Protein 9ZPG (pdb70)

Solvent-accessible surface area: 44253 Å² total; per-residue (Å²): 144,141,78,102,24,22,0,10,11,18,9,52,22,99,27,67,7,78,0,13,33,0,4,27,0,2,0,0,2,0,9,0,91,34,111,79,13,80,3,0,0,0,0,8,42,92,104,124,101,111,59,6,27,98,91,8,6,68,1,0,100,51,2,51,5,59,16,51,16,0,26,79,80,31,30,110,38,59,45,4,70,20,70,92,5,37,107,34,0,105,120,31,0,66,88,0,10,96,68,38,56,2,7,27,3,6,21,38,94,127,84,61,86,60,28,116,109,63,20,113,95,67,67,108,91,79,87,18,86,19,154,29,13,145,48,46,91,133,90,6,62,52,44,55,92,139,57,87,74,56,23,2,18,0,75,25,51,113,87,51,84,2,68,3,174,6,51,25,80,30,127,23,82,28,50,22,108,133,6,52,34,29,18,0,7,100,85,105,18,84,21,22,71,16,0,0,1,0,0,0,5,60,51,0,98,4,1,16,4,0,12,6,48,102,70,29,94,17,0,0,25,10,35,7,0,6,111,34,20,66,46,95,46,9,80,7,0,0,0,5,55,17,73,1,68,99,124,47,57,26,12,79,140,119,11,29,12,11,0,23,3,0,92,49,0,0,4,13,24,95,0,0,19,4,3,0,0,49,11,0,6,46,5,60,125,126,71,112,63,6,66,61,109,64,3,27,153,35,25,62,21,113,78,5,21,113,50,49,44,37,0,38,39,65,122,0,39,152,4,0,0,52,19,0,98,93,41,58,18,77,68,0,20,75,78,23,82,68,61,22,66,84,85,100,43,33,29,15,9,4,131,12,3,22,81,105,0,53,8,10,0,30,10,41,89,61,9,8,12,5,30,36,20,64,3,96,12,63,46,132,50,14,73,27,215,73,23,73,84,104,82,4,5,49,14,0,37,5,0,3,45,28,1,37,110,27,79,116,46,31,74,101,29,0,70,52,3,0,93,15,2,6,77,88,58,138,40,139,54,169,27,2,10,59,2,0,43,1,0,0,16,20,52,94,66,10,0,84,4,36,30,1,0,92,19,12,17,17,19,7,0,6,10,1,0,43,52,0,4,71,56,16,67,21,42,48,95,86,59,33,60,68,8,85,125,89,17,171,89,21,66,131,28,50,162,184,63,102,13,23,0,12,7,19,12,51,13,122,21,58,5,67,0,19,33,0,5,36,0,2,0,0,5,0,2,0,116,36,93,80,11,81,3,0,0,0,0,41,25,26,82,142,85,180,72,18,18,99,73,6,9,77,3,1,102,62,4,44,2,60,21,56,8,0,21,75,88,26,32,115,47,58,47,4,64,5,58,93,7,29,100,52,0,100,132,42,0,55,94,0,17,92,81,40,62,2,7,24,1,11,17,62,92,130,67,56,74,61,15,110,102,64,24,91,98,82,73,44,94,83,100,8,72,11,112,43,14,139,54,55,107,82,93,6,58,50,44,52,96,138,56,26,87,52,23,2,16,0,77,28,54,111,87,46,87,1,79,0,69,9,48,43,99,39,78,28,86,24,49,23,76,133,12,49,46,34,30,0,9,77,84,102,19,45,6,22,46,21,0,1,6,3,0,0,6,62,54,0,107,10,25,21,3,0,21,12,42,113,121,27,84,9,0,0,30,7,31,13,0,7,126,41,19,67,43,170,50,8,92,4,0,4,0,3,48,12,71,1,88,107,60,52,60,23,29,115,82,67,12,35,15,14,0,10,5,0,99,38,0,1,4,15,23,98,0,0,17,4,6,0,0,66,17,5,1,59,3,85,84,83,73,107,80,9,76,63,97,85,2,24,158,43,23,42,21,133,83,21,46,92,45,31,15,79,0,63,25,107,33,0,27,56,16,0,0,29,24,0,113,96,40,61,36,71,68,0,27,73,82,20,85,70,51,19,63,82,88,107,42,35,35,26,8,5,141,10,3,22,78,101,1,58,10,6,1,33,7,34,82,65,9,11,10,12,33,38,16,66,3,96,11,73,56,81,63,8,74,25,112,59,16,56,65,78,80,1,13,54,21,0,54,51,1,3,73,37,1,57,129,29,109,119,46,31,65,100,31,0,100,71,5,0,29,14,21,5,82,86,43,104,33,68,70,87,55,5,13,53,2,0,42,2,0,0,12,22,47,99,70,14,1,64,5,32,31,1,0,93,20,15,19,15,15,6,0,5,16,1,0,56,45,0,5,129,56,25,62,30,34,42,195,75,59,32,62,68,27,51,62,54,17,87,88,35,92,133,46,81

InterPro domains:
  IPR000924 Glutamyl/glutaminyl-tRNA synthetase [PR00987] (62-74)
  IPR000924 Glutamyl/glutaminyl-tRNA synthetase [PR00987] (76-87)
  IPR000924 Glutamyl/glutaminyl-tRNA synthetase [PR00987] (91-104)
  IPR000924 Glutamyl/glutaminyl-tRNA synthetase [PR00987] (248-258)
  IPR000924 Glutamyl/glutaminyl-tRNA synthetase [PR00987] (264-272)
  IPR001412 Aminoacyl-tRNA synthetase, class I, conserved site [PS00178] (65-76)
  IPR004527 Glutamate-tRNA ligase, bacterial/mitochondrial [MF_00022] (58-526)
  IPR004527 Glutamate-tRNA ligase, bacterial/mitochondrial [TIGR00464] (59-524)
  IPR008925 Aminoacyl-tRNA synthetase, class I, anticodon-binding superfamily [SSF48163] (369-526)
  IPR014729 Rossmann-like alpha/beta/alpha sandwich fold [G3DSA:3.40.50.620] (49-384)
  IPR020058 Glutamyl/glutaminyl-tRNA synthetase, class Ib, catalytic domain [PF00749] (59-375)
  IPR020751 Aminoacyl-tRNA synthetase, class I, anticodon-binding domain, subdomain 2 [G3DSA:1.10.10.350] (426-549)
  IPR033910 Glutamyl-tRNA synthetase [cd00808] (59-383)
  IPR045462 Aminoacyl-tRNA synthetase, class I, anticodon-binding [PF19269] (394-525)
  IPR049940 Glutamyl-Q tRNA(Asp) synthetase/Glutamate--tRNA ligase [PTHR43311] (52-529)

Radius of gyration: 41.6 Å; Cα contacts (8 Å, |Δi|>4): 1491; chains: 2; bounding box: 58×74×136 Å

B-factor: mean 69.69, std 21.37, range [33.95, 222.07]

Organism: Moraxella catarrhalis (NCBI:txid480)

Sequence (988 aa):
MTRPVRTRIAPSPTGFPHVGTAYIALFNLVFAKSMGGEFILRIEDTDQTKQSEQMILDALKWAGLSWAEGPDVGGPHAPYRQSERADIYKKYAEKLLDDGHAFRCFCTPEELDAMREAQMAAGLPVKYDGRYANLSREESDALVAQGKPFVIRMRVPSSGVCTIKDMLRGEVVIPWEQVDMQVLLKTDGLPTYHLANVVDDHLMQITHVLRGEEWLPSAPKHQLLYEYFGWQMPELCHMPLLRNPDKSKLSKRKNPTSITYYRDAGILPEALMNYLGRMGYSLPNEQEKFTLDEMIQSFDIQRISLGGPVFDIEKLYWLNGEYLRTLSVDDLKNKILAWASDDTKLTAIARAIQPRINLLSDAINWAGFYFQNLPAITAEDFAHKSLDNEQILEILYLATWQLENLPIWSEENIYQTLKGLAAHFDIKLKDFMQPFFVAIAGSTSSTPVMNSMYIIGADMTLARLRHACEILGGLGKKKLKKLEEKNKSLPNFLATRPVRTRIAPSPTGFPHVGTAYIALFNLVFAKSMGGEFILRIEDTDQTKQSEQMILDALKWAGLSWAEGPDVGGPHAPYRQSERADIYKKYAEKLLDDGHAFRCFCTPEELDAMREAQMAAGLPVKYDGRYANLSREESDALVAQGKPFVIRMRVPSSGVCTIKDMLRGEVVIPWEQVDMQVLLKTDGLPTYHLANVVDDHLMQITHVLRGEEWLPSAPKHQLLYEYFGWQMPELCHMPLLRNPDKSKLSKRKNPTSITYYRDAGILPEALMNYLGRMGYSLPNEQEKFTLDEMIQSFDIQRISLGGPVFDIEKLYWLNGEYLRTLSVDDLKNKILAWASDDTKLTAIARAIQPRINLLSDAINWAGFYFQNLPAITAEDFAHKSLDNEQILEILYLATWQLENLPIWSEENIYQTLKGLAAHFDIKLKDFMQPFFVAIAGSTSSTPVMNSMYIIGADMTLARLRHACEILGGLGKKKLKKLEEKNKSLPNFL

Structure (mmCIF, N/CA/C/O backbone):
data_9ZPG
#
_entry.id   9ZPG
#
_cell.length_a   103.557
_cell.length_b   53.602
_cell.length_c   127.962
_cell.angle_alpha   90.00
_cell.angle_beta   108.19
_cell.angle_gamma   90.00
#
_symmetry.space_group_name_H-M   'P 1 21 1'
#
loop_
_entity.id
_entity.type
_entity.pdbx_description
1 polymer 'Glutamate--tRNA ligase'
2 non-polymer 'SULFATE ION'
3 non-polymer 'HEXAETHYLENE GLYCOL'
4 non-polymer 'CHLORIDE ION'
#
loop_
_atom_site.group_PDB
_atom_site.id
_atom_site.type_symbol
_atom_site.label_atom_id
_atom_site.label_alt_id
_atom_site.label_comp_id
_atom_site.label_asym_id
_atom_site.label_entity_id
_atom_site.label_seq_id
_atom_site.pdbx_PDB_ins_code
_atom_site.Cartn_x
_atom_site.Cartn_y
_atom_site.Cartn_z
_atom_site.occupancy
_atom_site.B_iso_or_equiv
_atom_site.auth_seq_id
_atom_site.auth_comp_id
_atom_site.auth_asym_id
_atom_site.auth_atom_id
_atom_site.pdbx_PDB_model_num
ATOM 1 N N . MET A 1 22 ? -4.943 5.671 -60.315 1.00 133.78 1 MET A N 1
ATOM 2 C CA . MET A 1 22 ? -3.878 6.707 -60.166 1.00 132.37 1 MET A CA 1
ATOM 3 C C . MET A 1 22 ? -3.024 6.470 -58.921 1.00 130.15 1 MET A C 1
ATOM 4 O O . MET A 1 22 ? -1.980 7.106 -58.751 1.00 130.11 1 MET A O 1
ATOM 9 N N . THR A 1 23 ? -3.475 5.553 -58.059 1.00 133.46 2 THR A N 1
ATOM 10 C CA . THR A 1 23 ? -2.738 5.143 -56.865 1.00 110.98 2 THR A CA 1
ATOM 11 C C . THR A 1 23 ? -2.143 6.351 -56.145 1.00 104.95 2 THR A C 1
ATOM 12 O O . THR A 1 23 ? -1.025 6.283 -55.623 1.00 105.03 2 THR A O 1
ATOM 16 N N . ARG A 1 24 ? -2.894 7.453 -56.103 1.00 95.61 3 ARG A N 1
ATOM 17 C CA . ARG A 1 24 ? -2.425 8.689 -55.481 1.00 92.04 3 ARG A CA 1
ATOM 18 C C . ARG A 1 24 ? -2.866 8.742 -54.025 1.00 80.19 3 ARG A C 1
ATOM 19 O O . ARG A 1 24 ? -4.073 8.635 -53.750 1.00 74.32 3 ARG A O 1
ATOM 27 N N . PRO A 1 25 ? -1.947 8.914 -53.069 1.00 71.46 4 PRO A N 1
ATOM 28 C CA . PRO A 1 25 ? -2.317 8.794 -51.654 1.00 69.77 4 PRO A CA 1
ATOM 29 C C . PRO A 1 25 ? -3.499 9.657 -51.255 1.00 66.98 4 PRO A C 1
ATOM 30 O O . PRO A 1 25 ? -3.479 10.884 -51.428 1.00 66.78 4 PRO A O 1
ATOM 34 N N . VAL A 1 26 ? -4.529 9.023 -50.696 1.00 61.27 5 VAL A N 1
ATOM 35 C CA . VAL A 1 26 ? -5.705 9.761 -50.262 1.00 58.01 5 VAL A CA 1
ATOM 36 C C . VAL A 1 26 ? -5.305 10.782 -49.212 1.00 59.88 5 VAL A C 1
ATOM 37 O O . VAL A 1 26 ? -4.511 10.496 -48.304 1.00 57.25 5 VAL A O 1
ATOM 41 N N . ARG A 1 27 ? -5.855 11.990 -49.344 1.00 59.99 6 ARG A N 1
ATOM 42 C CA . ARG A 1 27 ? -5.631 13.077 -48.399 1.00 55.18 6 ARG A CA 1
ATOM 43 C C . ARG A 1 27 ? -6.891 13.923 -48.338 1.00 51.23 6 ARG A C 1
ATOM 44 O O . ARG A 1 27 ? -7.422 14.320 -49.377 1.00 53.49 6 ARG A O 1
ATOM 52 N N . THR A 1 28 ? -7.365 14.193 -47.131 1.00 50.67 7 THR A N 1
ATOM 53 C CA . THR A 1 28 ? -8.500 15.078 -46.920 1.00 54.62 7 THR A CA 1
ATOM 54 C C . THR A 1 28 ? -8.085 16.186 -45.965 1.00 49.79 7 THR A C 1
ATOM 55 O O . THR A 1 28 ? -6.978 16.183 -45.418 1.00 43.75 7 THR A O 1
ATOM 59 N N . ARG A 1 29 ? -8.989 17.141 -45.763 1.00 56.05 8 ARG A N 1
ATOM 60 C CA . ARG A 1 29 ? -8.693 18.252 -44.869 1.00 49.07 8 ARG A CA 1
ATOM 61 C C . ARG A 1 29 ? -9.979 18.861 -44.343 1.00 49.24 8 ARG A C 1
ATOM 62 O O . ARG A 1 29 ? -11.069 18.653 -44.881 1.00 50.11 8 ARG A O 1
ATOM 70 N N . ILE A 1 30 ? -9.826 19.635 -43.281 1.00 70.17 9 ILE A N 1
ATOM 71 C CA . ILE A 1 30 ? -10.843 20.576 -42.832 1.00 55.37 9 ILE A CA 1
ATOM 72 C C . ILE A 1 30 ? -10.212 21.957 -42.898 1.00 45.29 9 ILE A C 1
ATOM 73 O O . ILE A 1 30 ? -9.024 22.115 -42.611 1.00 50.13 9 ILE A O 1
ATOM 78 N N . ALA A 1 31 ? -10.990 22.944 -43.320 1.00 54.35 10 ALA A N 1
ATOM 79 C CA . ALA A 1 31 ? -10.487 24.301 -43.550 1.00 57.16 10 ALA A CA 1
ATOM 80 C C . ALA A 1 31 ? -11.353 25.298 -42.792 1.00 52.13 10 ALA A C 1
ATOM 81 O O . ALA A 1 31 ? -12.034 26.137 -43.390 1.00 54.25 10 ALA A O 1
ATOM 83 N N . PRO A 1 32 ? -11.334 25.240 -41.464 1.00 55.10 11 PRO A N 1
ATOM 84 C CA . PRO A 1 32 ? -12.211 26.110 -40.680 1.00 59.05 11 PRO A CA 1
ATOM 85 C C . PRO A 1 32 ? -11.772 27.560 -40.748 1.00 65.26 11 PRO A C 1
ATOM 86 O O . PRO A 1 32 ? -10.583 27.873 -40.823 1.00 65.01 11 PRO A O 1
ATOM 90 N N . SER A 1 33 ? -12.760 28.451 -40.703 1.00 73.71 12 SER A N 1
ATOM 91 C CA . SER A 1 33 ? -12.518 29.889 -40.658 1.00 75.22 12 SER A CA 1
ATOM 92 C C . SER A 1 33 ? -12.915 30.393 -39.280 1.00 80.06 12 SER A C 1
ATOM 93 O O . SER A 1 33 ? -14.100 30.667 -39.041 1.00 84.83 12 SER A O 1
ATOM 96 N N . PRO A 1 34 ? -11.978 30.537 -38.346 1.00 87.01 13 PRO A N 1
ATOM 97 C CA . PRO A 1 34 ? -12.368 30.890 -36.975 1.00 93.69 13 PRO A CA 1
ATOM 98 C C . PRO A 1 34 ? -13.094 32.225 -36.936 1.00 94.33 13 PRO A C 1
ATOM 99 O O . PRO A 1 34 ? -12.621 33.228 -37.472 1.00 94.47 13 PRO A O 1
ATOM 103 N N . THR A 1 35 ? -14.270 32.219 -36.312 1.00 104.75 14 THR A N 1
ATOM 104 C CA . THR A 1 35 ? -15.076 33.419 -36.126 1.00 108.58 14 THR A CA 1
ATOM 105 C C . THR A 1 35 ? -15.681 33.431 -34.728 1.00 104.30 14 THR A C 1
ATOM 106 O O . THR A 1 35 ? -16.862 33.743 -34.545 1.00 107.02 14 THR A O 1
ATOM 110 N N . GLY A 1 36 ? -14.883 33.080 -33.724 1.00 88.50 15 GLY A N 1
ATOM 111 C CA . GLY A 1 36 ? -15.368 33.049 -32.360 1.00 88.02 15 GLY A CA 1
ATOM 112 C C . GLY A 1 36 ? -15.738 31.657 -31.890 1.00 95.87 15 GLY A C 1
ATOM 113 O O . GLY A 1 36 ? -14.867 30.792 -31.738 1.00 101.49 15 GLY A O 1
ATOM 114 N N . PHE A 1 37 ? -17.024 31.426 -31.658 1.00 69.77 16 PHE A N 1
ATOM 115 C CA . PHE A 1 37 ? -17.469 30.135 -31.145 1.00 63.07 16 PHE A CA 1
ATOM 116 C C . PHE A 1 37 ? -17.225 29.040 -32.179 1.00 58.15 16 PHE A C 1
ATOM 117 O O . PHE A 1 37 ? -17.530 29.231 -33.360 1.00 58.69 16 PHE A O 1
ATOM 125 N N . PRO A 1 38 ? -16.678 27.887 -31.783 1.00 56.26 17 PRO A N 1
ATOM 126 C CA . PRO A 1 38 ? -16.488 26.778 -32.737 1.00 49.68 17 PRO A CA 1
ATOM 127 C C . PRO A 1 38 ? -17.803 26.058 -32.995 1.00 47.18 17 PRO A C 1
ATOM 128 O O . PRO A 1 38 ? -18.434 25.545 -32.069 1.00 49.44 17 PRO A O 1
ATOM 132 N N . HIS A 1 39 ? -18.208 26.008 -34.260 1.00 46.37 18 HIS A N 1
ATOM 133 C CA . HIS A 1 39 ? -19.523 25.501 -34.625 1.00 41.55 18 HIS A CA 1
ATOM 134 C C . HIS A 1 39 ? -19.514 23.982 -34.721 1.00 46.85 18 HIS A C 1
ATOM 135 O O . HIS A 1 39 ? -18.514 23.371 -35.110 1.00 39.63 18 HIS A O 1
ATOM 142 N N . VAL A 1 40 ? -20.652 23.372 -34.365 1.00 51.59 19 VAL A N 1
ATOM 143 C CA . VAL A 1 40 ? -20.764 21.918 -34.455 1.00 36.29 19 VAL A CA 1
ATOM 144 C C . VAL A 1 40 ? -20.639 21.460 -35.899 1.00 38.93 19 VAL A C 1
ATOM 145 O O . VAL A 1 40 ? -20.113 20.380 -36.167 1.00 61.01 19 VAL A O 1
ATOM 149 N N . GLY A 1 41 ? -21.128 22.258 -36.846 1.00 39.91 20 GLY A N 1
ATOM 150 C CA . GLY A 1 41 ? -20.993 21.891 -38.245 1.00 35.15 20 GLY A CA 1
ATOM 151 C C . GLY A 1 41 ? -19.545 21.732 -38.657 1.00 35.18 20 GLY A C 1
ATOM 152 O O . GLY A 1 41 ? -19.212 20.885 -39.484 1.00 42.15 20 GLY A O 1
ATOM 153 N N . THR A 1 42 ? -18.662 22.555 -38.099 1.00 51.86 21 THR A N 1
ATOM 154 C CA . THR A 1 42 ? -17.251 22.418 -38.435 1.00 50.44 21 THR A CA 1
ATOM 155 C C . THR A 1 42 ? -16.712 21.072 -37.978 1.00 39.85 21 THR A C 1
ATOM 156 O O . THR A 1 42 ? -15.898 20.458 -38.669 1.00 42.52 21 THR A O 1
ATOM 160 N N . ALA A 1 43 ? -17.132 20.618 -36.802 1.00 38.52 22 ALA A N 1
ATOM 161 C CA . ALA A 1 43 ? -16.707 19.314 -36.320 1.00 45.21 22 ALA A CA 1
ATOM 162 C C . ALA A 1 43 ? -17.371 18.198 -37.109 1.00 88.95 22 ALA A C 1
ATOM 163 O O . ALA A 1 43 ? -16.767 17.148 -37.334 1.00 33.95 22 ALA A O 1
ATOM 165 N N . TYR A 1 44 ? -18.611 18.429 -37.541 1.00 46.72 23 TYR A N 1
ATOM 166 C CA . TYR A 1 44 ? -19.363 17.441 -38.305 1.00 42.84 23 TYR A CA 1
ATOM 167 C C . TYR A 1 44 ? -18.700 17.179 -39.643 1.00 41.47 23 TYR A C 1
ATOM 168 O O . TYR A 1 44 ? -18.393 16.028 -39.978 1.00 62.86 23 TYR A O 1
ATOM 177 N N . ILE A 1 45 ? -18.401 18.241 -40.385 1.00 44.60 24 ILE A N 1
ATOM 178 C CA . ILE A 1 45 ? -17.656 18.102 -41.631 1.00 33.97 24 ILE A CA 1
ATOM 179 C C . ILE A 1 45 ? -16.276 17.517 -41.366 1.00 43.26 24 ILE A C 1
ATOM 180 O O . ILE A 1 45 ? -15.843 16.568 -42.035 1.00 59.49 24 ILE A O 1
ATOM 185 N N . ALA A 1 46 ? -15.562 18.065 -40.381 1.00 42.00 25 ALA A N 1
ATOM 186 C CA . ALA A 1 46 ? -14.238 17.542 -40.060 1.00 48.15 25 ALA A CA 1
ATOM 187 C C . ALA A 1 46 ? -14.288 16.059 -39.719 1.00 50.84 25 ALA A C 1
ATOM 188 O O . ALA A 1 46 ? -13.329 15.329 -39.985 1.00 51.18 25 ALA A O 1
ATOM 190 N N . LEU A 1 47 ? -15.393 15.600 -39.128 1.00 46.62 26 LEU A N 1
ATOM 191 C CA . LEU A 1 47 ? -15.512 14.189 -38.785 1.00 48.07 26 LEU A CA 1
ATOM 192 C C . LEU A 1 47 ? -15.445 13.311 -40.028 1.00 53.24 26 LEU A C 1
ATOM 193 O O . LEU A 1 47 ? -14.755 12.285 -40.039 1.00 42.59 26 LEU A O 1
ATOM 198 N N . PHE A 1 48 ? -16.153 13.699 -41.088 1.00 50.16 27 PHE A N 1
ATOM 199 C CA . PHE A 1 48 ? -16.280 12.837 -42.253 1.00 49.33 27 PHE A CA 1
ATOM 200 C C . PHE A 1 48 ? -15.074 12.895 -43.174 1.00 47.17 27 PHE A C 1
ATOM 201 O O . PHE A 1 48 ? -14.837 11.933 -43.915 1.00 41.62 27 PHE A O 1
ATOM 209 N N . ASN A 1 49 ? -14.309 13.986 -43.154 1.00 47.52 28 ASN A N 1
ATOM 210 C CA . ASN A 1 49 ? -13.047 13.969 -43.883 1.00 47.26 28 ASN A CA 1
ATOM 211 C C . ASN A 1 49 ? -12.032 13.101 -43.156 1.00 47.70 28 ASN A C 1
ATOM 212 O O . ASN A 1 49 ? -11.340 12.289 -43.779 1.00 49.37 28 ASN A O 1
ATOM 217 N N . LEU A 1 50 ? -11.969 13.218 -41.830 1.00 49.00 29 LEU A N 1
ATOM 218 C CA . LEU A 1 50 ? -11.108 12.336 -41.052 1.00 47.38 29 LEU A CA 1
ATOM 219 C C . LEU A 1 50 ? -11.475 10.873 -41.277 1.00 50.17 29 LEU A C 1
ATOM 220 O O . LEU A 1 50 ? -10.604 10.027 -41.506 1.00 47.37 29 LEU A O 1
ATOM 225 N N . VAL A 1 51 ? -12.770 10.555 -41.217 1.00 49.28 30 VAL A N 1
ATOM 226 C CA . VAL A 1 51 ? -13.188 9.163 -41.302 1.00 45.51 30 VAL A CA 1
ATOM 227 C C . VAL A 1 51 ? -12.858 8.586 -42.673 1.00 52.19 30 VAL A C 1
ATOM 228 O O . VAL A 1 51 ? -12.284 7.496 -42.781 1.00 54.94 30 VAL A O 1
ATOM 232 N N . PHE A 1 52 ? -13.214 9.304 -43.739 1.00 46.21 31 PHE A N 1
ATOM 233 C CA . PHE A 1 52 ? -12.990 8.775 -45.079 1.00 50.85 31 PHE A CA 1
ATOM 234 C C . PHE A 1 52 ? -11.506 8.546 -45.331 1.00 51.98 31 PHE A C 1
ATOM 235 O O . PHE A 1 52 ? -11.096 7.477 -45.799 1.00 53.29 31 PHE A O 1
ATOM 243 N N . ALA A 1 53 ? -10.681 9.542 -45.013 1.00 49.52 32 ALA A N 1
ATOM 244 C CA . ALA A 1 53 ? -9.252 9.396 -45.250 1.00 51.28 32 ALA A CA 1
ATOM 245 C C . ALA A 1 53 ? -8.702 8.194 -44.495 1.00 54.04 32 ALA A C 1
ATOM 246 O O . ALA A 1 53 ? -7.923 7.409 -45.047 1.00 54.05 32 ALA A O 1
ATOM 248 N N . LYS A 1 54 ? -9.123 8.012 -43.242 1.00 51.09 33 LYS A N 1
ATOM 249 C CA . LYS A 1 54 ? -8.588 6.910 -42.451 1.00 52.70 33 LYS A CA 1
ATOM 250 C C . LYS A 1 54 ? -9.033 5.563 -43.004 1.00 54.00 33 LYS A C 1
ATOM 251 O O . LYS A 1 54 ? -8.256 4.603 -43.002 1.00 56.66 33 LYS A O 1
ATOM 257 N N . SER A 1 55 ? -10.273 5.472 -43.494 1.00 56.03 34 SER A N 1
ATOM 258 C CA . SER A 1 55 ? -10.763 4.216 -44.050 1.00 57.08 34 SER A CA 1
ATOM 259 C C . SER A 1 55 ? -10.080 3.856 -45.360 1.00 59.39 34 SER A C 1
ATOM 260 O O . SER A 1 55 ? -10.299 2.754 -45.867 1.00 63.65 34 SER A O 1
ATOM 263 N N . MET A 1 56 ? -9.294 4.766 -45.927 1.00 57.05 35 MET A N 1
ATOM 264 C CA . MET A 1 56 ? -8.568 4.527 -47.164 1.00 59.22 35 MET A CA 1
ATOM 265 C C . MET A 1 56 ? -7.067 4.457 -46.934 1.00 60.32 35 MET A C 1
ATOM 266 O O . MET A 1 56 ? -6.301 4.412 -47.901 1.00 61.90 35 MET A O 1
ATOM 271 N N . GLY A 1 57 ? -6.632 4.432 -45.679 1.00 59.90 36 GLY A N 1
ATOM 272 C CA . GLY A 1 57 ? -5.214 4.427 -45.361 1.00 61.11 36 GLY A CA 1
ATOM 273 C C . GLY A 1 57 ? -4.523 5.734 -45.676 1.00 57.75 36 GLY A C 1
ATOM 274 O O . GLY A 1 57 ? -3.348 5.734 -46.066 1.00 59.40 36 GLY A O 1
ATOM 275 N N . GLY A 1 58 ? -5.218 6.851 -45.492 1.00 53.47 37 GLY A N 1
ATOM 276 C CA . GLY A 1 58 ? -4.687 8.140 -45.875 1.00 54.43 37 GLY A CA 1
ATOM 277 C C . GLY A 1 58 ? -4.497 9.088 -44.711 1.00 55.24 37 GLY A C 1
ATOM 278 O O . GLY A 1 58 ? -4.521 8.676 -43.549 1.00 59.50 37 GLY A O 1
ATOM 279 N N . GLU A 1 59 ? -4.308 10.364 -45.015 1.00 53.96 38 GLU A N 1
ATOM 280 C CA . GLU A 1 59 ? -3.997 11.370 -44.017 1.00 54.20 38 GLU A CA 1
ATOM 281 C C . GLU A 1 59 ? -5.096 12.423 -44.000 1.00 49.40 38 GLU A C 1
ATOM 282 O O . GLU A 1 59 ? -5.727 12.699 -45.023 1.00 48.66 38 GLU A O 1
ATOM 288 N N . PHE A 1 60 ? -5.318 12.998 -42.821 1.00 46.56 39 PHE A N 1
ATOM 289 C CA . PHE A 1 60 ? -6.282 14.067 -42.608 1.00 48.15 39 PHE A CA 1
ATOM 290 C C . PHE A 1 60 ? -5.548 15.262 -42.016 1.00 50.80 39 PHE A C 1
ATOM 291 O O . PHE A 1 60 ? -4.982 15.161 -40.923 1.00 49.13 39 PHE A O 1
ATOM 299 N N . ILE A 1 61 ? -5.575 16.392 -42.731 1.00 50.27 40 ILE A N 1
ATOM 300 C CA . ILE A 1 61 ? -4.813 17.571 -42.324 1.00 47.58 40 ILE A CA 1
ATOM 301 C C . ILE A 1 61 ? -5.761 18.704 -41.978 1.00 47.73 40 ILE A C 1
ATOM 302 O O . ILE A 1 61 ? -6.986 18.587 -42.166 1.00 51.82 40 ILE A O 1
ATOM 307 N N . LEU A 1 62 ? -5.204 19.812 -41.503 1.00 51.22 41 LEU A N 1
ATOM 308 C CA . LEU A 1 62 ? -5.954 20.975 -41.051 1.00 52.14 41 LEU A CA 1
ATOM 309 C C . LEU A 1 62 ? -5.331 22.247 -41.613 1.00 48.19 41 LEU A C 1
ATOM 310 O O . LEU A 1 62 ? -4.107 22.395 -41.639 1.00 46.88 41 LEU A O 1
ATOM 315 N N . ARG A 1 63 ? -6.184 23.162 -42.065 1.00 50.23 42 ARG A N 1
ATOM 316 C CA . ARG A 1 63 ? -5.765 24.427 -42.655 1.00 51.47 42 ARG A CA 1
ATOM 317 C C . ARG A 1 63 ? -6.624 25.533 -42.068 1.00 54.91 42 ARG A C 1
ATOM 318 O O . ARG A 1 63 ? -7.853 25.456 -42.119 1.00 54.38 42 ARG A O 1
ATOM 326 N N . ILE A 1 64 ? -5.986 26.551 -41.512 1.00 52.60 43 ILE A N 1
ATOM 327 C CA . ILE A 1 64 ? -6.699 27.678 -40.926 1.00 67.40 43 ILE A CA 1
ATOM 328 C C . ILE A 1 64 ? -6.914 28.731 -42.005 1.00 71.12 43 ILE A C 1
ATOM 329 O O . ILE A 1 64 ? -5.952 29.294 -42.536 1.00 70.01 43 ILE A O 1
ATOM 334 N N . GLU A 1 65 ? -8.176 28.989 -42.334 1.00 69.54 44 GLU A N 1
ATOM 335 C CA . GLU A 1 65 ? -8.533 30.006 -43.318 1.00 73.62 44 GLU A CA 1
ATOM 336 C C . GLU A 1 65 ? -8.961 31.298 -42.626 1.00 82.11 44 GLU A C 1
ATOM 337 O O . GLU A 1 65 ? -10.093 31.762 -42.750 1.00 86.11 44 GLU A O 1
ATOM 343 N N . ASP A 1 66 ? -8.024 31.897 -41.900 1.00 101.04 45 ASP A N 1
ATOM 344 C CA . ASP A 1 66 ? -8.309 33.124 -41.154 1.00 113.95 45 ASP A CA 1
ATOM 345 C C . ASP A 1 66 ? -8.536 34.267 -42.139 1.00 114.35 45 ASP A C 1
ATOM 346 O O . ASP A 1 66 ? -7.592 34.808 -42.722 1.00 110.39 45 ASP A O 1
ATOM 351 N N . THR A 1 67 ? -9.804 34.637 -42.326 1.00 107.90 46 THR A N 1
ATOM 352 C CA . THR A 1 67 ? -10.183 35.708 -43.238 1.00 107.12 46 THR A CA 1
ATOM 353 C C . THR A 1 67 ? -10.202 37.079 -42.571 1.00 109.38 46 THR A C 1
ATOM 354 O O . THR A 1 67 ? -10.347 38.089 -43.270 1.00 111.05 46 THR A O 1
ATOM 358 N N . ASP A 1 68 ? -10.042 37.144 -41.247 1.00 119.44 47 ASP A N 1
ATOM 359 C CA . ASP A 1 68 ? -10.019 38.413 -40.518 1.00 111.58 47 ASP A CA 1
ATOM 360 C C . ASP A 1 68 ? -11.371 39.120 -40.608 1.00 111.24 47 ASP A C 1
ATOM 361 O O . ASP A 1 68 ? -11.463 40.302 -40.953 1.00 116.34 47 ASP A O 1
ATOM 363 N N . GLN A 1 69 ? -12.431 38.382 -40.284 1.00 111.82 48 GLN A N 1
ATOM 364 C CA . GLN A 1 69 ? -13.790 38.907 -40.366 1.00 103.90 48 GLN A CA 1
ATOM 365 C C . GLN A 1 69 ? -14.150 39.675 -39.101 1.00 120.86 48 GLN A C 1
ATOM 366 O O . GLN A 1 69 ? -13.442 39.597 -38.099 1.00 103.95 48 GLN A O 1
ATOM 368 N N . THR A 1 73 ? -10.278 37.052 -33.810 1.00 107.36 52 THR A N 1
ATOM 369 C CA . THR A 1 73 ? -9.241 37.577 -32.929 1.00 111.74 52 THR A CA 1
ATOM 370 C C . THR A 1 73 ? -7.923 36.827 -33.132 1.00 140.81 52 THR A C 1
ATOM 371 O O . THR A 1 73 ? -7.873 35.837 -33.860 1.00 146.54 52 THR A O 1
ATOM 375 N N . LYS A 1 74 ? -6.852 37.311 -32.492 1.00 135.53 53 LYS A N 1
ATOM 376 C CA . LYS A 1 74 ? -5.557 36.648 -32.615 1.00 128.54 53 LYS A CA 1
ATOM 377 C C . LYS A 1 74 ? -5.597 35.238 -32.040 1.00 125.41 53 LYS A C 1
ATOM 378 O O . LYS A 1 74 ? -4.915 34.340 -32.547 1.00 118.95 53 LYS A O 1
ATOM 380 N N . GLN A 1 75 ? -6.390 35.023 -30.993 1.00 110.58 54 GLN A N 1
ATOM 381 C CA . GLN A 1 75 ? -6.500 33.723 -30.349 1.00 106.80 54 GLN A CA 1
ATOM 382 C C . GLN A 1 75 ? -7.633 32.872 -30.908 1.00 94.37 54 GLN A C 1
ATOM 383 O O . GLN A 1 75 ? -7.782 31.719 -30.493 1.00 83.81 54 GLN A O 1
ATOM 385 N N . SER A 1 76 ? -8.428 33.396 -31.840 1.00 95.30 55 SER A N 1
ATOM 386 C CA . SER A 1 76 ? -9.540 32.618 -32.373 1.00 87.88 55 SER A CA 1
ATOM 387 C C . SER A 1 76 ? -9.069 31.338 -33.046 1.00 78.45 55 SER A C 1
ATOM 388 O O . SER A 1 76 ? -9.849 30.386 -33.161 1.00 74.24 55 SER A O 1
ATOM 391 N N . GLU A 1 77 ? -7.819 31.291 -33.506 1.00 73.97 56 GLU A N 1
ATOM 392 C CA . GLU A 1 77 ? -7.283 30.032 -34.006 1.00 65.58 56 GLU A CA 1
ATOM 393 C C . GLU A 1 77 ? -7.191 29.003 -32.890 1.00 64.97 56 GLU A C 1
ATOM 394 O O . GLU A 1 77 ? -7.578 27.845 -33.064 1.00 63.91 56 GLU A O 1
ATOM 400 N N . GLN A 1 78 ? -6.688 29.410 -31.726 1.00 74.48 57 GLN A N 1
ATOM 401 C CA . GLN A 1 78 ? -6.564 28.474 -30.615 1.00 65.72 57 GLN A CA 1
ATOM 402 C C . GLN A 1 78 ? -7.932 27.974 -30.163 1.00 62.04 57 GLN A C 1
ATOM 403 O O . GLN A 1 78 ? -8.051 26.836 -29.695 1.00 53.32 57 GLN A O 1
ATOM 409 N N . MET A 1 79 ? -8.975 28.799 -30.306 1.00 61.62 58 MET A N 1
ATOM 410 C CA . MET A 1 79 ? -10.318 28.369 -29.934 1.00 59.05 58 MET A CA 1
ATOM 411 C C . MET A 1 79 ? -10.744 27.148 -30.738 1.00 58.53 58 MET A C 1
ATOM 412 O O . MET A 1 79 ? -11.199 26.147 -30.176 1.00 55.42 58 MET A O 1
ATOM 417 N N . ILE A 1 80 ? -10.613 27.221 -32.065 1.00 61.11 59 ILE A N 1
ATOM 418 C CA . ILE A 1 80 ? -11.096 26.143 -32.921 1.00 57.06 59 ILE A CA 1
ATOM 419 C C . ILE A 1 80 ? -10.199 24.915 -32.808 1.00 55.25 59 ILE A C 1
ATOM 420 O O . ILE A 1 80 ? -10.678 23.777 -32.871 1.00 52.19 59 ILE A O 1
ATOM 425 N N . LEU A 1 81 ? -8.887 25.114 -32.665 1.00 55.13 60 LEU A N 1
ATOM 426 C CA . LEU A 1 81 ? -7.992 23.967 -32.540 1.00 52.40 60 LEU A CA 1
ATOM 427 C C . LEU A 1 81 ? -8.256 23.203 -31.245 1.00 52.72 60 LEU A C 1
ATOM 428 O O . LEU A 1 81 ? -8.232 21.967 -31.227 1.00 52.46 60 LEU A O 1
ATOM 433 N N . ASP A 1 82 ? -8.512 23.918 -30.152 1.00 55.55 61 ASP A N 1
ATOM 434 C CA . ASP A 1 82 ? -8.837 23.245 -28.901 1.00 50.24 61 ASP A CA 1
ATOM 435 C C . ASP A 1 82 ? -10.185 22.544 -28.985 1.00 49.21 61 ASP A C 1
ATOM 436 O O . ASP A 1 82 ? -10.367 21.462 -28.416 1.00 50.94 61 ASP A O 1
ATOM 441 N N . ALA A 1 83 ? -11.148 23.149 -29.678 1.00 48.42 62 ALA A N 1
ATOM 442 C CA . ALA A 1 83 ? -12.476 22.556 -29.737 1.00 46.67 62 ALA A CA 1
ATOM 443 C C . ALA A 1 83 ? -12.467 21.260 -30.530 1.00 46.65 62 ALA A C 1
ATOM 444 O O . ALA A 1 83 ? -13.259 20.358 -30.247 1.00 49.84 62 ALA A O 1
ATOM 446 N N . LEU A 1 84 ? -11.598 21.149 -31.530 1.00 45.56 63 LEU A N 1
ATOM 447 C CA . LEU A 1 84 ? -11.536 19.905 -32.286 1.00 46.85 63 LEU A CA 1
ATOM 448 C C . LEU A 1 84 ? -10.740 18.840 -31.545 1.00 46.02 63 LEU A C 1
ATOM 449 O O . LEU A 1 84 ? -11.061 17.652 -31.654 1.00 43.21 63 LEU A O 1
ATOM 454 N N . LYS A 1 85 ? -9.712 19.230 -30.787 1.00 45.50 64 LYS A N 1
ATOM 455 C CA . LYS A 1 85 ? -8.981 18.237 -30.007 1.00 47.75 64 LYS A CA 1
ATOM 456 C C . LYS A 1 85 ? -9.887 17.603 -28.959 1.00 43.28 64 LYS A C 1
ATOM 457 O O . LYS A 1 85 ? -9.942 16.375 -28.827 1.00 42.70 64 LYS A O 1
ATOM 463 N N . TRP A 1 86 ? -10.636 18.427 -28.224 1.00 43.00 65 TRP A N 1
ATOM 464 C CA . TRP A 1 86 ? -11.535 17.883 -27.212 1.00 46.22 65 TRP A CA 1
ATOM 465 C C . TRP A 1 86 ? -12.571 16.969 -27.847 1.00 45.45 65 TRP A C 1
ATOM 466 O O . TRP A 1 86 ? -12.940 15.934 -27.277 1.00 38.35 65 TRP A O 1
ATOM 477 N N . ALA A 1 87 ? -13.056 17.347 -29.031 1.00 44.46 66 ALA A N 1
ATOM 478 C CA . ALA A 1 87 ? -14.051 16.564 -29.741 1.00 43.18 66 ALA A CA 1
ATOM 479 C C . ALA A 1 87 ? -13.503 15.231 -30.221 1.00 46.00 66 ALA A C 1
ATOM 480 O O . ALA A 1 87 ? -14.284 14.396 -30.692 1.00 46.86 66 ALA A O 1
ATOM 482 N N . GLY A 1 88 ? -12.191 15.022 -30.137 1.00 41.75 67 GLY A N 1
ATOM 483 C CA . GLY A 1 88 ? -11.595 13.748 -30.469 1.00 44.43 67 GLY A CA 1
ATOM 484 C C . GLY A 1 88 ? -10.958 13.661 -31.831 1.00 43.63 67 GLY A C 1
ATOM 485 O O . GLY A 1 88 ? -10.564 12.563 -32.240 1.00 48.26 67 GLY A O 1
ATOM 486 N N . LEU A 1 89 ? -10.857 14.773 -32.548 1.00 44.89 68 LEU A N 1
ATOM 487 C CA . LEU A 1 89 ? -10.200 14.819 -33.844 1.00 41.34 68 LEU A CA 1
ATOM 488 C C . LEU A 1 89 ? -8.717 15.117 -33.677 1.00 43.18 68 LEU A C 1
ATOM 489 O O . LEU A 1 89 ? -8.287 15.714 -32.686 1.00 48.10 68 LEU A O 1
ATOM 494 N N . SER A 1 90 ? -7.934 14.682 -34.661 1.00 43.26 69 SER A N 1
ATOM 495 C CA . SER A 1 90 ? -6.515 15.002 -34.733 1.00 43.35 69 SER A CA 1
ATOM 496 C C . SER A 1 90 ? -6.116 14.987 -36.200 1.00 45.74 69 SER A C 1
ATOM 497 O O . SER A 1 90 ? -6.752 14.329 -37.023 1.00 47.51 69 SER A O 1
ATOM 500 N N . TRP A 1 91 ? -5.048 15.716 -36.522 1.00 44.38 70 TRP A N 1
ATOM 501 C CA . TRP A 1 91 ? -4.649 15.933 -37.906 1.00 44.26 70 TRP A CA 1
ATOM 502 C C . TRP A 1 91 ? -3.159 15.679 -38.075 1.00 48.32 70 TRP A C 1
ATOM 503 O O . TRP A 1 91 ? -2.354 16.018 -37.202 1.00 48.69 70 TRP A O 1
ATOM 514 N N . ALA A 1 92 ? -2.801 15.064 -39.204 1.00 47.24 71 ALA A N 1
ATOM 515 C CA . ALA A 1 92 ? -1.397 14.781 -39.471 1.00 45.84 71 ALA A CA 1
ATOM 516 C C . ALA A 1 92 ? -0.597 16.066 -39.613 1.00 51.11 71 ALA A C 1
ATOM 517 O O . ALA A 1 92 ? 0.525 16.170 -39.105 1.00 54.98 71 ALA A O 1
ATOM 519 N N . GLU A 1 93 ? -1.161 17.060 -40.295 1.00 53.39 72 GLU A N 1
ATOM 520 C CA . GLU A 1 93 ? -0.475 18.309 -40.584 1.00 48.30 72 GLU A CA 1
ATOM 521 C C . GLU A 1 93 ? -1.398 19.470 -40.257 1.00 45.48 72 GLU A C 1
ATOM 522 O O . GLU A 1 93 ? -2.622 19.341 -40.311 1.00 46.86 72 GLU A O 1
ATOM 528 N N . GLY A 1 94 ? -0.800 20.606 -39.916 1.00 48.01 73 GLY A N 1
ATOM 529 C CA . GLY A 1 94 ? -1.556 21.784 -39.566 1.00 46.96 73 GLY A CA 1
ATOM 530 C C . GLY A 1 94 ? -0.680 22.892 -39.024 1.00 48.35 73 GLY A C 1
ATOM 531 O O . GLY A 1 94 ? 0.539 22.748 -38.909 1.00 52.50 73 GLY A O 1
ATOM 532 N N . PRO A 1 95 ? -1.291 24.023 -38.665 1.00 49.10 74 PRO A N 1
ATOM 533 C CA . PRO A 1 95 ? -0.494 25.168 -38.193 1.00 50.41 74 PRO A CA 1
ATOM 534 C C . PRO A 1 95 ? 0.257 24.896 -36.905 1.00 54.81 74 PRO A C 1
ATOM 535 O O . PRO A 1 95 ? 1.263 25.571 -36.635 1.00 54.58 74 PRO A O 1
ATOM 539 N N . ASP A 1 96 ? -0.197 23.937 -36.097 1.00 50.02 75 ASP A N 1
ATOM 540 C CA . ASP A 1 96 ? 0.424 23.648 -34.812 1.00 46.95 75 ASP A CA 1
ATOM 541 C C . ASP A 1 96 ? 1.384 22.467 -34.859 1.00 50.93 75 ASP A C 1
ATOM 542 O O . ASP A 1 96 ? 2.411 22.492 -34.173 1.00 50.53 75 ASP A O 1
ATOM 547 N N . VAL A 1 97 ? 1.091 21.439 -35.663 1.00 51.99 76 VAL A N 1
ATOM 548 C CA . VAL A 1 97 ? 1.957 20.264 -35.747 1.00 48.73 76 VAL A CA 1
ATOM 549 C C . VAL A 1 97 ? 2.933 20.321 -36.920 1.00 50.70 76 VAL A C 1
ATOM 550 O O . VAL A 1 97 ? 3.790 19.431 -37.037 1.00 50.60 76 VAL A O 1
ATOM 554 N N . GLY A 1 98 ? 2.837 21.327 -37.785 1.00 52.65 77 GLY A N 1
ATOM 555 C CA . GLY A 1 98 ? 3.744 21.437 -38.907 1.00 53.16 77 GLY A CA 1
ATOM 556 C C . GLY A 1 98 ? 3.356 20.516 -40.042 1.00 52.20 77 GLY A C 1
ATOM 557 O O . GLY A 1 98 ? 2.334 19.833 -40.013 1.00 52.41 77 GLY A O 1
ATOM 558 N N . GLY A 1 99 ? 4.204 20.500 -41.072 1.00 58.07 78 GLY A N 1
ATOM 559 C CA . GLY A 1 99 ? 3.954 19.690 -42.241 1.00 55.73 78 GLY A CA 1
ATOM 560 C C . GLY A 1 99 ? 4.700 20.149 -43.478 1.00 56.36 78 GLY A C 1
ATOM 561 O O . GLY A 1 99 ? 5.127 21.302 -43.594 1.00 55.84 78 GLY A O 1
ATOM 562 N N . PRO A 1 100 ? 4.869 19.236 -44.436 1.00 59.41 79 PRO A N 1
ATOM 563 C CA . PRO A 1 100 ? 5.653 19.574 -45.636 1.00 57.40 79 PRO A CA 1
ATOM 564 C C . PRO A 1 100 ? 5.050 20.690 -46.466 1.00 59.18 79 PRO A C 1
ATOM 565 O O . PRO A 1 100 ? 5.796 21.432 -47.121 1.00 61.12 79 PRO A O 1
ATOM 569 N N . HIS A 1 101 ? 3.721 20.834 -46.469 1.00 54.57 80 HIS A N 1
ATOM 570 C CA . HIS A 1 101 ? 3.046 21.832 -47.293 1.00 52.88 80 HIS A CA 1
ATOM 571 C C . HIS A 1 101 ? 2.782 23.125 -46.542 1.00 51.91 80 HIS A C 1
ATOM 572 O O . HIS A 1 101 ? 1.818 23.840 -46.850 1.00 52.46 80 HIS A O 1
ATOM 579 N N . ALA A 1 102 ? 3.625 23.446 -45.573 1.00 54.83 81 ALA A N 1
ATOM 580 C CA . ALA A 1 102 ? 3.454 24.644 -44.783 1.00 52.94 81 ALA A CA 1
ATOM 581 C C . ALA A 1 102 ? 3.637 25.876 -45.662 1.00 52.82 81 ALA A C 1
ATOM 582 O O . ALA A 1 102 ? 4.216 25.793 -46.746 1.00 57.42 81 ALA A O 1
ATOM 584 N N . PRO A 1 103 ? 3.132 27.040 -45.226 1.00 54.89 82 PRO A N 1
ATOM 585 C CA . PRO A 1 103 ? 2.331 27.293 -44.015 1.00 52.01 82 PRO A CA 1
ATOM 586 C C . PRO A 1 103 ? 0.895 26.822 -44.149 1.00 51.75 82 PRO A C 1
ATOM 587 O O . PRO A 1 103 ? 0.330 26.830 -45.236 1.00 53.63 82 PRO A O 1
ATOM 591 N N . TYR A 1 104 ? 0.280 26.401 -43.044 1.00 55.22 83 TYR A N 1
ATOM 592 C CA . TYR A 1 104 ? -1.106 25.951 -43.033 1.00 50.45 83 TYR A CA 1
ATOM 593 C C . TYR A 1 104 ? -2.052 27.035 -42.529 1.00 54.87 83 TYR A C 1
ATOM 594 O O . TYR A 1 104 ? -3.077 26.725 -41.913 1.00 55.87 83 TYR A O 1
ATOM 603 N N . ARG A 1 105 ? -1.706 28.306 -42.768 1.00 59.95 84 ARG A N 1
ATOM 604 C CA . ARG A 1 105 ? -2.553 29.456 -42.476 1.00 57.52 84 ARG A CA 1
ATOM 605 C C . ARG A 1 105 ? -2.678 30.306 -43.731 1.00 56.11 84 ARG A C 1
ATOM 606 O O . ARG A 1 105 ? -1.667 30.666 -44.344 1.00 53.50 84 ARG A O 1
ATOM 614 N N . GLN A 1 106 ? -3.913 30.653 -44.090 1.00 63.60 85 GLN A N 1
ATOM 615 C CA . GLN A 1 106 ? -4.141 31.472 -45.275 1.00 62.51 85 GLN A CA 1
ATOM 616 C C . GLN A 1 106 ? -3.514 32.855 -45.141 1.00 63.78 85 GLN A C 1
ATOM 617 O O . GLN A 1 106 ? -3.085 33.442 -46.142 1.00 57.06 85 GLN A O 1
ATOM 623 N N . SER A 1 107 ? -3.445 33.391 -43.922 1.00 66.56 86 SER A N 1
ATOM 624 C CA . SER A 1 107 ? -2.861 34.714 -43.738 1.00 67.46 86 SER A CA 1
ATOM 625 C C . SER A 1 107 ? -1.393 34.739 -44.142 1.00 63.05 86 SER A C 1
ATOM 626 O O . SER A 1 107 ? -0.897 35.771 -44.609 1.00 64.23 86 SER A O 1
ATOM 629 N N . GLU A 1 108 ? -0.692 33.616 -43.994 1.00 59.57 87 GLU A N 1
ATOM 630 C CA . GLU A 1 108 ? 0.731 33.531 -44.291 1.00 55.50 87 GLU A CA 1
ATOM 631 C C . GLU A 1 108 ? 1.011 33.031 -45.703 1.00 54.94 87 GLU A C 1
ATOM 632 O O . GLU A 1 108 ? 2.152 32.653 -45.995 1.00 50.53 87 GLU A O 1
ATOM 638 N N . ARG A 1 109 ? 0.001 33.016 -46.581 1.00 55.72 88 ARG A N 1
ATOM 639 C CA . ARG A 1 109 ? 0.147 32.512 -47.941 1.00 52.29 88 ARG A CA 1
ATOM 640 C C . ARG A 1 109 ? -0.274 33.543 -48.987 1.00 50.28 88 ARG A C 1
ATOM 641 O O . ARG A 1 109 ? -0.640 33.185 -50.104 1.00 51.95 88 ARG A O 1
ATOM 649 N N . ALA A 1 110 ? -0.213 34.832 -48.653 1.00 52.95 89 ALA A N 1
ATOM 650 C CA . ALA A 1 110 ? -0.724 35.843 -49.573 1.00 49.38 89 ALA A CA 1
ATOM 651 C C . ALA A 1 110 ? 0.042 35.835 -50.892 1.00 51.88 89 ALA A C 1
ATOM 652 O O . ALA A 1 110 ? -0.559 35.962 -51.967 1.00 50.37 89 ALA A O 1
ATOM 654 N N . ASP A 1 111 ? 1.369 35.688 -50.832 1.00 51.55 90 ASP A N 1
ATOM 655 C CA . ASP A 1 111 ? 2.167 35.679 -52.054 1.00 46.85 90 ASP A CA 1
ATOM 656 C C . ASP A 1 111 ? 1.766 34.542 -52.984 1.00 53.13 90 ASP A C 1
ATOM 657 O O . ASP A 1 111 ? 1.819 34.696 -54.210 1.00 51.51 90 ASP A O 1
ATOM 662 N N . ILE A 1 112 ? 1.381 33.390 -52.427 1.00 51.98 91 ILE A N 1
ATOM 663 C CA . ILE A 1 112 ? 0.9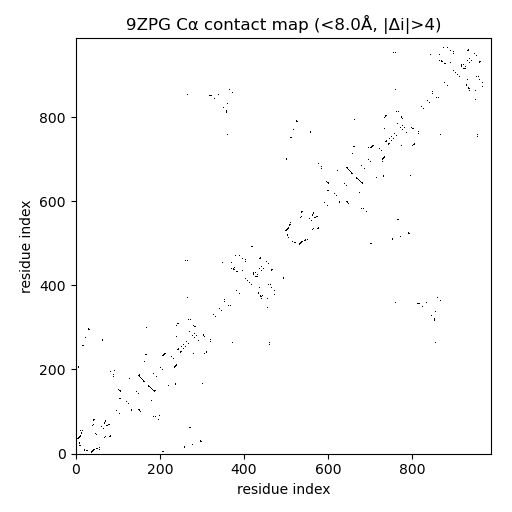95 32.253 -53.257 1.00 50.59 91 ILE A CA 1
ATOM 664 C C . ILE A 1 112 ? -0.269 32.575 -54.047 1.00 49.97 91 ILE A C 1
ATOM 665 O O . ILE A 1 112 ? -0.345 32.325 -55.255 1.00 52.47 91 ILE A O 1
ATOM 670 N N . TYR A 1 113 ? -1.281 33.129 -53.379 1.00 45.42 92 TYR A N 1
ATOM 671 C CA . TYR A 1 113 ? -2.553 33.361 -54.054 1.00 48.87 92 TYR A CA 1
ATOM 672 C C . TYR A 1 113 ? -2.410 34.424 -55.134 1.00 53.61 92 TYR A C 1
ATOM 673 O O . TYR A 1 113 ? -3.013 34.311 -56.206 1.00 54.44 92 TYR A O 1
ATOM 682 N N . LYS A 1 114 ? -1.618 35.464 -54.873 1.00 55.52 93 LYS A N 1
ATOM 683 C CA . LYS A 1 114 ? -1.384 36.478 -55.895 1.00 52.33 93 LYS A CA 1
ATOM 684 C C . LYS A 1 114 ? -0.633 35.891 -57.084 1.00 51.54 93 LYS A C 1
ATOM 685 O O . LYS A 1 114 ? -0.917 36.233 -58.237 1.00 51.75 93 LYS A O 1
ATOM 691 N N . LYS A 1 115 ? 0.330 35.005 -56.822 1.00 51.82 94 LYS A N 1
ATOM 692 C CA . LYS A 1 115 ? 1.090 34.377 -57.900 1.00 48.77 94 LYS A CA 1
ATOM 693 C C . LYS A 1 115 ? 0.170 33.659 -58.877 1.00 50.49 94 LYS A C 1
ATOM 694 O O . LYS A 1 115 ? 0.245 33.878 -60.092 1.00 51.56 94 LYS A O 1
ATOM 700 N N . TYR A 1 116 ? -0.719 32.805 -58.358 1.00 50.82 95 TYR A N 1
ATOM 701 C CA . TYR A 1 116 ? -1.588 32.009 -59.221 1.00 51.13 95 TYR A CA 1
ATOM 702 C C . TYR A 1 116 ? -2.719 32.836 -59.818 1.00 50.36 95 TYR A C 1
ATOM 703 O O . TYR A 1 116 ? -3.167 32.545 -60.933 1.00 52.26 95 TYR A O 1
ATOM 712 N N . ALA A 1 117 ? -3.194 33.864 -59.111 1.00 51.80 96 ALA A N 1
ATOM 713 C CA . ALA A 1 117 ? -4.187 34.753 -59.707 1.00 50.86 96 ALA A CA 1
ATOM 714 C C . ALA A 1 117 ? -3.634 35.413 -60.962 1.00 48.38 96 ALA A C 1
ATOM 715 O O . ALA A 1 117 ? -4.347 35.568 -61.959 1.00 47.68 96 ALA A O 1
ATOM 717 N N . GLU A 1 118 ? -2.362 35.811 -60.931 1.00 49.75 97 GLU A N 1
ATOM 718 C CA . GLU A 1 118 ? -1.735 36.374 -62.119 1.00 53.03 97 GLU A CA 1
ATOM 719 C C . GLU A 1 118 ? -1.446 35.314 -63.171 1.00 51.41 97 GLU A C 1
ATOM 720 O O . GLU A 1 118 ? -1.294 35.655 -64.347 1.00 52.70 97 GLU A O 1
ATOM 726 N N . LYS A 1 119 ? -1.362 34.040 -62.782 1.00 50.39 98 LYS A N 1
ATOM 727 C CA . LYS A 1 119 ? -1.173 32.992 -63.778 1.00 49.32 98 LYS A CA 1
ATOM 728 C C . LYS A 1 119 ? -2.441 32.786 -64.599 1.00 51.87 98 LYS A C 1
ATOM 729 O O . LYS A 1 119 ? -2.370 32.523 -65.805 1.00 53.81 98 LYS A O 1
ATOM 735 N N . LEU A 1 120 ? -3.612 32.892 -63.962 1.00 49.30 99 LEU A N 1
ATOM 736 C CA . LEU A 1 120 ? -4.862 32.870 -64.716 1.00 50.36 99 LEU A CA 1
ATOM 737 C C . LEU A 1 120 ? -4.958 34.074 -65.641 1.00 50.55 99 LEU A C 1
ATOM 738 O O . LEU A 1 120 ? -5.403 33.956 -66.790 1.00 53.83 99 LEU A O 1
ATOM 743 N N . LEU A 1 121 ? -4.549 35.245 -65.151 1.00 49.82 100 LEU A N 1
ATOM 744 C CA . LEU A 1 121 ? -4.569 36.441 -65.985 1.00 52.64 100 LEU A CA 1
ATOM 745 C C . LEU A 1 121 ? -3.679 36.261 -67.207 1.00 50.42 100 LEU A C 1
ATOM 746 O O . LEU A 1 121 ? -4.065 36.618 -68.325 1.00 47.07 100 LEU A O 1
ATOM 751 N N . ASP A 1 122 ? -2.489 35.689 -67.010 1.00 53.99 101 ASP A N 1
ATOM 752 C CA . ASP A 1 122 ? -1.581 35.467 -68.128 1.00 52.55 101 ASP A CA 1
ATOM 753 C C . ASP A 1 122 ? -2.186 34.514 -69.146 1.00 51.00 101 ASP A C 1
ATOM 754 O O . ASP A 1 122 ? -2.030 34.709 -70.358 1.00 53.90 101 ASP A O 1
ATOM 759 N N . ASP A 1 123 ? -2.876 33.477 -68.676 1.00 50.98 102 ASP A N 1
ATOM 760 C CA . ASP A 1 123 ? -3.415 32.442 -69.545 1.00 50.80 102 ASP A CA 1
ATOM 761 C C . ASP A 1 123 ? -4.780 32.796 -70.115 1.00 51.84 102 ASP A C 1
ATOM 762 O O . ASP A 1 123 ? -5.388 31.962 -70.792 1.00 53.10 102 ASP A O 1
ATOM 767 N N . GLY A 1 124 ? -5.284 33.995 -69.848 1.00 51.06 103 GLY A N 1
ATOM 768 C CA . GLY A 1 124 ? -6.540 34.417 -70.425 1.00 49.31 103 GLY A CA 1
ATOM 769 C C . GLY A 1 124 ? -7.774 33.902 -69.725 1.00 48.60 103 GLY A C 1
ATOM 770 O O . GLY A 1 124 ? -8.888 34.141 -70.211 1.00 45.42 103 GLY A O 1
ATOM 771 N N . HIS A 1 125 ? -7.623 33.204 -68.606 1.00 47.27 104 HIS A N 1
ATOM 772 C CA . HIS A 1 125 ? -8.776 32.666 -67.901 1.00 48.54 104 HIS A CA 1
ATOM 773 C C . HIS A 1 125 ? -9.335 33.623 -66.861 1.00 47.86 104 HIS A C 1
ATOM 774 O O . HIS A 1 125 ? -10.392 33.339 -66.291 1.00 46.80 104 HIS A O 1
ATOM 781 N N . ALA A 1 126 ? -8.665 34.745 -66.616 1.00 47.90 105 ALA A N 1
ATOM 782 C CA . ALA A 1 126 ? -9.156 35.767 -65.706 1.00 47.31 105 ALA A CA 1
ATOM 783 C C . ALA A 1 126 ? -8.847 37.129 -66.306 1.00 47.94 105 ALA A C 1
ATOM 784 O O . ALA A 1 126 ? -8.055 37.251 -67.245 1.00 50.88 105 ALA A O 1
ATOM 786 N N . PHE A 1 127 ? -9.482 38.159 -65.755 1.00 45.69 106 PHE A N 1
ATOM 787 C CA . PHE A 1 127 ? -9.322 39.509 -66.273 1.00 49.76 106 PHE A CA 1
ATOM 788 C C . PHE A 1 127 ? -9.405 40.490 -65.120 1.00 45.60 106 PHE A C 1
ATOM 789 O O . PHE A 1 127 ? -10.068 40.228 -64.117 1.00 56.04 106 PHE A O 1
ATOM 797 N N . ARG A 1 128 ? -8.731 41.624 -65.275 1.00 47.37 107 ARG A N 1
ATOM 798 C CA . ARG A 1 128 ? -8.818 42.697 -64.297 1.00 47.47 107 ARG A CA 1
ATOM 799 C C . ARG A 1 128 ? -10.119 43.466 -64.493 1.00 50.26 107 ARG A C 1
ATOM 800 O O . ARG A 1 128 ? -10.446 43.874 -65.614 1.00 55.02 107 ARG A O 1
ATOM 808 N N . CYS A 1 129 ? -10.860 43.656 -63.407 1.00 45.55 108 CYS A N 1
ATOM 809 C CA . CYS A 1 129 ? -12.041 44.507 -63.394 1.00 45.46 108 CYS A CA 1
ATOM 810 C C . CYS A 1 129 ? -11.722 45.782 -62.628 1.00 51.78 108 CYS A C 1
ATOM 811 O O . CYS A 1 129 ? -11.268 45.727 -61.479 1.00 52.56 108 CYS A O 1
ATOM 814 N N . PHE A 1 130 ? -11.964 46.926 -63.263 1.00 54.98 109 PHE A N 1
ATOM 815 C CA . PHE A 1 130 ? -11.641 48.222 -62.688 1.00 54.24 109 PHE A CA 1
ATOM 816 C C . PHE A 1 130 ? -12.860 48.946 -62.135 1.00 54.86 109 PHE A C 1
ATOM 817 O O . PHE A 1 130 ? -12.739 50.100 -61.710 1.00 55.72 109 PHE A O 1
ATOM 825 N N . CYS A 1 131 ? -14.020 48.290 -62.115 1.00 50.26 110 CYS A N 1
ATOM 826 C CA . CYS A 1 131 ? -15.232 48.923 -61.613 1.00 54.39 110 CYS A CA 1
ATOM 827 C C . CYS A 1 131 ? -15.028 49.417 -60.188 1.00 53.25 110 CYS A C 1
ATOM 828 O O . CYS A 1 131 ? -14.441 48.727 -59.351 1.00 54.08 110 CYS A O 1
ATOM 831 N N . THR A 1 132 ? -15.512 50.625 -59.917 1.00 53.02 111 THR A N 1
ATOM 832 C CA . THR A 1 132 ? -15.503 51.150 -58.563 1.00 59.35 111 THR A CA 1
ATOM 833 C C . THR A 1 132 ? -16.694 50.604 -57.780 1.00 62.62 111 THR A C 1
ATOM 834 O O . THR A 1 132 ? -17.650 50.083 -58.360 1.00 60.48 111 THR A O 1
ATOM 838 N N . PRO A 1 133 ? -16.656 50.695 -56.450 1.00 64.59 112 PRO A N 1
ATOM 839 C CA . PRO A 1 133 ? -17.817 50.231 -55.672 1.00 61.89 112 PRO A CA 1
ATOM 840 C C . PRO A 1 133 ? -19.106 50.949 -56.037 1.00 61.91 112 PRO A C 1
ATOM 841 O O . PRO A 1 133 ? -20.177 50.332 -56.027 1.00 58.70 112 PRO A O 1
ATOM 845 N N . GLU A 1 134 ? -19.034 52.243 -56.358 1.00 69.49 113 GLU A N 1
ATOM 846 C CA . GLU A 1 134 ? -20.233 52.964 -56.769 1.00 66.95 113 GLU A CA 1
ATOM 847 C C . GLU A 1 134 ? -20.778 52.408 -58.077 1.00 65.88 113 GLU A C 1
ATOM 848 O O . GLU A 1 134 ? -21.996 52.301 -58.258 1.00 65.71 113 GLU A O 1
ATOM 854 N N . GLU A 1 135 ? -19.887 52.066 -59.007 1.00 60.15 114 GLU A N 1
ATOM 855 C CA . GLU A 1 135 ? -20.317 51.499 -60.281 1.00 59.03 114 GLU A CA 1
ATOM 856 C C . GLU A 1 135 ? -20.970 50.132 -60.091 1.00 58.40 114 GLU A C 1
ATOM 857 O O . GLU A 1 135 ? -21.951 49.811 -60.769 1.00 56.56 114 GLU A O 1
ATOM 863 N N . LEU A 1 136 ? -20.441 49.306 -59.185 1.00 54.87 115 LEU A N 1
ATOM 864 C CA . LEU A 1 136 ? -21.061 48.005 -58.947 1.00 57.65 115 LEU A CA 1
ATOM 865 C C . LEU A 1 136 ? -22.455 48.161 -58.345 1.00 59.38 115 LEU A C 1
ATOM 866 O O . LEU A 1 136 ? -23.397 47.476 -58.760 1.00 54.88 115 LEU A O 1
ATOM 871 N N . ASP A 1 137 ? -22.608 49.061 -57.369 1.00 64.00 116 ASP A N 1
ATOM 872 C CA . ASP A 1 137 ? -23.924 49.290 -56.779 1.00 60.80 116 ASP A CA 1
ATOM 873 C C . ASP A 1 137 ? -24.920 49.732 -57.842 1.00 57.61 116 ASP A C 1
ATOM 874 O O . ASP A 1 137 ? -26.048 49.233 -57.898 1.00 55.16 116 ASP A O 1
ATOM 879 N N . ALA A 1 138 ? -24.513 50.669 -58.702 1.00 60.23 117 ALA A N 1
ATOM 880 C CA . ALA A 1 138 ? -25.385 51.105 -59.785 1.00 54.79 117 ALA A CA 1
ATOM 881 C C . ALA A 1 138 ? -25.751 49.938 -60.689 1.00 54.44 117 ALA A C 1
ATOM 882 O O . ALA A 1 138 ? -26.910 49.791 -61.089 1.00 51.88 117 ALA A O 1
ATOM 884 N N . MET A 1 139 ? -24.774 49.085 -61.005 1.00 55.21 118 MET A N 1
ATOM 885 C CA . MET A 1 139 ? -25.035 47.936 -61.866 1.00 53.57 118 MET A CA 1
ATOM 886 C C . MET A 1 139 ? -26.095 47.026 -61.259 1.00 50.66 118 MET A C 1
ATOM 887 O O . MET A 1 139 ? -26.973 46.521 -61.972 1.00 48.68 118 MET A O 1
ATOM 892 N N . ARG A 1 140 ? -26.035 46.813 -59.943 1.00 50.76 119 ARG A N 1
ATOM 893 C CA . ARG A 1 140 ? -27.003 45.939 -59.289 1.00 48.63 119 ARG A CA 1
ATOM 894 C C . ARG A 1 140 ? -28.385 46.574 -59.239 1.00 49.90 119 ARG A C 1
ATOM 895 O O . ARG A 1 140 ? -29.397 45.874 -59.351 1.00 49.27 119 ARG A O 1
ATOM 903 N N . GLU A 1 141 ? -28.457 47.893 -59.066 1.00 51.54 120 GLU A N 1
ATOM 904 C CA . GLU A 1 141 ? -29.766 48.535 -58.984 1.00 52.95 120 GLU A CA 1
ATOM 905 C C . GLU A 1 141 ? -30.425 48.620 -60.355 1.00 50.76 120 GLU A C 1
ATOM 906 O O . GLU A 1 141 ? -31.656 48.536 -60.464 1.00 50.18 120 GLU A O 1
ATOM 912 N N . ALA A 1 142 ? -29.628 48.774 -61.410 1.00 48.95 121 ALA A N 1
ATOM 913 C CA . ALA A 1 142 ? -30.186 48.753 -62.754 1.00 45.83 121 ALA A CA 1
ATOM 914 C C . ALA A 1 142 ? -30.768 47.383 -63.088 1.00 48.28 121 ALA A C 1
ATOM 915 O O . ALA A 1 142 ? -31.837 47.289 -63.708 1.00 46.53 121 ALA A O 1
ATOM 917 N N . GLN A 1 143 ? -30.084 46.308 -62.695 1.00 42.95 122 GLN A N 1
ATOM 918 C CA . GLN A 1 143 ? -30.602 44.971 -62.965 1.00 45.11 122 GLN A CA 1
ATOM 919 C C . GLN A 1 143 ? -31.911 44.728 -62.226 1.00 45.37 122 GLN A C 1
ATOM 920 O O . GLN A 1 143 ? -32.888 44.253 -62.813 1.00 45.82 122 GLN A O 1
ATOM 926 N N . MET A 1 144 ? -31.962 45.076 -60.938 1.00 41.02 123 MET A N 1
ATOM 927 C CA . MET A 1 144 ? -33.203 44.898 -60.191 1.00 43.25 123 MET A CA 1
ATOM 928 C C . MET A 1 144 ? -34.329 45.733 -60.789 1.00 43.42 123 MET A C 1
ATOM 929 O O . MET A 1 144 ? -35.480 45.285 -60.861 1.00 44.14 123 MET A O 1
ATOM 934 N N . ALA A 1 145 ? -34.023 46.952 -61.224 1.00 43.80 124 ALA A N 1
ATOM 935 C CA . ALA A 1 145 ? -35.072 47.782 -61.800 1.00 45.32 124 ALA A CA 1
ATOM 936 C C . ALA A 1 145 ? -35.581 47.194 -63.108 1.00 45.63 124 ALA A C 1
ATOM 937 O O . ALA A 1 145 ? -36.749 47.391 -63.462 1.00 48.28 124 ALA A O 1
ATOM 939 N N . ALA A 1 146 ? -34.731 46.478 -63.834 1.00 45.83 125 ALA A N 1
ATOM 940 C CA . ALA A 1 146 ? -35.137 45.826 -65.070 1.00 47.23 125 ALA A CA 1
ATOM 941 C C . ALA A 1 146 ? -35.548 44.372 -64.862 1.00 50.46 125 ALA A C 1
ATOM 942 O O . ALA A 1 146 ? -35.933 43.706 -65.832 1.00 50.11 125 ALA A O 1
ATOM 944 N N . GLY A 1 147 ? -35.481 43.865 -63.633 1.00 43.91 126 GLY A N 1
ATOM 945 C CA . GLY A 1 147 ? -35.846 42.486 -63.398 1.00 45.82 126 GLY A CA 1
ATOM 946 C C . GLY A 1 147 ? -34.847 41.487 -63.923 1.00 45.97 126 GLY A C 1
ATOM 947 O O . GLY A 1 147 ? -35.163 40.298 -63.998 1.00 46.11 126 GLY A O 1
ATOM 948 N N . LEU A 1 148 ? -33.663 41.942 -64.313 1.00 44.43 127 LEU A N 1
ATOM 949 C CA . LEU A 1 148 ? -32.623 41.069 -64.812 1.00 45.93 127 LEU A CA 1
ATOM 950 C C . LEU A 1 148 ? -31.908 40.385 -63.658 1.00 50.68 127 LEU A C 1
ATOM 951 O O . LEU A 1 148 ? -31.949 40.855 -62.517 1.00 49.57 127 LEU A O 1
ATOM 956 N N . PRO A 1 149 ? -31.236 39.270 -63.932 1.00 53.98 128 PRO A N 1
ATOM 957 C CA . PRO A 1 149 ? -30.415 38.636 -62.896 1.00 54.72 128 PRO A CA 1
ATOM 958 C C . PRO A 1 149 ? -29.348 39.599 -62.406 1.00 55.86 128 PRO A C 1
ATOM 959 O O . PRO A 1 149 ? -28.792 40.384 -63.180 1.00 55.41 128 PRO A O 1
ATOM 963 N N . VAL A 1 150 ? -29.064 39.533 -61.106 1.00 55.16 129 VAL A N 1
ATOM 964 C CA . VAL A 1 150 ? -28.086 40.416 -60.476 1.00 50.89 129 VAL A CA 1
ATOM 965 C C . VAL A 1 150 ? -26.746 39.687 -60.477 1.00 48.25 129 VAL A C 1
ATOM 966 O O . VAL A 1 150 ? -26.489 38.830 -59.633 1.00 50.96 129 VAL A O 1
ATOM 970 N N . LYS A 1 151 ? -25.885 40.034 -61.430 1.00 48.77 130 LYS A N 1
ATOM 971 C CA . LYS A 1 151 ? -24.552 39.450 -61.514 1.00 50.68 130 LYS A CA 1
ATOM 972 C C . LYS A 1 151 ? -23.656 40.413 -62.279 1.00 48.48 130 LYS A C 1
ATOM 973 O O . LYS A 1 151 ? -24.123 41.377 -62.883 1.00 51.60 130 LYS A O 1
ATOM 979 N N . TYR A 1 152 ? -22.356 40.147 -62.240 1.00 51.24 131 TYR A N 1
ATOM 980 C CA . TYR A 1 152 ? -21.416 40.990 -62.967 1.00 51.56 131 TYR A CA 1
ATOM 981 C C . TYR A 1 152 ? -21.690 40.895 -64.462 1.00 52.38 131 TYR A C 1
ATOM 982 O O . TYR A 1 152 ? -21.889 39.805 -65.005 1.00 54.33 131 TYR A O 1
ATOM 991 N N . ASP A 1 153 ? -21.691 42.050 -65.134 1.00 54.19 132 ASP A N 1
ATOM 992 C CA . ASP A 1 153 ? -22.163 42.155 -66.511 1.00 52.98 132 ASP A CA 1
ATOM 993 C C . ASP A 1 153 ? -21.033 42.160 -67.539 1.00 54.55 132 ASP A C 1
ATOM 994 O O . ASP A 1 153 ? -21.259 42.539 -68.695 1.00 55.87 132 ASP A O 1
ATOM 999 N N . GLY A 1 154 ? -19.829 41.754 -67.148 1.00 56.14 133 GLY A N 1
ATOM 1000 C CA . GLY A 1 154 ? -18.708 41.698 -68.073 1.00 55.18 133 GLY A CA 1
ATOM 1001 C C . GLY A 1 154 ? -18.219 43.041 -68.568 1.00 57.29 133 GLY A C 1
ATOM 1002 O O . GLY A 1 154 ? -17.790 43.154 -69.723 1.00 58.25 133 GLY A O 1
ATOM 1003 N N . ARG A 1 155 ? -18.240 44.060 -67.706 1.00 64.42 134 ARG A N 1
ATOM 1004 C CA . ARG A 1 155 ? -17.812 45.391 -68.121 1.00 61.57 134 ARG A CA 1
ATOM 1005 C C . ARG A 1 155 ? -16.392 45.366 -68.676 1.00 59.88 134 ARG A C 1
ATOM 1006 O O . ARG A 1 155 ? -16.113 45.988 -69.708 1.00 66.04 134 ARG A O 1
ATOM 1014 N N . TYR A 1 156 ? -15.480 44.650 -68.015 1.00 55.47 135 TYR A N 1
ATOM 1015 C CA . TYR A 1 156 ? -14.076 44.629 -68.407 1.00 57.24 135 TYR A CA 1
ATOM 1016 C C . TYR A 1 156 ? -13.620 43.253 -68.882 1.00 53.73 135 TYR A C 1
ATOM 1017 O O . TYR A 1 156 ? -12.415 42.983 -68.935 1.00 52.02 135 TYR A O 1
ATOM 1026 N N . ALA A 1 157 ? -14.563 42.385 -69.251 1.00 53.19 136 ALA A N 1
ATOM 1027 C CA . ALA A 1 157 ? -14.198 41.056 -69.728 1.00 52.42 136 ALA A CA 1
ATOM 1028 C C . ALA A 1 157 ? -13.540 41.116 -71.102 1.00 54.75 136 ALA A C 1
ATOM 1029 O O . ALA A 1 157 ? -12.584 40.379 -71.367 1.00 55.81 136 ALA A O 1
ATOM 1031 N N . ASN A 1 158 ? -14.023 41.979 -71.989 1.00 54.57 137 ASN A N 1
ATOM 1032 C CA . ASN A 1 158 ? -13.471 42.037 -73.336 1.00 60.75 137 ASN A CA 1
ATOM 1033 C C . ASN A 1 158 ? -12.244 42.931 -73.451 1.00 55.67 137 ASN A C 1
ATOM 1034 O O . ASN A 1 158 ? -11.598 42.941 -74.503 1.00 55.31 137 ASN A O 1
ATOM 1039 N N . LEU A 1 159 ? -11.895 43.665 -72.403 1.00 55.40 138 LEU A N 1
ATOM 1040 C CA . LEU A 1 159 ? -10.719 44.520 -72.463 1.00 53.44 138 LEU A CA 1
ATOM 1041 C C . LEU A 1 159 ? -9.492 43.693 -72.819 1.00 55.77 138 LEU A C 1
ATOM 1042 O O . LEU A 1 159 ? -9.241 42.643 -72.221 1.00 61.63 138 LEU A O 1
ATOM 1047 N N . SER A 1 160 ? -8.727 44.168 -73.798 1.00 59.81 139 SER A N 1
ATOM 1048 C CA . SER A 1 160 ? -7.517 43.473 -74.208 1.00 59.08 139 SER A CA 1
ATOM 1049 C C . SER A 1 160 ? -6.464 43.535 -73.107 1.00 60.26 139 SER A C 1
ATOM 1050 O O . SER A 1 160 ? -6.540 44.341 -72.175 1.00 61.89 139 SER A O 1
ATOM 1053 N N . ARG A 1 161 ? -5.469 42.657 -73.222 1.00 57.02 140 ARG A N 1
ATOM 1054 C CA . ARG A 1 161 ? -4.444 42.575 -72.186 1.00 60.64 140 ARG A CA 1
ATOM 1055 C C . ARG A 1 161 ? -3.621 43.855 -72.123 1.00 65.94 140 ARG A C 1
ATOM 1056 O O . ARG A 1 161 ? -3.285 44.333 -71.030 1.00 62.17 140 ARG A O 1
ATOM 1064 N N . GLU A 1 162 ? -3.282 44.419 -73.284 1.00 62.94 141 GLU A N 1
ATOM 1065 C CA . GLU A 1 162 ? -2.506 45.651 -73.308 1.00 62.43 141 GLU A CA 1
ATOM 1066 C C . GLU A 1 162 ? -3.297 46.806 -72.711 1.00 62.85 141 GLU A C 1
ATOM 1067 O O . GLU A 1 162 ? -2.735 47.658 -72.011 1.00 58.37 141 GLU A O 1
ATOM 1073 N N . GLU A 1 163 ? -4.601 46.858 -72.987 1.00 61.21 142 GLU A N 1
ATOM 1074 C CA . GLU A 1 163 ? -5.439 47.898 -72.401 1.00 60.23 142 GLU A CA 1
ATOM 1075 C C . GLU A 1 163 ? -5.529 47.741 -70.887 1.00 61.27 142 GLU A C 1
ATOM 1076 O O . GLU A 1 163 ? -5.521 48.737 -70.153 1.00 60.65 142 GLU A O 1
ATOM 1082 N N . SER A 1 164 ? -5.615 46.498 -70.404 1.00 60.07 143 SER A N 1
ATOM 1083 C CA . SER A 1 164 ? -5.676 46.262 -68.965 1.00 55.05 143 SER A CA 1
ATOM 1084 C C . SER A 1 164 ? -4.384 46.695 -68.281 1.00 60.75 143 SER A C 1
ATOM 1085 O O . SER A 1 164 ? -4.411 47.218 -67.159 1.00 57.47 143 SER A O 1
ATOM 1088 N N . ASP A 1 165 ? -3.242 46.463 -68.930 1.00 60.67 144 ASP A N 1
ATOM 1089 C CA . ASP A 1 165 ? -1.976 46.915 -68.368 1.00 60.31 144 ASP A CA 1
ATOM 1090 C C . ASP A 1 165 ? -1.909 48.435 -68.322 1.00 60.46 144 ASP A C 1
ATOM 1091 O O . ASP A 1 165 ? -1.347 49.010 -67.383 1.00 66.61 144 ASP A O 1
ATOM 1096 N N . ALA A 1 166 ? -2.469 49.100 -69.333 1.00 60.28 145 ALA A N 1
ATOM 1097 C CA . ALA A 1 166 ? -2.378 50.554 -69.400 1.00 67.80 145 ALA A CA 1
ATOM 1098 C C . ALA A 1 166 ? -3.106 51.207 -68.234 1.00 66.54 145 ALA A C 1
ATOM 1099 O O . ALA A 1 166 ? -2.605 52.171 -67.641 1.00 64.09 145 ALA A O 1
ATOM 1101 N N . LEU A 1 167 ? -4.293 50.699 -67.891 1.00 63.74 146 LEU A N 1
ATOM 1102 C CA . LEU A 1 167 ? -5.044 51.273 -66.780 1.00 64.60 146 LEU A CA 1
ATOM 1103 C C . LEU A 1 167 ? -4.355 51.028 -65.444 1.00 62.34 146 LEU A C 1
ATOM 1104 O O . LEU A 1 167 ? -4.474 51.849 -64.530 1.00 66.07 146 LEU A O 1
ATOM 1109 N N . VAL A 1 168 ? -3.644 49.911 -65.301 1.00 64.47 147 VAL A N 1
ATOM 1110 C CA . VAL A 1 168 ? -2.885 49.683 -64.078 1.00 63.81 147 VAL A CA 1
ATOM 1111 C C . VAL A 1 168 ? -1.774 50.714 -63.949 1.00 64.25 147 VAL A C 1
ATOM 1112 O O . VAL A 1 168 ? -1.429 51.141 -62.842 1.00 61.92 147 VAL A O 1
ATOM 1116 N N . ALA A 1 169 ? -1.183 51.113 -65.080 1.00 63.27 148 ALA A N 1
ATOM 1117 C CA . ALA A 1 169 ? -0.140 52.132 -65.062 1.00 62.82 148 ALA A CA 1
ATOM 1118 C C . ALA A 1 169 ? -0.694 53.495 -64.663 1.00 64.75 148 ALA A C 1
ATOM 1119 O O . ALA A 1 169 ? 0.026 54.301 -64.062 1.00 63.19 148 ALA A O 1
ATOM 1121 N N . GLN A 1 170 ? -1.958 53.776 -64.992 1.00 65.63 149 GLN A N 1
ATOM 1122 C CA . GLN A 1 170 ? -2.601 55.000 -64.532 1.00 64.08 149 GLN A CA 1
ATOM 1123 C C . GLN A 1 170 ? -2.929 54.958 -63.047 1.00 65.39 149 GLN A C 1
ATOM 1124 O O . GLN A 1 170 ? -3.367 55.974 -62.497 1.00 68.02 149 GLN A O 1
ATOM 1130 N N . GLY A 1 171 ? -2.742 53.812 -62.397 1.00 64.70 150 GLY A N 1
ATOM 1131 C CA . GLY A 1 171 ? -3.043 53.668 -60.993 1.00 64.65 150 GLY A CA 1
ATOM 1132 C C . GLY A 1 171 ? -4.448 53.213 -60.680 1.00 64.75 150 GLY A C 1
ATOM 1133 O O . GLY A 1 171 ? -4.851 53.270 -59.514 1.00 68.70 150 GLY A O 1
ATOM 1134 N N . LYS A 1 172 ? -5.204 52.774 -61.673 1.00 67.30 151 LYS A N 1
ATOM 1135 C CA . LYS A 1 172 ? -6.574 52.342 -61.427 1.00 65.67 151 LYS A CA 1
ATOM 1136 C C . LYS A 1 172 ? -6.560 51.089 -60.557 1.00 66.09 151 LYS A C 1
ATOM 1137 O O . LYS A 1 172 ? -5.881 50.116 -60.894 1.00 68.05 151 LYS A O 1
ATOM 1143 N N . PRO A 1 173 ? -7.262 51.082 -59.425 1.00 60.44 152 PRO A N 1
ATOM 1144 C CA . PRO A 1 173 ? -7.367 49.846 -58.640 1.00 60.40 152 PRO A CA 1
ATOM 1145 C C . PRO A 1 173 ? -8.278 48.843 -59.330 1.00 54.27 152 PRO A C 1
ATOM 1146 O O . PRO A 1 173 ? -9.164 49.200 -60.109 1.00 59.37 152 PRO A O 1
ATOM 1150 N N . PHE A 1 174 ? -8.054 47.568 -59.022 1.00 49.44 153 PHE A N 1
ATOM 1151 C CA . PHE A 1 174 ? -8.747 46.509 -59.733 1.00 49.17 153 PHE A CA 1
ATOM 1152 C C . PHE A 1 174 ? -8.813 45.246 -58.890 1.00 49.20 153 PHE A C 1
ATOM 1153 O O . PHE A 1 174 ? -8.028 45.041 -57.961 1.00 51.40 153 PHE A O 1
ATOM 1161 N N . VAL A 1 175 ? -9.762 44.395 -59.253 1.00 45.67 154 VAL A N 1
ATOM 1162 C CA . VAL A 1 175 ? -9.820 43.026 -58.786 1.00 42.63 154 VAL A CA 1
ATOM 1163 C C . VAL A 1 175 ? -9.537 42.127 -59.984 1.00 46.49 154 VAL A C 1
ATOM 1164 O O . VAL A 1 175 ? -9.506 42.572 -61.132 1.00 57.33 154 VAL A O 1
ATOM 1168 N N . ILE A 1 176 ? -9.321 40.849 -59.711 1.00 42.47 155 ILE A N 1
ATOM 1169 C CA . ILE A 1 176 ? -9.182 39.840 -60.752 1.00 45.63 155 ILE A CA 1
ATOM 1170 C C . ILE A 1 176 ? -10.408 38.947 -60.679 1.00 48.90 155 ILE A C 1
ATOM 1171 O O . ILE A 1 176 ? -10.764 38.462 -59.600 1.00 48.32 155 ILE A O 1
ATOM 1176 N N . ARG A 1 177 ? -11.073 38.769 -61.816 1.00 47.11 156 ARG A N 1
ATOM 1177 C CA . ARG A 1 177 ? -12.290 37.980 -61.920 1.00 50.00 156 ARG A CA 1
ATOM 1178 C C . ARG A 1 177 ? -12.057 36.826 -62.882 1.00 51.01 156 ARG A C 1
ATOM 1179 O O . ARG A 1 177 ? -11.381 36.988 -63.902 1.00 51.14 156 ARG A O 1
ATOM 1187 N N . MET A 1 178 ? -12.616 35.665 -62.558 1.00 51.05 157 MET A N 1
ATOM 1188 C CA . MET A 1 178 ? -12.550 34.532 -63.465 1.00 49.52 157 MET A CA 1
ATOM 1189 C C . MET A 1 178 ? -13.580 34.689 -64.573 1.00 52.09 157 MET A C 1
ATOM 1190 O O . MET A 1 178 ? -14.672 35.217 -64.360 1.00 54.08 157 MET A O 1
ATOM 1195 N N . ARG A 1 179 ? -13.210 34.221 -65.763 1.00 51.90 158 ARG A N 1
ATOM 1196 C CA . ARG A 1 179 ? -14.141 34.112 -66.871 1.00 53.89 158 ARG A CA 1
ATOM 1197 C C . ARG A 1 179 ? -15.078 32.926 -66.660 1.00 53.74 158 ARG A C 1
ATOM 1198 O O . ARG A 1 179 ? -14.765 31.974 -65.942 1.00 50.72 158 ARG A O 1
ATOM 1206 N N . VAL A 1 180 ? -16.242 32.994 -67.300 1.00 57.70 159 VAL A N 1
ATOM 1207 C CA . VAL A 1 180 ? -17.238 31.929 -67.211 1.00 58.80 159 VAL A CA 1
ATOM 1208 C C . VAL A 1 180 ? -17.788 31.649 -68.603 1.00 57.37 159 VAL A C 1
ATOM 1209 O O . VAL A 1 180 ? -18.047 32.592 -69.362 1.00 61.38 159 VAL A O 1
ATOM 1213 N N . PRO A 1 181 ? -17.991 30.386 -68.980 1.00 63.19 160 PRO A N 1
ATOM 1214 C CA . PRO A 1 181 ? -18.553 30.098 -70.303 1.00 62.81 160 PRO A CA 1
ATOM 1215 C C . PRO A 1 181 ? -19.900 30.770 -70.504 1.00 68.71 160 PRO A C 1
ATOM 1216 O O . PRO A 1 181 ? -20.677 30.954 -69.566 1.00 64.65 160 PRO A O 1
ATOM 1220 N N . SER A 1 182 ? -20.161 31.149 -71.757 1.00 79.10 161 SER A N 1
ATOM 1221 C CA . SER A 1 182 ? -21.367 31.901 -72.081 1.00 75.31 161 SER A CA 1
ATOM 1222 C C . SER A 1 182 ? -22.615 31.028 -72.109 1.00 75.74 161 SER A C 1
ATOM 1223 O O . SER A 1 182 ? -23.698 31.503 -71.753 1.00 77.73 161 SER A O 1
ATOM 1226 N N . SER A 1 183 ? -22.500 29.766 -72.518 1.00 67.79 162 SER A N 1
ATOM 1227 C CA . SER A 1 183 ? -23.667 28.914 -72.676 1.00 65.93 162 SER A CA 1
ATOM 1228 C C . SER A 1 183 ? -23.322 27.487 -72.275 1.00 62.14 162 SER A C 1
ATOM 1229 O O . SER A 1 183 ? -22.177 27.166 -71.940 1.00 57.35 162 SER A O 1
ATOM 1232 N N . GLY A 1 184 ? -24.329 26.623 -72.337 1.00 61.49 163 GLY A N 1
ATOM 1233 C CA . GLY A 1 184 ? -24.167 25.243 -71.946 1.00 53.33 163 GLY A CA 1
ATOM 1234 C C . GLY A 1 184 ? -24.412 25.032 -70.468 1.00 52.22 163 GLY A C 1
ATOM 1235 O O . GLY A 1 184 ? -24.830 25.925 -69.721 1.00 54.78 163 GLY A O 1
ATOM 1236 N N . VAL A 1 185 ? -24.131 23.804 -70.038 1.00 51.89 164 VAL A N 1
ATOM 1237 C CA . VAL A 1 185 ? -24.306 23.412 -68.651 1.00 49.99 164 VAL A CA 1
ATOM 1238 C C . VAL A 1 185 ? -23.001 22.817 -68.140 1.00 47.30 164 VAL A C 1
ATOM 1239 O O . VAL A 1 185 ? -22.160 22.342 -68.902 1.00 43.81 164 VAL A O 1
ATOM 1243 N N . CYS A 1 186 ? -22.834 22.892 -66.822 1.00 47.01 165 CYS A N 1
ATOM 1244 C CA . CYS A 1 186 ? -21.708 22.279 -66.134 1.00 49.01 165 CYS A CA 1
ATOM 1245 C C . CYS A 1 186 ? -22.108 20.890 -65.657 1.00 48.10 165 CYS A C 1
ATOM 1246 O O . CYS A 1 186 ? -23.254 20.664 -65.265 1.00 49.63 165 CYS A O 1
ATOM 1249 N N . THR A 1 187 ? -21.161 19.960 -65.698 1.00 50.53 166 THR A N 1
ATOM 1250 C CA . THR A 1 187 ? -21.380 18.587 -65.257 1.00 49.11 166 THR A CA 1
ATOM 1251 C C . THR A 1 187 ? -20.369 18.259 -64.166 1.00 51.95 166 THR A C 1
ATOM 1252 O O . THR A 1 187 ? -19.176 18.099 -64.447 1.00 54.55 166 THR A O 1
ATOM 1256 N N . ILE A 1 188 ? -20.850 18.157 -62.928 1.00 50.03 167 ILE A N 1
ATOM 1257 C CA . ILE A 1 188 ? -20.028 17.829 -61.767 1.00 52.62 167 ILE A CA 1
ATOM 1258 C C . ILE A 1 188 ? -20.310 16.387 -61.371 1.00 50.45 167 ILE A C 1
ATOM 1259 O O . ILE A 1 188 ? -21.448 15.919 -61.470 1.00 50.35 167 ILE A O 1
ATOM 1264 N N . LYS A 1 189 ? -19.275 15.684 -60.923 1.00 56.01 168 LYS A N 1
ATOM 1265 C CA . LYS A 1 189 ? -19.413 14.324 -60.419 1.00 53.35 168 LYS A CA 1
ATOM 1266 C C . LYS A 1 189 ? -19.368 14.338 -58.895 1.00 51.30 168 LYS A C 1
ATOM 1267 O O . LYS A 1 189 ? -18.356 14.728 -58.300 1.00 49.50 168 LYS A O 1
ATOM 1273 N N . ASP A 1 190 ? -20.465 13.912 -58.273 1.00 48.76 169 ASP A N 1
ATOM 1274 C CA . ASP A 1 190 ? -20.538 13.705 -56.833 1.00 51.48 169 ASP A CA 1
ATOM 1275 C C . ASP A 1 190 ? -20.445 12.213 -56.530 1.00 51.21 169 ASP A C 1
ATOM 1276 O O . ASP A 1 190 ? -21.104 11.393 -57.178 1.00 47.24 169 ASP A O 1
ATOM 1281 N N . MET A 1 191 ? -19.633 11.867 -55.532 1.00 49.54 170 MET A N 1
ATOM 1282 C CA . MET A 1 191 ? -19.392 10.459 -55.235 1.00 50.47 170 MET A CA 1
ATOM 1283 C C . MET A 1 191 ? -20.682 9.734 -54.874 1.00 54.03 170 MET A C 1
ATOM 1284 O O . MET A 1 191 ? -20.908 8.600 -55.319 1.00 58.90 170 MET A O 1
ATOM 1289 N N . LEU A 1 192 ? -21.537 10.364 -54.063 1.00 50.98 171 LEU A N 1
ATOM 1290 C CA . LEU A 1 192 ? -22.795 9.759 -53.643 1.00 51.55 171 LEU A CA 1
ATOM 1291 C C . LEU A 1 192 ? -23.917 10.001 -54.653 1.00 53.67 171 LEU A C 1
ATOM 1292 O O . LEU A 1 192 ? -24.556 9.049 -55.117 1.00 57.16 171 LEU A O 1
ATOM 1297 N N . ARG A 1 193 ? -24.165 11.266 -55.003 1.00 53.49 172 ARG A N 1
ATOM 1298 C CA . ARG A 1 193 ? -25.354 11.632 -55.764 1.00 50.27 172 ARG A CA 1
ATOM 1299 C C . ARG A 1 193 ? -25.223 11.359 -57.255 1.00 47.50 172 ARG A C 1
ATOM 1300 O O . ARG A 1 193 ? -26.243 11.284 -57.948 1.00 44.27 172 ARG A O 1
ATOM 1308 N N . GLY A 1 194 ? -24.004 11.227 -57.769 1.00 48.33 173 GLY A N 1
ATOM 1309 C CA . GLY A 1 194 ? -23.814 11.062 -59.197 1.00 48.32 173 GLY A CA 1
ATOM 1310 C C . GLY A 1 194 ? -23.653 12.365 -59.954 1.00 51.22 173 GLY A C 1
ATOM 1311 O O . GLY A 1 194 ? -22.936 13.264 -59.515 1.00 52.34 173 GLY A O 1
ATOM 1312 N N . GLU A 1 195 ? -24.325 12.483 -61.093 1.00 57.22 174 GLU A N 1
ATOM 1313 C CA . GLU A 1 195 ? -24.159 13.639 -61.963 1.00 51.71 174 GLU A CA 1
ATOM 1314 C C . GLU A 1 195 ? -24.927 14.841 -61.429 1.00 50.70 174 GLU A C 1
ATOM 1315 O O . GLU A 1 195 ? -26.084 14.730 -61.017 1.00 49.90 174 GLU A O 1
ATOM 1321 N N . VAL A 1 196 ? -24.269 15.996 -61.451 1.00 49.85 175 VAL A N 1
ATOM 1322 C CA . VAL A 1 196 ? -24.864 17.275 -61.085 1.00 48.78 175 VAL A CA 1
ATOM 1323 C C . VAL A 1 196 ? -24.789 18.186 -62.304 1.00 49.97 175 VAL A C 1
ATOM 1324 O O . VAL A 1 196 ? -23.717 18.342 -62.898 1.00 51.95 175 VAL A O 1
ATOM 1328 N N . VAL A 1 197 ? -25.919 18.777 -62.680 1.00 48.86 176 VAL A N 1
ATOM 1329 C CA . VAL A 1 197 ? -26.012 19.604 -63.880 1.00 52.48 176 VAL A CA 1
ATOM 1330 C C . VAL A 1 197 ? -26.508 20.985 -63.469 1.00 46.18 176 VAL A C 1
ATOM 1331 O O . VAL A 1 197 ? -27.651 21.140 -63.021 1.00 45.25 176 VAL A O 1
ATOM 1335 N N . ILE A 1 198 ? -25.655 21.991 -63.645 1.00 49.80 177 ILE A N 1
ATOM 1336 C CA . ILE A 1 198 ? -25.967 23.369 -63.290 1.00 51.21 177 ILE A CA 1
ATOM 1337 C C . ILE A 1 198 ? -25.720 24.219 -64.535 1.00 50.12 177 ILE A C 1
ATOM 1338 O O . ILE A 1 198 ? -24.620 24.181 -65.087 1.00 47.20 177 ILE A O 1
ATOM 1343 N N . PRO A 1 199 ? -26.697 24.983 -65.016 1.00 53.86 178 PRO A N 1
ATOM 1344 C CA . PRO A 1 199 ? -26.440 25.842 -66.182 1.00 51.46 178 PRO A CA 1
ATOM 1345 C C . PRO A 1 199 ? -25.303 26.822 -65.923 1.00 48.85 178 PRO A C 1
ATOM 1346 O O . PRO A 1 199 ? -25.168 27.366 -64.825 1.00 53.26 178 PRO A O 1
ATOM 1350 N N . TRP A 1 200 ? -24.491 27.064 -66.960 1.00 49.95 179 TRP A N 1
ATOM 1351 C CA . TRP A 1 200 ? -23.382 28.005 -66.821 1.00 49.87 179 TRP A CA 1
ATOM 1352 C C . TRP A 1 200 ? -23.859 29.440 -66.617 1.00 50.85 179 TRP A C 1
ATOM 1353 O O . TRP A 1 200 ? -23.141 30.247 -66.019 1.00 53.83 179 TRP A O 1
ATOM 1364 N N . GLU A 1 201 ? -25.046 29.788 -67.124 1.00 52.05 180 GLU A N 1
ATOM 1365 C CA . GLU A 1 201 ? -25.558 31.139 -66.921 1.00 52.19 180 GLU A CA 1
ATOM 1366 C C . GLU A 1 201 ? -25.689 31.464 -65.440 1.00 54.91 180 GLU A C 1
ATOM 1367 O O . GLU A 1 201 ? -25.468 32.610 -65.036 1.00 59.67 180 GLU A O 1
ATOM 1373 N N . GLN A 1 202 ? -26.036 30.471 -64.622 1.00 55.72 181 GLN A N 1
ATOM 1374 C CA . GLN A 1 202 ? -26.201 30.647 -63.187 1.00 56.06 181 GLN A CA 1
ATOM 1375 C C . GLN A 1 202 ? -24.879 30.732 -62.431 1.00 54.98 181 GLN A C 1
ATOM 1376 O O . GLN A 1 202 ? -24.899 30.774 -61.194 1.00 53.67 181 GLN A O 1
ATOM 1382 N N . VAL A 1 203 ? -23.741 30.744 -63.121 1.00 55.82 182 VAL A N 1
ATOM 1383 C CA . VAL A 1 203 ? -22.437 30.827 -62.474 1.00 58.26 182 VAL A CA 1
ATOM 1384 C C . VAL A 1 203 ? -21.890 32.242 -62.627 1.00 62.58 182 VAL A C 1
ATOM 1385 O O . VAL A 1 203 ? -21.773 32.762 -63.744 1.00 62.80 182 VAL A O 1
ATOM 1389 N N . ASP A 1 204 ? -21.544 32.851 -61.497 1.00 62.13 183 ASP A N 1
ATOM 1390 C CA . ASP A 1 204 ? -21.073 34.227 -61.454 1.00 59.59 183 ASP A CA 1
ATOM 1391 C C . ASP A 1 204 ? -19.640 34.336 -61.961 1.00 55.83 183 ASP A C 1
ATOM 1392 O O . ASP A 1 204 ? -18.863 33.380 -61.910 1.00 59.14 183 ASP A O 1
ATOM 1397 N N . MET A 1 205 ? -19.287 35.524 -62.447 1.00 66.93 184 MET A N 1
ATOM 1398 C CA . MET A 1 205 ? -17.895 35.840 -62.772 1.00 64.63 184 MET A CA 1
ATOM 1399 C C . MET A 1 205 ? -17.183 36.158 -61.460 1.00 64.24 184 MET A C 1
ATOM 1400 O O . MET A 1 205 ? -16.909 37.310 -61.120 1.00 67.65 184 MET A O 1
ATOM 1405 N N . GLN A 1 206 ? -16.875 35.094 -60.721 1.00 61.91 185 GLN A N 1
ATOM 1406 C CA . GLN A 1 206 ? -16.417 35.207 -59.342 1.00 57.94 185 GLN A CA 1
ATOM 1407 C C . GLN A 1 206 ? -15.145 36.037 -59.226 1.00 50.74 185 GLN A C 1
ATOM 1408 O O . GLN A 1 206 ? -14.213 35.892 -60.018 1.00 51.59 185 GLN A O 1
ATOM 1414 N N . VAL A 1 207 ? -15.106 36.892 -58.207 1.00 53.20 186 VAL A N 1
ATOM 1415 C CA . VAL A 1 207 ? -13.906 37.655 -57.879 1.00 54.77 186 VAL A CA 1
ATOM 1416 C C . VAL A 1 207 ? -12.915 36.728 -57.185 1.00 51.75 186 VAL A C 1
ATOM 1417 O O . VAL A 1 207 ? -13.183 36.230 -56.089 1.00 57.52 186 VAL A O 1
ATOM 1421 N N . LEU A 1 208 ? -11.763 36.510 -57.816 1.00 50.45 187 LEU A N 1
ATOM 1422 C CA . LEU A 1 208 ? -10.722 35.655 -57.263 1.00 54.91 187 LEU A CA 1
ATOM 1423 C C . LEU A 1 208 ? -9.761 36.424 -56.359 1.00 53.82 187 LEU A C 1
ATOM 1424 O O . LEU A 1 208 ? -9.433 35.963 -55.261 1.00 47.96 187 LEU A O 1
ATOM 1429 N N . LEU A 1 209 ? -9.286 37.581 -56.811 1.00 54.20 188 LEU A N 1
ATOM 1430 C CA . LEU A 1 209 ? -8.359 38.399 -56.043 1.00 49.53 188 LEU A CA 1
ATOM 1431 C C . LEU A 1 209 ? -8.968 39.773 -55.812 1.00 45.46 188 LEU A C 1
ATOM 1432 O O . LEU A 1 209 ? -9.371 40.445 -56.764 1.00 51.23 188 LEU A O 1
ATOM 1437 N N . LYS A 1 210 ? -9.020 40.188 -54.550 1.00 47.27 189 LYS A N 1
ATOM 1438 C CA . LYS A 1 210 ? -9.626 41.455 -54.170 1.00 47.85 189 LYS A CA 1
ATOM 1439 C C . LYS A 1 210 ? -8.669 42.615 -54.460 1.00 52.13 189 LYS A C 1
ATOM 1440 O O . LYS A 1 210 ? -7.554 42.430 -54.957 1.00 54.33 189 LYS A O 1
ATOM 1446 N N . THR A 1 211 ? -9.114 43.840 -54.162 1.00 56.87 190 THR A N 1
ATOM 1447 C CA . THR A 1 211 ? -8.284 45.012 -54.434 1.00 54.43 190 THR A CA 1
ATOM 1448 C C . THR A 1 211 ? -7.036 45.024 -53.560 1.00 51.66 190 THR A C 1
ATOM 1449 O O . THR A 1 211 ? -5.951 45.396 -54.021 1.00 55.50 190 THR A O 1
ATOM 1453 N N . ASP A 1 212 ? -7.167 44.627 -52.298 1.00 55.29 191 ASP A N 1
ATOM 1454 C CA . ASP A 1 212 ? -6.004 44.587 -51.411 1.00 58.94 191 ASP A CA 1
ATOM 1455 C C . ASP A 1 212 ? -5.031 43.467 -51.766 1.00 57.94 191 ASP A C 1
ATOM 1456 O O . ASP A 1 212 ? -4.015 43.322 -51.074 1.00 56.03 191 ASP A O 1
ATOM 1461 N N . GLY A 1 213 ? -5.295 42.694 -52.821 1.00 55.15 192 GLY A N 1
ATOM 1462 C CA . GLY A 1 213 ? -4.385 41.650 -53.239 1.00 51.88 192 GLY A CA 1
ATOM 1463 C C . GLY A 1 213 ? -4.533 40.336 -52.512 1.00 52.05 192 GLY A C 1
ATOM 1464 O O . GLY A 1 213 ? -3.660 39.472 -52.651 1.00 51.92 192 GLY A O 1
ATOM 1465 N N . LEU A 1 214 ? -5.637 40.153 -51.713 1.00 58.20 193 LEU A N 1
ATOM 1466 C CA . LEU A 1 214 ? -5.922 38.945 -50.962 1.00 55.78 193 LEU A CA 1
ATOM 1467 C C . LEU A 1 214 ? -7.029 38.142 -51.632 1.00 58.11 193 LEU A C 1
ATOM 1468 O O . LEU A 1 214 ? -7.887 38.708 -52.309 1.00 56.16 193 LEU A O 1
ATOM 1473 N N . PRO A 1 215 ? -7.055 36.827 -51.440 1.00 66.44 194 PRO A N 1
ATOM 1474 C CA . PRO A 1 215 ? -7.980 35.980 -52.197 1.00 69.10 194 PRO A CA 1
ATOM 1475 C C . PRO A 1 215 ? -9.380 35.954 -51.603 1.00 71.40 194 PRO A C 1
ATOM 1476 O O . PRO A 1 215 ? -9.636 36.418 -50.496 1.00 66.48 194 PRO A O 1
ATOM 1480 N N . THR A 1 216 ? -10.290 35.381 -52.379 1.00 135.64 195 THR A N 1
ATOM 1481 C CA . THR A 1 216 ? -11.609 34.988 -51.916 1.00 102.42 195 THR A CA 1
ATOM 1482 C C . THR A 1 216 ? -11.623 33.482 -51.676 1.00 77.53 195 THR A C 1
ATOM 1483 O O . THR A 1 216 ? -10.688 32.766 -52.034 1.00 148.01 195 THR A O 1
ATOM 1487 N N . TYR A 1 217 ? -12.715 33.003 -51.078 1.00 70.51 196 TYR A N 1
ATOM 1488 C CA . TYR A 1 217 ? -12.781 31.597 -50.686 1.00 71.78 196 TYR A CA 1
ATOM 1489 C C . TYR A 1 217 ? -12.412 30.670 -51.840 1.00 67.52 196 TYR A C 1
ATOM 1490 O O . TYR A 1 217 ? -11.696 29.682 -51.643 1.00 64.38 196 TYR A O 1
ATOM 1499 N N . HIS A 1 218 ? -12.900 30.959 -53.050 1.00 65.87 197 HIS A N 1
ATOM 1500 C CA . HIS A 1 218 ? -12.770 29.994 -54.138 1.00 60.95 197 HIS A CA 1
ATOM 1501 C C . HIS A 1 218 ? -11.339 29.916 -54.662 1.00 58.90 197 HIS A C 1
ATOM 1502 O O . HIS A 1 218 ? -10.848 28.826 -54.970 1.00 57.73 197 HIS A O 1
ATOM 1509 N N . LEU A 1 219 ? -10.653 31.052 -54.782 1.00 63.20 198 LEU A N 1
ATOM 1510 C CA . LEU A 1 219 ? -9.262 31.004 -55.220 1.00 60.46 198 LEU A CA 1
ATOM 1511 C C . LEU A 1 219 ? -8.385 30.291 -54.199 1.00 59.06 198 LEU A C 1
ATOM 1512 O O . LEU A 1 219 ? -7.517 29.494 -54.570 1.00 54.69 198 LEU A O 1
ATOM 1517 N N . ALA A 1 220 ? -8.588 30.575 -52.909 1.00 62.47 199 ALA A N 1
ATOM 1518 C CA . ALA A 1 220 ? -7.725 30.001 -51.883 1.00 58.01 199 ALA A CA 1
ATOM 1519 C C . ALA A 1 220 ? -7.983 28.509 -51.709 1.00 56.29 199 ALA A C 1
ATOM 1520 O O . ALA A 1 220 ? -7.044 27.736 -51.486 1.00 50.18 199 ALA A O 1
ATOM 1522 N N . ASN A 1 221 ? -9.244 28.082 -51.803 1.00 55.59 200 ASN A N 1
ATOM 1523 C CA . ASN A 1 221 ? -9.553 26.669 -51.610 1.00 54.66 200 ASN A CA 1
ATOM 1524 C C . ASN A 1 221 ? -8.946 25.809 -52.712 1.00 52.57 200 ASN A C 1
ATOM 1525 O O . ASN A 1 221 ? -8.400 24.733 -52.440 1.00 49.86 200 ASN A O 1
ATOM 1530 N N . VAL A 1 222 ? -9.038 26.259 -53.962 1.00 54.15 201 VAL A N 1
ATOM 1531 C CA . VAL A 1 222 ? -8.487 25.477 -55.061 1.00 49.91 201 VAL A CA 1
ATOM 1532 C C . VAL A 1 222 ? -6.969 25.430 -54.977 1.00 49.39 201 VAL A C 1
ATOM 1533 O O . VAL A 1 222 ? -6.355 24.373 -55.160 1.00 51.99 201 VAL A O 1
ATOM 1537 N N . VAL A 1 223 ? -6.340 26.570 -54.696 1.00 50.67 202 VAL A N 1
ATOM 1538 C CA . VAL A 1 223 ? -4.883 26.628 -54.665 1.00 49.76 202 VAL A CA 1
ATOM 1539 C C . VAL A 1 223 ? -4.339 25.809 -53.500 1.00 51.47 202 VAL A C 1
ATOM 1540 O O . VAL A 1 223 ? -3.391 25.030 -53.655 1.00 52.32 202 VAL A O 1
ATOM 1544 N N . ASP A 1 224 ? -4.919 25.985 -52.309 1.00 51.73 203 ASP A N 1
ATOM 1545 C CA . ASP A 1 224 ? -4.425 25.255 -51.146 1.00 47.80 203 ASP A CA 1
ATOM 1546 C C . ASP A 1 224 ? -4.691 23.764 -51.280 1.00 46.99 203 ASP A C 1
ATOM 1547 O O . ASP A 1 224 ? -3.833 22.945 -50.935 1.00 48.69 203 ASP A O 1
ATOM 1552 N N . ASP A 1 225 ? -5.870 23.389 -51.785 1.00 48.96 204 ASP A N 1
ATOM 1553 C CA . ASP A 1 225 ? -6.184 21.972 -51.932 1.00 44.44 204 ASP A CA 1
ATOM 1554 C C . ASP A 1 225 ? -5.221 21.300 -52.898 1.00 48.72 204 ASP A C 1
ATOM 1555 O O . ASP A 1 225 ? -4.797 20.162 -52.675 1.00 51.89 204 ASP A O 1
ATOM 1560 N N . HIS A 1 226 ? -4.877 21.978 -53.987 1.00 49.33 205 HIS A N 1
ATOM 1561 C CA . HIS A 1 226 ? -3.970 21.372 -54.952 1.00 48.99 205 HIS A CA 1
ATOM 1562 C C . HIS A 1 226 ? -2.550 21.283 -54.406 1.00 51.57 205 HIS A C 1
ATOM 1563 O O . HIS A 1 226 ? -1.884 20.251 -54.564 1.00 48.86 205 HIS A O 1
ATOM 1570 N N . LEU A 1 227 ? -2.064 22.364 -53.778 1.00 51.07 206 LEU A N 1
ATOM 1571 C CA . LEU A 1 227 ? -0.683 22.400 -53.304 1.00 48.34 206 LEU A CA 1
ATOM 1572 C C . LEU A 1 227 ? -0.463 21.435 -52.150 1.00 48.46 206 LEU A C 1
ATOM 1573 O O . LEU A 1 227 ? 0.641 20.897 -51.993 1.00 49.33 206 LEU A O 1
ATOM 1578 N N . MET A 1 228 ? -1.489 21.212 -51.336 1.00 45.88 207 MET A N 1
ATOM 1579 C CA . MET A 1 228 ? -1.437 20.231 -50.266 1.00 48.80 207 MET A CA 1
ATOM 1580 C C . MET A 1 228 ? -1.858 18.851 -50.744 1.00 54.20 207 MET A C 1
ATOM 1581 O O . MET A 1 228 ? -1.979 17.932 -49.926 1.00 54.34 207 MET A O 1
ATOM 1586 N N . GLN A 1 229 ? -2.092 18.695 -52.050 1.00 50.60 208 GLN A N 1
ATOM 1587 C CA . GLN A 1 229 ? -2.321 17.387 -52.653 1.00 50.61 208 GLN A CA 1
ATOM 1588 C C . GLN A 1 229 ? -3.539 16.707 -52.042 1.00 49.53 208 GLN A C 1
ATOM 1589 O O . GLN A 1 229 ? -3.551 15.499 -51.802 1.00 51.09 208 GLN A O 1
ATOM 1595 N N . ILE A 1 230 ? -4.569 17.509 -51.778 1.00 49.67 209 ILE A N 1
ATOM 1596 C CA . ILE A 1 230 ? -5.869 16.979 -51.397 1.00 49.18 209 ILE A CA 1
ATOM 1597 C C . ILE A 1 230 ? -6.454 16.216 -52.576 1.00 49.65 209 ILE A C 1
ATOM 1598 O O . ILE A 1 230 ? -6.422 16.687 -53.720 1.00 55.92 209 ILE A O 1
ATOM 1603 N N . THR A 1 231 ? -6.983 15.027 -52.303 1.00 53.01 210 THR A N 1
ATOM 1604 C CA . THR A 1 231 ? -7.603 14.195 -53.324 1.00 54.16 210 THR A CA 1
ATOM 1605 C C . THR A 1 231 ? -9.112 14.093 -53.185 1.00 49.60 210 THR A C 1
ATOM 1606 O O . THR A 1 231 ? -9.797 13.882 -54.187 1.00 52.14 210 THR A O 1
ATOM 1610 N N . HIS A 1 232 ? -9.644 14.240 -51.975 1.00 49.25 211 HIS A N 1
ATOM 1611 C CA . HIS A 1 232 ? -11.076 14.163 -51.740 1.00 50.75 211 HIS A CA 1
ATOM 1612 C C . HIS A 1 232 ? -11.505 15.268 -50.789 1.00 51.05 211 HIS A C 1
ATOM 1613 O O . HIS A 1 232 ? -10.805 15.571 -49.819 1.00 54.53 211 HIS A O 1
ATOM 1620 N N . VAL A 1 233 ? -12.668 15.849 -51.060 1.00 48.03 212 VAL A N 1
ATOM 1621 C CA . VAL A 1 233 ? -13.267 16.851 -50.192 1.00 48.29 212 VAL A CA 1
ATOM 1622 C C . VAL A 1 233 ? -14.712 16.457 -49.925 1.00 46.00 212 VAL A C 1
ATOM 1623 O O . VAL A 1 233 ? -15.465 16.165 -50.861 1.00 49.11 212 VAL A O 1
ATOM 1627 N N . LEU A 1 234 ? -15.091 16.440 -48.651 1.00 45.31 213 LEU A N 1
ATOM 1628 C CA . LEU A 1 234 ? -16.476 16.275 -48.228 1.00 44.62 213 LEU A CA 1
ATOM 1629 C C . LEU A 1 234 ? -16.921 17.582 -47.589 1.00 49.75 213 LEU A C 1
ATOM 1630 O O . LEU A 1 234 ? -16.302 18.057 -46.629 1.00 50.56 213 LEU A O 1
ATOM 1635 N N . ARG A 1 235 ? -17.982 18.170 -48.115 1.00 49.01 214 ARG A N 1
ATOM 1636 C CA . ARG A 1 235 ? -18.383 19.484 -47.656 1.00 55.23 214 ARG A CA 1
ATOM 1637 C C . ARG A 1 235 ? -19.894 19.577 -47.675 1.00 52.47 214 ARG A C 1
ATOM 1638 O O . ARG A 1 235 ? -20.577 18.766 -48.298 1.00 54.06 214 ARG A O 1
ATOM 1646 N N . GLY A 1 236 ? -20.409 20.568 -46.960 1.00 46.74 215 GLY A N 1
ATOM 1647 C CA . GLY A 1 236 ? -21.842 20.739 -46.894 1.00 51.41 215 GLY A CA 1
ATOM 1648 C C . GLY A 1 236 ? -22.449 20.935 -48.268 1.00 51.66 215 GLY A C 1
ATOM 1649 O O . GLY A 1 236 ? -21.836 21.500 -49.175 1.00 52.42 215 GLY A O 1
ATOM 1650 N N . GLU A 1 237 ? -23.679 20.452 -48.414 1.00 47.95 216 GLU A N 1
ATOM 1651 C CA . GLU A 1 237 ? -24.403 20.596 -49.665 1.00 48.47 216 GLU A CA 1
ATOM 1652 C C . GLU A 1 237 ? -24.725 22.045 -49.986 1.00 50.89 216 GLU A C 1
ATOM 1653 O O . GLU A 1 237 ? -25.124 22.333 -51.119 1.00 57.52 216 GLU A O 1
ATOM 1659 N N . GLU A 1 238 ? -24.575 22.958 -49.024 1.00 51.53 217 GLU A N 1
ATOM 1660 C CA . GLU A 1 238 ? -24.746 24.375 -49.325 1.00 51.45 217 GLU A CA 1
ATOM 1661 C C . GLU A 1 238 ? -23.749 24.864 -50.374 1.00 49.81 217 GLU A C 1
ATOM 1662 O O . GLU A 1 238 ? -24.015 25.865 -51.043 1.00 48.68 217 GLU A O 1
ATOM 1668 N N . TRP A 1 239 ? -22.613 24.179 -50.530 1.00 52.36 218 TRP A N 1
ATOM 1669 C CA . TRP A 1 239 ? -21.565 24.573 -51.459 1.00 50.65 218 TRP A CA 1
ATOM 1670 C C . TRP A 1 239 ? -21.769 24.019 -52.860 1.00 51.08 218 TRP A C 1
ATOM 1671 O O . TRP A 1 239 ? -20.919 24.242 -53.728 1.00 54.35 218 TRP A O 1
ATOM 1682 N N . LEU A 1 240 ? -22.850 23.287 -53.098 1.00 46.88 219 LEU A N 1
ATOM 1683 C CA . LEU A 1 240 ? -23.080 22.739 -54.434 1.00 49.31 219 LEU A CA 1
ATOM 1684 C C . LEU A 1 240 ? -23.131 23.816 -55.505 1.00 49.48 219 LEU A C 1
ATOM 1685 O O . LEU A 1 240 ? -22.524 23.628 -56.573 1.00 50.19 219 LEU A O 1
ATOM 1690 N N . PRO A 1 241 ? -23.835 24.935 -55.318 1.00 48.05 220 PRO A N 1
ATOM 1691 C CA . PRO A 1 241 ? -23.829 25.982 -56.354 1.00 48.98 220 PRO A CA 1
ATOM 1692 C C . PRO A 1 241 ? -22.442 26.498 -56.694 1.00 49.76 220 PRO A C 1
ATOM 1693 O O . PRO A 1 241 ? -22.232 26.975 -57.817 1.00 50.76 220 PRO A O 1
ATOM 1697 N N . SER A 1 242 ? -21.495 26.430 -55.752 1.00 49.81 221 SER A N 1
ATOM 1698 C CA . SER A 1 242 ? -20.120 26.841 -56.006 1.00 50.32 221 SER A CA 1
ATOM 1699 C C . SER A 1 242 ? -19.338 25.840 -56.852 1.00 50.62 221 SER A C 1
ATOM 1700 O O . SER A 1 242 ? -18.309 26.209 -57.428 1.00 48.71 221 SER A O 1
ATOM 1703 N N . ALA A 1 243 ? -19.792 24.589 -56.929 1.00 49.18 222 ALA A N 1
ATOM 1704 C CA . ALA A 1 243 ? -18.977 23.538 -57.532 1.00 51.98 222 ALA A CA 1
ATOM 1705 C C . ALA A 1 243 ? -18.554 23.837 -58.965 1.00 51.25 222 ALA A C 1
ATOM 1706 O O . ALA A 1 243 ? -17.409 23.508 -59.322 1.00 50.11 222 ALA A O 1
ATOM 1708 N N . PRO A 1 244 ? -19.399 24.403 -59.830 1.00 49.71 223 PRO A N 1
ATOM 1709 C CA . PRO A 1 244 ? -18.916 24.748 -61.178 1.00 50.43 223 PRO A CA 1
ATOM 1710 C C . PRO A 1 244 ? -17.710 25.674 -61.172 1.00 48.46 223 PRO A C 1
ATOM 1711 O O . PRO A 1 244 ? -16.804 25.495 -61.995 1.00 52.27 223 PRO A O 1
ATOM 1715 N N . LYS A 1 245 ? -17.664 26.655 -60.265 1.00 42.84 224 LYS A N 1
ATOM 1716 C CA . LYS A 1 245 ? -16.515 27.552 -60.217 1.00 46.20 224 LYS A CA 1
ATOM 1717 C C . LYS A 1 245 ? -15.238 26.789 -59.888 1.00 50.20 224 LYS A C 1
ATOM 1718 O O . LYS A 1 245 ? -14.174 27.075 -60.447 1.00 55.97 224 LYS A O 1
ATOM 1724 N N . HIS A 1 246 ? -15.320 25.820 -58.973 1.00 52.62 225 HIS A N 1
ATOM 1725 C CA . HIS A 1 246 ? -14.143 25.025 -58.636 1.00 51.87 225 HIS A CA 1
ATOM 1726 C C . HIS A 1 246 ? -13.665 24.219 -59.834 1.00 51.94 225 HIS A C 1
ATOM 1727 O O . HIS A 1 246 ? -12.461 24.145 -60.105 1.00 50.91 225 HIS A O 1
ATOM 1734 N N . GLN A 1 247 ? -14.595 23.611 -60.567 1.00 56.49 226 GLN A N 1
ATOM 1735 C CA . GLN A 1 247 ? -14.205 22.854 -61.749 1.00 52.08 226 GLN A CA 1
ATOM 1736 C C . GLN A 1 247 ? -13.494 23.747 -62.756 1.00 54.20 226 GLN A C 1
ATOM 1737 O O . GLN A 1 247 ? -12.466 23.358 -63.325 1.00 53.64 226 GLN A O 1
ATOM 1743 N N . LEU A 1 248 ? -14.015 24.959 -62.975 1.00 47.86 227 LEU A N 1
ATOM 1744 C CA . LEU A 1 248 ? -13.374 25.880 -63.905 1.00 49.91 227 LEU A CA 1
ATOM 1745 C C . LEU A 1 248 ? -11.961 26.232 -63.461 1.00 49.97 227 LEU A C 1
ATOM 1746 O O . LEU A 1 248 ? -11.036 26.260 -64.280 1.00 52.05 227 LEU A O 1
ATOM 1751 N N . LEU A 1 249 ? -11.772 26.525 -62.174 1.00 48.32 228 LEU A N 1
ATOM 1752 C CA . LEU A 1 249 ? -10.446 26.916 -61.712 1.00 47.80 228 LEU A CA 1
ATOM 1753 C C . LEU A 1 249 ? -9.440 25.788 -61.908 1.00 49.23 228 LEU A C 1
ATOM 1754 O O . LEU A 1 249 ? -8.306 26.027 -62.336 1.00 48.87 228 LEU A O 1
ATOM 1759 N N . TYR A 1 250 ? -9.829 24.549 -61.603 1.00 53.06 229 TYR A N 1
ATOM 1760 C CA . TYR A 1 250 ? -8.906 23.439 -61.819 1.00 49.96 229 TYR A CA 1
ATOM 1761 C C . TYR A 1 250 ? -8.579 23.278 -63.301 1.00 48.18 229 TYR A C 1
ATOM 1762 O O . TYR A 1 250 ? -7.416 23.084 -63.669 1.00 50.23 229 TYR A O 1
ATOM 1771 N N . GLU A 1 251 ? -9.580 23.389 -64.174 1.00 47.39 230 GLU A N 1
ATOM 1772 C CA . GLU A 1 251 ? -9.298 23.306 -65.603 1.00 48.96 230 GLU A CA 1
ATOM 1773 C C . GLU A 1 251 ? -8.347 24.411 -66.041 1.00 48.63 230 GLU A C 1
ATOM 1774 O O . GLU A 1 251 ? -7.415 24.168 -66.817 1.00 53.29 230 GLU A O 1
ATOM 1780 N N . TYR A 1 252 ? -8.562 25.632 -65.549 1.00 46.07 231 TYR A N 1
ATOM 1781 C CA . TYR A 1 252 ? -7.723 26.749 -65.962 1.00 48.66 231 TYR A CA 1
ATOM 1782 C C . TYR A 1 252 ? -6.267 26.512 -65.587 1.00 49.66 231 TYR A C 1
ATOM 1783 O O . TYR A 1 252 ? -5.358 26.830 -66.363 1.00 55.04 231 TYR A O 1
ATOM 1792 N N . PHE A 1 253 ? -6.026 25.972 -64.394 1.00 47.82 232 PHE A N 1
ATOM 1793 C CA . PHE A 1 253 ? -4.667 25.679 -63.967 1.00 53.93 232 PHE A CA 1
ATOM 1794 C C . PHE A 1 253 ? -4.129 24.383 -64.555 1.00 51.47 232 PHE A C 1
ATOM 1795 O O . PHE A 1 253 ? -2.914 24.161 -64.511 1.00 52.81 232 PHE A O 1
ATOM 1803 N N . GLY A 1 254 ? -4.990 23.535 -65.107 1.00 48.68 233 GLY A N 1
ATOM 1804 C CA . GLY A 1 254 ? -4.557 22.211 -65.512 1.00 51.29 233 GLY A CA 1
ATOM 1805 C C . GLY A 1 254 ? -4.208 21.330 -64.334 1.00 53.35 233 GLY A C 1
ATOM 1806 O O . GLY A 1 254 ? -3.201 20.611 -64.373 1.00 57.00 233 GLY A O 1
ATOM 1807 N N . TRP A 1 255 ? -5.015 21.381 -63.281 1.00 50.64 234 TRP A N 1
ATOM 1808 C CA . TRP A 1 255 ? -4.827 20.596 -62.076 1.00 53.40 234 TRP A CA 1
ATOM 1809 C C . TRP A 1 255 ? -5.951 19.576 -61.945 1.00 52.62 234 TRP A C 1
ATOM 1810 O O . TRP A 1 255 ? -7.056 19.774 -62.461 1.00 49.71 234 TRP A O 1
ATOM 1821 N N . GLN A 1 256 ? -5.662 18.487 -61.239 1.00 52.73 235 GLN A N 1
ATOM 1822 C CA . GLN A 1 256 ? -6.647 17.433 -61.033 1.00 60.09 235 GLN A CA 1
ATOM 1823 C C . GLN A 1 256 ? -7.584 17.849 -59.907 1.00 56.53 235 GLN A C 1
ATOM 1824 O O . GLN A 1 256 ? -7.167 17.978 -58.749 1.00 60.02 235 GLN A O 1
ATOM 1830 N N . MET A 1 257 ? -8.845 18.068 -60.246 1.00 54.15 236 MET A N 1
ATOM 1831 C CA . MET A 1 257 ? -9.825 18.465 -59.245 1.00 53.31 236 MET A CA 1
ATOM 1832 C C . MET A 1 257 ? -10.125 17.284 -58.330 1.00 50.18 236 MET A C 1
ATOM 1833 O O . MET A 1 257 ? -10.424 16.190 -58.819 1.00 55.75 236 MET A O 1
ATOM 1838 N N . PRO A 1 258 ? -10.073 17.460 -57.013 1.00 50.84 237 PRO A N 1
ATOM 1839 C CA . PRO A 1 258 ? -10.377 16.342 -56.118 1.00 50.15 237 PRO A CA 1
ATOM 1840 C C . PRO A 1 258 ? -11.817 15.890 -56.282 1.00 50.18 237 PRO A C 1
ATOM 1841 O O . PRO A 1 258 ? -12.675 16.622 -56.777 1.00 50.55 237 PRO A O 1
ATOM 1845 N N . GLU A 1 259 ? -12.073 14.651 -55.880 1.00 51.28 238 GLU A N 1
ATOM 1846 C CA . GLU A 1 259 ? -13.438 14.146 -55.862 1.00 52.92 238 GLU A CA 1
ATOM 1847 C C . GLU A 1 259 ? -14.238 14.837 -54.765 1.00 49.66 238 GLU A C 1
ATOM 1848 O O . GLU A 1 259 ? -13.699 15.234 -53.731 1.00 52.73 238 GLU A O 1
ATOM 1854 N N . LEU A 1 260 ? -15.537 14.993 -55.010 1.00 47.00 239 LEU A N 1
ATOM 1855 C CA . LEU A 1 260 ? -16.417 15.736 -54.123 1.00 45.38 239 LEU A CA 1
ATOM 1856 C C . LEU A 1 260 ? -17.566 14.861 -53.656 1.00 48.11 239 LEU A C 1
ATOM 1857 O O . LEU A 1 260 ? -18.206 14.186 -54.468 1.00 50.27 239 LEU A O 1
ATOM 1862 N N . CYS A 1 261 ? -17.846 14.901 -52.358 1.00 46.30 240 CYS A N 1
ATOM 1863 C CA . CYS A 1 261 ? -19.063 14.322 -51.812 1.00 47.09 240 CYS A CA 1
ATOM 1864 C C . CYS A 1 261 ? -19.690 15.338 -50.873 1.00 46.30 240 CYS A C 1
ATOM 1865 O O . CYS A 1 261 ? -19.012 15.882 -49.998 1.00 46.77 240 CYS A O 1
ATOM 1868 N N . HIS A 1 262 ? -20.978 15.589 -51.048 1.00 47.95 241 HIS A N 1
ATOM 1869 C CA . HIS A 1 262 ? -21.667 16.629 -50.300 1.00 47.10 241 HIS A CA 1
ATOM 1870 C C . HIS A 1 262 ? -22.489 16.009 -49.179 1.00 50.87 241 HIS A C 1
ATOM 1871 O O . HIS A 1 262 ? -23.241 15.051 -49.399 1.00 54.57 241 HIS A O 1
ATOM 1878 N N . MET A 1 263 ? -22.320 16.538 -48.000 1.00 44.69 242 MET A N 1
ATOM 1879 C CA . MET A 1 263 ? -22.975 16.090 -46.789 1.00 43.93 242 MET A CA 1
ATOM 1880 C C . MET A 1 263 ? -24.317 16.785 -46.625 1.00 46.08 242 MET A C 1
ATOM 1881 O O . MET A 1 263 ? -24.506 17.910 -47.100 1.00 48.24 242 MET A O 1
ATOM 1886 N N . PRO A 1 264 ? -25.262 16.133 -45.960 1.00 45.32 243 PRO A N 1
ATOM 1887 C CA . PRO A 1 264 ? -26.565 16.757 -45.746 1.00 47.71 243 PRO A CA 1
ATOM 1888 C C . PRO A 1 264 ? -26.483 17.890 -44.738 1.00 50.38 243 PRO A C 1
ATOM 1889 O O . PRO A 1 264 ? -25.644 17.903 -43.834 1.00 47.27 243 PRO A O 1
ATOM 1893 N N . LEU A 1 265 ? -27.386 18.846 -44.908 1.00 49.67 244 LEU A N 1
ATOM 1894 C CA . LEU A 1 265 ? -27.409 20.026 -44.059 1.00 48.78 244 LEU A CA 1
ATOM 1895 C C . LEU A 1 265 ? -27.910 19.669 -42.667 1.00 46.29 244 LEU A C 1
ATOM 1896 O O . LEU A 1 265 ? -28.893 18.942 -42.515 1.00 51.84 244 LEU A O 1
ATOM 1901 N N . LEU A 1 266 ? -27.225 20.177 -41.646 1.00 48.20 245 LEU A N 1
ATOM 1902 C CA . LEU A 1 266 ? -27.707 20.023 -40.280 1.00 50.14 245 LEU A CA 1
ATOM 1903 C C . LEU A 1 266 ? -28.981 20.833 -40.094 1.00 51.15 245 LEU A C 1
ATOM 1904 O O . LEU A 1 266 ? -29.091 21.961 -40.575 1.00 57.48 245 LEU A O 1
ATOM 1909 N N . ARG A 1 267 ? -29.945 20.257 -39.389 1.00 52.21 246 ARG A N 1
ATOM 1910 C CA . ARG A 1 267 ? -31.269 20.840 -39.289 1.00 57.68 246 ARG A CA 1
ATOM 1911 C C . ARG A 1 267 ? -31.731 20.880 -37.842 1.00 56.80 246 ARG A C 1
ATOM 1912 O O . ARG A 1 267 ? -31.326 20.062 -37.018 1.00 55.06 246 ARG A O 1
ATOM 1920 N N . ASN A 1 268 ? -32.577 21.857 -37.543 1.00 59.31 247 ASN A N 1
ATOM 1921 C CA . ASN A 1 268 ? -33.338 21.829 -36.314 1.00 62.02 247 ASN A CA 1
ATOM 1922 C C . ASN A 1 268 ? -34.397 20.737 -36.417 1.00 60.63 247 ASN A C 1
ATOM 1923 O O . ASN A 1 268 ? -34.668 20.224 -37.505 1.00 60.54 247 ASN A O 1
ATOM 1928 N N . PRO A 1 269 ? -34.991 20.344 -35.290 1.00 59.49 248 PRO A N 1
ATOM 1929 C CA . PRO A 1 269 ? -36.057 19.330 -35.350 1.00 56.70 248 PRO A CA 1
ATOM 1930 C C . PRO A 1 269 ? -37.214 19.715 -36.253 1.00 58.65 248 PRO A C 1
ATOM 1931 O O . PRO A 1 269 ? -37.836 18.828 -36.848 1.00 57.02 248 PRO A O 1
ATOM 1935 N N . ASP A 1 270 ? -37.527 21.006 -36.381 1.00 61.60 249 ASP A N 1
ATOM 1936 C CA . ASP A 1 270 ? -38.594 21.442 -37.280 1.00 58.91 249 ASP A CA 1
ATOM 1937 C C . ASP A 1 270 ? -38.175 21.409 -38.752 1.00 60.28 249 ASP A C 1
ATOM 1938 O O . ASP A 1 270 ? -38.940 21.873 -39.604 1.00 61.92 249 ASP A O 1
ATOM 1943 N N . LYS A 1 271 ? -36.987 20.875 -39.055 1.00 61.60 250 LYS A N 1
ATOM 1944 C CA . LYS A 1 271 ? -36.422 20.675 -40.396 1.00 62.20 250 LYS A CA 1
ATOM 1945 C C . LYS A 1 271 ? -35.883 21.956 -41.027 1.00 64.86 250 LYS A C 1
ATOM 1946 O O . LYS A 1 271 ? -35.480 21.924 -42.199 1.00 63.82 250 LYS A O 1
ATOM 1952 N N . SER A 1 272 ? -35.830 23.069 -40.297 1.00 66.90 251 SER A N 1
ATOM 1953 C CA . SER A 1 272 ? -35.150 24.261 -40.788 1.00 71.42 251 SER A CA 1
ATOM 1954 C C . SER A 1 272 ? -33.642 24.130 -40.578 1.00 69.55 251 SER A C 1
ATOM 1955 O O . SER A 1 272 ? -33.174 23.275 -39.832 1.00 67.83 251 SER A O 1
ATOM 1958 N N . LYS A 1 273 ? -32.879 24.987 -41.251 1.00 77.53 252 LYS A N 1
ATOM 1959 C CA . LYS A 1 273 ? -31.428 24.943 -41.096 1.00 73.79 252 LYS A CA 1
ATOM 1960 C C . LYS A 1 273 ? -31.049 25.207 -39.644 1.00 73.03 252 LYS A C 1
ATOM 1961 O O . LYS A 1 273 ? -31.643 26.056 -38.974 1.00 74.51 252 LYS A O 1
ATOM 1963 N N . LEU A 1 274 ? -30.056 24.466 -39.157 1.00 70.19 253 LEU A N 1
ATOM 1964 C CA . LEU A 1 274 ? -29.698 24.516 -37.744 1.00 69.93 253 LEU A CA 1
ATOM 1965 C C . LEU A 1 274 ? -29.348 25.939 -37.326 1.00 75.95 253 LEU A C 1
ATOM 1966 O O . LEU A 1 274 ? -28.593 26.636 -38.012 1.00 74.50 253 LEU A O 1
ATOM 1971 N N . SER A 1 275 ? -29.900 26.369 -36.190 1.00 77.58 254 SER A N 1
ATOM 1972 C CA . SER A 1 275 ? -29.725 27.735 -35.720 1.00 81.52 254 SER A CA 1
ATOM 1973 C C . SER A 1 275 ? -29.709 27.766 -34.196 1.00 79.62 254 SER A C 1
ATOM 1974 O O . SER A 1 275 ? -30.434 27.010 -33.540 1.00 75.05 254 SER A O 1
ATOM 1977 N N . LYS A 1 276 ? -28.896 28.669 -33.645 1.00 76.57 255 LYS A N 1
ATOM 1978 C CA . LYS A 1 276 ? -28.660 28.739 -32.206 1.00 72.15 255 LYS A CA 1
ATOM 1979 C C . LYS A 1 276 ? -29.868 29.234 -31.416 1.00 72.73 255 LYS A C 1
ATOM 1980 O O . LYS A 1 276 ? -29.816 29.233 -30.181 1.00 68.50 255 LYS A O 1
ATOM 1986 N N . ARG A 1 277 ? -30.951 29.634 -32.080 1.00 75.95 256 ARG A N 1
ATOM 1987 C CA . ARG A 1 277 ? -32.142 30.087 -31.364 1.00 77.09 256 ARG A CA 1
ATOM 1988 C C . ARG A 1 277 ? -32.874 28.921 -30.725 1.00 77.14 256 ARG A C 1
ATOM 1989 O O . ARG A 1 277 ? -33.344 29.018 -29.584 1.00 71.76 256 ARG A O 1
ATOM 1997 N N . LYS A 1 278 ? -32.967 27.802 -31.441 1.00 88.27 257 LYS A N 1
ATOM 1998 C CA . LYS A 1 278 ? -33.699 26.654 -30.929 1.00 91.43 257 LYS A CA 1
ATOM 1999 C C . LYS A 1 278 ? -32.841 25.835 -29.972 1.00 83.95 257 LYS A C 1
ATOM 2000 O O . LYS A 1 278 ? -33.326 25.376 -28.931 1.00 75.12 257 LYS A O 1
ATOM 2006 N N . ASN A 1 279 ? -31.564 25.658 -30.308 1.00 75.68 258 ASN A N 1
ATOM 2007 C CA . ASN A 1 279 ? -30.637 24.850 -29.527 1.00 65.00 258 ASN A CA 1
ATOM 2008 C C . ASN A 1 279 ? -29.228 25.336 -29.815 1.00 59.20 258 ASN A C 1
ATOM 2009 O O . ASN A 1 279 ? -28.962 25.825 -30.917 1.00 58.12 258 ASN A O 1
ATOM 2014 N N . PRO A 1 280 ? -28.307 25.212 -28.862 1.00 53.80 259 PRO A N 1
ATOM 2015 C CA . PRO A 1 280 ? -26.957 25.742 -29.081 1.00 50.78 259 PRO A CA 1
ATOM 2016 C C . PRO A 1 280 ? -26.249 25.025 -30.212 1.00 47.60 259 PRO A C 1
ATOM 2017 O O . PRO A 1 280 ? -26.473 23.838 -30.457 1.00 52.18 259 PRO A O 1
ATOM 2021 N N . THR A 1 281 ? -25.377 25.767 -30.901 1.00 45.06 260 THR A N 1
ATOM 2022 C CA . THR A 1 281 ? -24.564 25.225 -31.984 1.00 45.68 260 THR A CA 1
ATOM 2023 C C . THR A 1 281 ? -23.070 25.286 -31.682 1.00 46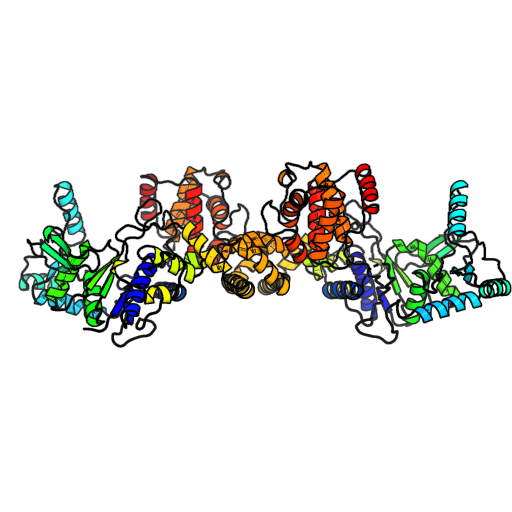.17 260 THR A C 1
ATOM 2024 O O . THR A 1 281 ? -22.254 25.054 -32.583 1.00 47.15 260 THR A O 1
ATOM 2028 N N . SER A 1 282 ? -22.687 25.611 -30.452 1.00 42.21 261 SER A N 1
ATOM 2029 C CA . SER A 1 282 ? -21.284 25.647 -30.071 1.00 43.15 261 SER A CA 1
ATOM 2030 C C . SER A 1 282 ? -20.824 24.289 -29.553 1.00 49.07 261 SER A C 1
ATOM 2031 O O . SER A 1 282 ? -21.514 23.647 -28.755 1.00 50.20 261 SER A O 1
ATOM 2034 N N . ILE A 1 283 ? -19.646 23.857 -30.013 1.00 46.06 262 ILE A N 1
ATOM 2035 C CA . ILE A 1 283 ? -19.039 22.642 -29.476 1.00 39.27 262 ILE A CA 1
ATOM 2036 C C . ILE A 1 283 ? -18.758 22.808 -27.990 1.00 47.05 262 ILE A C 1
ATOM 2037 O O . ILE A 1 283 ? -19.079 21.933 -27.171 1.00 48.26 262 ILE A O 1
ATOM 2042 N N . THR A 1 284 ? -18.158 23.942 -27.617 1.00 50.39 263 THR A N 1
ATOM 2043 C CA . THR A 1 284 ? -17.753 24.149 -26.232 1.00 44.96 263 THR A CA 1
ATOM 2044 C C . THR A 1 284 ? -18.946 24.305 -25.303 1.00 44.07 263 THR A C 1
ATOM 2045 O O . THR A 1 284 ? -18.786 24.156 -24.084 1.00 44.88 263 THR A O 1
ATOM 2049 N N . TYR A 1 285 ? -20.136 24.591 -25.838 1.00 40.91 264 TYR A N 1
ATOM 2050 C CA . TYR A 1 285 ? -21.324 24.510 -24.999 1.00 45.77 264 TYR A CA 1
ATOM 2051 C C . TYR A 1 285 ? -21.564 23.076 -24.540 1.00 47.41 264 TYR A C 1
ATOM 2052 O O . TYR A 1 285 ? -21.763 22.812 -23.349 1.00 41.54 264 TYR A O 1
ATOM 2061 N N . TYR A 1 286 ? -21.566 22.133 -25.486 1.00 42.54 265 TYR A N 1
ATOM 2062 C CA . TYR A 1 286 ? -21.871 20.757 -25.125 1.00 45.14 265 TYR A CA 1
ATOM 2063 C C . TYR A 1 286 ? -20.832 20.207 -24.165 1.00 43.76 265 TYR A C 1
ATOM 2064 O O . TYR A 1 286 ? -21.165 19.386 -23.306 1.00 39.08 265 TYR A O 1
ATOM 2073 N N . ARG A 1 287 ? -19.585 20.675 -24.259 1.00 42.33 266 ARG A N 1
ATOM 2074 C CA . ARG A 1 287 ? -18.612 20.339 -23.227 1.00 40.11 266 ARG A CA 1
ATOM 2075 C C . ARG A 1 287 ? -19.040 20.892 -21.875 1.00 41.66 266 ARG A C 1
ATOM 2076 O O . ARG A 1 287 ? -19.057 20.172 -20.873 1.00 42.40 266 ARG A O 1
ATOM 2084 N N . ASP A 1 288 ? -19.385 22.181 -21.829 1.00 49.38 267 ASP A N 1
ATOM 2085 C CA . ASP A 1 288 ? -19.725 22.802 -20.555 1.00 46.11 267 ASP A CA 1
ATOM 2086 C C . ASP A 1 288 ? -21.011 22.236 -19.965 1.00 46.64 267 ASP A C 1
ATOM 2087 O O . ASP A 1 288 ? -21.190 22.289 -18.743 1.00 49.84 267 ASP A O 1
ATOM 2092 N N . ALA A 1 289 ? -21.896 21.680 -20.791 1.00 44.42 268 ALA A N 1
ATOM 2093 C CA . ALA A 1 289 ? -23.165 21.154 -20.306 1.00 43.42 268 ALA A CA 1
ATOM 2094 C C . ALA A 1 289 ? -23.081 19.705 -19.841 1.00 45.52 268 ALA A C 1
ATOM 2095 O O . ALA A 1 289 ? -24.044 19.208 -19.241 1.00 46.43 268 ALA A O 1
ATOM 2097 N N . GLY A 1 290 ? -21.968 19.019 -20.097 1.00 43.05 269 GLY A N 1
ATOM 2098 C CA . GLY A 1 290 ? -21.761 17.673 -19.599 1.00 46.53 269 GLY A CA 1
ATOM 2099 C C . GLY A 1 290 ? -21.821 16.559 -20.626 1.00 43.79 269 GLY A C 1
ATOM 2100 O O . GLY A 1 290 ? -21.850 15.386 -20.233 1.00 41.75 269 GLY A O 1
ATOM 2101 N N . 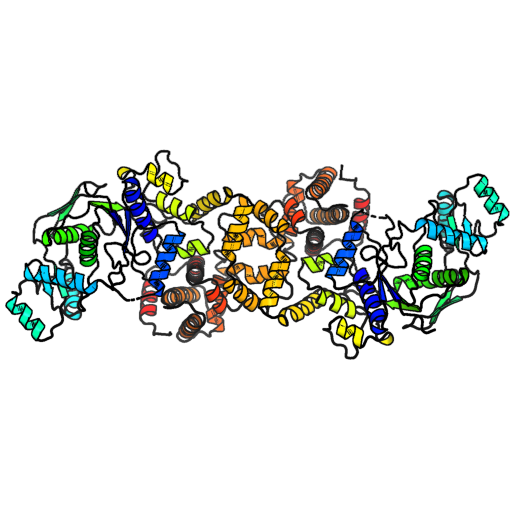ILE A 1 291 ? -21.843 16.883 -21.915 1.00 40.14 270 ILE A N 1
ATOM 2102 C CA . ILE A 1 291 ? -21.826 15.876 -22.968 1.00 39.89 270 ILE A CA 1
ATOM 2103 C C . ILE A 1 291 ? -20.390 15.413 -23.178 1.00 44.28 270 ILE A C 1
ATOM 2104 O O . ILE A 1 291 ? -19.506 16.224 -23.477 1.00 45.05 270 ILE A O 1
ATOM 2109 N N . LEU A 1 292 ? -20.163 14.106 -23.040 1.00 43.98 271 LEU A N 1
ATOM 2110 C CA . LEU A 1 292 ? -18.863 13.543 -23.369 1.00 43.15 271 LEU A CA 1
ATOM 2111 C C . LEU A 1 292 ? -18.566 13.776 -24.848 1.00 42.87 271 LEU A C 1
ATOM 2112 O O . LEU A 1 292 ? -19.468 13.664 -25.688 1.00 42.14 271 LEU A O 1
ATOM 2117 N N . PRO A 1 293 ? -17.320 14.086 -25.209 1.00 44.00 272 PRO A N 1
ATOM 2118 C CA . PRO A 1 293 ? -17.021 14.276 -26.640 1.00 42.94 272 PRO A CA 1
ATOM 2119 C C . PRO A 1 293 ? -17.372 13.068 -27.499 1.00 44.93 272 PRO A C 1
ATOM 2120 O O . PRO A 1 293 ? -17.879 13.237 -28.614 1.00 44.90 272 PRO A O 1
ATOM 2124 N N . GLU A 1 294 ? -17.143 11.847 -27.009 1.00 47.05 273 GLU A N 1
ATOM 2125 C CA . GLU A 1 294 ? -17.461 10.678 -27.824 1.00 43.94 273 GLU A CA 1
ATOM 2126 C C . GLU A 1 294 ? -18.937 10.648 -28.195 1.00 45.19 273 GLU A C 1
ATOM 2127 O O . GLU A 1 294 ? -19.294 10.195 -29.287 1.00 44.54 273 GLU A O 1
ATOM 2133 N N . ALA A 1 295 ? -19.809 11.113 -27.298 1.00 42.01 274 ALA A N 1
ATOM 2134 C CA . ALA A 1 295 ? -21.235 11.114 -27.591 1.00 40.51 274 ALA A CA 1
ATOM 2135 C C . ALA A 1 295 ? -21.574 12.151 -28.647 1.00 43.16 274 ALA A C 1
ATOM 2136 O O . ALA A 1 295 ? -22.401 11.901 -29.531 1.00 45.55 274 ALA A O 1
ATOM 2138 N N . LEU A 1 296 ? -20.955 13.329 -28.563 1.00 44.17 275 LEU A N 1
ATOM 2139 C CA . LEU A 1 296 ? -21.249 14.379 -29.531 1.00 42.26 275 LEU A CA 1
ATOM 2140 C C . LEU A 1 296 ? -20.869 13.934 -30.939 1.00 43.69 275 LEU A C 1
ATOM 2141 O O . LEU A 1 296 ? -21.638 14.133 -31.887 1.00 44.05 275 LEU A O 1
ATOM 2146 N N . MET A 1 297 ? -19.694 13.313 -31.096 1.00 43.22 276 MET A N 1
ATOM 2147 C CA . MET A 1 297 ? -19.281 12.853 -32.419 1.00 46.65 276 MET A CA 1
ATOM 2148 C C . MET A 1 297 ? -20.140 11.684 -32.877 1.00 44.23 276 MET A C 1
ATOM 2149 O O . MET A 1 297 ? -20.487 11.586 -34.058 1.00 43.87 276 MET A O 1
ATOM 2154 N N . ASN A 1 298 ? -20.484 10.787 -31.950 1.00 43.64 277 ASN A N 1
ATOM 2155 C CA . ASN A 1 298 ? -21.429 9.717 -32.249 1.00 43.00 277 ASN A CA 1
ATOM 2156 C C . ASN A 1 298 ? -22.691 10.283 -32.882 1.00 45.81 277 ASN A C 1
ATOM 2157 O O . ASN A 1 298 ? -23.190 9.751 -33.881 1.00 44.12 277 ASN A O 1
ATOM 2162 N N . TYR A 1 299 ? -23.208 11.382 -32.327 1.00 45.55 278 TYR A N 1
ATOM 2163 C CA . TYR A 1 299 ? -24.468 11.937 -32.809 1.00 42.29 278 TYR A CA 1
ATOM 2164 C C . TYR A 1 299 ? -24.294 12.689 -34.122 1.00 42.96 278 TYR A C 1
ATOM 2165 O O . TYR A 1 299 ? -25.183 12.654 -34.978 1.00 45.31 278 TYR A O 1
ATOM 2174 N N . LEU A 1 300 ? -23.168 13.387 -34.298 1.00 46.48 279 LEU A N 1
ATOM 2175 C CA . LEU A 1 300 ? -22.947 14.107 -35.550 1.00 43.97 279 LEU A CA 1
ATOM 2176 C C . LEU A 1 300 ? -22.710 13.142 -36.710 1.00 44.51 279 LEU A C 1
ATOM 2177 O O . LEU A 1 300 ? -23.060 13.447 -37.857 1.00 44.62 279 LEU A O 1
ATOM 2182 N N . GLY A 1 301 ? -22.118 11.978 -36.436 1.00 42.64 280 GLY A N 1
ATOM 2183 C CA . GLY A 1 301 ? -22.040 10.954 -37.461 1.00 43.74 280 GLY A CA 1
ATOM 2184 C C . GLY A 1 301 ? -23.414 10.527 -37.936 1.00 42.99 280 GLY A C 1
ATOM 2185 O O . GLY A 1 301 ? -23.633 10.314 -39.131 1.00 43.65 280 GLY A O 1
ATOM 2186 N N . ARG A 1 302 ? -24.361 10.409 -37.006 1.00 42.91 281 ARG A N 1
ATOM 2187 C CA . ARG A 1 302 ? -25.730 10.058 -37.354 1.00 43.64 281 ARG A CA 1
ATOM 2188 C C . ARG A 1 302 ? -26.457 11.171 -38.099 1.00 43.96 281 ARG A C 1
ATOM 2189 O O . ARG A 1 302 ? -27.527 10.914 -38.659 1.00 46.10 281 ARG A O 1
ATOM 2197 N N . MET A 1 303 ? -25.903 12.386 -38.122 1.00 42.35 282 MET A N 1
ATOM 2198 C CA . MET A 1 303 ? -26.536 13.478 -38.858 1.00 45.70 282 MET A CA 1
ATOM 2199 C C . MET A 1 303 ? -26.344 13.345 -40.363 1.00 47.11 282 MET A C 1
ATOM 2200 O O . MET A 1 303 ? -27.149 13.881 -41.132 1.00 50.49 282 MET A O 1
ATOM 2205 N N . GLY A 1 304 ? -25.290 12.660 -40.806 1.00 44.63 283 GLY A N 1
ATOM 2206 C CA . GLY A 1 304 ? -25.077 12.479 -42.225 1.00 44.77 283 GLY A CA 1
ATOM 2207 C C . GLY A 1 304 ? -24.739 11.063 -42.639 1.00 48.48 283 GLY A C 1
ATOM 2208 O O . GLY A 1 304 ? -24.182 10.862 -43.721 1.00 50.73 283 GLY A O 1
ATOM 2209 N N . TYR A 1 305 ? -25.074 10.068 -41.822 1.00 47.82 284 TYR A N 1
ATOM 2210 C CA . TYR A 1 305 ? -24.562 8.729 -42.088 1.00 50.76 284 TYR A CA 1
ATOM 2211 C C . TYR A 1 305 ? -25.317 7.709 -41.250 1.00 54.27 284 TYR A C 1
ATOM 2212 O O . TYR A 1 305 ? -25.914 8.039 -40.220 1.00 54.61 284 TYR A O 1
ATOM 2221 N N . SER A 1 306 ? -25.304 6.466 -41.733 1.00 54.27 285 SER A N 1
ATOM 2222 C CA . SER A 1 306 ? -25.794 5.309 -41.002 1.00 54.31 285 SER A CA 1
ATOM 2223 C C . SER A 1 306 ? -24.779 4.192 -41.164 1.00 57.31 285 SER A C 1
ATOM 2224 O O . SER A 1 306 ? -24.300 3.950 -42.276 1.00 57.38 285 SER A O 1
ATOM 2227 N N . LEU A 1 307 ? -24.462 3.513 -40.061 1.00 58.48 286 LEU A N 1
ATOM 2228 C CA . LEU A 1 307 ? -23.550 2.385 -40.107 1.00 57.08 286 LEU A CA 1
ATOM 2229 C C . LEU A 1 307 ? -24.226 1.190 -40.769 1.00 63.74 286 LEU A C 1
ATOM 2230 O O . LEU A 1 307 ? -25.436 1.193 -40.997 1.00 66.39 286 LEU A O 1
ATOM 2235 N N . PRO A 1 308 ? -23.463 0.140 -41.079 1.00 69.72 287 PRO A N 1
ATOM 2236 C CA . PRO A 1 308 ? -24.029 -0.957 -41.880 1.00 70.19 287 PRO A CA 1
ATOM 2237 C C . PRO A 1 308 ? -25.286 -1.582 -41.301 1.00 71.95 287 PRO A C 1
ATOM 2238 O O . PRO A 1 308 ? -26.117 -2.084 -42.072 1.00 81.08 287 PRO A O 1
ATOM 2242 N N . ASN A 1 309 ? -25.460 -1.580 -39.982 1.00 64.31 288 ASN A N 1
ATOM 2243 C CA . ASN A 1 309 ? -26.638 -2.175 -39.365 1.00 70.90 288 ASN A CA 1
ATOM 2244 C C . ASN A 1 309 ? -27.522 -1.146 -38.676 1.00 67.45 288 ASN A C 1
ATOM 2245 O O . ASN A 1 309 ? -28.437 -1.518 -37.932 1.00 63.74 288 ASN A O 1
ATOM 2250 N N . GLU A 1 310 ? -27.279 0.137 -38.912 1.00 68.01 289 GLU A N 1
ATOM 2251 C CA . GLU A 1 310 ? -28.085 1.198 -38.315 1.00 73.16 289 GLU A CA 1
ATOM 2252 C C . GLU A 1 310 ? -27.994 1.149 -36.790 1.00 64.86 289 GLU A C 1
ATOM 2253 O O . GLU A 1 310 ? -28.997 1.227 -36.079 1.00 61.73 289 GLU A O 1
ATOM 2259 N N . GLN A 1 311 ? -26.766 1.008 -36.289 1.00 60.33 290 GLN A N 1
ATOM 2260 C CA . GLN A 1 311 ? -26.511 1.052 -34.857 1.00 60.92 290 GLN A CA 1
ATOM 2261 C C . GLN A 1 311 ? -26.308 2.498 -34.432 1.00 56.23 290 GLN A C 1
ATOM 2262 O O . GLN A 1 311 ? -25.515 3.227 -35.034 1.00 57.70 290 GLN A O 1
ATOM 2268 N N . GLU A 1 312 ? -27.031 2.905 -33.397 1.00 59.44 291 GLU A N 1
ATOM 2269 C CA . GLU A 1 312 ? -27.060 4.296 -32.982 1.00 59.69 291 GLU A CA 1
ATOM 2270 C C . GLU A 1 312 ? -25.955 4.662 -32.000 1.00 59.19 291 GLU A C 1
ATOM 2271 O O . GLU A 1 312 ? -25.764 5.854 -31.732 1.00 56.40 291 GLU A O 1
ATOM 2277 N N . LYS A 1 313 ? -25.219 3.686 -31.468 1.00 58.15 292 LYS A N 1
ATOM 2278 C CA . LYS A 1 313 ? -24.064 3.948 -30.619 1.00 52.26 292 LYS A CA 1
ATOM 2279 C C . LYS A 1 313 ? -22.837 3.265 -31.210 1.00 50.21 292 LYS A C 1
ATOM 2280 O O . LYS A 1 313 ? -22.853 2.055 -31.464 1.00 52.39 292 LYS A O 1
ATOM 2286 N N . PHE A 1 314 ? -21.776 4.041 -31.412 1.00 49.99 293 PHE A N 1
ATOM 2287 C CA . PHE A 1 314 ? -20.576 3.544 -32.071 1.00 53.44 293 PHE A CA 1
ATOM 2288 C C . PHE A 1 314 ? -19.437 4.510 -31.793 1.00 54.36 293 PHE A C 1
ATOM 2289 O O . PHE A 1 314 ? -19.658 5.679 -31.459 1.00 57.61 293 PHE A O 1
ATOM 2297 N N . THR A 1 315 ? -18.216 4.013 -31.949 1.00 52.93 294 THR A N 1
ATOM 2298 C CA . THR A 1 315 ? -17.031 4.839 -31.784 1.00 52.99 294 THR A CA 1
ATOM 2299 C C . THR A 1 315 ? -16.464 5.227 -33.144 1.00 56.89 294 THR A C 1
ATOM 2300 O O . THR A 1 315 ? -16.886 4.731 -34.191 1.00 60.60 294 THR A O 1
ATOM 2304 N N . LEU A 1 316 ? -15.474 6.119 -33.111 1.00 58.94 295 LEU A N 1
ATOM 2305 C CA . LEU A 1 316 ? -14.823 6.544 -34.344 1.00 54.43 295 LEU A CA 1
ATOM 2306 C C . LEU A 1 316 ? -14.201 5.360 -35.072 1.00 60.85 295 LEU A C 1
ATOM 2307 O O . LEU A 1 316 ? -14.298 5.261 -36.300 1.00 63.50 295 LEU A O 1
ATOM 2312 N N . ASP A 1 317 ? -13.547 4.456 -34.336 1.00 62.86 296 ASP A N 1
ATOM 2313 C CA . ASP A 1 317 ? -12.931 3.298 -34.981 1.00 64.68 296 ASP A CA 1
ATOM 2314 C C . ASP A 1 317 ? -13.979 2.421 -35.657 1.00 61.06 296 ASP A C 1
ATOM 2315 O O . ASP A 1 317 ? -13.770 1.949 -36.778 1.00 62.78 296 ASP A O 1
ATOM 2320 N N . GLU A 1 318 ? -15.115 2.190 -34.993 1.00 59.00 297 GLU A N 1
ATOM 2321 C CA . GLU A 1 318 ? -16.153 1.360 -35.595 1.00 60.89 297 GLU A CA 1
ATOM 2322 C C . GLU A 1 318 ? -16.648 1.979 -36.893 1.00 63.90 297 GLU A C 1
ATOM 2323 O O . GLU A 1 318 ? -16.887 1.273 -37.880 1.00 70.20 297 GLU A O 1
ATOM 2329 N N . MET A 1 319 ? -16.815 3.303 -36.900 1.00 58.78 298 MET A N 1
ATOM 2330 C CA . MET A 1 319 ? -17.292 4.004 -38.086 1.00 62.44 298 MET A CA 1
ATOM 2331 C C . MET A 1 319 ? -16.286 3.925 -39.227 1.00 66.22 298 MET A C 1
ATOM 2332 O O . MET A 1 319 ? -16.672 3.737 -40.388 1.00 64.87 298 MET A O 1
ATOM 2337 N N . ILE A 1 320 ? -14.995 4.067 -38.914 1.00 65.98 299 ILE A N 1
ATOM 2338 C CA . ILE A 1 320 ? -13.957 3.977 -39.937 1.00 67.99 299 ILE A CA 1
ATOM 2339 C C . ILE A 1 320 ? -13.897 2.578 -40.537 1.00 76.66 299 ILE A C 1
ATOM 2340 O O . ILE A 1 320 ? -13.785 2.414 -41.758 1.00 81.30 299 ILE A O 1
ATOM 2345 N N . GLN A 1 321 ? -13.953 1.545 -39.692 1.00 79.67 300 GLN A N 1
ATOM 2346 C CA . GLN A 1 321 ? -13.680 0.197 -40.177 1.00 84.34 300 GLN A CA 1
ATOM 2347 C C . GLN A 1 321 ? -14.632 -0.185 -41.303 1.00 87.81 300 GLN A C 1
ATOM 2348 O O . GLN A 1 321 ? -14.240 -0.874 -42.251 1.00 92.12 300 GLN A O 1
ATOM 2354 N N . SER A 1 322 ? -15.886 0.265 -41.221 1.00 79.94 301 SER A N 1
ATOM 2355 C CA . SER A 1 322 ? -16.917 -0.125 -42.172 1.00 75.90 301 SER A CA 1
ATOM 2356 C C . SER A 1 322 ? -17.413 1.054 -42.993 1.00 75.04 301 SER A C 1
ATOM 2357 O O . SER A 1 322 ? -18.476 0.967 -43.616 1.00 70.08 301 SER A O 1
ATOM 2360 N N . PHE A 1 323 ? -16.676 2.159 -43.003 1.00 75.70 302 PHE A N 1
ATOM 2361 C CA . PHE A 1 323 ? -17.171 3.354 -43.664 1.00 65.82 302 PHE A CA 1
ATOM 2362 C C . PHE A 1 323 ? -17.440 3.076 -45.136 1.00 63.23 302 PHE A C 1
ATOM 2363 O O . PHE A 1 323 ? -16.645 2.429 -45.823 1.00 62.25 302 PHE A O 1
ATOM 2371 N N . ASP A 1 324 ? -18.575 3.577 -45.614 1.00 60.00 303 ASP A N 1
ATOM 2372 C CA . ASP A 1 324 ? -19.006 3.388 -46.993 1.00 57.64 303 ASP A CA 1
ATOM 2373 C C . ASP A 1 324 ? -19.627 4.691 -47.476 1.00 56.82 303 ASP A C 1
ATOM 2374 O O . ASP A 1 324 ? -20.574 5.192 -46.862 1.00 53.37 303 ASP A O 1
ATOM 2379 N N . ILE A 1 325 ? -19.098 5.234 -48.575 1.00 55.43 304 ILE A N 1
ATOM 2380 C CA . ILE A 1 325 ? -19.589 6.515 -49.076 1.00 54.78 304 ILE A CA 1
ATOM 2381 C C . ILE A 1 325 ? -21.065 6.417 -49.433 1.00 59.62 304 ILE A C 1
ATOM 2382 O O . ILE A 1 325 ? -21.831 7.370 -49.234 1.00 56.50 304 ILE A O 1
ATOM 2387 N N . GLN A 1 326 ? -21.485 5.269 -49.973 1.00 63.64 305 GLN A N 1
ATOM 2388 C CA . GLN A 1 326 ? -22.865 5.093 -50.411 1.00 61.84 305 GLN A CA 1
ATOM 2389 C C . GLN A 1 326 ? -23.843 4.990 -49.248 1.00 59.02 305 GLN A C 1
ATOM 2390 O O . GLN A 1 326 ? -25.055 4.967 -49.482 1.00 59.43 305 GLN A O 1
ATOM 2396 N N . ARG A 1 327 ? -23.358 4.917 -48.010 1.00 55.45 306 ARG A N 1
ATOM 2397 C CA . ARG A 1 327 ? -24.240 4.985 -46.855 1.00 52.55 306 ARG A CA 1
ATOM 2398 C C . ARG A 1 327 ? -24.419 6.401 -46.334 1.00 53.49 306 ARG A C 1
ATOM 2399 O O . ARG A 1 327 ? -25.247 6.613 -45.440 1.00 52.10 306 ARG A O 1
ATOM 2407 N N . ILE A 1 328 ? -23.672 7.375 -46.865 1.00 57.91 307 ILE A N 1
ATOM 2408 C CA . ILE A 1 328 ? -23.901 8.759 -46.477 1.00 50.92 307 ILE A CA 1
ATOM 2409 C C . ILE A 1 328 ? -25.329 9.130 -46.840 1.00 51.14 307 ILE A C 1
ATOM 2410 O O . ILE A 1 328 ? -25.877 8.677 -47.855 1.00 53.22 307 ILE A O 1
ATOM 2415 N N . SER A 1 329 ? -25.936 9.954 -46.005 1.00 52.85 308 SER A N 1
ATOM 2416 C CA . SER A 1 329 ? -27.323 10.337 -46.166 1.00 53.09 308 SER A CA 1
ATOM 2417 C C . SER A 1 329 ? -27.433 11.545 -47.078 1.00 53.91 308 SER A C 1
ATOM 2418 O O . SER A 1 329 ? -26.527 12.377 -47.151 1.00 60.59 308 SER A O 1
ATOM 2421 N N . LEU A 1 330 ? -28.547 11.622 -47.796 1.00 51.58 309 LEU A N 1
ATOM 2422 C CA . LEU A 1 330 ? -29.048 12.896 -48.286 1.00 66.18 309 LEU A CA 1
ATOM 2423 C C . LEU A 1 330 ? -30.388 13.236 -47.653 1.00 67.81 309 LEU A C 1
ATOM 2424 O O . LEU A 1 330 ? -30.929 14.313 -47.918 1.00 70.44 309 LEU A O 1
ATOM 2429 N N . GLY A 1 331 ? -30.916 12.362 -46.801 1.00 84.35 310 GLY A N 1
ATOM 2430 C CA . GLY A 1 331 ? -32.265 12.478 -46.296 1.00 81.98 310 GLY A CA 1
ATOM 2431 C C . GLY A 1 331 ? -32.416 13.430 -45.134 1.00 78.20 310 GLY A C 1
ATOM 2432 O O . GLY A 1 331 ? -31.767 14.480 -45.091 1.00 77.73 310 GLY A O 1
ATOM 2433 N N . GLY A 1 332 ? -33.280 13.059 -44.185 1.00 66.36 311 GLY A N 1
ATOM 2434 C CA . GLY A 1 332 ? -33.785 13.979 -43.195 1.00 64.99 311 GLY A CA 1
ATOM 2435 C C . GLY A 1 332 ? -33.488 13.660 -41.740 1.00 60.78 311 GLY A C 1
ATOM 2436 O O . GLY A 1 332 ? -34.375 13.753 -40.887 1.00 58.27 311 GLY A O 1
ATOM 2437 N N . PRO A 1 333 ? -32.254 13.270 -41.414 1.00 56.47 312 PRO A N 1
ATOM 2438 C CA . PRO A 1 333 ? -31.827 13.358 -40.012 1.00 56.85 312 PRO A CA 1
ATOM 2439 C C . PRO A 1 333 ? -31.953 14.793 -39.515 1.00 57.38 312 PRO A C 1
ATOM 2440 O O . PRO A 1 333 ? -31.806 15.753 -40.280 1.00 60.65 312 PRO A O 1
ATOM 2444 N N . VAL A 1 334 ? -32.268 14.928 -38.224 1.00 56.13 313 VAL A N 1
ATOM 2445 C CA . VAL A 1 334 ? -32.399 16.222 -37.570 1.00 53.79 313 VAL A CA 1
ATOM 2446 C C . VAL A 1 334 ? -31.609 16.203 -36.269 1.00 54.37 313 VAL A C 1
ATOM 2447 O O . VAL A 1 334 ? -31.332 15.147 -35.693 1.00 51.45 313 VAL A O 1
ATOM 2451 N N . PHE A 1 335 ? -31.264 17.403 -35.798 1.00 53.24 314 PHE A N 1
ATOM 2452 C CA . PHE A 1 335 ? -30.407 17.573 -34.628 1.00 46.56 314 PHE A CA 1
ATOM 2453 C C . PHE A 1 335 ? -31.301 17.771 -33.409 1.00 49.43 314 PHE A C 1
ATOM 2454 O O . PHE A 1 335 ? -31.605 18.889 -32.990 1.00 56.50 314 PHE A O 1
ATOM 2462 N N . ASP A 1 336 ? -31.732 16.651 -32.838 1.00 50.37 315 ASP A N 1
ATOM 2463 C CA . ASP A 1 336 ? -32.591 16.656 -31.660 1.00 50.27 315 ASP A CA 1
ATOM 2464 C C . ASP A 1 336 ? -31.715 16.599 -30.412 1.00 49.91 315 ASP A C 1
ATOM 2465 O O . ASP A 1 336 ? -31.157 15.552 -30.077 1.00 47.94 315 ASP A O 1
ATOM 2470 N N . ILE A 1 337 ? -31.622 17.725 -29.707 1.00 57.97 316 ILE A N 1
ATOM 2471 C CA . ILE A 1 337 ? -30.737 17.814 -28.552 1.00 52.73 316 ILE A CA 1
ATOM 2472 C C . ILE A 1 337 ? -31.155 16.807 -27.479 1.00 55.29 316 ILE A C 1
ATOM 2473 O O . ILE A 1 337 ? -30.309 16.225 -26.786 1.00 50.92 316 ILE A O 1
ATOM 2478 N N . GLU A 1 338 ? -32.463 16.578 -27.328 1.00 49.59 317 GLU A N 1
ATOM 2479 C CA . GLU A 1 338 ? -32.927 15.604 -26.344 1.00 48.15 317 GLU A CA 1
ATOM 2480 C C . GLU A 1 338 ? -32.401 14.206 -26.659 1.00 51.12 317 GLU A C 1
ATOM 2481 O O . GLU A 1 338 ? -32.015 13.460 -25.753 1.00 53.78 317 GLU A O 1
ATOM 2483 N N . LYS A 1 339 ? -32.390 13.824 -27.936 1.00 51.86 318 LYS A N 1
ATOM 2484 C CA . LYS A 1 339 ? -31.823 12.532 -28.303 1.00 51.63 318 LYS A CA 1
ATOM 2485 C C . LYS A 1 339 ? -30.323 12.488 -28.020 1.00 49.89 318 LYS A C 1
ATOM 2486 O O . LYS A 1 339 ? -29.801 11.459 -27.575 1.00 55.72 318 LYS A O 1
ATOM 2492 N N . LEU A 1 340 ? -29.610 13.587 -28.274 1.00 48.81 319 LEU A N 1
ATOM 2493 C CA . LEU A 1 340 ? -28.191 13.635 -27.929 1.00 50.66 319 LEU A CA 1
ATOM 2494 C C . LEU A 1 340 ? -27.982 13.359 -26.447 1.00 49.80 319 LEU A C 1
ATOM 2495 O O . LEU A 1 340 ? -27.055 12.635 -26.069 1.00 46.09 319 LEU A O 1
ATOM 2500 N N . TYR A 1 341 ? -28.828 13.940 -25.591 1.00 50.91 320 TYR A N 1
ATOM 2501 C CA . TYR A 1 341 ? -28.691 13.718 -24.156 1.00 47.69 320 TYR A CA 1
ATOM 2502 C C . TYR A 1 341 ? -28.956 12.261 -23.798 1.00 55.03 320 TYR A C 1
ATOM 2503 O O . TYR A 1 341 ? -28.231 11.674 -22.982 1.00 52.90 320 TYR A O 1
ATOM 2512 N N . TRP A 1 342 ? -29.989 11.660 -24.396 1.00 59.03 321 TRP A N 1
ATOM 2513 C CA . TRP A 1 342 ? -30.221 10.230 -24.220 1.00 58.13 321 TRP A CA 1
ATOM 2514 C C . TRP A 1 342 ? -28.951 9.446 -24.523 1.00 58.61 321 TRP A C 1
ATOM 2515 O O . TRP A 1 342 ? -28.512 8.610 -23.723 1.00 57.75 321 TRP A O 1
ATOM 2526 N N . LEU A 1 343 ? -28.339 9.716 -25.680 1.00 53.95 322 LEU A N 1
ATOM 2527 C CA . LEU A 1 343 ? -27.139 8.985 -26.073 1.00 55.05 322 LEU A CA 1
ATOM 2528 C C . LEU A 1 343 ? -26.022 9.176 -25.057 1.00 53.45 322 LEU A C 1
ATOM 2529 O O . LEU A 1 343 ? -25.333 8.214 -24.695 1.00 50.05 322 LEU A O 1
ATOM 2534 N N . ASN A 1 344 ? -25.833 10.410 -24.576 1.00 54.47 323 ASN A N 1
ATOM 2535 C CA . ASN A 1 344 ? -24.821 10.646 -23.552 1.00 51.51 323 ASN A CA 1
ATOM 2536 C C . ASN A 1 344 ? -25.095 9.801 -22.316 1.00 48.72 323 ASN A C 1
ATOM 2537 O O . ASN A 1 344 ? -24.165 9.290 -21.685 1.00 47.61 323 ASN A O 1
ATOM 2542 N N . GLY A 1 345 ? -26.367 9.648 -21.952 1.00 47.49 324 GLY A N 1
ATOM 2543 C CA . GLY A 1 345 ? -26.695 8.815 -20.808 1.00 51.33 324 GLY A CA 1
ATOM 2544 C C . GLY A 1 345 ? -26.303 7.366 -21.021 1.00 54.03 324 GLY A C 1
ATOM 2545 O O . GLY A 1 345 ? -25.897 6.675 -20.083 1.00 51.95 324 GLY A O 1
ATOM 2546 N N . GLU A 1 346 ? -26.430 6.879 -22.256 1.00 55.73 325 GLU A N 1
ATOM 2547 C CA . GLU A 1 346 ? -26.006 5.513 -22.530 1.00 55.94 325 GLU A CA 1
ATOM 2548 C C . GLU A 1 346 ? -24.496 5.378 -22.410 1.00 51.29 325 GLU A C 1
ATOM 2549 O O . GLU A 1 346 ? -23.998 4.309 -22.033 1.00 55.28 325 GLU A O 1
ATOM 2555 N N . TYR A 1 347 ? -23.756 6.441 -22.736 1.00 45.45 326 TYR A N 1
ATOM 2556 C CA . TYR A 1 347 ? -22.317 6.432 -22.507 1.00 45.24 326 TYR A CA 1
ATOM 2557 C C . TYR A 1 347 ? -22.004 6.460 -21.018 1.00 49.69 326 TYR A C 1
ATOM 2558 O O . TYR A 1 347 ? -21.104 5.752 -20.550 1.00 52.50 326 TYR A O 1
ATOM 2567 N N . LEU A 1 348 ? -22.746 7.264 -20.255 1.00 48.40 327 LEU A N 1
ATOM 2568 C CA . LEU A 1 348 ? -22.434 7.422 -18.840 1.00 52.99 327 LEU A CA 1
ATOM 2569 C C . LEU A 1 348 ? -22.644 6.119 -18.080 1.00 53.97 327 LEU A C 1
ATOM 2570 O O . LEU A 1 348 ? -21.896 5.811 -17.145 1.00 53.53 327 LEU A O 1
ATOM 2575 N N . ARG A 1 349 ? -23.659 5.345 -18.461 1.00 51.16 328 ARG A N 1
ATOM 2576 C CA . ARG A 1 349 ? -23.951 4.101 -17.762 1.00 52.09 328 ARG A CA 1
ATOM 2577 C C . ARG A 1 349 ? -22.968 2.993 -18.121 1.00 53.00 328 ARG A C 1
ATOM 2578 O O . ARG A 1 349 ? -22.738 2.090 -17.307 1.00 54.44 328 ARG A O 1
ATOM 2586 N N . THR A 1 350 ? -22.388 3.027 -19.321 1.00 55.38 329 THR A N 1
ATOM 2587 C CA . THR A 1 350 ? -21.411 2.015 -19.710 1.00 53.99 329 THR A CA 1
ATOM 2588 C C . THR A 1 350 ? -20.019 2.307 -19.169 1.00 50.62 329 THR A C 1
ATOM 2589 O O . THR A 1 350 ? -19.117 1.488 -19.360 1.00 57.18 329 THR A O 1
ATOM 2593 N N . LEU A 1 351 ? -19.821 3.450 -18.522 1.00 51.18 330 LEU A N 1
ATOM 2594 C CA . LEU A 1 351 ? -18.609 3.693 -17.758 1.00 55.49 330 LEU A CA 1
ATOM 2595 C C . LEU A 1 351 ? -18.672 2.942 -16.429 1.00 55.83 330 LEU A C 1
ATOM 2596 O O . LEU A 1 351 ? -19.747 2.623 -15.918 1.00 52.35 330 LEU A O 1
ATOM 2601 N N . SER A 1 352 ? -17.500 2.648 -15.876 1.00 62.75 331 SER A N 1
ATOM 2602 C CA . SER A 1 352 ? -17.444 2.139 -14.513 1.00 64.22 331 SER A CA 1
ATOM 2603 C C . SER A 1 352 ? -17.744 3.262 -13.527 1.00 62.72 331 SER A C 1
ATOM 2604 O O . SER A 1 352 ? -17.698 4.446 -13.861 1.00 66.30 331 SER A O 1
ATOM 2607 N N . VAL A 1 353 ? -18.056 2.881 -12.290 1.00 62.87 332 VAL A N 1
ATOM 2608 C CA . VAL A 1 353 ? -18.353 3.889 -11.279 1.00 60.00 332 VAL A CA 1
ATOM 2609 C C . VAL A 1 353 ? -17.142 4.785 -11.062 1.00 61.95 332 VAL A C 1
ATOM 2610 O O . VAL A 1 353 ? -17.271 6.006 -10.939 1.00 60.16 332 VAL A O 1
ATOM 2614 N N . ASP A 1 354 ? -15.947 4.194 -11.005 1.00 63.39 333 ASP A N 1
ATOM 2615 C CA . ASP A 1 354 ? -14.745 4.996 -10.798 1.00 62.50 333 ASP A CA 1
ATOM 2616 C C . ASP A 1 354 ? -14.514 5.953 -11.961 1.00 66.12 333 ASP A C 1
ATOM 2617 O O . ASP A 1 354 ? -14.185 7.126 -11.750 1.00 64.90 333 ASP A O 1
ATOM 2622 N N . ASP A 1 355 ? -14.690 5.474 -13.197 1.00 78.28 334 ASP A N 1
ATOM 2623 C CA . ASP A 1 355 ? -14.524 6.347 -14.356 1.00 77.14 334 ASP A CA 1
ATOM 2624 C C . ASP A 1 355 ? -15.513 7.503 -14.315 1.00 71.90 334 ASP A C 1
ATOM 2625 O O . ASP A 1 355 ? -15.156 8.644 -14.623 1.00 77.74 334 ASP A O 1
ATOM 2630 N N . LEU A 1 356 ? -16.767 7.224 -13.957 1.00 63.00 335 LEU A N 1
ATOM 2631 C CA . LEU A 1 356 ? -17.768 8.281 -13.903 1.00 59.47 335 LEU A CA 1
ATOM 2632 C C . LEU A 1 356 ? -17.385 9.334 -12.877 1.00 59.32 335 LEU A C 1
ATOM 2633 O O . LEU A 1 356 ? -17.470 10.536 -13.145 1.00 59.04 335 LEU A O 1
ATOM 2638 N N . LYS A 1 357 ? -16.957 8.895 -11.688 1.00 59.95 336 LYS A N 1
ATOM 2639 C CA . LYS A 1 357 ? -16.559 9.837 -10.647 1.00 56.64 336 LYS A CA 1
ATOM 2640 C C . LYS A 1 357 ? -15.456 10.760 -11.145 1.00 55.99 336 LYS A C 1
ATOM 2641 O O . LYS A 1 357 ? -15.568 11.987 -11.053 1.00 52.58 336 LYS A O 1
ATOM 2647 N N . ASN A 1 358 ? -14.383 10.183 -11.686 1.00 55.55 337 ASN A N 1
ATOM 2648 C CA . ASN A 1 358 ? -13.267 11.002 -12.136 1.00 56.08 337 ASN A CA 1
ATOM 2649 C C . ASN A 1 358 ? -13.671 11.922 -13.277 1.00 52.88 337 ASN A C 1
ATOM 2650 O O . ASN A 1 358 ? -13.075 12.988 -13.449 1.00 53.93 337 ASN A O 1
ATOM 2655 N N . LYS A 1 359 ? -14.679 11.538 -14.062 1.00 50.88 338 LYS A N 1
ATOM 2656 C CA . LYS A 1 359 ? -15.130 12.415 -15.136 1.00 50.78 338 LYS A CA 1
ATOM 2657 C C . LYS A 1 359 ? -15.936 13.588 -14.594 1.00 54.98 338 LYS A C 1
ATOM 2658 O O . LYS A 1 359 ? -15.788 14.720 -15.070 1.00 50.72 338 LYS A O 1
ATOM 2664 N N . ILE A 1 360 ? -16.802 13.343 -13.609 1.00 53.93 339 ILE A N 1
ATOM 2665 C CA . ILE A 1 360 ? -17.573 14.436 -13.024 1.00 49.87 339 ILE A CA 1
ATOM 2666 C C . ILE A 1 360 ? -16.637 15.445 -12.372 1.00 52.93 339 ILE A C 1
ATOM 2667 O O . ILE A 1 360 ? -16.772 16.664 -12.560 1.00 52.34 339 ILE A O 1
ATOM 2672 N N . LEU A 1 361 ? -15.667 14.949 -11.599 1.00 51.90 340 LEU A N 1
ATOM 2673 C CA . LEU A 1 361 ? -14.769 15.847 -10.879 1.00 54.80 340 LEU A CA 1
ATOM 2674 C C . LEU A 1 361 ? -13.848 16.592 -11.833 1.00 52.09 340 LEU A C 1
ATOM 2675 O O . LEU A 1 361 ? -13.666 17.804 -11.699 1.00 58.48 340 LEU A O 1
ATOM 2680 N N . ALA A 1 362 ? -13.270 15.892 -12.808 1.00 53.30 341 ALA A N 1
ATOM 2681 C CA . ALA A 1 362 ? -12.406 16.559 -13.776 1.00 53.93 341 ALA A CA 1
ATOM 2682 C C . ALA A 1 362 ? -13.174 17.612 -14.559 1.00 55.86 341 ALA A C 1
ATOM 2683 O O . ALA A 1 362 ? -12.663 18.710 -14.814 1.00 57.88 341 ALA A O 1
ATOM 2685 N N . TRP A 1 363 ? -14.405 17.290 -14.952 1.00 52.72 342 TRP A N 1
ATOM 2686 C CA . TRP A 1 363 ? -15.224 18.221 -15.715 1.00 48.52 342 TRP A CA 1
ATOM 2687 C C . TRP A 1 363 ? -15.493 19.494 -14.939 1.00 54.94 342 TRP A C 1
ATOM 2688 O O . TRP A 1 363 ? -15.823 20.522 -15.546 1.00 53.05 342 TRP A O 1
ATOM 2699 N N . ALA A 1 364 ? -15.335 19.454 -13.616 1.00 54.68 343 ALA A N 1
ATOM 2700 C CA . ALA A 1 364 ? -15.587 20.606 -12.763 1.00 53.94 343 ALA A CA 1
ATOM 2701 C C . ALA A 1 364 ? -14.377 20.983 -11.915 1.00 56.68 343 ALA A C 1
ATOM 2702 O O . ALA A 1 364 ? -14.533 21.686 -10.915 1.00 63.71 343 ALA A O 1
ATOM 2704 N N . SER A 1 365 ? -13.173 20.550 -12.293 1.00 60.94 344 SER A N 1
ATOM 2705 C CA . SER A 1 365 ? -11.990 20.741 -11.462 1.00 69.35 344 SER A CA 1
ATOM 2706 C C . SER A 1 365 ? -11.101 21.874 -11.959 1.00 75.57 344 SER A C 1
ATOM 2707 O O . SER A 1 365 ? -9.890 21.861 -11.718 1.00 84.65 344 SER A O 1
ATOM 2710 N N . ASP A 1 366 ? -11.666 22.849 -12.656 1.00 75.98 345 ASP A N 1
ATOM 2711 C CA . ASP A 1 366 ? -10.878 24.002 -13.072 1.00 84.07 345 ASP A CA 1
ATOM 2712 C C . ASP A 1 366 ? -10.546 24.837 -11.840 1.00 83.64 345 ASP A C 1
ATOM 2713 O O . ASP A 1 366 ? -11.436 25.443 -11.237 1.00 85.66 345 ASP A O 1
ATOM 2718 N N . ASP A 1 367 ? -9.263 24.872 -11.461 1.00 92.55 346 ASP A N 1
ATOM 2719 C CA . ASP A 1 367 ? -8.879 25.531 -10.215 1.00 86.22 346 ASP A CA 1
ATOM 2720 C C . ASP A 1 367 ? -9.192 27.022 -10.246 1.00 84.19 346 ASP A C 1
ATOM 2721 O O . ASP A 1 367 ? -9.643 27.587 -9.245 1.00 77.53 346 ASP A O 1
ATOM 2726 N N . THR A 1 368 ? -8.935 27.681 -11.377 1.00 87.69 347 THR A N 1
ATOM 2727 C CA . THR A 1 368 ? -9.271 29.098 -11.492 1.00 83.06 347 THR A CA 1
ATOM 2728 C C . THR A 1 368 ? -10.765 29.317 -11.274 1.00 78.43 347 THR A C 1
ATOM 2729 O O . THR A 1 368 ? -11.165 30.235 -10.549 1.00 76.42 347 THR A O 1
ATOM 2733 N N . LYS A 1 369 ? -11.602 28.471 -11.884 1.00 70.24 348 LYS A N 1
ATOM 2734 C CA . LYS A 1 369 ? -13.045 28.598 -11.709 1.00 66.26 348 LYS A CA 1
ATOM 2735 C C . LYS A 1 369 ? -13.445 28.392 -10.250 1.00 65.83 348 LYS A C 1
ATOM 2736 O O . LYS A 1 369 ? -14.291 29.123 -9.722 1.00 60.53 348 LYS A O 1
ATOM 2742 N N . LEU A 1 370 ? -12.850 27.399 -9.585 1.00 69.27 349 LEU A N 1
ATOM 2743 C CA . LEU A 1 370 ? -13.226 27.108 -8.206 1.00 67.73 349 LEU A CA 1
ATOM 2744 C C . LEU A 1 370 ? -12.839 28.246 -7.274 1.00 65.16 349 LEU A C 1
ATOM 2745 O O . LEU A 1 370 ? -13.595 28.593 -6.361 1.00 61.72 349 LEU A O 1
ATOM 2750 N N . THR A 1 371 ? -11.664 28.838 -7.488 1.00 65.63 350 THR A N 1
ATOM 2751 C CA . THR A 1 371 ? -11.239 29.956 -6.653 1.00 59.45 350 THR A CA 1
ATOM 2752 C C . THR A 1 371 ? -12.205 31.126 -6.782 1.00 60.93 350 THR A C 1
ATOM 2753 O O . THR A 1 371 ? -12.533 31.786 -5.791 1.00 63.54 350 THR A O 1
ATOM 2757 N N . ALA A 1 372 ? -12.666 31.402 -8.001 1.00 59.57 351 ALA A N 1
ATOM 2758 C CA . ALA A 1 372 ? -13.607 32.494 -8.199 1.00 53.86 351 ALA A CA 1
ATOM 2759 C C . ALA A 1 372 ? -14.932 32.208 -7.509 1.00 57.63 351 ALA A C 1
ATOM 2760 O O . ALA A 1 372 ? -15.548 33.111 -6.932 1.00 61.27 351 ALA A O 1
ATOM 2762 N N . ILE A 1 373 ? -15.389 30.958 -7.566 1.00 60.50 352 ILE A N 1
ATOM 2763 C CA . ILE A 1 373 ? -16.664 30.601 -6.955 1.00 58.13 352 ILE A CA 1
ATOM 2764 C C . ILE A 1 373 ? -16.597 30.762 -5.442 1.00 53.89 352 ILE A C 1
ATOM 2765 O O . ILE A 1 373 ? -17.555 31.223 -4.810 1.00 52.90 352 ILE A O 1
ATOM 2770 N N . ALA A 1 374 ? -15.481 30.364 -4.833 1.00 55.56 353 ALA A N 1
ATOM 2771 C CA . ALA A 1 374 ? -15.337 30.530 -3.391 1.00 53.07 353 ALA A CA 1
ATOM 2772 C C . ALA A 1 374 ? -15.319 32.002 -3.016 1.00 56.73 353 ALA A C 1
ATOM 2773 O O . ALA A 1 374 ? -15.953 32.410 -2.035 1.00 58.36 353 ALA A O 1
ATOM 2775 N N . ARG A 1 375 ? -14.592 32.814 -3.790 1.00 59.68 354 ARG A N 1
ATOM 2776 C CA . ARG A 1 375 ? -14.564 34.252 -3.549 1.00 56.38 354 ARG A CA 1
ATOM 2777 C C . ARG A 1 375 ? -15.958 34.852 -3.638 1.00 51.42 354 ARG A C 1
ATOM 2778 O O . ARG A 1 375 ? -16.278 35.791 -2.901 1.00 54.13 354 ARG A O 1
ATOM 2786 N N . ALA A 1 376 ? -16.796 34.320 -4.529 1.00 50.93 355 ALA A N 1
ATOM 2787 C CA . ALA A 1 376 ? -18.129 34.874 -4.725 1.00 53.07 355 ALA A CA 1
ATOM 2788 C C . ALA A 1 376 ? -19.069 34.509 -3.582 1.00 56.32 355 ALA A C 1
ATOM 2789 O O . ALA A 1 376 ? -19.866 35.346 -3.140 1.00 55.30 355 ALA A O 1
ATOM 2791 N N . ILE A 1 377 ? -19.000 33.264 -3.093 1.00 56.47 356 ILE A N 1
ATOM 2792 C CA . ILE A 1 377 ? -19.954 32.804 -2.090 1.00 54.47 356 ILE A CA 1
ATOM 2793 C C . ILE A 1 377 ? -19.488 33.043 -0.663 1.00 58.13 356 ILE A C 1
ATOM 2794 O O . ILE A 1 377 ? -20.286 32.871 0.272 1.00 64.01 356 ILE A O 1
ATOM 2799 N N . GLN A 1 378 ? -18.235 33.431 -0.457 1.00 57.08 357 GLN A N 1
ATOM 2800 C CA . GLN A 1 378 ? -17.754 33.659 0.902 1.00 56.99 357 GLN A CA 1
ATOM 2801 C C . GLN A 1 378 ? -18.611 34.647 1.684 1.00 58.96 357 GLN A C 1
ATOM 2802 O O . GLN A 1 378 ? -18.839 34.413 2.883 1.00 62.87 357 GLN A O 1
ATOM 2808 N N . PRO A 1 379 ? -19.088 35.753 1.108 1.00 60.59 358 PRO A N 1
ATOM 2809 C CA . PRO A 1 379 ? -19.932 36.673 1.888 1.00 62.84 358 PRO A CA 1
ATOM 2810 C C . PRO A 1 379 ? -21.276 36.095 2.304 1.00 61.24 358 PRO A C 1
ATOM 2811 O O . PRO A 1 379 ? -21.867 36.599 3.268 1.00 61.69 358 PRO A O 1
ATOM 2815 N N . ARG A 1 380 ? -21.786 35.070 1.617 1.00 60.45 359 ARG A N 1
ATOM 2816 C CA . ARG A 1 380 ? -23.171 34.656 1.786 1.00 62.55 359 ARG A CA 1
ATOM 2817 C C . ARG A 1 380 ? -23.347 33.316 2.487 1.00 69.15 359 ARG A C 1
ATOM 2818 O O . ARG A 1 380 ? -24.489 32.941 2.778 1.00 71.87 359 ARG A O 1
ATOM 2826 N N . ILE A 1 381 ? -22.265 32.583 2.764 1.00 65.05 360 ILE A N 1
ATOM 2827 C CA . ILE A 1 381 ? -22.352 31.261 3.376 1.00 59.77 360 ILE A CA 1
ATOM 2828 C C . ILE A 1 381 ? -22.058 31.373 4.865 1.00 59.38 360 ILE A C 1
ATOM 2829 O O . ILE A 1 381 ? -21.134 32.084 5.280 1.00 62.49 360 ILE A O 1
ATOM 2834 N N . ASN A 1 382 ? -22.865 30.688 5.674 1.00 58.58 361 ASN A N 1
ATOM 2835 C CA . ASN A 1 382 ? -22.589 30.535 7.095 1.00 62.27 361 ASN A CA 1
ATOM 2836 C C . ASN A 1 382 ? -22.053 29.158 7.455 1.00 60.26 361 ASN A C 1
ATOM 2837 O O . ASN A 1 382 ? -21.497 28.993 8.542 1.00 58.93 361 ASN A O 1
ATOM 2842 N N . LEU A 1 383 ? -22.210 28.172 6.580 1.00 62.17 362 LEU A N 1
ATOM 2843 C CA . LEU A 1 383 ? -21.689 26.837 6.817 1.00 57.91 362 LEU A CA 1
ATOM 2844 C C . LEU A 1 383 ? -21.076 26.310 5.530 1.00 55.04 362 LEU A C 1
ATOM 2845 O O . LEU A 1 383 ? -21.450 26.729 4.432 1.00 59.97 362 LEU A O 1
ATOM 2850 N N . LEU A 1 384 ? -20.130 25.391 5.671 1.00 54.72 363 LEU A N 1
ATOM 2851 C CA . LEU A 1 384 ? -19.612 24.725 4.487 1.00 55.99 363 LEU A CA 1
ATOM 2852 C C . LEU A 1 384 ? -20.731 24.037 3.714 1.00 59.57 363 LEU A C 1
ATOM 2853 O O . LEU A 1 384 ? -20.645 23.896 2.490 1.00 60.30 363 LEU A O 1
ATOM 2858 N N . SER A 1 385 ? -21.793 23.616 4.406 1.00 61.18 364 SER A N 1
ATOM 2859 C CA . SER A 1 385 ? -22.905 22.942 3.749 1.00 62.58 364 SER A CA 1
ATOM 2860 C C . SER A 1 385 ? -23.791 23.889 2.951 1.00 59.30 364 SER A C 1
ATOM 2861 O O . SER A 1 385 ? -24.614 23.415 2.161 1.00 60.84 364 SER A O 1
ATOM 2864 N N . ASP A 1 386 ? -23.667 25.201 3.151 1.00 66.30 365 ASP A N 1
ATOM 2865 C CA . ASP A 1 386 ? -24.407 26.161 2.343 1.00 61.50 365 ASP A CA 1
ATOM 2866 C C . ASP A 1 386 ? -23.810 26.336 0.957 1.00 60.95 365 ASP A C 1
ATOM 2867 O O . ASP A 1 386 ? -24.465 26.925 0.090 1.00 65.12 365 ASP A O 1
ATOM 2872 N N . ALA A 1 387 ? -22.591 25.841 0.730 1.00 56.72 366 ALA A N 1
ATOM 2873 C CA . ALA A 1 387 ? -21.913 26.107 -0.533 1.00 54.94 366 ALA A CA 1
ATOM 2874 C C . ALA A 1 387 ? -22.699 25.544 -1.710 1.00 58.34 366 ALA A C 1
ATOM 2875 O O . ALA A 1 387 ? -22.861 26.215 -2.735 1.00 60.15 366 ALA A O 1
ATOM 2877 N N . ILE A 1 388 ? -23.217 24.321 -1.575 1.00 58.12 367 ILE A N 1
ATOM 2878 C CA . ILE A 1 388 ? -23.889 23.670 -2.695 1.00 55.08 367 ILE A CA 1
ATOM 2879 C C . ILE A 1 388 ? -25.115 24.460 -3.129 1.00 57.25 367 ILE A C 1
ATOM 2880 O O . ILE A 1 388 ? -25.504 24.420 -4.303 1.00 58.90 367 ILE A O 1
ATOM 2885 N N . ASN A 1 389 ? -25.754 25.173 -2.200 1.00 59.32 368 ASN A N 1
ATOM 2886 C CA . ASN A 1 389 ? -26.958 25.922 -2.543 1.00 63.34 368 ASN A CA 1
ATOM 2887 C C . ASN A 1 389 ? -26.638 27.197 -3.311 1.00 59.38 368 ASN A C 1
ATOM 2888 O O . ASN A 1 389 ? -27.344 27.542 -4.264 1.00 61.02 368 ASN A O 1
ATOM 2893 N N . TRP A 1 390 ? -25.594 27.916 -2.904 1.00 57.47 369 TRP A N 1
ATOM 2894 C CA . TRP A 1 390 ? -25.246 29.161 -3.569 1.00 56.41 369 TRP A CA 1
ATOM 2895 C C . TRP A 1 390 ? -24.419 28.937 -4.824 1.00 58.41 369 TRP A C 1
ATOM 2896 O O . TRP A 1 390 ? -24.419 29.795 -5.716 1.00 56.82 369 TRP A O 1
ATOM 2907 N N . ALA A 1 391 ? -23.711 27.815 -4.908 1.00 55.92 370 ALA A N 1
ATOM 2908 C CA . ALA A 1 391 ? -22.794 27.561 -6.008 1.00 55.36 370 ALA A CA 1
ATOM 2909 C C . ALA A 1 391 ? -23.281 26.461 -6.930 1.00 49.82 370 ALA A C 1
ATOM 2910 O O . ALA A 1 391 ? -22.594 26.139 -7.905 1.00 50.08 370 ALA A O 1
ATOM 2912 N N . GLY A 1 392 ? -24.452 25.888 -6.658 1.00 51.26 371 GLY A N 1
ATOM 2913 C CA . GLY A 1 392 ? -24.938 24.799 -7.488 1.00 54.61 371 GLY A CA 1
ATOM 2914 C C . GLY A 1 392 ? -25.136 25.207 -8.934 1.00 49.06 371 GLY A C 1
ATOM 2915 O O . GLY A 1 392 ? -24.805 24.454 -9.851 1.00 47.40 371 GLY A O 1
ATOM 2916 N N . PHE A 1 393 ? -25.665 26.412 -9.159 1.00 50.97 372 PHE A N 1
ATOM 2917 C CA . PHE A 1 393 ? -25.982 26.840 -10.514 1.00 47.40 372 PHE A CA 1
ATOM 2918 C C . PHE A 1 393 ? -24.743 26.967 -11.391 1.00 45.86 372 PHE A C 1
ATOM 2919 O O . PHE A 1 393 ? -24.864 26.911 -12.615 1.00 43.94 372 PHE A O 1
ATOM 2927 N N . TYR A 1 394 ? -23.553 27.115 -10.808 1.00 47.86 373 TYR A N 1
ATOM 2928 C CA . TYR A 1 394 ? -22.344 27.162 -11.625 1.00 45.94 373 TYR A CA 1
ATOM 2929 C C . TYR A 1 394 ? -22.097 25.860 -12.382 1.00 46.31 373 TYR A C 1
ATOM 2930 O O . TYR A 1 394 ? -21.284 25.845 -13.317 1.00 44.10 373 TYR A O 1
ATOM 2939 N N . PHE A 1 395 ? -22.746 24.760 -11.978 1.00 49.15 374 PHE A N 1
ATOM 2940 C CA . PHE A 1 395 ? -22.536 23.457 -12.600 1.00 46.00 374 PHE A CA 1
ATOM 2941 C C . PHE A 1 395 ? -23.814 22.845 -13.153 1.00 45.28 374 PHE A C 1
ATOM 2942 O O . PHE A 1 395 ? -23.767 21.722 -13.662 1.00 48.12 374 PHE A O 1
ATOM 2950 N N . GLN A 1 396 ? -24.951 23.531 -13.053 1.00 46.35 375 GLN A N 1
ATOM 2951 C CA . GLN A 1 396 ? -26.151 23.090 -13.749 1.00 49.53 375 GLN A CA 1
ATOM 2952 C C . GLN A 1 396 ? -25.975 23.277 -15.257 1.00 44.73 375 GLN A C 1
ATOM 2953 O O . GLN A 1 396 ? -24.960 23.795 -15.738 1.00 43.21 375 GLN A O 1
ATOM 2959 N N . ASN A 1 397 ? -26.977 22.836 -16.023 1.00 47.23 376 ASN A N 1
ATOM 2960 C CA . ASN A 1 397 ? -27.044 23.198 -17.442 1.00 44.72 376 ASN A CA 1
ATOM 2961 C C . ASN A 1 397 ? -27.940 24.421 -17.616 1.00 43.88 376 ASN A C 1
ATOM 2962 O O . ASN A 1 397 ? -27.451 25.522 -17.867 1.00 48.39 376 ASN A O 1
ATOM 2967 N N . LEU A 1 398 ? -29.236 24.263 -17.382 1.00 46.52 377 LEU A N 1
ATOM 2968 C CA . LEU A 1 398 ? -30.193 25.360 -17.518 1.00 46.46 377 LEU A CA 1
ATOM 2969 C C . LEU A 1 398 ? -31.044 25.401 -16.258 1.00 50.22 377 LEU A C 1
ATOM 2970 O O . LEU A 1 398 ? -31.805 24.445 -16.001 1.00 54.59 377 LEU A O 1
ATOM 2975 N N . PRO A 1 399 ? -30.960 26.460 -15.458 1.00 49.25 378 PRO A N 1
ATOM 2976 C CA . PRO A 1 399 ? -31.672 26.460 -14.177 1.00 54.63 378 PRO A CA 1
ATOM 2977 C C . PRO A 1 399 ? -33.172 26.337 -14.384 1.00 60.16 378 PRO A C 1
ATOM 2978 O O . PRO A 1 399 ? -33.716 26.755 -15.407 1.00 60.19 378 PRO A O 1
ATOM 2982 N N . ALA A 1 400 ? -33.839 25.734 -13.401 1.00 66.53 379 ALA A N 1
ATOM 2983 C CA . ALA A 1 400 ? -35.289 25.582 -13.445 1.00 63.34 379 ALA A CA 1
ATOM 2984 C C . ALA A 1 400 ? -35.942 26.942 -13.235 1.00 64.37 379 ALA A C 1
ATOM 2985 O O . ALA A 1 400 ? -35.962 27.467 -12.115 1.00 64.28 379 ALA A O 1
ATOM 2987 N N . ILE A 1 401 ? -36.482 27.511 -14.311 1.00 66.97 380 ILE A N 1
ATOM 2988 C CA . ILE A 1 401 ? -37.092 28.829 -14.279 1.00 70.57 380 ILE A CA 1
ATOM 2989 C C . ILE A 1 401 ? -38.478 28.748 -14.904 1.00 74.57 380 ILE A C 1
ATOM 2990 O O . ILE A 1 401 ? -38.806 27.813 -15.637 1.00 70.15 380 ILE A O 1
ATOM 2995 N N . THR A 1 402 ? -39.296 29.750 -14.591 1.00 76.21 381 THR A N 1
ATOM 2996 C CA . THR A 1 402 ? -40.638 29.877 -15.136 1.00 75.70 381 THR A CA 1
ATOM 2997 C C . THR A 1 402 ? -40.898 31.343 -15.454 1.00 79.75 381 THR A C 1
ATOM 2998 O O . THR A 1 402 ? -40.206 32.237 -14.961 1.00 76.86 381 THR A O 1
ATOM 3002 N N . ALA A 1 403 ? -41.918 31.580 -16.279 1.00 86.35 382 ALA A N 1
ATOM 3003 C CA . ALA A 1 403 ? -42.255 32.949 -16.653 1.00 84.04 382 ALA A CA 1
ATOM 3004 C C . ALA A 1 403 ? -42.529 33.812 -15.428 1.00 88.16 382 ALA A C 1
ATOM 3005 O O . ALA A 1 403 ? -42.203 35.005 -15.424 1.00 87.02 382 ALA A O 1
ATOM 3007 N N . GLU A 1 404 ? -43.115 33.230 -14.378 1.00 91.89 383 GLU A N 1
ATOM 3008 C CA . GLU A 1 404 ? -43.438 34.011 -13.189 1.00 90.96 383 GLU A CA 1
ATOM 3009 C C . GLU A 1 404 ? -42.183 34.454 -12.447 1.00 90.75 383 GLU A C 1
ATOM 3010 O O . GLU A 1 404 ? -42.202 35.484 -11.761 1.00 88.90 383 GLU A O 1
ATOM 3016 N N . ASP A 1 405 ? -41.090 33.695 -12.563 1.00 84.27 384 ASP A N 1
ATOM 3017 C CA . ASP A 1 405 ? -39.852 34.079 -11.892 1.00 79.28 384 ASP A CA 1
ATOM 3018 C C . ASP A 1 405 ? -39.380 35.455 -12.348 1.00 75.77 384 ASP A C 1
ATOM 3019 O O . ASP A 1 405 ? -38.776 36.197 -11.565 1.00 73.28 384 ASP A O 1
ATOM 3024 N N . PHE A 1 406 ? -39.659 35.816 -13.603 1.00 79.08 385 PHE A N 1
ATOM 3025 C CA . PHE A 1 406 ? -39.223 37.072 -14.197 1.00 79.63 385 PHE A CA 1
ATOM 3026 C C . PHE A 1 406 ? -40.147 38.241 -13.867 1.00 81.77 385 PHE A C 1
ATOM 3027 O O . PHE A 1 406 ? -40.111 39.268 -14.558 1.00 74.21 385 PHE A O 1
ATOM 3035 N N . ALA A 1 407 ? -40.964 38.105 -12.827 1.00 87.54 386 ALA A N 1
ATOM 3036 C CA . ALA A 1 407 ? -41.792 39.213 -12.375 1.00 79.50 386 ALA A CA 1
ATOM 3037 C C . ALA A 1 407 ? -40.916 40.419 -12.076 1.00 77.49 386 ALA A C 1
ATOM 3038 O O . ALA A 1 407 ? -39.889 40.303 -11.399 1.00 80.89 386 ALA A O 1
ATOM 3040 N N . HIS A 1 408 ? -41.320 41.578 -12.589 1.00 82.39 387 HIS A N 1
ATOM 3041 C CA . HIS A 1 408 ? -40.554 42.805 -12.422 1.00 84.88 387 HIS A CA 1
ATOM 3042 C C . HIS A 1 408 ? -41.508 43.945 -12.108 1.00 83.40 387 HIS A C 1
ATOM 3043 O O . HIS A 1 408 ? -42.491 44.148 -12.827 1.00 85.09 387 HIS A O 1
ATOM 3050 N N . LYS A 1 409 ? -41.218 44.682 -11.032 1.00 78.14 388 LYS A N 1
ATOM 3051 C CA . LYS A 1 409 ? -42.066 45.810 -10.658 1.00 86.53 388 LYS A CA 1
ATOM 3052 C C . LYS A 1 409 ? -42.025 46.914 -11.710 1.00 87.81 388 LYS A C 1
ATOM 3053 O O . LYS A 1 409 ? -43.065 47.478 -12.071 1.00 88.25 388 LYS A O 1
ATOM 3059 N N . SER A 1 410 ? -40.833 47.229 -12.218 1.00 94.37 389 SER A N 1
ATOM 3060 C CA . SER A 1 410 ? -40.643 48.377 -13.094 1.00 87.07 389 SER A CA 1
ATOM 3061 C C . SER A 1 410 ? -40.852 48.054 -14.566 1.00 82.30 389 SER A C 1
ATOM 3062 O O . SER A 1 410 ? -41.324 48.916 -15.317 1.00 87.72 389 SER A O 1
ATOM 3065 N N . LEU A 1 411 ? -40.511 46.841 -14.997 1.00 86.49 390 LEU A N 1
ATOM 3066 C CA . LEU A 1 411 ? -40.506 46.482 -16.406 1.00 84.28 390 LEU A CA 1
ATOM 3067 C C . LEU A 1 411 ? -41.508 45.369 -16.675 1.00 85.90 390 LEU A C 1
ATOM 3068 O O . LEU A 1 411 ? -41.764 44.518 -15.818 1.00 88.15 390 LEU A O 1
ATOM 3073 N N . ASP A 1 412 ? -42.071 45.387 -17.878 1.00 86.17 391 ASP A N 1
ATOM 3074 C CA . ASP A 1 412 ? -43.097 44.442 -18.291 1.00 88.55 391 ASP A CA 1
ATOM 3075 C C . ASP A 1 412 ? -42.485 43.300 -19.091 1.00 89.18 391 ASP A C 1
ATOM 3076 O O . ASP A 1 412 ? -41.295 43.293 -19.411 1.00 90.12 391 ASP A O 1
ATOM 3081 N N . ASN A 1 413 ? -43.330 42.321 -19.420 1.00 87.57 392 ASN A N 1
ATOM 3082 C CA . ASN A 1 413 ? -42.841 41.102 -20.054 1.00 87.76 392 ASN A CA 1
ATOM 3083 C C . ASN A 1 413 ? -42.142 41.406 -21.373 1.00 83.84 392 ASN A C 1
ATOM 3084 O O . ASN A 1 413 ? -41.080 40.844 -21.667 1.00 83.69 392 ASN A O 1
ATOM 3089 N N . GLU A 1 414 ? -42.715 42.298 -22.178 1.00 84.36 393 GLU A N 1
ATOM 3090 C CA . GLU A 1 414 ? -42.118 42.626 -23.470 1.00 82.24 393 GLU A CA 1
ATOM 3091 C C . GLU A 1 414 ? -40.739 43.254 -23.299 1.00 79.26 393 GLU A C 1
ATOM 3092 O O . GLU A 1 414 ? -39.783 42.875 -23.986 1.00 75.83 393 GLU A O 1
ATOM 3098 N N . GLN A 1 415 ? -40.616 44.218 -22.383 1.00 81.87 394 GLN A N 1
ATOM 3099 C CA . GLN A 1 415 ? -39.344 44.910 -22.206 1.00 77.48 394 GLN A CA 1
ATOM 3100 C C . GLN A 1 415 ? -38.263 43.962 -21.708 1.00 77.76 394 GLN A C 1
ATOM 3101 O O . GLN A 1 415 ? -37.093 44.091 -22.084 1.00 75.66 394 GLN A O 1
ATOM 3107 N N . ILE A 1 416 ? -38.629 43.014 -20.842 1.00 77.13 395 ILE A N 1
ATOM 3108 C CA . ILE A 1 416 ? -37.653 42.045 -20.357 1.00 74.42 395 ILE A CA 1
ATOM 3109 C C . ILE A 1 416 ? -37.115 41.217 -21.515 1.00 69.91 395 ILE A C 1
ATOM 3110 O O . ILE A 1 416 ? -35.911 40.953 -21.604 1.00 63.95 395 ILE A O 1
ATOM 3115 N N . LEU A 1 417 ? -38.001 40.780 -22.412 1.00 71.95 396 LEU A N 1
ATOM 3116 C CA . LEU A 1 417 ? -37.560 40.015 -23.574 1.00 65.05 396 LEU A CA 1
ATOM 3117 C C . LEU A 1 417 ? -36.607 40.828 -24.437 1.00 62.34 396 LEU A C 1
ATOM 3118 O O . LEU A 1 417 ? -35.592 40.309 -24.910 1.00 60.87 396 LEU A O 1
ATOM 3123 N N . GLU A 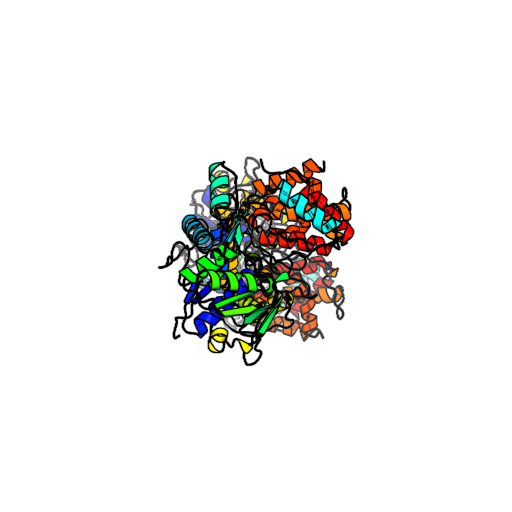1 418 ? -36.918 42.108 -24.654 1.00 64.42 397 GLU A N 1
ATOM 3124 C CA . GLU A 1 418 ? -36.024 42.965 -25.424 1.00 62.51 397 GLU A CA 1
ATOM 3125 C C . GLU A 1 418 ? -34.660 43.075 -24.760 1.00 58.23 397 GLU A C 1
ATOM 3126 O O . GLU A 1 418 ? -33.630 43.067 -25.439 1.00 59.21 397 GLU A O 1
ATOM 3132 N N . ILE A 1 419 ? -34.632 43.196 -23.432 1.00 62.05 398 ILE A N 1
ATOM 3133 C CA . ILE A 1 419 ? -33.358 43.266 -22.725 1.00 55.61 398 ILE A CA 1
ATOM 3134 C C . ILE A 1 419 ? -32.588 41.963 -22.886 1.00 52.47 398 ILE A C 1
ATOM 3135 O O . ILE A 1 419 ? -31.379 41.966 -23.136 1.00 54.69 398 ILE A O 1
ATOM 3140 N N . LEU A 1 420 ? -33.270 40.827 -22.749 1.00 55.48 399 LEU A N 1
ATOM 3141 C CA . LEU A 1 420 ? -32.577 39.550 -22.875 1.00 56.32 399 LEU A CA 1
ATOM 3142 C C . LEU A 1 420 ? -32.034 39.343 -24.286 1.00 53.97 399 LEU A C 1
ATOM 3143 O O . LEU A 1 420 ? -30.902 38.879 -24.454 1.00 54.20 399 LEU A O 1
ATOM 3148 N N . TYR A 1 421 ? -32.823 39.681 -25.314 1.00 49.41 400 TYR A N 1
ATOM 3149 C CA . TYR A 1 421 ? -32.368 39.481 -26.688 1.00 54.40 400 TYR A CA 1
ATOM 3150 C C . TYR A 1 421 ? -31.196 40.395 -27.023 1.00 55.32 400 TYR A C 1
ATOM 3151 O O . TYR A 1 421 ? -30.162 39.937 -27.523 1.00 55.55 400 TYR A O 1
ATOM 3160 N N . LEU A 1 422 ? -31.338 41.697 -26.754 1.00 55.92 401 LEU A N 1
ATOM 3161 C CA . LEU A 1 422 ? -30.279 42.636 -27.104 1.00 52.47 401 LEU A CA 1
ATOM 3162 C C . LEU A 1 422 ? -28.992 42.299 -26.367 1.00 52.24 401 LEU A C 1
ATOM 3163 O O . LEU A 1 422 ? -27.904 42.341 -26.953 1.00 49.25 401 LEU A O 1
ATOM 3168 N N . ALA A 1 423 ? -29.098 41.959 -25.080 1.00 53.30 402 ALA A N 1
ATOM 3169 C CA . ALA A 1 423 ? -27.919 41.550 -24.325 1.00 49.37 402 ALA A CA 1
ATOM 3170 C C . ALA A 1 423 ? -27.307 40.285 -24.907 1.00 49.44 402 ALA A C 1
ATOM 3171 O O . ALA A 1 423 ? -26.081 40.169 -24.997 1.00 45.25 402 ALA A O 1
ATOM 3173 N N . THR A 1 424 ? -28.142 39.321 -25.309 1.00 51.13 403 THR A N 1
ATOM 3174 C CA . THR A 1 424 ? -27.617 38.091 -25.894 1.00 47.55 403 THR A CA 1
ATOM 3175 C C . THR A 1 424 ? -26.754 38.401 -27.109 1.00 52.24 403 THR A C 1
ATOM 3176 O O . THR A 1 424 ? -25.658 37.853 -27.271 1.00 53.73 403 THR A O 1
ATOM 3180 N N . TRP A 1 425 ? -27.245 39.283 -27.982 1.00 50.54 404 TRP A N 1
ATOM 3181 C CA . TRP A 1 425 ? -26.523 39.604 -29.206 1.00 47.56 404 TRP A CA 1
ATOM 3182 C C . TRP A 1 425 ? -25.256 40.394 -28.909 1.00 45.62 404 TRP A C 1
ATOM 3183 O O . TRP A 1 425 ? -24.174 40.061 -29.403 1.00 51.80 404 TRP A O 1
ATOM 3194 N N . GLN A 1 426 ? -25.363 41.440 -28.090 1.00 48.87 405 GLN A N 1
ATOM 3195 C CA . GLN A 1 426 ? -24.184 42.235 -27.767 1.00 48.40 405 GLN A CA 1
ATOM 3196 C C . GLN A 1 426 ? -23.131 41.385 -27.068 1.00 48.36 405 GLN A C 1
ATOM 3197 O O . GLN A 1 426 ? -21.934 41.496 -27.362 1.00 48.57 405 GLN A O 1
ATOM 3203 N N . LEU A 1 427 ? -23.562 40.525 -26.141 1.00 48.06 406 LEU A N 1
ATOM 3204 C CA . LEU A 1 427 ? -22.613 39.680 -25.427 1.00 50.75 406 LEU A CA 1
ATOM 3205 C C . LEU A 1 427 ? -21.979 38.653 -26.357 1.00 49.27 406 LEU A C 1
ATOM 3206 O O . LEU A 1 427 ? -20.807 38.296 -26.186 1.00 51.09 406 LEU A O 1
ATOM 3211 N N . GLU A 1 428 ? -22.721 38.185 -27.357 1.00 46.49 407 GLU A N 1
ATOM 3212 C CA . GLU A 1 428 ? -22.164 37.212 -28.283 1.00 51.50 407 GLU A CA 1
ATOM 3213 C C . GLU A 1 428 ? -20.974 37.761 -29.059 1.00 52.85 407 GLU A C 1
ATOM 3214 O O . GLU A 1 428 ? -20.150 36.974 -29.538 1.00 55.65 407 GLU A O 1
ATOM 3220 N N . ASN A 1 429 ? -20.852 39.081 -29.182 1.00 53.63 408 ASN A N 1
ATOM 3221 C CA . ASN A 1 429 ? -19.817 39.687 -30.007 1.00 56.76 408 ASN A CA 1
ATOM 3222 C C . ASN A 1 429 ? -18.549 40.044 -29.247 1.00 50.76 408 ASN A C 1
ATOM 3223 O O . ASN A 1 429 ? -17.645 40.647 -29.838 1.00 55.21 408 ASN A O 1
ATOM 3228 N N . LEU A 1 430 ? -18.449 39.711 -27.977 1.00 50.88 409 LEU A N 1
ATOM 3229 C CA . LEU A 1 430 ? -17.299 40.173 -27.207 1.00 56.16 409 LEU A CA 1
ATOM 3230 C C . LEU A 1 430 ? -16.027 39.522 -27.744 1.00 56.26 409 LEU A C 1
ATOM 3231 O O . LEU A 1 430 ? -15.961 38.291 -27.838 1.00 58.05 409 LEU A O 1
ATOM 3236 N N . PRO A 1 431 ? -15.005 40.300 -28.116 1.00 59.98 410 PRO A N 1
ATOM 3237 C CA . PRO A 1 431 ? -13.738 39.674 -28.535 1.00 55.06 410 PRO A CA 1
ATOM 3238 C C . PRO A 1 431 ? -13.100 38.844 -27.437 1.00 60.46 410 PRO A C 1
ATOM 3239 O O . PRO A 1 431 ? -12.474 37.817 -27.728 1.00 66.93 410 PRO A O 1
ATOM 3243 N N . ILE A 1 432 ? -13.238 39.273 -26.181 1.00 65.38 411 ILE A N 1
ATOM 3244 C CA . ILE A 1 432 ? -12.769 38.545 -25.010 1.00 58.81 411 ILE A CA 1
ATOM 3245 C C . ILE A 1 432 ? -13.923 38.474 -24.021 1.00 57.95 411 ILE A C 1
ATOM 3246 O O . ILE A 1 432 ? -14.698 39.428 -23.889 1.00 59.64 411 ILE A O 1
ATOM 3251 N N . TRP A 1 433 ? -14.034 37.351 -23.318 1.00 56.02 412 TRP A N 1
ATOM 3252 C CA . TRP A 1 433 ? -15.080 37.172 -22.317 1.00 52.99 412 TRP A CA 1
ATOM 3253 C C . TRP A 1 433 ? -14.495 37.487 -20.943 1.00 56.78 412 TRP A C 1
ATOM 3254 O O . TRP A 1 433 ? -14.110 36.602 -20.176 1.00 56.83 412 TRP A O 1
ATOM 3265 N N . SER A 1 434 ? -14.439 38.782 -20.638 1.00 55.19 413 SER A N 1
ATOM 3266 C CA . SER A 1 434 ? -13.923 39.287 -19.376 1.00 53.65 413 SER A CA 1
ATOM 3267 C C . SER A 1 434 ? -15.044 39.925 -18.568 1.00 54.10 413 SER A C 1
ATOM 3268 O O . SER A 1 434 ? -16.029 40.420 -19.124 1.00 54.54 413 SER A O 1
ATOM 3271 N N . GLU A 1 435 ? -14.881 39.926 -17.244 1.00 56.90 414 GLU A N 1
ATOM 3272 C CA . GLU A 1 435 ? -15.897 40.535 -16.395 1.00 56.10 414 GLU A CA 1
ATOM 3273 C C . GLU A 1 435 ? -16.085 42.007 -16.745 1.00 58.67 414 GLU A C 1
ATOM 3274 O O . GLU A 1 435 ? -17.215 42.507 -16.763 1.00 59.65 414 GLU A O 1
ATOM 3280 N N . GLU A 1 436 ? -14.993 42.715 -17.043 1.00 55.42 415 GLU A N 1
ATOM 3281 C CA . GLU A 1 436 ? -15.107 44.137 -17.362 1.00 57.16 415 GLU A CA 1
ATOM 3282 C C . GLU A 1 436 ? -15.832 44.368 -18.685 1.00 58.64 415 GLU A C 1
ATOM 3283 O O . GLU A 1 436 ? -16.615 45.313 -18.803 1.00 58.88 415 GLU A O 1
ATOM 3289 N N . ASN A 1 437 ? -15.573 43.537 -19.701 1.00 56.78 416 ASN A N 1
ATOM 3290 C CA . ASN A 1 437 ? -16.296 43.683 -20.962 1.00 53.96 416 ASN A CA 1
ATOM 3291 C C . ASN A 1 437 ? -17.788 43.456 -20.765 1.00 53.59 416 ASN A C 1
ATOM 3292 O O . ASN A 1 437 ? -18.618 44.185 -21.323 1.00 49.72 416 ASN A O 1
ATOM 3297 N N . ILE A 1 438 ? -18.146 42.436 -19.982 1.00 52.46 417 ILE A N 1
ATOM 3298 C CA . ILE A 1 438 ? -19.549 42.172 -19.690 1.00 49.40 417 ILE A CA 1
ATOM 3299 C C . ILE A 1 438 ? -20.172 43.371 -18.986 1.00 54.25 417 ILE A C 1
ATOM 3300 O O . ILE A 1 438 ? -21.305 43.769 -19.289 1.00 53.69 417 ILE A O 1
ATOM 3305 N N . TYR A 1 439 ? -19.451 43.952 -18.021 1.00 52.22 418 TYR A N 1
ATOM 3306 C CA . TYR A 1 439 ? -19.990 45.089 -17.281 1.00 54.00 418 TYR A CA 1
ATOM 3307 C C . TYR A 1 439 ? -20.162 46.303 -18.185 1.00 52.41 418 TYR A C 1
ATOM 3308 O O . TYR A 1 439 ? -21.183 46.992 -18.118 1.00 54.61 418 TYR A O 1
ATOM 3317 N N . GLN A 1 440 ? -19.181 46.581 -19.041 1.00 51.77 419 GLN A N 1
ATOM 3318 C CA . GLN A 1 440 ? -19.309 47.719 -19.939 1.00 51.20 419 GLN A CA 1
ATOM 3319 C C . GLN A 1 440 ? -20.435 47.516 -20.942 1.00 54.86 419 GLN A C 1
ATOM 3320 O O . GLN A 1 440 ? -21.082 48.487 -21.344 1.00 56.65 419 GLN A O 1
ATOM 3326 N N . THR A 1 441 ? -20.675 46.273 -21.368 1.00 55.48 420 THR A N 1
ATOM 3327 C CA . THR A 1 441 ? -21.716 46.023 -22.360 1.00 57.08 420 THR A CA 1
ATOM 3328 C C . THR A 1 441 ? -23.105 46.226 -21.767 1.00 57.52 420 THR A C 1
ATOM 3329 O O . THR A 1 441 ? -23.955 46.897 -22.365 1.00 56.75 420 THR A O 1
ATOM 3333 N N . LEU A 1 442 ? -23.359 45.646 -20.594 1.00 56.43 421 LEU A N 1
ATOM 3334 C CA . LEU A 1 442 ? -24.674 45.777 -19.977 1.00 56.67 421 LEU A CA 1
ATOM 3335 C C . LEU A 1 442 ? -24.859 47.153 -19.358 1.00 53.49 421 LEU A C 1
ATOM 3336 O O . LEU A 1 442 ? -25.988 47.649 -19.279 1.00 57.02 421 LEU A O 1
ATOM 3341 N N . LYS A 1 443 ? -23.771 47.782 -18.916 1.00 54.99 422 LYS A N 1
ATOM 3342 C CA . LYS A 1 443 ? -23.863 49.164 -18.455 1.00 58.72 422 LYS A CA 1
ATOM 3343 C C . LYS A 1 443 ? -24.116 50.101 -19.626 1.00 57.57 422 LYS A C 1
ATOM 3344 O O . LYS A 1 443 ? -24.852 51.084 -19.498 1.00 55.27 422 LYS A O 1
ATOM 3350 N N . GLY A 1 444 ? -23.507 49.810 -20.774 1.00 57.26 423 GLY A N 1
ATOM 3351 C CA . GLY A 1 444 ? -23.762 50.610 -21.954 1.00 53.18 423 GLY A CA 1
ATOM 3352 C C . GLY A 1 444 ? -25.189 50.471 -22.438 1.00 56.56 423 GLY A C 1
ATOM 3353 O O . GLY A 1 444 ? -25.796 51.441 -22.898 1.00 69.31 423 GLY A O 1
ATOM 3354 N N . LEU A 1 445 ? -25.743 49.265 -22.353 1.00 57.75 424 LEU A N 1
ATOM 3355 C CA . LEU A 1 445 ? -27.133 49.076 -22.749 1.00 61.05 424 LEU A CA 1
ATOM 3356 C C . LEU A 1 445 ? -28.065 49.836 -21.819 1.00 58.43 424 LEU A C 1
ATOM 3357 O O . LEU A 1 445 ? -28.985 50.526 -22.268 1.00 58.50 424 LEU A O 1
ATOM 3362 N N . ALA A 1 446 ? -27.832 49.734 -20.510 1.00 59.65 425 ALA A N 1
ATOM 3363 C CA . ALA A 1 446 ? -28.695 50.432 -19.567 1.00 62.69 425 ALA A CA 1
ATOM 3364 C C . ALA A 1 446 ? -28.649 51.934 -19.806 1.00 61.28 425 ALA A C 1
ATOM 3365 O O . ALA A 1 446 ? -29.691 52.598 -19.832 1.00 60.00 425 ALA A O 1
ATOM 3367 N N . ALA A 1 447 ? -27.447 52.479 -20.015 1.00 70.00 426 ALA A N 1
ATOM 3368 C CA . ALA A 1 447 ? -27.311 53.907 -20.277 1.00 69.23 426 ALA A CA 1
ATOM 3369 C C . ALA A 1 447 ? -28.027 54.300 -21.560 1.00 63.83 426 ALA A C 1
ATOM 3370 O O . ALA A 1 447 ? -28.666 55.356 -21.623 1.00 64.46 426 ALA A O 1
ATOM 3372 N N . HIS A 1 448 ? -27.931 53.462 -22.597 1.00 57.59 427 HIS A N 1
ATOM 3373 C CA . HIS A 1 448 ? -28.570 53.787 -23.867 1.00 61.80 427 HIS A CA 1
ATOM 3374 C C . HIS A 1 448 ? -30.086 53.854 -23.737 1.00 64.12 427 HIS A C 1
ATOM 3375 O O . HIS A 1 448 ? -30.734 54.630 -24.452 1.00 68.34 427 HIS A O 1
ATOM 3382 N N . PHE A 1 449 ? -30.670 53.055 -22.841 1.00 60.87 428 PHE A N 1
ATOM 3383 C CA . PHE A 1 449 ? -32.113 53.046 -22.635 1.00 63.79 428 PHE A CA 1
ATOM 3384 C C . PHE A 1 449 ? -32.552 53.799 -21.383 1.00 66.53 428 PHE A C 1
ATOM 3385 O O . PHE A 1 449 ? -33.752 53.842 -21.092 1.00 66.72 428 PHE A O 1
ATOM 3393 N N . ASP A 1 450 ? -31.618 54.404 -20.646 1.00 74.51 429 ASP A N 1
ATOM 3394 C CA . ASP A 1 450 ? -31.946 55.200 -19.463 1.00 69.25 429 ASP A CA 1
ATOM 3395 C C . ASP A 1 450 ? -32.750 54.377 -18.458 1.00 65.84 429 ASP A C 1
ATOM 3396 O O . ASP A 1 450 ? -33.702 54.865 -17.849 1.00 67.01 429 ASP A O 1
ATOM 3401 N N . ILE A 1 451 ? -32.372 53.110 -18.300 1.00 65.38 430 ILE A N 1
ATOM 3402 C CA . ILE A 1 451 ? -32.915 52.227 -17.271 1.00 66.06 430 ILE A CA 1
ATOM 3403 C C . ILE A 1 451 ? -31.854 52.083 -16.194 1.00 60.84 430 ILE A C 1
ATOM 3404 O O . ILE A 1 451 ? -30.696 51.771 -16.501 1.00 62.19 430 ILE A O 1
ATOM 3409 N N . LYS A 1 452 ? -32.234 52.289 -14.940 1.00 63.98 431 LYS A N 1
ATOM 3410 C CA . LYS A 1 452 ? -31.258 52.120 -13.872 1.00 66.76 431 LYS A CA 1
ATOM 3411 C C . LYS A 1 452 ? -30.833 50.658 -13.799 1.00 71.73 431 LYS A C 1
ATOM 3412 O O . LYS A 1 452 ? -31.650 49.742 -13.955 1.00 69.97 431 LYS A O 1
ATOM 3418 N N . LEU A 1 453 ? -29.540 50.451 -13.543 1.00 76.11 432 LEU A N 1
ATOM 3419 C CA . LEU A 1 453 ? -28.923 49.146 -13.760 1.00 61.01 432 LEU A CA 1
ATOM 3420 C C . LEU A 1 453 ? -29.566 48.067 -12.905 1.00 62.74 432 LEU A C 1
ATOM 3421 O O . LEU A 1 453 ? -29.791 46.949 -13.378 1.00 68.02 432 LEU A O 1
ATOM 3426 N N . LYS A 1 454 ? -29.868 48.372 -11.643 1.00 69.11 433 LYS A N 1
ATOM 3427 C CA . LYS A 1 454 ? -30.392 47.338 -10.753 1.00 68.53 433 LYS A CA 1
ATOM 3428 C C . LYS A 1 454 ? -31.678 46.733 -11.308 1.00 66.79 433 LYS A C 1
ATOM 3429 O O . LYS A 1 454 ? -31.893 45.521 -11.204 1.00 69.83 433 LYS A O 1
ATOM 3435 N N . ASP A 1 455 ? -32.545 47.555 -11.904 1.00 67.60 434 ASP A N 1
ATOM 3436 C CA . ASP A 1 455 ? -33.709 47.005 -12.595 1.00 70.06 434 ASP A CA 1
ATOM 3437 C C . ASP A 1 455 ? -33.298 46.256 -13.861 1.00 65.93 434 ASP A C 1
ATOM 3438 O O . ASP A 1 455 ? -33.873 45.213 -14.192 1.00 63.28 434 ASP A O 1
ATOM 3443 N N . PHE A 1 456 ? -32.304 46.776 -14.581 1.00 65.12 435 PHE A N 1
ATOM 3444 C CA . PHE A 1 456 ? -31.866 46.155 -15.826 1.00 63.20 435 PHE A CA 1
ATOM 3445 C C . PHE A 1 456 ? -31.357 44.736 -15.604 1.00 66.25 435 PHE A C 1
ATOM 3446 O O . PHE A 1 456 ? -31.447 43.892 -16.506 1.00 60.82 435 PHE A O 1
ATOM 3454 N N . MET A 1 457 ? -30.825 44.453 -14.416 1.00 63.12 436 MET A N 1
ATOM 3455 C CA . MET A 1 457 ? -30.158 43.191 -14.137 1.00 62.18 436 MET A CA 1
ATOM 3456 C C . MET A 1 457 ? -31.049 42.171 -13.446 1.00 60.16 436 MET A C 1
ATOM 3457 O O . MET A 1 457 ? -30.672 40.996 -13.372 1.00 60.37 436 MET A O 1
ATOM 3462 N N . GLN A 1 458 ? -32.201 42.585 -12.931 1.00 61.70 437 GLN A N 1
ATOM 3463 C CA . GLN A 1 458 ? -33.098 41.641 -12.274 1.00 62.39 437 GLN A CA 1
ATOM 3464 C C . GLN A 1 458 ? -33.366 40.410 -13.129 1.00 61.02 437 GLN A C 1
ATOM 3465 O O . GLN A 1 458 ? -33.293 39.291 -12.591 1.00 59.18 437 GLN A O 1
ATOM 3471 N N . PRO A 1 459 ? -33.640 40.526 -14.432 1.00 58.74 438 PRO A N 1
ATOM 3472 C CA . PRO A 1 459 ? -33.854 39.316 -15.244 1.00 59.90 438 PRO A CA 1
ATOM 3473 C C . PRO A 1 459 ? -32.646 38.394 -15.305 1.00 57.44 438 PRO A C 1
ATOM 3474 O O . PRO A 1 459 ? -32.815 37.174 -15.419 1.00 54.92 438 PRO A O 1
ATOM 3478 N N . PHE A 1 460 ? -31.429 38.939 -15.251 1.00 54.28 439 PHE A N 1
ATOM 3479 C CA . PHE A 1 460 ? -30.242 38.107 -15.415 1.00 53.41 439 PHE A CA 1
ATOM 3480 C C . PHE A 1 460 ? -30.017 37.189 -14.220 1.00 55.70 439 PHE A C 1
ATOM 3481 O O . PHE A 1 460 ? -29.446 36.105 -14.378 1.00 55.52 439 PHE A O 1
ATOM 3489 N N . PHE A 1 461 ? -30.438 37.595 -13.021 1.00 55.85 440 PHE A N 1
ATOM 3490 C CA . PHE A 1 461 ? -30.340 36.687 -11.883 1.00 52.85 440 PHE A CA 1
ATOM 3491 C C . PHE A 1 461 ? -31.209 35.458 -12.099 1.00 53.61 440 PHE A C 1
ATOM 3492 O O . PHE A 1 461 ? -30.796 34.333 -11.793 1.00 56.23 440 PHE A O 1
ATOM 3500 N N . VAL A 1 462 ? -32.420 35.653 -12.623 1.00 52.28 441 VAL A N 1
ATOM 3501 C CA . VAL A 1 462 ? -33.298 34.520 -12.898 1.00 55.69 441 VAL A CA 1
ATOM 3502 C C . VAL A 1 462 ? -32.689 33.632 -13.972 1.00 55.95 441 VAL A C 1
ATOM 3503 O O . VAL A 1 462 ? -32.609 32.406 -13.823 1.00 56.20 441 VAL A O 1
ATOM 3507 N N . ALA A 1 463 ? -32.255 34.242 -15.074 1.00 53.30 442 ALA A N 1
ATOM 3508 C CA . ALA A 1 463 ? -31.784 33.464 -16.209 1.00 52.20 442 ALA A CA 1
ATOM 3509 C C . ALA A 1 463 ? -30.518 32.695 -15.873 1.00 52.31 442 ALA A C 1
ATOM 3510 O O . ALA A 1 463 ? -30.356 31.541 -16.288 1.00 53.13 442 ALA A O 1
ATOM 3512 N N . ILE A 1 464 ? -29.608 33.315 -15.130 1.00 48.89 443 ILE A N 1
ATOM 3513 C CA . ILE A 1 464 ? -28.289 32.731 -14.918 1.00 49.25 443 ILE A CA 1
ATOM 3514 C C . ILE A 1 464 ? -28.259 31.825 -13.692 1.00 53.66 443 ILE A C 1
ATOM 3515 O O . ILE A 1 464 ? -27.671 30.742 -13.732 1.00 52.07 443 ILE A O 1
ATOM 3520 N N . ALA A 1 465 ? -28.883 32.236 -12.589 1.00 54.26 444 ALA A N 1
ATOM 3521 C CA . ALA A 1 465 ? -28.808 31.482 -11.346 1.00 54.69 444 ALA A CA 1
ATOM 3522 C C . ALA A 1 465 ? -30.077 30.706 -11.023 1.00 58.76 444 ALA A C 1
ATOM 3523 O O . ALA A 1 465 ? -30.013 29.738 -10.255 1.00 59.82 444 ALA A O 1
ATOM 3525 N N . GLY A 1 466 ? -31.218 31.103 -11.578 1.00 59.55 445 GLY A N 1
ATOM 3526 C CA . GLY A 1 466 ? -32.473 30.447 -11.281 1.00 58.05 445 GLY A CA 1
ATOM 3527 C C . GLY A 1 466 ? -33.249 31.019 -10.117 1.00 59.32 445 GLY A C 1
ATOM 3528 O O . GLY A 1 466 ? -34.274 30.440 -9.737 1.00 63.36 445 GLY A O 1
ATOM 3529 N N . SER A 1 467 ? -32.795 32.128 -9.531 1.00 58.45 446 SER A N 1
ATOM 3530 C CA . SER A 1 467 ? -33.528 32.776 -8.454 1.00 64.89 446 SER A CA 1
ATOM 3531 C C . SER A 1 467 ? -33.159 34.254 -8.416 1.00 65.85 446 SER A C 1
ATOM 3532 O O . SER A 1 467 ? -32.173 34.690 -9.019 1.00 60.80 446 SER A O 1
ATOM 3535 N N . THR A 1 468 ? -33.968 35.026 -7.684 1.00 65.98 447 THR A N 1
ATOM 3536 C CA . THR A 1 468 ? -33.760 36.463 -7.597 1.00 59.03 447 THR A CA 1
ATOM 3537 C C . THR A 1 468 ? -32.612 36.843 -6.673 1.00 59.25 447 THR A C 1
ATOM 3538 O O . THR A 1 468 ? -32.120 37.971 -6.762 1.00 62.37 447 THR A O 1
ATOM 3542 N N . SER A 1 469 ? -32.183 35.948 -5.788 1.00 65.55 448 SER A N 1
ATOM 3543 C CA . SER A 1 469 ? -31.062 36.205 -4.892 1.00 68.71 448 SER A CA 1
ATOM 3544 C C . SER A 1 469 ? -29.924 35.258 -5.247 1.00 67.96 448 SER A C 1
ATOM 3545 O O . SER A 1 469 ? -30.113 34.036 -5.300 1.00 64.25 448 SER A O 1
ATOM 3548 N N . SER A 1 470 ? -28.751 35.824 -5.490 1.00 68.91 449 SER A N 1
ATOM 3549 C CA . SER A 1 470 ? -27.592 35.052 -5.914 1.00 63.65 449 SER A CA 1
ATOM 3550 C C . SER A 1 470 ? -26.363 35.934 -5.746 1.00 64.60 449 SER A C 1
ATOM 3551 O O . SER A 1 470 ? -26.445 37.065 -5.258 1.00 69.91 449 SER A O 1
ATOM 3554 N N . THR A 1 471 ? -25.217 35.398 -6.139 1.00 71.84 450 THR A N 1
ATOM 3555 C CA . THR A 1 471 ? -24.004 36.185 -6.208 1.00 72.14 450 THR A CA 1
ATOM 3556 C C . THR A 1 471 ? -24.102 37.195 -7.348 1.00 75.24 450 THR A C 1
ATOM 3557 O O . THR A 1 471 ? -24.940 37.056 -8.245 1.00 72.53 450 THR A O 1
ATOM 3561 N N . PRO A 1 472 ? -23.260 38.233 -7.326 1.00 68.33 451 PRO A N 1
ATOM 3562 C CA . PRO A 1 472 ? -23.275 39.223 -8.415 1.00 62.36 451 PRO A CA 1
ATOM 3563 C C . PRO A 1 472 ? -23.285 38.572 -9.789 1.00 54.97 451 PRO A C 1
ATOM 3564 O O . PRO A 1 472 ? -22.314 37.922 -10.181 1.00 54.98 451 PRO A O 1
ATOM 3568 N N . VAL A 1 473 ? -24.372 38.776 -10.537 1.00 55.83 452 VAL A N 1
ATOM 3569 C CA . VAL A 1 473 ? -24.622 37.980 -11.733 1.00 56.29 452 VAL A CA 1
ATOM 3570 C C . VAL A 1 473 ? -23.566 38.231 -12.804 1.00 51.18 452 VAL A C 1
ATOM 3571 O O . VAL A 1 473 ? -23.197 37.314 -13.541 1.00 51.97 452 VAL A O 1
ATOM 3575 N N . MET A 1 474 ? -23.056 39.456 -12.913 1.00 51.73 453 MET A N 1
ATOM 3576 C CA . MET A 1 474 ? -22.025 39.727 -13.909 1.00 49.31 453 MET A CA 1
ATOM 3577 C C . MET A 1 474 ? -20.784 38.877 -13.668 1.00 46.66 453 MET A C 1
ATOM 3578 O O . MET A 1 474 ? -20.138 38.431 -14.621 1.00 49.15 453 MET A O 1
ATOM 3583 N N . ASN A 1 475 ? -20.422 38.658 -12.403 1.00 51.02 454 ASN A N 1
ATOM 3584 C CA . ASN A 1 475 ? -19.287 37.792 -12.097 1.00 48.67 454 ASN A CA 1
ATOM 3585 C C . ASN A 1 475 ? -19.630 36.330 -12.358 1.00 51.80 454 ASN A C 1
ATOM 3586 O O . ASN A 1 475 ? -18.774 35.554 -12.804 1.00 49.66 454 ASN A O 1
ATOM 3591 N N . SER A 1 476 ? -20.878 35.936 -12.080 1.00 52.94 455 SER A N 1
ATOM 3592 C CA . SER A 1 476 ? -21.302 34.568 -12.361 1.00 48.70 455 SER A CA 1
ATOM 3593 C C . SER A 1 476 ? -21.256 34.289 -13.856 1.00 50.99 455 SER A C 1
ATOM 3594 O O . SER A 1 476 ? -20.907 33.180 -14.282 1.00 45.93 455 SER A O 1
ATOM 3597 N N . MET A 1 477 ? -21.619 35.288 -14.668 1.00 46.38 456 MET A N 1
ATOM 3598 C CA . MET A 1 477 ? -21.579 35.126 -16.117 1.00 46.03 456 MET A CA 1
ATOM 3599 C C . MET A 1 477 ? -20.150 34.933 -16.609 1.00 46.93 456 MET A C 1
ATOM 3600 O O . MET A 1 477 ? -19.893 34.118 -17.507 1.00 41.16 456 MET A O 1
ATOM 3605 N N . TYR A 1 478 ? -19.208 35.681 -16.034 1.00 46.54 457 TYR A N 1
ATOM 3606 C CA . TYR A 1 478 ? -17.808 35.506 -16.395 1.00 46.18 457 TYR A CA 1
ATOM 3607 C C . TYR A 1 478 ? -17.342 34.095 -16.078 1.00 47.34 457 TYR A C 1
ATOM 3608 O O . TYR A 1 478 ? -16.631 33.470 -16.874 1.00 46.03 457 TYR A O 1
ATOM 3617 N N . ILE A 1 479 ? -17.739 33.582 -14.912 1.00 47.49 458 ILE A N 1
ATOM 3618 C CA . ILE A 1 479 ? -17.240 32.300 -14.435 1.00 43.18 458 ILE A CA 1
ATOM 3619 C C . ILE A 1 479 ? -17.773 31.158 -15.292 1.00 43.78 458 ILE A C 1
ATOM 3620 O O . ILE A 1 479 ? -17.011 30.306 -15.761 1.00 40.98 458 ILE A O 1
ATOM 3625 N N . ILE A 1 480 ? -19.090 31.120 -15.512 1.00 42.29 459 ILE A N 1
ATOM 3626 C CA . ILE A 1 480 ? -19.661 29.996 -16.245 1.00 40.72 459 ILE A CA 1
ATOM 3627 C C . ILE A 1 480 ? -19.222 30.017 -17.702 1.00 39.93 459 ILE A C 1
ATOM 3628 O O . ILE A 1 480 ? -19.163 28.966 -18.351 1.00 47.77 459 ILE A O 1
ATOM 3633 N N . GLY A 1 481 ? -18.917 31.193 -18.242 1.00 38.61 460 GLY A N 1
ATOM 3634 C CA . GLY A 1 481 ? -18.401 31.319 -19.587 1.00 40.56 460 GLY A CA 1
ATOM 3635 C C . GLY A 1 481 ? -19.450 31.791 -20.585 1.00 38.31 460 GLY A C 1
ATOM 3636 O O . GLY A 1 481 ? -20.652 31.833 -20.317 1.00 37.04 460 GLY A O 1
ATOM 3637 N N . ALA A 1 482 ? -18.961 32.140 -21.775 1.00 39.60 461 ALA A N 1
ATOM 3638 C CA . ALA A 1 482 ? -19.850 32.665 -22.805 1.00 44.70 461 ALA A CA 1
ATOM 3639 C C . ALA A 1 482 ? -20.872 31.625 -23.250 1.00 45.76 461 ALA A C 1
ATOM 3640 O O . ALA A 1 482 ? -22.062 31.934 -23.380 1.00 47.25 461 ALA A O 1
ATOM 3642 N N . ASP A 1 483 ? -20.435 30.386 -23.486 1.00 52.23 462 ASP A N 1
ATOM 3643 C CA . ASP A 1 483 ? -21.354 29.377 -24.007 1.00 50.91 462 ASP A CA 1
ATOM 3644 C C . ASP A 1 483 ? -22.524 29.142 -23.060 1.00 47.60 462 ASP A C 1
ATOM 3645 O O . ASP A 1 483 ? -23.684 29.116 -23.486 1.00 47.23 462 ASP A O 1
ATOM 3650 N N . MET A 1 484 ? -22.242 28.966 -21.765 1.00 44.73 463 MET A N 1
ATOM 3651 C CA . MET A 1 484 ? -23.328 28.734 -20.816 1.00 44.17 463 MET A CA 1
ATOM 3652 C C . MET A 1 484 ? -24.174 29.991 -20.611 1.00 44.96 463 MET A C 1
ATOM 3653 O O . MET A 1 484 ? -25.408 29.911 -20.562 1.00 42.23 463 MET A O 1
ATOM 3658 N N . THR A 1 485 ? -23.540 31.163 -20.493 1.00 37.02 464 THR A N 1
ATOM 3659 C CA . THR A 1 485 ? -24.314 32.390 -20.304 1.00 42.29 464 THR A CA 1
ATOM 3660 C C . THR A 1 485 ? -25.310 32.590 -21.445 1.00 43.34 464 THR A C 1
ATOM 3661 O O . THR A 1 485 ? -26.484 32.909 -21.218 1.00 42.57 464 THR A O 1
ATOM 3665 N N . LEU A 1 486 ? -24.855 32.403 -22.687 1.00 42.44 465 LEU A N 1
ATOM 3666 C CA . LEU A 1 486 ? -25.731 32.612 -23.834 1.00 38.23 465 LEU A CA 1
ATOM 3667 C C . LEU A 1 486 ? -26.797 31.532 -23.930 1.00 45.36 465 LEU A C 1
ATOM 3668 O O . LEU A 1 486 ? -27.911 31.799 -24.395 1.00 44.91 465 LEU A O 1
ATOM 3673 N N . ALA A 1 487 ? -26.484 30.313 -23.488 1.00 46.69 466 ALA A N 1
ATOM 3674 C CA . ALA A 1 487 ? -27.478 29.249 -23.504 1.00 39.92 466 ALA A CA 1
ATOM 3675 C C . ALA A 1 487 ? -28.590 29.497 -22.493 1.00 42.77 466 ALA A C 1
ATOM 3676 O O . ALA A 1 487 ? -29.732 29.074 -22.716 1.00 43.41 466 ALA A O 1
ATOM 3678 N N . ARG A 1 488 ? -28.286 30.175 -21.384 1.00 47.97 467 ARG A N 1
ATOM 3679 C CA . ARG A 1 488 ? -29.300 30.457 -20.371 1.00 47.29 467 ARG A CA 1
ATOM 3680 C C . ARG A 1 488 ? -30.102 31.721 -20.662 1.00 48.80 467 ARG A C 1
ATOM 3681 O O . ARG A 1 488 ? -31.258 31.821 -20.230 1.00 50.79 467 ARG A O 1
ATOM 3689 N N . LEU A 1 489 ? -29.529 32.694 -21.376 1.00 45.34 468 LEU A N 1
ATOM 3690 C CA . LEU A 1 489 ? -30.332 33.837 -21.805 1.00 47.88 468 LEU A CA 1
ATOM 3691 C C . LEU A 1 489 ? -31.289 33.440 -22.924 1.00 48.85 468 LEU A C 1
ATOM 3692 O O . LEU A 1 489 ? -32.435 33.901 -22.961 1.00 48.47 468 LEU A O 1
ATOM 3697 N N . ARG A 1 490 ? -30.837 32.583 -23.848 1.00 49.31 469 ARG A N 1
ATOM 3698 C CA . ARG A 1 490 ? -31.725 32.122 -24.910 1.00 49.49 469 ARG A CA 1
ATOM 3699 C C . ARG A 1 490 ? -32.826 31.234 -24.353 1.00 49.33 469 ARG A C 1
ATOM 3700 O O . ARG A 1 490 ? -33.969 31.282 -24.821 1.00 50.49 469 ARG A O 1
ATOM 3708 N N . HIS A 1 491 ? -32.498 30.407 -23.361 1.00 48.02 470 HIS A N 1
ATOM 3709 C CA . HIS A 1 491 ? -33.524 29.584 -22.740 1.00 48.76 470 HIS A CA 1
ATOM 3710 C C . HIS A 1 491 ? -34.579 30.454 -22.078 1.00 49.62 470 HIS A C 1
ATOM 3711 O O . HIS A 1 491 ? -35.776 30.173 -22.174 1.00 52.65 470 HIS A O 1
ATOM 3718 N N . ALA A 1 492 ? -34.150 31.525 -21.406 1.00 53.26 471 ALA A N 1
ATOM 3719 C CA . ALA A 1 492 ? -35.099 32.414 -20.744 1.00 55.61 471 ALA A CA 1
ATOM 3720 C C . ALA A 1 492 ? -36.026 33.082 -21.753 1.00 56.76 471 ALA A C 1
ATOM 3721 O O . ALA A 1 492 ? -37.211 33.294 -21.474 1.00 59.98 471 ALA A O 1
ATOM 3723 N N . CYS A 1 493 ? -35.502 33.440 -22.926 1.00 52.95 472 CYS A N 1
ATOM 3724 C CA . CYS A 1 493 ? -36.346 34.050 -23.946 1.00 56.42 472 CYS A CA 1
ATOM 3725 C C . CYS A 1 493 ? -37.395 33.069 -24.442 1.00 59.70 472 CYS A C 1
ATOM 3726 O O . CYS A 1 493 ? -38.539 33.458 -24.697 1.00 66.17 472 CYS A O 1
ATOM 3729 N N . GLU A 1 494 ? -37.025 31.796 -24.591 1.00 59.25 473 GLU A N 1
ATOM 3730 C CA . GLU A 1 494 ? -38.023 30.775 -24.894 1.00 58.89 473 GLU A CA 1
ATOM 3731 C C . GLU A 1 494 ? -39.031 30.650 -23.758 1.00 60.68 473 GLU A C 1
ATOM 3732 O O . GLU A 1 494 ? -40.239 30.544 -23.997 1.00 62.14 473 GLU A O 1
ATOM 3734 N N . ILE A 1 495 ? -38.554 30.682 -22.511 1.00 61.82 474 ILE A N 1
ATOM 3735 C CA . ILE A 1 495 ? -39.439 30.529 -21.360 1.00 62.77 474 ILE A CA 1
ATOM 3736 C C . ILE A 1 495 ? -40.453 31.661 -21.298 1.00 67.67 474 ILE A C 1
ATOM 3737 O O . ILE A 1 495 ? -41.557 31.488 -20.766 1.00 68.99 474 ILE A O 1
ATOM 3742 N N . LEU A 1 496 ? -40.104 32.829 -21.828 1.00 74.96 475 LEU A N 1
ATOM 3743 C CA . LEU A 1 496 ? -40.978 33.994 -21.796 1.00 75.13 475 LEU A CA 1
ATOM 3744 C C . LEU A 1 496 ? -41.868 34.090 -23.031 1.00 76.10 475 LEU A C 1
ATOM 3745 O O . LEU A 1 496 ? -42.595 35.078 -23.182 1.00 79.68 475 LEU A O 1
ATOM 3750 N N . GLY A 1 497 ? -41.834 33.080 -23.907 1.00 68.34 476 GLY A N 1
ATOM 3751 C CA . GLY A 1 497 ? -42.668 33.032 -25.088 1.00 67.19 476 GLY A CA 1
ATOM 3752 C C . GLY A 1 497 ? -42.007 33.514 -26.363 1.00 68.41 476 GLY A C 1
ATOM 3753 O O . GLY A 1 497 ? -42.620 33.410 -27.434 1.00 72.28 476 GLY A O 1
ATOM 3754 N N . GLY A 1 498 ? -40.792 34.047 -26.285 1.00 71.57 477 GLY A N 1
ATOM 3755 C CA . GLY A 1 498 ? -40.131 34.551 -27.467 1.00 75.41 477 GLY A CA 1
ATOM 3756 C C . GLY A 1 498 ? -40.849 35.779 -28.004 1.00 76.78 477 GLY A C 1
ATOM 3757 O O . GLY A 1 498 ? -41.710 36.374 -27.354 1.00 73.44 477 GLY A O 1
ATOM 3758 N N . LEU A 1 499 ? -40.480 36.147 -29.229 1.00 74.46 478 LEU A N 1
ATOM 3759 C CA . LEU A 1 499 ? -41.124 37.240 -29.941 1.00 72.18 478 LEU A CA 1
ATOM 3760 C C . LEU A 1 499 ? -41.498 36.769 -31.339 1.00 72.45 478 LEU A C 1
ATOM 3761 O O . LEU A 1 499 ? -40.828 35.912 -31.921 1.00 74.73 478 LEU A O 1
ATOM 3766 N N . GLY A 1 500 ? -42.575 37.338 -31.870 1.00 79.80 479 GLY A N 1
ATOM 3767 C CA . GLY A 1 500 ? -43.028 36.983 -33.201 1.00 79.72 479 GLY A CA 1
ATOM 3768 C C . GLY A 1 500 ? -42.007 37.348 -34.262 1.00 81.03 479 GLY A C 1
ATOM 3769 O O . GLY A 1 500 ? -41.055 38.092 -34.037 1.00 81.63 479 GLY A O 1
ATOM 3770 N N . LYS A 1 501 ? -42.220 36.799 -35.459 1.00 92.65 480 LYS A N 1
ATOM 3771 C CA . LYS A 1 501 ? -41.300 37.064 -36.559 1.00 87.37 480 LYS A CA 1
ATOM 3772 C C . LYS A 1 501 ? -41.207 38.557 -36.846 1.00 86.36 480 LYS A C 1
ATOM 3773 O O . LYS A 1 501 ? -40.108 39.091 -37.035 1.00 79.40 480 LYS A O 1
ATOM 3775 N N . LYS A 1 502 ? -42.350 39.249 -36.874 1.00 84.55 481 LYS A N 1
ATOM 3776 C CA . LYS A 1 502 ? -42.349 40.674 -37.193 1.00 82.99 481 LYS A CA 1
ATOM 3777 C C . LYS A 1 502 ? -41.725 41.492 -36.068 1.00 83.19 481 LYS A C 1
ATOM 3778 O O . LYS A 1 502 ? -40.861 42.343 -36.312 1.00 79.94 481 LYS A O 1
ATOM 3780 N N . LYS A 1 503 ? -42.147 41.248 -34.823 1.00 80.11 482 LYS A N 1
ATOM 3781 C CA . LYS A 1 503 ? -41.623 42.032 -33.708 1.00 74.75 482 LYS A CA 1
ATOM 3782 C C . LYS A 1 503 ? -40.133 41.783 -33.504 1.00 74.98 482 LYS A C 1
ATOM 3783 O O . LYS A 1 503 ? -39.418 42.672 -33.026 1.00 74.56 482 LYS A O 1
ATOM 3785 N N . LEU A 1 504 ? -39.651 40.588 -33.861 1.00 76.22 483 LEU A N 1
ATOM 3786 C CA . LEU A 1 504 ? -38.238 40.264 -33.709 1.00 71.76 483 LEU A CA 1
ATOM 3787 C C . LEU A 1 504 ? -37.389 40.849 -34.829 1.00 73.32 483 LEU A C 1
ATOM 3788 O O . LEU A 1 504 ? -36.227 41.196 -34.598 1.00 71.74 483 LEU A O 1
ATOM 3793 N N . LYS A 1 505 ? -37.935 40.940 -36.046 1.00 74.80 484 LYS A N 1
ATOM 3794 C CA . LYS A 1 505 ? -37.194 41.567 -37.135 1.00 75.72 484 LYS A CA 1
ATOM 3795 C C . LYS A 1 505 ? -36.916 43.031 -36.822 1.00 77.23 484 LYS A C 1
ATOM 3796 O O . LYS A 1 505 ? -35.802 43.521 -37.039 1.00 74.94 484 LYS A O 1
ATOM 3798 N N . LYS A 1 506 ? -37.916 43.742 -36.295 1.00 76.19 485 LYS A N 1
ATOM 3799 C CA . LYS A 1 506 ? -37.702 45.128 -35.900 1.00 72.35 485 LYS A CA 1
ATOM 3800 C C . LYS A 1 506 ? -36.640 45.225 -34.813 1.00 70.25 485 LYS A C 1
ATOM 3801 O O . LYS A 1 506 ? -35.773 46.104 -34.862 1.00 68.12 485 LYS A O 1
ATOM 3803 N N . LEU A 1 507 ? -36.679 44.319 -33.833 1.00 69.23 486 LEU A N 1
ATOM 3804 C CA . LEU A 1 507 ? -35.703 44.367 -32.746 1.00 67.32 486 LEU A CA 1
ATOM 3805 C C . LEU A 1 507 ? -34.287 44.121 -33.255 1.00 64.09 486 LEU A C 1
ATOM 3806 O O . LEU A 1 507 ? -33.328 44.709 -32.746 1.00 61.48 486 LEU A O 1
ATOM 3811 N N . GLU A 1 508 ? -34.130 43.245 -34.253 1.00 67.62 487 GLU A N 1
ATOM 3812 C CA . GLU A 1 508 ? -32.807 43.020 -34.831 1.00 65.77 487 GLU A CA 1
ATOM 3813 C C . GLU A 1 508 ? -32.278 44.287 -35.496 1.00 60.89 487 GLU A C 1
ATOM 3814 O O . GLU A 1 508 ? -31.084 44.596 -35.399 1.00 57.07 487 GLU A O 1
ATOM 3820 N N . GLU A 1 509 ? -33.151 45.039 -36.171 1.00 68.84 488 GLU A N 1
ATOM 3821 C CA . GLU A 1 509 ? -32.739 46.321 -36.737 1.00 71.36 488 GLU A CA 1
ATOM 3822 C C . GLU A 1 509 ? -32.273 47.266 -35.637 1.00 64.20 488 GLU A C 1
ATOM 3823 O O . GLU A 1 509 ? -31.228 47.915 -35.752 1.00 64.46 488 GLU A O 1
ATOM 3829 N N . LYS A 1 510 ? -33.041 47.347 -34.555 1.00 60.43 489 LYS A N 1
ATOM 3830 C CA . LYS A 1 510 ? -32.644 48.172 -33.422 1.00 60.42 489 LYS A CA 1
ATOM 3831 C C . LYS A 1 510 ? -31.267 47.774 -32.905 1.00 61.15 489 LYS A C 1
ATOM 3832 O O . LYS A 1 510 ? -30.487 48.630 -32.477 1.00 64.20 489 LYS A O 1
ATOM 3838 N N . ASN A 1 511 ? -30.943 46.478 -32.943 1.00 63.09 490 ASN A N 1
ATOM 3839 C CA . ASN A 1 511 ? -29.652 46.028 -32.430 1.00 59.40 490 ASN A CA 1
ATOM 3840 C C . ASN A 1 511 ? -28.503 46.533 -33.293 1.00 57.01 490 ASN A C 1
ATOM 3841 O O . ASN A 1 511 ? -27.445 46.900 -32.770 1.00 58.93 490 ASN A O 1
ATOM 3846 N N . LYS A 1 512 ? -28.686 46.549 -34.616 1.00 58.38 491 LYS A N 1
ATOM 3847 C CA . LYS A 1 512 ? -27.628 47.043 -35.493 1.00 62.73 491 LYS A CA 1
ATOM 3848 C C . LYS A 1 512 ? -27.327 48.511 -35.228 1.00 57.12 491 LYS A C 1
ATOM 3849 O O . LYS A 1 512 ? -26.198 48.961 -35.448 1.00 59.33 491 LYS A O 1
ATOM 3855 N N . SER A 1 513 ? -28.317 49.265 -34.757 1.00 57.54 492 SER A N 1
ATOM 3856 C CA . SER A 1 513 ? -28.189 50.698 -34.541 1.00 60.49 492 SER A CA 1
ATOM 3857 C C . SER A 1 513 ? -27.618 51.052 -33.173 1.00 58.67 492 SER A C 1
ATOM 3858 O O . SER A 1 513 ? -27.414 52.236 -32.888 1.00 61.25 492 SER A O 1
ATOM 3861 N N . LEU A 1 514 ? -27.363 50.067 -32.324 1.00 59.03 493 LEU A N 1
ATOM 3862 C CA . LEU A 1 514 ? -26.809 50.348 -31.012 1.00 57.73 493 LEU A CA 1
ATOM 3863 C C . LEU A 1 514 ? -25.365 50.825 -31.138 1.00 57.44 493 LEU A C 1
ATOM 3864 O O . LEU A 1 514 ? -24.654 50.447 -32.072 1.00 53.22 493 LEU A O 1
ATOM 3869 N N . PRO A 1 515 ? -24.908 51.660 -30.212 1.00 65.63 494 PRO A N 1
ATOM 3870 C CA . PRO A 1 515 ? -23.514 52.107 -30.238 1.00 63.88 494 PRO A CA 1
ATOM 3871 C C . PRO A 1 515 ? -22.576 51.024 -29.725 1.00 65.99 494 PRO A C 1
ATOM 3872 O O . PRO A 1 515 ? -22.984 50.034 -29.114 1.00 68.15 494 PRO A O 1
ATOM 3876 N N . ASN A 1 516 ? -21.293 51.233 -29.991 1.00 58.57 495 ASN A N 1
ATOM 3877 C CA . ASN A 1 516 ? -20.257 50.369 -29.443 1.00 59.28 495 ASN A CA 1
ATOM 3878 C C . ASN A 1 516 ? -20.088 50.681 -27.961 1.00 58.05 495 ASN A C 1
ATOM 3879 O O . ASN A 1 516 ? -19.857 51.834 -27.587 1.00 61.86 495 ASN A O 1
ATOM 3884 N N . PHE A 1 517 ? -20.216 49.663 -27.115 1.00 60.93 496 PHE A N 1
ATOM 3885 C CA . PHE A 1 517 ? -20.228 49.866 -25.675 1.00 63.15 496 PHE A CA 1
ATOM 3886 C C . PHE A 1 517 ? -18.863 49.702 -25.019 1.00 68.60 496 PHE A C 1
ATOM 3887 O O . PHE A 1 517 ? -18.748 49.929 -23.810 1.00 67.78 496 PHE A O 1
ATOM 3895 N N . LEU A 1 518 ? -17.832 49.324 -25.769 1.00 70.69 497 LEU A N 1
ATOM 3896 C CA . LEU A 1 518 ? -16.514 49.069 -25.202 1.00 78.36 497 LEU A CA 1
ATOM 3897 C C . LEU A 1 518 ? -15.587 50.245 -25.475 1.00 83.11 497 LEU A C 1
ATOM 3898 O O . LEU A 1 518 ? -15.415 50.653 -26.630 1.00 86.07 497 LEU A O 1
ATOM 3903 N N . ALA A 1 519 ? -14.986 50.777 -24.413 1.00 99.31 498 ALA A N 1
ATOM 3904 C CA . ALA A 1 519 ? -14.091 51.927 -24.526 1.00 110.38 498 ALA A CA 1
ATOM 3905 C C . ALA A 1 519 ? -12.699 51.471 -24.947 1.00 106.52 498 ALA A C 1
ATOM 3906 O O . ALA A 1 519 ? -12.441 50.268 -25.033 1.00 101.87 498 ALA A O 1
ATOM 3909 N N . THR B 1 23 ? 1.046 23.800 47.594 1.00 115.63 2 THR B N 1
ATOM 3910 C CA . THR B 1 23 ? -0.130 23.557 46.762 1.00 121.65 2 THR B CA 1
ATOM 3911 C C . THR B 1 23 ? 0.132 22.433 45.762 1.00 115.91 2 THR B C 1
ATOM 3912 O O . THR B 1 23 ? 1.199 22.365 45.151 1.00 117.41 2 THR B O 1
ATOM 3916 N N . ARG B 1 24 ? -0.842 21.551 45.599 1.00 104.12 3 ARG B N 1
ATOM 3917 C CA . ARG B 1 24 ? -0.672 20.440 44.676 1.00 98.74 3 ARG B CA 1
ATOM 3918 C C . ARG B 1 24 ? -0.795 20.921 43.231 1.00 91.02 3 ARG B C 1
ATOM 3919 O O . ARG B 1 24 ? -1.499 21.897 42.951 1.00 88.27 3 ARG B O 1
ATOM 3921 N N . PRO B 1 25 ? -0.108 20.262 42.296 1.00 84.28 4 PRO B N 1
ATOM 3922 C CA . PRO B 1 25 ? -0.288 20.607 40.881 1.00 80.24 4 PRO B CA 1
ATOM 3923 C C . PRO B 1 25 ? -1.737 20.431 40.459 1.00 76.87 4 PRO B C 1
ATOM 3924 O O . PRO B 1 25 ? -2.404 19.468 40.844 1.00 80.88 4 PRO B O 1
ATOM 3928 N N . VAL B 1 26 ? -2.218 21.363 39.647 1.00 72.68 5 VAL B N 1
ATOM 3929 C CA . VAL B 1 26 ? -3.616 21.359 39.237 1.00 75.05 5 VAL B CA 1
ATOM 3930 C C . VAL B 1 26 ? -3.809 20.325 38.138 1.00 72.15 5 VAL B C 1
ATOM 3931 O O . VAL B 1 26 ? -3.068 20.304 37.149 1.00 71.47 5 VAL B O 1
ATOM 3935 N N . ARG B 1 27 ? -4.794 19.446 38.323 1.00 68.70 6 ARG B N 1
ATOM 3936 C CA . ARG B 1 27 ? -5.138 18.426 37.338 1.00 62.74 6 ARG B CA 1
ATOM 3937 C C . ARG B 1 27 ? -6.653 18.322 37.259 1.00 62.99 6 ARG B C 1
ATOM 3938 O O . ARG B 1 27 ? -7.313 18.087 38.275 1.00 61.00 6 ARG B O 1
ATOM 3946 N N . THR B 1 28 ? -7.197 18.505 36.060 1.00 63.29 7 THR B N 1
ATOM 3947 C CA . THR B 1 28 ? -8.617 18.352 35.778 1.00 63.84 7 THR B CA 1
ATOM 3948 C C . THR B 1 28 ? -8.799 17.199 34.803 1.00 57.57 7 THR B C 1
ATOM 3949 O O . THR B 1 28 ? -7.828 16.665 34.264 1.00 56.44 7 THR B O 1
ATOM 3953 N N . ARG B 1 29 ? -10.054 16.822 34.559 1.00 58.51 8 ARG B N 1
ATOM 3954 C CA . ARG B 1 29 ? -10.329 15.716 33.650 1.00 59.75 8 ARG B CA 1
ATOM 3955 C C . ARG B 1 29 ? -11.775 15.784 33.168 1.00 57.91 8 ARG B C 1
ATOM 3956 O O . ARG B 1 29 ? -12.549 16.662 33.558 1.00 56.73 8 ARG B O 1
ATOM 3964 N N . ILE B 1 30 ? -12.120 14.844 32.290 1.00 57.49 9 ILE B N 1
ATOM 3965 C CA . ILE B 1 30 ? -13.501 14.472 32.016 1.00 63.66 9 ILE B CA 1
ATOM 3966 C C . ILE B 1 30 ? -13.585 12.950 32.029 1.00 60.49 9 ILE B C 1
ATOM 3967 O O . ILE B 1 30 ? -12.608 12.252 31.734 1.00 55.70 9 ILE B O 1
ATOM 3972 N N . ALA B 1 31 ? -14.768 12.435 32.358 1.00 61.29 10 ALA B N 1
ATOM 3973 C CA . ALA B 1 31 ? -15.017 10.996 32.428 1.00 58.89 10 ALA B CA 1
ATOM 3974 C C . ALA B 1 31 ? -16.241 10.672 31.581 1.00 61.77 10 ALA B C 1
ATOM 3975 O O . ALA B 1 31 ? -17.309 10.329 32.106 1.00 62.38 10 ALA B O 1
ATOM 3977 N N . PRO B 1 32 ? -16.121 10.779 30.260 1.00 62.00 11 PRO B N 1
ATOM 3978 C CA . PRO B 1 32 ? -17.266 10.499 29.390 1.00 63.76 11 PRO B CA 1
ATOM 3979 C C . PRO B 1 32 ? -17.530 9.016 29.226 1.00 66.89 11 PRO B C 1
ATOM 3980 O O . PRO B 1 32 ? -16.622 8.186 29.288 1.00 66.36 11 PRO B O 1
ATOM 3984 N N . SER B 1 33 ? -18.806 8.698 29.001 1.00 72.22 12 SER B N 1
ATOM 3985 C CA . SER B 1 33 ? -19.240 7.348 28.650 1.00 73.67 12 SER B CA 1
ATOM 3986 C C . SER B 1 33 ? -19.338 7.215 27.135 1.00 81.75 12 SER B C 1
ATOM 3987 O O . SER B 1 33 ? -20.019 8.024 26.495 1.00 89.20 12 SER B O 1
ATOM 3990 N N . PRO B 1 34 ? -18.672 6.232 26.526 1.00 75.89 13 PRO B N 1
ATOM 3991 C CA . PRO B 1 34 ? -18.858 6.007 25.087 1.00 78.28 13 PRO B CA 1
ATOM 3992 C C . PRO B 1 34 ? -20.197 5.352 24.796 1.00 88.38 13 PRO B C 1
ATOM 3993 O O . PRO B 1 34 ? -20.262 4.150 24.518 1.00 96.36 13 PRO B O 1
ATOM 3997 N N . THR B 1 35 ? -21.272 6.134 24.870 1.00 98.49 14 THR B N 1
ATOM 3998 C CA . THR B 1 35 ? -22.627 5.625 24.728 1.00 106.84 14 THR B CA 1
ATOM 3999 C C . THR B 1 35 ? -23.193 5.850 23.331 1.00 107.21 14 THR B C 1
ATOM 4000 O O . THR B 1 35 ? -24.404 5.707 23.131 1.00 108.92 14 THR B O 1
ATOM 4004 N N . GLY B 1 36 ? -22.348 6.198 22.364 1.00 114.00 15 GLY B N 1
ATOM 4005 C CA . GLY B 1 36 ? -22.807 6.401 21.007 1.00 107.03 15 GLY B CA 1
ATOM 4006 C C . GLY B 1 36 ? -22.434 7.764 20.471 1.00 107.03 15 GLY B C 1
ATOM 4007 O O . GLY B 1 36 ? -21.250 8.064 20.285 1.00 103.79 15 GLY B O 1
ATOM 4008 N N . PHE B 1 37 ? -23.440 8.595 20.229 1.00 93.09 16 PHE B N 1
ATOM 4009 C CA . PHE B 1 37 ? -23.221 9.913 19.640 1.00 81.81 16 PHE B CA 1
ATOM 4010 C C . PHE B 1 37 ? -22.622 10.869 20.659 1.00 73.84 16 PHE B C 1
ATOM 4011 O O . PHE B 1 37 ? -23.255 11.142 21.685 1.00 72.62 16 PHE B O 1
ATOM 4019 N N . PRO B 1 38 ? -21.424 11.403 20.426 1.00 69.80 17 PRO B N 1
ATOM 4020 C CA . PRO B 1 38 ? -20.846 12.348 21.389 1.00 64.63 17 PRO B CA 1
ATOM 4021 C C . PRO B 1 38 ? -21.705 13.598 21.521 1.00 64.12 17 PRO B C 1
ATOM 4022 O O . PRO B 1 38 ? -22.274 14.094 20.546 1.00 67.28 17 PRO B O 1
ATOM 4026 N N . HIS B 1 39 ? -21.782 14.109 22.744 1.00 60.26 18 HIS B N 1
ATOM 4027 C CA . HIS B 1 39 ? -22.688 15.192 23.101 1.00 58.07 18 HIS B CA 1
ATOM 4028 C C . HIS B 1 39 ? -21.920 16.501 23.199 1.00 57.71 18 HIS B C 1
ATOM 4029 O O . HIS B 1 39 ? -20.781 16.526 23.671 1.00 55.65 18 HIS B O 1
ATOM 4036 N N . VAL B 1 40 ? -22.549 17.594 22.753 1.00 58.06 19 VAL B N 1
ATOM 4037 C CA . VAL B 1 40 ? -21.916 18.903 22.887 1.00 57.96 19 VAL B CA 1
ATOM 4038 C C . VAL B 1 40 ? -21.691 19.238 24.354 1.00 58.63 19 VAL B C 1
ATOM 4039 O O . VAL B 1 40 ? -20.759 19.973 24.696 1.00 57.51 19 VAL B O 1
ATOM 4043 N N . GLY B 1 41 ? -22.546 18.729 25.239 1.00 56.32 20 GLY B N 1
ATOM 4044 C CA . GLY B 1 41 ? -22.348 18.960 26.656 1.00 55.21 20 GLY B CA 1
ATOM 4045 C C . GLY B 1 41 ? -21.058 18.362 27.170 1.00 56.21 20 GLY B C 1
ATOM 4046 O O . GLY B 1 41 ? -20.431 18.911 28.081 1.00 59.21 20 GLY B O 1
ATOM 4047 N N . THR B 1 42 ? -20.656 17.217 26.621 1.00 58.25 21 THR B N 1
ATOM 4048 C CA . THR B 1 42 ? -19.359 16.655 26.976 1.00 55.71 21 THR B CA 1
ATOM 4049 C C . THR B 1 42 ? -18.233 17.573 26.524 1.00 59.13 21 THR B C 1
ATOM 4050 O O . THR B 1 42 ? -17.240 17.750 27.238 1.00 58.15 21 THR B O 1
ATOM 4054 N N . ALA B 1 43 ? -18.369 18.163 25.333 1.00 57.64 22 ALA B N 1
ATOM 4055 C CA . ALA B 1 43 ? -17.389 19.138 24.873 1.00 57.28 22 ALA B CA 1
ATOM 4056 C C . ALA B 1 43 ? -17.423 20.396 25.726 1.00 57.20 22 ALA B C 1
ATOM 4057 O O . ALA B 1 43 ? -16.384 21.027 25.944 1.00 57.58 22 ALA B O 1
ATOM 4059 N N . TYR B 1 44 ? -18.605 20.775 26.208 1.00 56.45 23 TYR B N 1
ATOM 4060 C CA . TYR B 1 44 ? -18.725 21.950 27.065 1.00 59.08 23 TYR B CA 1
ATOM 4061 C C . TYR B 1 44 ? -17.932 21.769 28.350 1.00 57.16 23 TYR B C 1
ATOM 4062 O O . TYR B 1 44 ? -17.075 22.593 28.688 1.00 55.38 23 TYR B O 1
ATOM 4071 N N . ILE B 1 45 ? -18.178 20.668 29.060 1.00 56.59 24 ILE B N 1
ATOM 4072 C CA . ILE B 1 45 ? -17.471 20.424 30.312 1.00 58.49 24 ILE B CA 1
ATOM 4073 C C . ILE B 1 45 ? -15.983 20.228 30.054 1.00 58.13 24 ILE B C 1
ATOM 4074 O O . ILE B 1 45 ? -15.136 20.741 30.793 1.00 62.02 24 ILE B O 1
ATOM 4079 N N . ALA B 1 46 ? -15.638 19.469 29.014 1.00 58.26 25 ALA B N 1
ATOM 4080 C CA . ALA B 1 46 ? -14.230 19.238 28.718 1.00 58.95 25 ALA B CA 1
ATOM 4081 C C . ALA B 1 46 ? -13.516 20.543 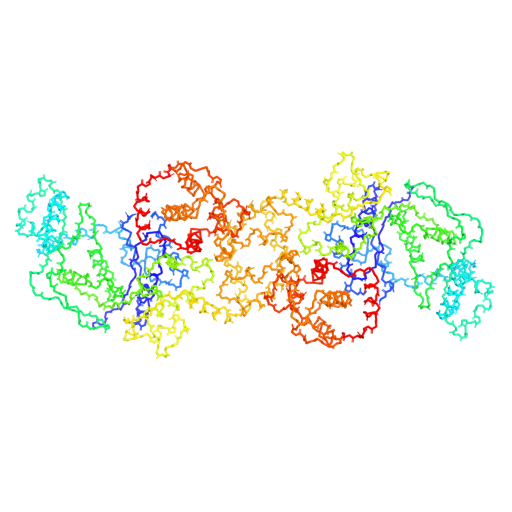28.395 1.00 61.04 25 ALA B C 1
ATOM 4082 O O . ALA B 1 46 ? -12.332 20.702 28.716 1.00 62.12 25 ALA B O 1
ATOM 4084 N N . LEU B 1 47 ? -14.221 21.490 27.774 1.00 58.99 26 LEU B N 1
ATOM 4085 C CA . LEU B 1 47 ? -13.603 22.767 27.444 1.00 64.67 26 LEU B CA 1
ATOM 4086 C C . LEU B 1 47 ? -13.184 23.517 28.700 1.00 61.31 26 LEU B C 1
ATOM 4087 O O . LEU B 1 47 ? -12.080 24.068 28.764 1.00 59.94 26 LEU B O 1
ATOM 4092 N N . PHE B 1 48 ? -14.047 23.551 29.711 1.00 59.65 27 PHE B N 1
ATOM 4093 C CA . PHE B 1 48 ? -13.742 24.353 30.887 1.00 65.49 27 PHE B CA 1
ATOM 4094 C C . PHE B 1 48 ? -12.799 23.652 31.852 1.00 68.77 27 PHE B C 1
ATOM 4095 O O . PHE B 1 48 ? -12.069 24.328 32.586 1.00 73.44 27 PHE B O 1
ATOM 4103 N N . ASN B 1 49 ? -12.793 22.319 31.883 1.00 61.88 28 ASN B N 1
ATOM 4104 C CA . ASN B 1 49 ? -11.758 21.642 32.653 1.00 61.69 28 ASN B CA 1
ATOM 4105 C C . ASN B 1 49 ? -10.394 21.838 32.005 1.00 63.00 28 ASN B C 1
ATOM 4106 O O . ASN B 1 49 ? -9.415 22.150 32.692 1.00 66.56 28 ASN B O 1
ATOM 4111 N N . LEU B 1 50 ? -10.318 21.698 30.680 1.00 61.33 29 LEU B N 1
ATOM 4112 C CA . LEU B 1 50 ? -9.055 21.942 29.992 1.00 63.51 29 LEU B CA 1
ATOM 4113 C C . LEU B 1 50 ? -8.604 23.391 30.155 1.00 64.83 29 LEU B C 1
ATOM 4114 O O . LEU B 1 50 ? -7.419 23.654 30.399 1.00 62.37 29 LEU B O 1
ATOM 4119 N N . VAL B 1 51 ? -9.533 24.345 30.022 1.00 64.22 30 VAL B N 1
ATOM 4120 C CA . VAL B 1 51 ? -9.173 25.759 30.133 1.00 69.40 30 VAL B CA 1
ATOM 4121 C C . VAL B 1 51 ? -8.662 26.066 31.533 1.00 70.68 30 VAL B C 1
ATOM 4122 O O . VAL B 1 51 ? -7.630 26.725 31.706 1.00 72.66 30 VAL B O 1
ATOM 4126 N N . PHE B 1 52 ? -9.381 25.594 32.556 1.00 67.81 31 PHE B N 1
ATOM 4127 C CA . PHE B 1 52 ? -8.989 25.892 33.929 1.00 69.37 31 PHE B CA 1
ATOM 4128 C C . PHE B 1 52 ? -7.608 25.330 34.239 1.00 70.96 31 PHE B C 1
ATOM 4129 O O . PHE B 1 52 ? -6.756 26.022 34.812 1.00 72.49 31 PHE B O 1
ATOM 4137 N N . ALA B 1 53 ? -7.360 24.076 33.855 1.00 67.15 32 ALA B N 1
ATOM 4138 C CA . ALA B 1 53 ? -6.049 23.491 34.107 1.00 70.75 32 ALA B CA 1
ATOM 4139 C C . ALA B 1 53 ? -4.954 24.297 33.423 1.00 70.53 32 ALA B C 1
ATOM 4140 O O . ALA B 1 53 ? -3.909 24.572 34.023 1.00 72.39 32 ALA B O 1
ATOM 4142 N N . LYS B 1 54 ? -5.186 24.706 32.174 1.00 69.44 33 LYS B N 1
ATOM 4143 C CA . LYS B 1 54 ? -4.153 25.430 31.436 1.00 72.05 33 LYS B CA 1
ATOM 4144 C C . LYS B 1 54 ? -3.932 26.833 31.990 1.00 72.78 33 LYS B C 1
ATOM 4145 O O . LYS B 1 54 ? -2.825 27.370 31.878 1.00 69.00 33 LYS B O 1
ATOM 4151 N N . SER B 1 55 ? -4.957 27.439 32.587 1.00 71.27 34 SER B N 1
ATOM 4152 C CA . SER B 1 55 ? -4.801 28.738 33.227 1.00 72.57 34 SER B CA 1
ATOM 4153 C C . SER B 1 55 ? -4.205 28.626 34.625 1.00 78.73 34 SER B C 1
ATOM 4154 O O . SER B 1 55 ? -4.204 29.615 35.365 1.00 83.14 34 SER B O 1
ATOM 4157 N N . MET B 1 56 ? -3.710 27.436 34.996 1.00 76.74 35 MET B N 1
ATOM 4158 C CA . MET B 1 56 ? -3.184 27.200 36.335 1.00 72.98 35 MET B CA 1
ATOM 4159 C C . MET B 1 56 ? -1.878 26.412 36.289 1.00 74.19 35 MET B C 1
ATOM 4160 O O . MET B 1 56 ? -1.455 25.868 37.319 1.00 75.20 35 MET B O 1
ATOM 4165 N N . GLY B 1 57 ? -1.220 26.349 35.138 1.00 73.48 36 GLY B N 1
ATOM 4166 C CA . GLY B 1 57 ? 0.011 25.586 35.034 1.00 74.90 36 GLY B CA 1
ATOM 4167 C C . GLY B 1 57 ? -0.183 24.114 35.317 1.00 79.78 36 GLY B C 1
ATOM 4168 O O . GLY B 1 57 ? 0.686 23.474 35.927 1.00 86.04 36 GLY B O 1
ATOM 4169 N N . GLY B 1 58 ? -1.310 23.552 34.878 1.00 76.36 37 GLY B N 1
ATOM 4170 C CA . GLY B 1 58 ? -1.642 22.176 35.159 1.00 78.99 37 GLY B CA 1
ATOM 4171 C C . GLY B 1 58 ? -2.030 21.434 33.887 1.00 73.61 37 GLY B C 1
ATOM 4172 O O . GLY B 1 58 ? -1.981 21.983 32.787 1.00 69.40 37 GLY B O 1
ATOM 4173 N N . GLU B 1 59 ? -2.437 20.190 34.083 1.00 67.53 38 GLU B N 1
ATOM 4174 C CA . GLU B 1 59 ? -2.693 19.273 32.987 1.00 62.60 38 GLU B CA 1
ATOM 4175 C C . GLU B 1 59 ? -4.165 18.890 32.962 1.00 64.04 38 GLU B C 1
ATOM 4176 O O . GLU B 1 59 ? -4.928 19.186 33.884 1.00 64.83 38 GLU B O 1
ATOM 4182 N N . PHE B 1 60 ? -4.556 18.245 31.859 1.00 64.67 39 PHE B N 1
ATOM 4183 C CA . PHE B 1 60 ? -5.923 17.815 31.595 1.00 58.77 39 PHE B CA 1
ATOM 4184 C C . PHE B 1 60 ? -5.906 16.336 31.248 1.00 58.80 39 PHE B C 1
ATOM 4185 O O . PHE B 1 60 ? -5.052 15.886 30.479 1.00 58.65 39 PHE B O 1
ATOM 4193 N N . ILE B 1 61 ? -6.862 15.588 31.798 1.00 56.17 40 ILE B N 1
ATOM 4194 C CA . ILE B 1 61 ? -6.860 14.131 31.756 1.00 50.92 40 ILE B CA 1
ATOM 4195 C C . ILE B 1 61 ? -8.142 13.641 31.105 1.00 56.29 40 ILE B C 1
ATOM 4196 O O . ILE B 1 61 ? -9.214 14.221 31.310 1.00 59.39 40 ILE B O 1
ATOM 4201 N N . LEU B 1 62 ? -8.030 12.556 30.341 1.00 56.94 41 LEU B N 1
ATOM 4202 C CA . LEU B 1 62 ? -9.167 11.892 29.716 1.00 53.41 41 LEU B CA 1
ATOM 4203 C C . LEU B 1 62 ? -9.302 10.500 30.313 1.00 50.54 41 LEU B C 1
ATOM 4204 O O . LEU B 1 62 ? -8.327 9.744 30.360 1.00 50.54 41 LEU B O 1
ATOM 4209 N N . ARG B 1 63 ? -10.508 10.166 30.756 1.00 52.12 42 ARG B N 1
ATOM 4210 C CA . ARG B 1 63 ? -10.792 8.891 31.399 1.00 49.62 42 ARG B CA 1
ATOM 4211 C C . ARG B 1 63 ? -12.082 8.351 30.810 1.00 53.69 42 ARG B C 1
ATOM 4212 O O . ARG B 1 63 ? -13.073 9.076 30.724 1.00 58.38 42 ARG B O 1
ATOM 4220 N N . ILE B 1 64 ? -12.078 7.091 30.403 1.00 60.67 43 ILE B N 1
ATOM 4221 C CA . ILE B 1 64 ? -13.222 6.494 29.724 1.00 65.15 43 ILE B CA 1
ATOM 4222 C C . ILE B 1 64 ? -14.047 5.718 30.741 1.00 61.06 43 ILE B C 1
ATOM 4223 O O . ILE B 1 64 ? -13.581 4.727 31.311 1.00 56.31 43 ILE B O 1
ATOM 4228 N N . GLU B 1 65 ? -15.280 6.166 30.957 1.00 62.45 44 GLU B N 1
ATOM 4229 C CA . GLU B 1 65 ? -16.224 5.491 31.847 1.00 63.31 44 GLU B CA 1
ATOM 4230 C C . GLU B 1 65 ? -17.002 4.491 30.993 1.00 64.02 44 GLU B C 1
ATOM 4231 O O . GLU B 1 65 ? -18.145 4.702 30.592 1.00 65.52 44 GLU B O 1
ATOM 4237 N N . ASP B 1 66 ? -16.335 3.379 30.680 1.00 70.69 45 ASP B N 1
ATOM 4238 C CA . ASP B 1 66 ? -16.923 2.301 29.892 1.00 75.32 45 ASP B CA 1
ATOM 4239 C C . ASP B 1 66 ? -17.272 1.095 30.761 1.00 83.10 45 ASP B C 1
ATOM 4240 O O . ASP B 1 66 ? -17.167 -0.052 30.321 1.00 79.42 45 ASP B O 1
ATOM 4245 N N . THR B 1 67 ? -17.682 1.344 32.003 1.00 101.61 46 THR B N 1
ATOM 4246 C CA . THR B 1 67 ? -18.083 0.250 32.881 1.00 103.36 46 THR B CA 1
ATOM 4247 C C . THR B 1 67 ? -19.331 -0.448 32.352 1.00 106.24 46 THR B C 1
ATOM 4248 O O . THR B 1 67 ? -19.428 -1.679 32.402 1.00 104.49 46 THR B O 1
ATOM 4252 N N . ASP B 1 68 ? -20.291 0.318 31.837 1.00 97.40 47 ASP B N 1
ATOM 4253 C CA . ASP B 1 68 ? -21.515 -0.240 31.274 1.00 102.30 47 ASP B CA 1
ATOM 4254 C C . ASP B 1 68 ? -21.318 -0.541 29.791 1.00 107.47 47 ASP B C 1
ATOM 4255 O O . ASP B 1 68 ? -20.888 0.328 29.023 1.00 98.58 47 ASP B O 1
ATOM 4257 N N . GLN B 1 69 ? -21.634 -1.772 29.395 1.00 109.42 48 GLN B N 1
ATOM 4258 C CA . GLN B 1 69 ? -21.488 -2.200 28.008 1.00 106.12 48 GLN B CA 1
ATOM 4259 C C . GLN B 1 69 ? -22.845 -2.247 27.310 1.00 110.21 48 GLN B C 1
ATOM 4260 O O . GLN B 1 69 ? -23.357 -3.324 26.994 1.00 102.79 48 GLN B O 1
ATOM 4262 N N . THR B 1 73 ? -18.599 0.299 24.179 1.00 88.59 52 THR B N 1
ATOM 4263 C CA . THR B 1 73 ? -17.999 -0.633 23.231 1.00 85.62 52 THR B CA 1
ATOM 4264 C C . THR B 1 73 ? -16.736 -0.023 22.615 1.00 84.53 52 THR B C 1
ATOM 4265 O O . THR B 1 73 ? -16.339 1.095 22.947 1.00 88.95 52 THR B O 1
ATOM 4269 N N . LYS B 1 74 ? -16.110 -0.786 21.715 1.00 92.23 53 LYS B N 1
ATOM 4270 C CA . LYS B 1 74 ? -14.840 -0.373 21.129 1.00 83.28 53 LYS B CA 1
ATOM 4271 C C . LYS B 1 74 ? -15.033 0.790 20.165 1.00 81.45 53 LYS B C 1
ATOM 4272 O O . LYS B 1 74 ? -14.302 1.788 20.217 1.00 69.97 53 LYS B O 1
ATOM 4278 N N . GLN B 1 75 ? -16.025 0.676 19.276 1.00 85.19 54 GLN B N 1
ATOM 4279 C CA . GLN B 1 75 ? -16.281 1.734 18.307 1.00 76.30 54 GLN B CA 1
ATOM 4280 C C . GLN B 1 75 ? -16.691 3.022 19.004 1.00 73.13 54 GLN B C 1
ATOM 4281 O O . GLN B 1 75 ? -16.208 4.105 18.658 1.00 69.67 54 GLN B O 1
ATOM 4283 N N . SER B 1 76 ? -17.570 2.918 20.003 1.00 76.29 55 SER B N 1
ATOM 4284 C CA . SER B 1 76 ? -18.082 4.112 20.664 1.00 72.07 55 SER B CA 1
ATOM 4285 C C . SER B 1 76 ? -16.962 4.901 21.324 1.00 68.49 55 SER B C 1
ATOM 4286 O O . SER B 1 76 ? -17.006 6.136 21.366 1.00 66.51 55 SER B O 1
ATOM 4289 N N . GLU B 1 77 ? -15.958 4.208 21.870 1.00 67.27 56 GLU B N 1
ATOM 4290 C CA . GLU B 1 77 ? -14.845 4.922 22.485 1.00 64.57 56 GLU B CA 1
ATOM 4291 C C . GLU B 1 77 ? -14.086 5.727 21.443 1.00 61.41 56 GLU B C 1
ATOM 4292 O O . GLU B 1 77 ? -13.730 6.887 21.677 1.00 59.70 56 GLU B O 1
ATOM 4298 N N . GLN B 1 78 ? -13.820 5.124 20.289 1.00 64.97 57 GLN B N 1
ATOM 4299 C CA . GLN B 1 78 ? -13.117 5.845 19.239 1.00 58.63 57 GLN B CA 1
ATOM 4300 C C . GLN B 1 78 ? -13.936 7.035 18.763 1.00 61.52 57 GLN B C 1
ATOM 4301 O O . GLN B 1 78 ? -13.389 8.117 18.522 1.00 61.78 57 GLN B O 1
ATOM 4307 N N . MET B 1 79 ? -15.254 6.860 18.646 1.00 61.72 58 MET B N 1
ATOM 4308 C CA . MET B 1 79 ? -16.106 7.932 18.151 1.00 60.97 58 MET B CA 1
ATOM 4309 C C . MET B 1 79 ? -15.989 9.180 19.017 1.00 63.70 58 MET B C 1
ATOM 4310 O O . MET B 1 79 ? -16.018 10.306 18.504 1.00 64.58 58 MET B O 1
ATOM 4315 N N . ILE B 1 80 ? -15.844 9.011 20.325 1.00 61.96 59 ILE B N 1
ATOM 4316 C CA . ILE B 1 80 ? -15.853 10.160 21.225 1.00 59.39 59 ILE B CA 1
ATOM 4317 C C . ILE B 1 80 ? -14.476 10.799 21.333 1.00 57.84 59 ILE B C 1
ATOM 4318 O O . ILE B 1 80 ? -14.363 12.017 21.478 1.00 60.74 59 ILE B O 1
ATOM 4323 N N . LEU B 1 81 ? -13.410 10.000 21.284 1.00 55.39 60 LEU B N 1
ATOM 4324 C CA . LEU B 1 81 ? -12.073 10.579 21.247 1.00 58.08 60 LEU B CA 1
ATOM 4325 C C . LEU B 1 81 ? -11.867 11.387 19.970 1.00 60.22 60 LEU B C 1
ATOM 4326 O O . LEU B 1 81 ? -11.281 12.475 19.996 1.00 56.44 60 LEU B O 1
ATOM 4331 N N . ASP B 1 82 ? -12.328 10.862 18.836 1.00 59.93 61 ASP B N 1
ATOM 4332 C CA . ASP B 1 82 ? -12.216 11.612 17.593 1.00 58.81 61 ASP B CA 1
ATOM 4333 C C . ASP B 1 82 ? -13.088 12.857 17.623 1.00 60.07 61 ASP B C 1
ATOM 4334 O O . ASP B 1 82 ? -12.731 13.875 17.020 1.00 64.10 61 ASP B O 1
ATOM 4339 N N . ALA B 1 83 ? -14.229 12.795 18.315 1.00 59.11 62 ALA B N 1
ATOM 4340 C CA . ALA B 1 83 ? -15.126 13.943 18.357 1.00 56.51 62 ALA B CA 1
ATOM 4341 C C . ALA B 1 83 ? -14.501 15.103 19.112 1.00 57.76 62 ALA B C 1
ATOM 4342 O O . ALA B 1 83 ? -14.629 16.261 18.700 1.00 58.52 62 ALA B O 1
ATOM 4344 N N . LEU B 1 84 ? -13.832 14.815 20.224 1.00 59.07 63 LEU B N 1
ATOM 4345 C CA . LEU B 1 84 ? -13.213 15.872 21.014 1.00 55.48 63 LEU B CA 1
ATOM 4346 C C . LEU B 1 84 ? -11.926 16.361 20.367 1.00 57.23 63 LEU B C 1
ATOM 4347 O O . LEU B 1 84 ? -11.613 17.554 20.427 1.00 57.81 63 LEU B O 1
ATOM 4352 N N . LYS B 1 85 ? -11.169 15.457 19.743 1.00 56.19 64 LYS B N 1
ATOM 4353 C CA . LYS B 1 85 ? -9.972 15.890 19.033 1.00 56.99 64 LYS B CA 1
ATOM 4354 C C . LYS B 1 85 ? -10.334 16.884 17.941 1.00 56.82 64 LYS B C 1
ATOM 4355 O O . LYS B 1 85 ? -9.684 17.925 17.799 1.00 55.39 64 LYS B O 1
ATOM 4361 N N . TRP B 1 86 ? -11.387 16.587 17.174 1.00 58.50 65 TRP B N 1
ATOM 4362 C CA . TRP B 1 86 ? -11.814 17.494 16.118 1.00 54.49 65 TRP B CA 1
ATOM 4363 C C . TRP B 1 86 ? -12.195 18.847 16.693 1.00 58.07 65 TRP B C 1
ATOM 4364 O O . TRP B 1 86 ? -11.812 19.893 16.155 1.00 63.51 65 TRP B O 1
ATOM 4375 N N . ALA B 1 87 ? -12.933 18.846 17.801 1.00 56.01 66 ALA B N 1
ATOM 4376 C CA . ALA B 1 87 ? -13.315 20.098 18.436 1.00 56.83 66 ALA B CA 1
ATOM 4377 C C . ALA B 1 87 ? -12.104 20.920 18.856 1.00 57.90 66 ALA B C 1
ATOM 4378 O O . ALA B 1 87 ? -12.232 22.132 19.047 1.00 64.15 66 ALA B O 1
ATOM 4380 N N . GLY B 1 88 ? -10.935 20.295 18.999 1.00 56.03 67 GLY B N 1
ATOM 4381 C CA . GLY B 1 88 ? -9.718 20.994 19.362 1.00 55.65 67 GLY B CA 1
ATOM 4382 C C . GLY B 1 88 ? -9.254 20.766 20.784 1.00 60.16 67 GLY B C 1
ATOM 4383 O O . GLY B 1 88 ? -8.245 21.357 21.189 1.00 62.07 67 GLY B O 1
ATOM 4384 N N . LEU B 1 89 ? -9.952 19.939 21.555 1.00 56.83 68 LEU B N 1
ATOM 4385 C CA . LEU B 1 89 ? -9.473 19.558 22.871 1.00 55.60 68 LEU B CA 1
ATOM 4386 C C . LEU B 1 89 ? -8.321 18.561 22.757 1.00 57.17 68 LEU B C 1
ATOM 4387 O O . LEU B 1 89 ? -8.141 17.882 21.743 1.00 59.65 68 LEU B O 1
ATOM 4392 N N . SER B 1 90 ? -7.523 18.496 23.820 1.00 61.24 69 SER B N 1
ATOM 4393 C CA . SER B 1 90 ? -6.419 17.552 23.909 1.00 57.94 69 SER B CA 1
ATOM 4394 C C . SER B 1 90 ? -6.090 17.342 25.380 1.00 55.37 69 SER B C 1
ATOM 4395 O O . SER B 1 90 ? -6.408 18.177 26.229 1.00 57.43 69 SER B O 1
ATOM 4398 N N . TRP B 1 91 ? -5.438 16.217 25.671 1.00 62.00 70 TRP B N 1
ATOM 4399 C CA . TRP B 1 91 ? -5.226 15.770 27.043 1.00 56.30 70 TRP B CA 1
ATOM 4400 C C . TRP B 1 91 ? -3.820 15.207 27.192 1.00 56.19 70 TRP B C 1
ATOM 4401 O O . TRP B 1 91 ? -3.270 14.610 26.266 1.00 56.03 70 TRP B O 1
ATOM 4412 N N . ALA B 1 92 ? -3.234 15.415 28.379 1.00 52.57 71 ALA B N 1
ATOM 4413 C CA . ALA B 1 92 ? -1.873 14.954 28.631 1.00 52.02 71 ALA B CA 1
ATOM 4414 C C . ALA B 1 92 ? -1.808 13.456 28.894 1.00 58.06 71 ALA B C 1
ATOM 4415 O O . ALA B 1 92 ? -0.794 12.817 28.587 1.00 58.94 71 ALA B O 1
ATOM 4417 N N . GLU B 1 93 ? -2.854 12.885 29.479 1.00 57.82 72 GLU B N 1
ATOM 4418 C CA . GLU B 1 93 ? -2.934 11.453 29.701 1.00 57.68 72 GLU B CA 1
ATOM 4419 C C . GLU B 1 93 ? -4.316 10.983 29.282 1.00 54.52 72 GLU B C 1
ATOM 4420 O O . GLU B 1 93 ? -5.294 11.733 29.359 1.00 49.11 72 GLU B O 1
ATOM 4426 N N . GLY B 1 94 ? -4.386 9.733 28.838 1.00 54.62 73 GLY B N 1
ATOM 4427 C CA . GLY B 1 94 ? -5.637 9.139 28.441 1.00 53.28 73 GLY B CA 1
ATOM 4428 C C . GLY B 1 94 ? -5.436 7.746 27.889 1.00 56.48 73 GLY B C 1
ATOM 4429 O O . GLY B 1 94 ? -4.316 7.228 27.839 1.00 55.82 73 GLY B O 1
ATOM 4430 N N . PRO B 1 95 ? -6.529 7.106 27.468 1.00 56.62 74 PRO B N 1
ATOM 4431 C CA . PRO B 1 95 ? -6.408 5.731 26.958 1.00 52.81 74 PRO B CA 1
ATOM 4432 C C . PRO B 1 95 ? -5.529 5.627 25.729 1.00 56.29 74 PRO B C 1
ATOM 4433 O O . PRO B 1 95 ? -4.825 4.624 25.549 1.00 60.70 74 PRO B O 1
ATOM 4437 N N . ASP B 1 96 ? -5.562 6.642 24.865 1.00 55.76 75 ASP B N 1
ATOM 4438 C CA . ASP B 1 96 ? -4.787 6.591 23.631 1.00 53.41 75 ASP B CA 1
ATOM 4439 C C . ASP B 1 96 ? -3.306 6.863 23.879 1.00 56.59 75 ASP B C 1
ATOM 4440 O O . ASP B 1 96 ? -2.446 6.191 23.300 1.00 59.16 75 ASP B O 1
ATOM 4445 N N . VAL B 1 97 ? -2.988 7.823 24.752 1.00 60.84 76 VAL B N 1
ATOM 4446 C CA . VAL B 1 97 ? -1.606 8.252 24.952 1.00 59.52 76 VAL B CA 1
ATOM 4447 C C . VAL B 1 97 ? -0.942 7.596 26.154 1.00 63.15 76 VAL B C 1
ATOM 4448 O O . VAL B 1 97 ? 0.273 7.773 26.349 1.00 60.33 76 VAL B O 1
ATOM 4452 N N . GLY B 1 98 ? -1.686 6.851 26.961 1.00 57.50 77 GLY B N 1
ATOM 4453 C CA . GLY B 1 98 ? -1.120 6.305 28.169 1.00 59.69 77 GLY B CA 1
ATOM 4454 C C . GLY B 1 98 ? -0.919 7.390 29.215 1.00 59.47 77 GLY B C 1
ATOM 4455 O O . GLY B 1 98 ? -1.452 8.500 29.129 1.00 57.07 77 GLY B O 1
ATOM 4456 N N . GLY B 1 99 ? -0.123 7.038 30.226 1.00 64.29 78 GLY B N 1
ATOM 4457 C CA . GLY B 1 99 ? 0.190 7.946 31.302 1.00 62.15 78 GLY B CA 1
ATOM 4458 C C . GLY B 1 99 ? 0.588 7.230 32.574 1.00 61.98 78 GLY B C 1
ATOM 4459 O O . GLY B 1 99 ? 0.364 6.026 32.743 1.00 60.01 78 GLY B O 1
ATOM 4460 N N . PRO B 1 100 ? 1.170 7.980 33.512 1.00 65.73 79 PRO B N 1
ATOM 4461 C CA . PRO B 1 100 ? 1.696 7.356 34.738 1.00 66.86 79 PRO B CA 1
ATOM 4462 C C . PRO B 1 100 ? 0.637 6.714 35.615 1.00 62.05 79 PRO B C 1
ATOM 4463 O O . PRO B 1 100 ? 0.988 5.910 36.486 1.00 63.69 79 PRO B O 1
ATOM 4467 N N . HIS B 1 101 ? -0.639 7.061 35.438 1.00 59.31 80 HIS B N 1
ATOM 4468 C CA . HIS B 1 101 ? -1.731 6.512 36.229 1.00 56.34 80 HIS B CA 1
ATOM 4469 C C . HIS B 1 101 ? -2.645 5.623 35.397 1.00 54.54 80 HIS B C 1
ATOM 4470 O O . HIS B 1 101 ? -3.849 5.552 35.650 1.00 51.67 80 HIS B O 1
ATOM 4477 N N . ALA B 1 102 ? -2.076 4.935 34.409 1.00 64.24 81 ALA B N 1
ATOM 4478 C CA . ALA B 1 102 ? -2.831 4.024 33.569 1.00 58.74 81 ALA B CA 1
ATOM 4479 C C . ALA B 1 102 ? -3.279 2.809 34.376 1.00 59.87 81 ALA B C 1
ATOM 4480 O O . ALA B 1 102 ? -2.732 2.525 35.441 1.00 60.14 81 ALA B O 1
ATOM 4482 N N . PRO B 1 103 ? -4.296 2.084 33.899 1.00 55.72 82 PRO B N 1
ATOM 4483 C CA . PRO B 1 103 ? -5.095 2.329 32.689 1.00 56.46 82 PRO B CA 1
ATOM 4484 C C . PRO B 1 103 ? -6.120 3.446 32.884 1.00 55.57 82 PRO B C 1
ATOM 4485 O O . PRO B 1 103 ? -6.544 3.735 34.003 1.00 56.04 82 PRO B O 1
ATOM 4489 N N . TYR B 1 104 ? -6.532 4.086 31.789 1.00 53.25 83 TYR B N 1
ATOM 4490 C CA . TYR B 1 104 ? -7.503 5.171 31.816 1.00 48.61 83 TYR B CA 1
ATOM 4491 C C . TYR B 1 104 ? -8.862 4.725 31.288 1.00 54.34 83 TYR B C 1
ATOM 4492 O O . TYR B 1 104 ? -9.588 5.513 30.680 1.00 55.36 83 TYR B O 1
ATOM 4501 N N . ARG B 1 105 ? -9.201 3.452 31.496 1.00 54.05 84 ARG B N 1
ATOM 4502 C CA . ARG B 1 105 ? -10.520 2.906 31.212 1.00 53.72 84 ARG B CA 1
ATOM 4503 C C . ARG B 1 105 ? -11.034 2.241 32.480 1.00 53.19 84 ARG B C 1
ATOM 4504 O O . ARG B 1 105 ? -10.328 1.424 33.078 1.00 54.10 84 ARG B O 1
ATOM 4512 N N . GLN B 1 106 ? -12.258 2.573 32.886 1.00 55.02 85 GLN B N 1
ATOM 4513 C CA . GLN B 1 106 ? -12.833 1.920 34.053 1.00 55.28 85 GLN B CA 1
ATOM 4514 C C . GLN B 1 106 ? -13.035 0.431 33.816 1.00 59.19 85 GLN B C 1
ATOM 4515 O O . GLN B 1 106 ? -13.047 -0.344 34.778 1.00 62.33 85 GLN B O 1
ATOM 4521 N N . SER B 1 107 ? -13.161 0.010 32.557 1.00 57.28 86 SER B N 1
ATOM 4522 C CA . SER B 1 107 ? -13.329 -1.403 32.255 1.00 55.98 86 SER B CA 1
ATOM 4523 C C . SER B 1 107 ? -12.080 -2.212 32.563 1.00 57.92 86 SER B C 1
ATOM 4524 O O . SER B 1 107 ? -12.173 -3.427 32.754 1.00 58.75 86 SER B O 1
ATOM 4527 N N . GLU B 1 108 ? -10.918 -1.568 32.603 1.00 56.70 87 GLU B N 1
ATOM 4528 C CA . GLU B 1 108 ? -9.659 -2.224 32.924 1.00 54.06 87 GLU B CA 1
ATOM 4529 C C . GLU B 1 108 ? -9.231 -1.976 34.367 1.00 53.53 87 GLU B C 1
ATOM 4530 O O . GLU B 1 108 ? -8.081 -2.257 34.722 1.00 43.84 87 GLU B O 1
ATOM 4536 N N . ARG B 1 109 ? -10.140 -1.454 35.205 1.00 58.50 88 ARG B N 1
ATOM 4537 C CA . ARG B 1 109 ? -9.851 -1.114 36.593 1.00 59.97 88 ARG B CA 1
ATOM 4538 C C . ARG B 1 109 ? -10.850 -1.752 37.556 1.00 60.14 88 ARG B C 1
ATOM 4539 O O . ARG B 1 109 ? -10.935 -1.336 38.716 1.00 61.95 88 ARG B O 1
ATOM 4547 N N . ALA B 1 110 ? -11.606 -2.754 37.106 1.00 57.42 89 ALA B N 1
ATOM 4548 C CA . ALA B 1 110 ? -12.719 -3.247 37.913 1.00 64.27 89 ALA B CA 1
ATOM 4549 C C . ALA B 1 110 ? -12.246 -3.762 39.267 1.00 65.67 89 ALA B C 1
ATOM 4550 O O . ALA B 1 110 ? -12.860 -3.469 40.302 1.00 61.68 89 ALA B O 1
ATOM 4552 N N . ASP B 1 111 ? -11.154 -4.529 39.282 1.00 63.53 90 ASP B N 1
ATOM 4553 C CA . ASP B 1 111 ? -10.650 -5.072 40.536 1.00 65.21 90 ASP B CA 1
ATOM 4554 C C . ASP B 1 111 ? -10.297 -3.971 41.527 1.00 69.30 90 ASP B C 1
ATOM 4555 O O . ASP B 1 111 ? -10.352 -4.193 42.743 1.00 72.51 90 ASP B O 1
ATOM 4560 N N . ILE B 1 112 ? -9.925 -2.786 41.037 1.00 63.22 91 ILE B N 1
ATOM 4561 C CA . ILE B 1 112 ? -9.608 -1.685 41.940 1.00 62.16 91 ILE B CA 1
ATOM 4562 C C . ILE B 1 112 ? -10.865 -1.194 42.652 1.00 60.19 91 ILE B C 1
ATOM 4563 O O . ILE B 1 112 ? -10.856 -0.964 43.865 1.00 64.11 91 ILE B O 1
ATOM 4568 N N . TYR B 1 113 ? -11.959 -1.010 41.912 1.00 59.79 92 TYR B N 1
ATOM 4569 C CA . TYR B 1 113 ? -13.184 -0.536 42.548 1.00 62.46 92 TYR B CA 1
ATOM 4570 C C . TYR B 1 113 ? -13.747 -1.576 43.508 1.00 63.94 92 TYR B C 1
ATOM 4571 O O . TYR B 1 113 ? -14.314 -1.220 44.547 1.00 57.90 92 TYR B O 1
ATOM 4580 N N . LYS B 1 114 ? -13.604 -2.860 43.178 1.00 65.95 93 LYS B N 1
ATOM 4581 C CA . LYS B 1 114 ? -14.115 -3.911 44.049 1.00 62.21 93 LYS B CA 1
ATOM 4582 C C . LYS B 1 114 ? -13.380 -3.924 45.385 1.00 62.56 93 LYS B C 1
ATOM 4583 O O . LYS B 1 114 ? -13.989 -4.177 46.431 1.00 61.45 93 LYS B O 1
ATOM 4589 N N . LYS B 1 115 ? -12.072 -3.660 45.378 1.00 58.93 94 LYS B N 1
ATOM 4590 C CA . LYS B 1 115 ? -11.326 -3.663 46.631 1.00 60.23 94 LYS B CA 1
ATOM 4591 C C . LYS B 1 115 ? -11.805 -2.547 47.550 1.00 62.58 94 LYS B C 1
ATOM 4592 O O . LYS B 1 115 ? -12.107 -2.782 48.724 1.00 64.10 94 LYS B O 1
ATOM 4598 N N . TYR B 1 116 ? -11.888 -1.321 47.029 1.00 64.36 95 TYR B N 1
ATOM 4599 C CA . TYR B 1 116 ? -12.278 -0.192 47.867 1.00 60.36 95 TYR B CA 1
ATOM 4600 C C . TYR B 1 116 ? -13.710 -0.334 48.369 1.00 60.71 95 TYR B C 1
ATOM 4601 O O . TYR B 1 116 ? -13.998 -0.030 49.531 1.00 63.85 95 TYR B O 1
ATOM 4610 N N . ALA B 1 117 ? -14.627 -0.788 47.509 1.00 59.59 96 ALA B N 1
ATOM 4611 C CA . ALA B 1 117 ? -16.005 -0.978 47.950 1.00 62.50 96 ALA B CA 1
ATOM 4612 C C . ALA B 1 117 ? -16.093 -2.005 49.074 1.00 66.25 96 ALA B C 1
ATOM 4613 O O . ALA B 1 117 ? -16.976 -1.912 49.935 1.00 64.75 96 ALA B O 1
ATOM 4615 N N . GLU B 1 118 ? -15.204 -2.998 49.073 1.00 64.97 97 GLU B N 1
ATOM 4616 C CA . GLU B 1 118 ? -15.147 -3.948 50.176 1.00 63.60 97 GLU B CA 1
ATOM 4617 C C . GLU B 1 118 ? -14.457 -3.355 51.397 1.00 65.76 97 GLU B C 1
ATOM 4618 O O . GLU B 1 118 ? -14.720 -3.790 52.525 1.00 65.84 97 GLU B O 1
ATOM 4624 N N . LYS B 1 119 ? -13.563 -2.384 51.190 1.00 63.71 98 LYS B N 1
ATOM 4625 C CA . LYS B 1 119 ? -12.922 -1.710 52.313 1.00 61.62 98 LYS B CA 1
ATOM 4626 C C . LYS B 1 119 ? -13.948 -0.969 53.155 1.00 64.25 98 LYS B C 1
ATOM 4627 O O . LYS B 1 119 ? -13.908 -1.027 54.389 1.00 65.10 98 LYS B O 1
ATOM 4633 N N . LEU B 1 120 ? -14.878 -0.266 52.500 1.00 65.07 99 LEU B N 1
ATOM 4634 C CA . LEU B 1 120 ? -15.939 0.419 53.231 1.00 65.38 99 LEU B CA 1
ATOM 4635 C C . LEU B 1 120 ? -16.790 -0.577 54.005 1.00 64.10 99 LEU B C 1
ATOM 4636 O O . LEU B 1 120 ? -17.253 -0.286 55.114 1.00 66.21 99 LEU B O 1
ATOM 4641 N N . LEU B 1 121 ? -17.005 -1.762 53.433 1.00 61.69 100 LEU B N 1
ATOM 4642 C CA . LEU B 1 121 ? -17.711 -2.823 54.143 1.00 65.77 100 LEU B CA 1
ATOM 4643 C C . LEU B 1 121 ? -16.959 -3.237 55.405 1.00 69.38 100 LEU B C 1
ATOM 4644 O O . LEU B 1 121 ? -17.543 -3.310 56.494 1.00 70.51 100 LEU B O 1
ATOM 4649 N N . ASP B 1 122 ? -15.653 -3.500 55.284 1.00 68.41 101 ASP B N 1
ATOM 4650 C CA . ASP B 1 122 ? -14.877 -3.909 56.451 1.00 67.82 101 ASP B CA 1
ATOM 4651 C C . ASP B 1 122 ? -14.881 -2.835 57.529 1.00 69.03 101 ASP B C 1
ATOM 4652 O O . ASP B 1 122 ? -14.850 -3.152 58.724 1.00 66.79 101 ASP B O 1
ATOM 4657 N N . ASP B 1 123 ? -14.916 -1.564 57.126 1.00 67.31 102 ASP B N 1
ATOM 4658 C CA . ASP B 1 123 ? -14.837 -0.438 58.045 1.00 65.29 102 ASP B CA 1
ATOM 4659 C C . ASP B 1 123 ? -16.201 0.037 58.528 1.00 65.12 102 ASP B C 1
ATOM 4660 O O . ASP B 1 123 ? -16.269 1.012 59.284 1.00 62.42 102 ASP B O 1
ATOM 4665 N N . GLY B 1 124 ? -17.283 -0.616 58.113 1.00 64.55 103 GLY B N 1
ATOM 4666 C CA . GLY B 1 124 ? -18.595 -0.260 58.601 1.00 62.79 103 GLY B CA 1
ATOM 4667 C C . GLY B 1 124 ? -19.230 0.943 57.945 1.00 63.01 103 GLY B C 1
ATOM 4668 O O . GLY B 1 124 ? -20.287 1.389 58.404 1.00 65.00 103 GLY B O 1
ATOM 4669 N N . HIS B 1 125 ? -18.623 1.494 56.897 1.00 61.79 104 HIS B N 1
ATOM 4670 C CA . HIS B 1 125 ? -19.207 2.625 56.191 1.00 64.97 104 HIS B CA 1
ATOM 4671 C C . HIS B 1 125 ? -20.113 2.202 55.044 1.00 62.15 104 HIS B C 1
ATOM 4672 O O . HIS B 1 125 ? -20.810 3.051 54.480 1.00 59.21 104 HIS B O 1
ATOM 4679 N N . ALA B 1 126 ? -20.128 0.917 54.700 1.00 60.92 105 ALA B N 1
ATOM 4680 C CA . ALA B 1 126 ? -21.002 0.390 53.665 1.00 63.23 105 ALA B CA 1
ATOM 4681 C C . ALA B 1 126 ? -21.549 -0.950 54.128 1.00 63.69 105 ALA B C 1
ATOM 4682 O O . ALA B 1 126 ? -20.987 -1.599 55.013 1.00 66.98 105 ALA B O 1
ATOM 4684 N N . PHE B 1 127 ? -22.657 -1.361 53.515 1.00 61.56 106 PHE B N 1
ATOM 4685 C CA . PHE B 1 127 ? -23.299 -2.624 53.852 1.00 63.76 106 PHE B CA 1
ATOM 4686 C C . PHE B 1 127 ? -23.774 -3.307 52.580 1.00 63.23 106 PHE B C 1
ATOM 4687 O O . PHE B 1 127 ? -24.007 -2.663 51.557 1.00 63.99 106 PHE B O 1
ATOM 4695 N N . ARG B 1 128 ? -23.910 -4.633 52.653 1.00 70.02 107 ARG B N 1
ATOM 4696 C CA . ARG B 1 128 ? -24.460 -5.398 51.542 1.00 69.68 107 ARG B CA 1
ATOM 4697 C C . ARG B 1 128 ? -25.982 -5.358 51.589 1.00 71.43 107 ARG B C 1
ATOM 4698 O O . ARG B 1 128 ? -26.588 -5.663 52.623 1.00 75.03 107 ARG B O 1
ATOM 4706 N N . CYS B 1 129 ? -26.598 -4.988 50.471 1.00 68.35 108 CYS B N 1
ATOM 4707 C CA . CYS B 1 129 ? -28.049 -4.994 50.329 1.00 73.76 108 CYS B CA 1
ATOM 4708 C C . CYS B 1 129 ? -28.426 -6.101 49.357 1.00 76.19 108 CYS B C 1
ATOM 4709 O O . CYS B 1 129 ? -27.993 -6.088 48.201 1.00 75.65 108 CYS B O 1
ATOM 4712 N N . PHE B 1 130 ? -29.239 -7.046 49.823 1.00 77.30 109 PHE B N 1
ATOM 4713 C CA . PHE B 1 130 ? -29.615 -8.214 49.044 1.00 74.44 109 PHE B CA 1
ATOM 4714 C C . PHE B 1 130 ? -30.974 -8.061 48.380 1.00 76.77 109 PHE B C 1
ATOM 4715 O O . PHE B 1 130 ? -31.509 -9.045 47.860 1.00 79.47 109 PHE B O 1
ATOM 4723 N N . CYS B 1 131 ? -31.540 -6.855 48.382 1.00 81.04 110 CYS B N 1
ATOM 4724 C CA . CYS B 1 131 ? -32.854 -6.636 47.790 1.00 80.57 110 CYS B CA 1
ATOM 4725 C C . CYS B 1 131 ? -32.867 -7.063 46.329 1.00 82.03 110 CYS B C 1
ATOM 4726 O O . CYS B 1 131 ? -32.093 -6.549 45.515 1.00 86.78 110 CYS B O 1
ATOM 4729 N N . THR B 1 132 ? -33.751 -8.000 45.995 1.00 89.28 111 THR B N 1
ATOM 4730 C CA . THR B 1 132 ? -33.994 -8.327 44.603 1.00 96.46 111 THR B CA 1
ATOM 4731 C C . THR B 1 132 ? -34.706 -7.158 43.928 1.00 95.95 111 THR B C 1
ATOM 4732 O O . THR B 1 132 ? -35.342 -6.341 44.598 1.00 92.84 111 THR B O 1
ATOM 4736 N N . PRO B 1 133 ? -34.609 -7.048 42.597 1.00 95.61 112 PRO B N 1
ATOM 4737 C CA . PRO B 1 133 ? -35.287 -5.928 41.918 1.00 87.38 112 PRO B CA 1
ATOM 4738 C C . PRO B 1 133 ? -36.751 -5.803 42.302 1.00 89.35 112 PRO B C 1
ATOM 4739 O O . PRO B 1 133 ? -37.212 -4.706 42.629 1.00 87.30 112 PRO B O 1
ATOM 4743 N N . GLU B 1 134 ? -37.489 -6.918 42.308 1.00 93.55 113 GLU B N 1
ATOM 4744 C CA . GLU B 1 134 ? -38.914 -6.861 42.615 1.00 89.24 113 GLU B CA 1
ATOM 4745 C C . GLU B 1 134 ? -39.170 -6.276 43.998 1.00 89.41 113 GLU B C 1
ATOM 4746 O O . GLU B 1 134 ? -40.176 -5.585 44.202 1.00 87.24 113 GLU B O 1
ATOM 4752 N N . GLU B 1 135 ? -38.287 -6.548 44.963 1.00 88.32 114 GLU B N 1
ATOM 4753 C CA . GLU B 1 135 ? -38.445 -5.955 46.287 1.00 81.86 114 GLU B CA 1
ATOM 4754 C C . GLU B 1 135 ? -38.342 -4.436 46.218 1.00 85.46 114 GLU B C 1
ATOM 4755 O O . GLU B 1 135 ? -39.138 -3.724 46.839 1.00 87.75 114 GLU B O 1
ATOM 4761 N N . LEU B 1 136 ? -37.384 -3.920 45.447 1.00 89.63 115 LEU B N 1
ATOM 4762 C CA . LEU B 1 136 ? -37.233 -2.474 45.322 1.00 93.15 115 LEU B CA 1
ATOM 4763 C C . LEU B 1 136 ? -38.449 -1.842 44.651 1.00 102.72 115 LEU B C 1
ATOM 4764 O O . LEU B 1 136 ? -38.888 -0.756 45.048 1.00 112.80 115 LEU B O 1
ATOM 4769 N N . ASP B 1 137 ? -39.007 -2.504 43.633 1.00 94.11 116 ASP B N 1
ATOM 4770 C CA . ASP B 1 137 ? -40.156 -1.945 42.925 1.00 91.23 116 ASP B CA 1
ATOM 4771 C C . ASP B 1 137 ? -41.336 -1.752 43.866 1.00 93.76 116 ASP B C 1
ATOM 4772 O O . ASP B 1 137 ? -42.007 -0.717 43.834 1.00 93.92 116 ASP B O 1
ATOM 4777 N N . ALA B 1 138 ? -41.621 -2.757 44.698 1.00 99.79 117 ALA B N 1
ATOM 4778 C CA . ALA B 1 138 ? -42.710 -2.629 45.657 1.00 95.09 117 ALA B CA 1
ATOM 4779 C C . ALA B 1 138 ? -42.345 -1.692 46.797 1.00 89.76 117 ALA B C 1
ATOM 4780 O O . ALA B 1 138 ? -43.243 -1.134 47.432 1.00 90.44 117 ALA B O 1
ATOM 4782 N N . MET B 1 139 ? -41.051 -1.503 47.065 1.00 82.22 118 MET B N 1
ATOM 4783 C CA . MET B 1 139 ? -40.637 -0.525 48.067 1.00 84.45 118 MET B CA 1
ATOM 4784 C C . MET B 1 139 ? -41.054 0.880 47.654 1.00 89.36 118 MET B C 1
ATOM 4785 O O . MET B 1 139 ? -41.688 1.604 48.427 1.00 94.45 118 MET B O 1
ATOM 4790 N N . ARG B 1 140 ? -40.698 1.285 46.431 1.00 98.10 119 ARG B N 1
ATOM 4791 C CA . ARG B 1 140 ? -41.044 2.629 45.981 1.00 96.19 119 ARG B CA 1
ATOM 4792 C C . ARG B 1 140 ? -42.546 2.773 45.782 1.00 99.46 119 ARG B C 1
ATOM 4793 O O . ARG B 1 140 ? -43.121 3.814 46.110 1.00 98.53 119 ARG B O 1
ATOM 4801 N N . GLU B 1 141 ? -43.202 1.738 45.248 1.00 101.83 120 GLU B N 1
ATOM 4802 C CA . GLU B 1 141 ? -44.645 1.810 45.040 1.00 99.57 120 GLU B CA 1
ATOM 4803 C C . GLU B 1 141 ? -45.381 1.968 46.363 1.00 105.56 120 GLU B C 1
ATOM 4804 O O . GLU B 1 141 ? -46.357 2.722 46.453 1.00 105.89 120 GLU B O 1
ATOM 4810 N N . ALA B 1 142 ? -44.934 1.257 47.401 1.00 102.78 121 ALA B N 1
ATOM 4811 C CA . ALA B 1 142 ? -45.549 1.408 48.717 1.00 104.96 121 ALA B CA 1
ATOM 4812 C C . ALA B 1 142 ? -45.279 2.792 49.296 1.00 103.80 121 ALA B C 1
ATOM 4813 O O . ALA B 1 142 ? -46.146 3.371 49.963 1.00 99.78 121 ALA B O 1
ATOM 4815 N N . GLN B 1 143 ? -44.082 3.334 49.058 1.00 97.76 122 GLN B N 1
ATOM 4816 C CA . GLN B 1 143 ? -43.764 4.676 49.535 1.00 96.10 122 GLN B CA 1
ATOM 4817 C C . GLN B 1 143 ? -44.637 5.722 48.853 1.00 100.82 122 GLN B C 1
ATOM 4818 O O . GLN B 1 143 ? -45.241 6.570 49.519 1.00 101.76 122 GLN B O 1
ATOM 4824 N N . MET B 1 144 ? -44.735 5.665 47.524 1.00 97.20 123 MET B N 1
ATOM 4825 C CA . MET B 1 144 ? -45.532 6.653 46.805 1.00 97.81 123 MET B CA 1
ATOM 4826 C C . MET B 1 144 ? -46.998 6.576 47.214 1.00 98.11 123 MET B C 1
ATOM 4827 O O . MET B 1 144 ? -47.624 7.595 47.525 1.00 103.96 123 MET B O 1
ATOM 4832 N N . ALA B 1 145 ? -47.558 5.365 47.238 1.00 100.04 124 ALA B N 1
ATOM 4833 C CA . ALA B 1 145 ? -48.972 5.218 47.559 1.00 99.82 124 ALA B CA 1
ATOM 4834 C C . ALA B 1 145 ? -49.271 5.644 48.990 1.00 101.32 124 ALA B C 1
ATOM 4835 O O . ALA B 1 145 ? -50.396 6.065 49.291 1.00 109.43 124 ALA B O 1
ATOM 4837 N N . ALA B 1 146 ? -48.289 5.546 49.883 1.00 101.35 125 ALA B N 1
ATOM 4838 C CA . ALA B 1 146 ? -48.465 5.925 51.277 1.00 105.61 125 ALA B CA 1
ATOM 4839 C C . ALA B 1 146 ? -48.110 7.381 51.546 1.00 104.42 125 ALA B C 1
ATOM 4840 O O . ALA B 1 146 ? -48.277 7.845 52.678 1.00 104.59 125 ALA B O 1
ATOM 4842 N N . GLY B 1 147 ? -47.644 8.111 50.539 1.00 105.84 126 GLY B N 1
ATOM 4843 C CA . GLY B 1 147 ? -47.241 9.492 50.741 1.00 108.54 126 GLY B CA 1
ATOM 4844 C C . GLY B 1 147 ? -45.995 9.655 51.583 1.00 105.54 126 GLY B C 1
ATOM 4845 O O . GLY B 1 147 ? -45.926 10.566 52.417 1.00 105.95 126 GLY B O 1
ATOM 4846 N N . LEU B 1 148 ? -45.004 8.791 51.381 1.00 116.55 127 LEU B N 1
ATOM 4847 C CA . LEU B 1 148 ? -43.720 8.862 52.049 1.00 110.40 127 LEU B CA 1
ATOM 4848 C C . LEU B 1 148 ? -42.622 9.132 51.021 1.00 113.82 127 LEU B C 1
ATOM 4849 O O . LEU B 1 148 ? -42.785 8.817 49.838 1.00 108.57 127 LEU B O 1
ATOM 4851 N N . PRO B 1 149 ? -41.505 9.723 51.439 1.00 99.22 128 PRO B N 1
ATOM 4852 C CA . PRO B 1 149 ? -40.426 10.000 50.482 1.00 95.09 128 PRO B CA 1
ATOM 4853 C C . PRO B 1 149 ? -39.933 8.727 49.811 1.00 108.07 128 PRO B C 1
ATOM 4854 O O . PRO B 1 149 ? -39.827 7.671 50.436 1.00 111.02 128 PRO B O 1
ATOM 4858 N N . VAL B 1 150 ? -39.622 8.838 48.524 1.00 110.67 129 VAL B N 1
ATOM 4859 C CA . VAL B 1 150 ? -39.146 7.707 47.737 1.00 113.31 129 VAL B CA 1
ATOM 4860 C C . VAL B 1 150 ? -37.629 7.663 47.873 1.00 122.41 129 VAL B C 1
ATOM 4861 O O . VAL B 1 150 ? -36.928 8.569 47.414 1.00 138.41 129 VAL B O 1
ATOM 4865 N N . LYS B 1 151 ? -37.124 6.614 48.511 1.00 94.00 130 LYS B N 1
ATOM 4866 C CA . LYS B 1 151 ? -35.689 6.411 48.699 1.00 86.85 130 LYS B CA 1
ATOM 4867 C C . LYS B 1 151 ? -35.489 4.965 49.140 1.00 84.46 130 LYS B C 1
ATOM 4868 O O . LYS B 1 151 ? -36.429 4.160 49.129 1.00 88.60 130 LYS B O 1
ATOM 4874 N N . TYR B 1 152 ? -34.262 4.627 49.525 1.00 83.62 131 TYR B N 1
ATOM 4875 C CA . TYR B 1 152 ? -33.973 3.297 50.043 1.00 81.79 131 TYR B CA 1
ATOM 4876 C C . TYR B 1 152 ? -34.321 3.255 51.526 1.00 83.14 131 TYR B C 1
ATOM 4877 O O . TYR B 1 152 ? -33.802 4.055 52.312 1.00 86.71 131 TYR B O 1
ATOM 4886 N N . ASP B 1 153 ? -35.196 2.324 51.911 1.00 83.87 132 ASP B N 1
ATOM 4887 C CA . ASP B 1 153 ? -35.697 2.270 53.280 1.00 80.57 132 ASP B CA 1
ATOM 4888 C C . ASP B 1 153 ? -34.690 1.699 54.272 1.00 76.64 132 ASP B C 1
ATOM 4889 O O . ASP B 1 153 ? -34.925 1.791 55.480 1.00 77.66 132 ASP B O 1
ATOM 4894 N N . GLY B 1 154 ? -33.586 1.123 53.807 1.00 78.94 133 GLY B N 1
ATOM 4895 C CA . GLY B 1 154 ? -32.536 0.690 54.710 1.00 77.40 133 GLY B CA 1
ATOM 4896 C C . GLY B 1 154 ? -32.761 -0.638 55.394 1.00 76.98 133 GLY B C 1
ATOM 4897 O O . GLY B 1 154 ? -32.232 -0.859 56.489 1.00 74.37 133 GLY B O 1
ATOM 4898 N N . ARG B 1 155 ? -33.515 -1.548 54.773 1.00 76.02 134 ARG B N 1
ATOM 4899 C CA . ARG B 1 155 ? -33.880 -2.775 55.470 1.00 79.42 134 ARG B CA 1
ATOM 4900 C C . ARG B 1 155 ? -32.678 -3.683 55.708 1.00 84.32 134 ARG B C 1
ATOM 4901 O O . ARG B 1 155 ? -32.692 -4.482 56.654 1.00 82.85 134 ARG B O 1
ATOM 4909 N N . TYR B 1 156 ? -31.640 -3.591 54.876 1.00 82.09 135 TYR B N 1
ATOM 4910 C CA . TYR B 1 156 ? -30.435 -4.392 55.055 1.00 87.08 135 TYR B CA 1
ATOM 4911 C C . TYR B 1 156 ? -29.306 -3.623 55.729 1.00 83.06 135 TYR B C 1
ATOM 4912 O O . TYR B 1 156 ? -28.197 -4.154 55.860 1.00 80.66 135 TYR B O 1
ATOM 4921 N N . ALA B 1 157 ? -29.565 -2.393 56.175 1.00 80.25 136 ALA B N 1
ATOM 4922 C CA . ALA B 1 157 ? -28.507 -1.579 56.762 1.00 74.55 136 ALA B CA 1
ATOM 4923 C C . ALA B 1 157 ? -28.063 -2.101 58.124 1.00 78.93 136 ALA B C 1
ATOM 4924 O O . ALA B 1 157 ? -26.891 -1.948 58.485 1.00 74.89 136 ALA B O 1
ATOM 4926 N N . ASN B 1 158 ? -28.967 -2.714 58.888 1.00 84.79 137 ASN B N 1
ATOM 4927 C CA . ASN B 1 158 ? -28.684 -3.094 60.265 1.00 84.20 137 ASN B CA 1
ATOM 4928 C C . ASN B 1 158 ? -28.115 -4.500 60.406 1.00 85.87 137 ASN B C 1
ATOM 4929 O O . ASN B 1 158 ? -27.890 -4.952 61.534 1.00 87.94 137 ASN B O 1
ATOM 4934 N N . LEU B 1 159 ? -27.876 -5.203 59.307 1.00 82.60 138 LEU B N 1
ATOM 4935 C CA . LEU B 1 159 ? -27.271 -6.524 59.392 1.00 85.02 138 LEU B CA 1
ATOM 4936 C C . LEU B 1 159 ? -25.829 -6.425 59.874 1.00 89.35 138 LEU B C 1
ATOM 4937 O O . LEU B 1 159 ? -25.055 -5.583 59.408 1.00 89.93 138 LEU B O 1
ATOM 4942 N N . SER B 1 160 ? -25.467 -7.297 60.813 1.00 97.90 139 SER B N 1
ATOM 4943 C CA . SER B 1 160 ? -24.084 -7.377 61.256 1.00 104.25 139 SER B CA 1
ATOM 4944 C C . SER B 1 160 ? -23.250 -8.065 60.182 1.00 99.11 139 SER B C 1
ATOM 4945 O O . SER B 1 160 ? -23.777 -8.696 59.264 1.00 101.35 139 SER B O 1
ATOM 4948 N N . ARG B 1 161 ? -21.931 -7.958 60.294 1.00 97.73 140 ARG B N 1
ATOM 4949 C CA . ARG B 1 161 ? -21.085 -8.615 59.304 1.00 101.45 140 ARG B CA 1
ATOM 4950 C C . ARG B 1 161 ? -21.378 -10.110 59.268 1.00 114.81 140 ARG B C 1
ATOM 4951 O O . ARG B 1 161 ? -21.693 -10.665 58.212 1.00 113.04 140 ARG B O 1
ATOM 4959 N N . GLU B 1 162 ? -21.350 -10.765 60.434 1.00 111.40 141 GLU B N 1
ATOM 4960 C CA . GLU B 1 162 ? -21.511 -12.218 60.491 1.00 111.36 141 GLU B CA 1
ATOM 4961 C C . GLU B 1 162 ? -22.817 -12.663 59.843 1.00 110.74 141 GLU B C 1
ATOM 4962 O O . GLU B 1 162 ? -22.854 -13.682 59.143 1.00 107.75 141 GLU B O 1
ATOM 4964 N N . GLU B 1 163 ? -23.902 -11.918 60.068 1.00 106.42 142 GLU B N 1
ATOM 4965 C CA . GLU B 1 163 ? -25.163 -12.222 59.396 1.00 99.56 142 GLU B CA 1
ATOM 4966 C C . GLU B 1 163 ? -25.056 -12.021 57.887 1.00 98.88 142 GLU B C 1
ATOM 4967 O O . GLU B 1 163 ? -25.615 -12.804 57.110 1.00 93.78 142 GLU B O 1
ATOM 4973 N N . SER B 1 164 ? -24.357 -10.967 57.454 1.00 104.73 143 SER B N 1
ATOM 4974 C CA . SER B 1 164 ? -24.264 -10.671 56.028 1.00 103.16 143 SER B CA 1
ATOM 4975 C C . SER B 1 164 ? -23.494 -11.758 55.284 1.00 105.65 143 SER B C 1
ATOM 4976 O O . SER B 1 164 ? -23.935 -12.226 54.228 1.00 107.18 143 SER B O 1
ATOM 4979 N N . ASP B 1 165 ? -22.352 -12.192 55.826 1.00 105.46 144 ASP B N 1
ATOM 4980 C CA . ASP B 1 165 ? -21.571 -13.223 55.145 1.00 104.41 144 ASP B CA 1
ATOM 4981 C C . ASP B 1 165 ? -22.392 -14.483 54.923 1.00 101.50 144 ASP B C 1
ATOM 4982 O O . ASP B 1 165 ? -22.177 -15.200 53.939 1.00 99.78 144 ASP B O 1
ATOM 4987 N N . ALA B 1 166 ? -23.316 -14.782 55.840 1.00 98.89 145 ALA B N 1
ATOM 4988 C CA . ALA B 1 166 ? -24.110 -15.998 55.720 1.00 99.15 145 ALA B CA 1
ATOM 4989 C C . ALA B 1 166 ? -24.915 -16.000 54.430 1.00 99.76 145 ALA B C 1
ATOM 4990 O O . ALA B 1 166 ? -24.980 -17.020 53.734 1.00 98.62 145 ALA B O 1
ATOM 4992 N N . LEU B 1 167 ? -25.537 -14.865 54.095 1.00 100.00 146 LEU B N 1
ATOM 4993 C CA . LEU B 1 167 ? -26.308 -14.776 52.859 1.00 96.50 146 LEU B CA 1
ATOM 4994 C C . LEU B 1 167 ? -25.417 -14.900 51.630 1.00 90.66 146 LEU B C 1
ATOM 4995 O O . LEU B 1 167 ? -25.845 -15.449 50.610 1.00 88.80 146 LEU B O 1
ATOM 5000 N N . VAL B 1 168 ? -24.184 -14.396 51.707 1.00 90.78 147 VAL B N 1
ATOM 5001 C CA . VAL B 1 168 ? -23.270 -14.498 50.574 1.00 92.72 147 VAL B CA 1
ATOM 5002 C C . VAL B 1 168 ? -22.938 -15.958 50.295 1.00 98.25 147 VAL B C 1
ATOM 5003 O O . VAL B 1 168 ? -22.872 -16.387 49.136 1.00 101.50 147 VAL B O 1
ATOM 5007 N N . ALA B 1 169 ? -22.703 -16.739 51.353 1.00 97.03 148 ALA B N 1
ATOM 5008 C CA . ALA B 1 169 ? -22.418 -18.159 51.186 1.00 96.51 148 ALA B CA 1
ATOM 5009 C C . ALA B 1 169 ? -23.630 -18.918 50.662 1.00 100.21 148 ALA B C 1
ATOM 5010 O O . ALA B 1 169 ? -23.474 -19.923 49.960 1.00 100.64 148 ALA B O 1
ATOM 5012 N N . GLN B 1 170 ? -24.839 -18.461 50.996 1.00 95.79 149 GLN B N 1
ATOM 5013 C CA . GLN B 1 170 ? -26.050 -19.041 50.429 1.00 96.08 149 GLN B CA 1
ATOM 5014 C C . GLN B 1 170 ? -26.184 -18.765 48.938 1.00 96.94 149 GLN B C 1
ATOM 5015 O O . GLN B 1 170 ? -27.058 -19.354 48.291 1.00 97.32 149 GLN B O 1
ATOM 5021 N N . GLY B 1 171 ? -25.356 -17.881 48.385 1.00 99.12 150 GLY B N 1
ATOM 5022 C CA . GLY B 1 171 ? -25.458 -17.500 46.996 1.00 92.26 150 GLY B CA 1
ATOM 5023 C C . GLY B 1 171 ? -26.355 -16.316 46.733 1.00 88.28 150 GLY B C 1
ATOM 5024 O O . GLY B 1 171 ? -26.591 -15.985 45.563 1.00 84.03 150 GLY B O 1
ATOM 5025 N N . LYS B 1 172 ? -26.863 -15.667 47.773 1.00 87.85 151 LYS B N 1
ATOM 5026 C CA . LYS B 1 172 ? -27.739 -14.524 47.582 1.00 85.11 151 LYS B CA 1
ATOM 5027 C C . LYS B 1 172 ? -26.952 -13.405 46.910 1.00 83.40 151 LYS B C 1
ATOM 5028 O O . LYS B 1 172 ? -25.930 -12.968 47.457 1.00 84.77 151 LYS B O 1
ATOM 5030 N N . PRO B 1 173 ? -27.365 -12.930 45.741 1.00 89.19 152 PRO B N 1
ATOM 5031 C CA . PRO B 1 173 ? -26.674 -11.788 45.139 1.00 86.17 152 PRO B CA 1
ATOM 5032 C C . PRO B 1 173 ? -26.927 -10.524 45.942 1.00 83.42 152 PRO B C 1
ATOM 5033 O O . PRO B 1 173 ? -27.919 -10.399 46.665 1.00 81.97 152 PRO B O 1
ATOM 5037 N N . PHE B 1 174 ? -26.005 -9.573 45.805 1.00 75.53 153 PHE B N 1
ATOM 5038 C CA . PHE B 1 174 ? -26.059 -8.364 46.608 1.00 74.21 153 PHE B CA 1
ATOM 5039 C C . PHE B 1 174 ? -25.400 -7.200 45.882 1.00 72.45 153 PHE B C 1
ATOM 5040 O O . PHE B 1 174 ? -24.591 -7.379 44.968 1.00 69.47 153 PHE B O 1
ATOM 5048 N N . VAL B 1 175 ? -25.767 -6.000 46.315 1.00 70.19 154 VAL B N 1
ATOM 5049 C CA . VAL B 1 175 ? -25.039 -4.785 45.997 1.00 64.62 154 VAL B CA 1
ATOM 5050 C C . VAL B 1 175 ? -24.400 -4.284 47.290 1.00 65.82 154 VAL B C 1
ATOM 5051 O O . VAL B 1 175 ? -24.629 -4.825 48.371 1.00 70.56 154 VAL B O 1
ATOM 5055 N N . ILE B 1 176 ? -23.580 -3.246 47.171 1.00 64.09 155 ILE B N 1
ATOM 5056 C CA . ILE B 1 176 ? -22.985 -2.578 48.322 1.00 66.09 155 ILE B CA 1
ATOM 5057 C C . ILE B 1 176 ? -23.463 -1.137 48.307 1.00 60.27 155 ILE B C 1
ATOM 5058 O O . ILE B 1 176 ? -23.247 -0.424 47.325 1.00 61.54 155 ILE B O 1
ATOM 5063 N N . ARG B 1 177 ? -24.108 -0.711 49.386 1.00 61.81 156 ARG B N 1
ATOM 5064 C CA . ARG B 1 177 ? -24.617 0.646 49.513 1.00 61.19 156 ARG B CA 1
ATOM 5065 C C . ARG B 1 177 ? -23.842 1.396 50.589 1.00 63.61 156 ARG B C 1
ATOM 5066 O O . ARG B 1 177 ? -23.398 0.811 51.581 1.00 67.19 156 ARG B O 1
ATOM 5074 N N . MET B 1 178 ? -23.695 2.700 50.389 1.00 57.86 157 MET B N 1
ATOM 5075 C CA . MET B 1 178 ? -23.026 3.527 51.377 1.00 62.88 157 MET B CA 1
ATOM 5076 C C . MET B 1 178 ? -23.993 3.932 52.487 1.00 66.59 157 MET B C 1
ATOM 5077 O O . MET B 1 178 ? -25.213 3.978 52.304 1.00 67.41 157 MET B O 1
ATOM 5082 N N . ARG B 1 179 ? -23.428 4.231 53.651 1.00 69.37 158 ARG B N 1
ATOM 5083 C CA . ARG B 1 179 ? -24.193 4.752 54.772 1.00 71.09 158 ARG B CA 1
ATOM 5084 C C . ARG B 1 179 ? -24.228 6.274 54.723 1.00 73.36 158 ARG B C 1
ATOM 5085 O O . ARG B 1 179 ? -23.324 6.918 54.185 1.00 72.78 158 ARG B O 1
ATOM 5093 N N . VAL B 1 180 ? -25.285 6.844 55.292 1.00 76.92 159 VAL B N 1
ATOM 5094 C CA . VAL B 1 180 ? -25.474 8.293 55.299 1.00 78.53 159 VAL B CA 1
ATOM 5095 C C . VAL B 1 180 ? -25.899 8.721 56.699 1.00 82.01 159 VAL B C 1
ATOM 5096 O O . VAL B 1 180 ? -26.698 8.024 57.339 1.00 82.23 159 VAL B O 1
ATOM 5100 N N . PRO B 1 181 ? -25.411 9.847 57.213 1.00 83.50 160 PRO B N 1
ATOM 5101 C CA . PRO B 1 181 ? -25.865 10.295 58.532 1.00 83.19 160 PRO B CA 1
ATOM 5102 C C . PRO B 1 181 ? -27.376 10.467 58.566 1.00 84.81 160 PRO B C 1
ATOM 5103 O O . PRO B 1 181 ? -27.990 10.943 57.609 1.00 82.81 160 PRO B O 1
ATOM 5107 N N . SER B 1 182 ? -27.973 10.067 59.691 1.00 84.97 161 SER B N 1
ATOM 5108 C CA . SER B 1 182 ? -29.421 10.179 59.846 1.00 86.31 161 SER B CA 1
ATOM 5109 C C . SER B 1 182 ? -29.856 11.636 59.960 1.00 86.64 161 SER B C 1
ATOM 5110 O O . SER B 1 182 ? -30.906 12.022 59.431 1.00 86.27 161 SER B O 1
ATOM 5113 N N . SER B 1 183 ? -29.069 12.456 60.651 1.00 86.63 162 SER B N 1
ATOM 5114 C CA . SER B 1 183 ? -29.376 13.861 60.875 1.00 87.26 162 SER B CA 1
ATOM 5115 C C . SER B 1 183 ? -28.164 14.706 60.498 1.00 84.12 162 SER B C 1
ATOM 5116 O O . SER B 1 183 ? -27.116 14.191 60.093 1.00 81.14 162 SER B O 1
ATOM 5119 N N . GLY B 1 184 ? -28.309 16.022 60.642 1.00 83.77 163 GLY B N 1
ATOM 5120 C CA . GLY B 1 184 ? -27.257 16.945 60.274 1.00 81.00 163 GLY B CA 1
ATOM 5121 C C . GLY B 1 184 ? -27.407 17.453 58.856 1.00 82.51 163 GLY B C 1
ATOM 5122 O O . GLY B 1 184 ? -28.344 17.121 58.123 1.00 81.35 163 GLY B O 1
ATOM 5123 N N . VAL B 1 185 ? -26.440 18.283 58.459 1.00 87.68 164 VAL B N 1
ATOM 5124 C CA . VAL B 1 185 ? -26.408 18.869 57.127 1.00 86.20 164 VAL B CA 1
ATOM 5125 C C . VAL B 1 185 ? -25.030 18.643 56.522 1.00 81.72 164 VAL B C 1
ATOM 5126 O O . VAL B 1 185 ? -24.059 18.339 57.218 1.00 80.48 164 VAL B O 1
ATOM 5130 N N . CYS B 1 186 ? -24.961 18.806 55.204 1.00 86.68 165 CYS B N 1
ATOM 5131 C CA . CYS B 1 186 ? -23.720 18.714 54.447 1.00 81.00 165 CYS B CA 1
ATOM 5132 C C . CYS B 1 186 ? -23.381 20.086 53.885 1.00 77.84 165 CYS B C 1
ATOM 5133 O O . CYS B 1 186 ? -24.219 20.717 53.234 1.00 76.70 165 CYS B O 1
ATOM 5136 N N . THR B 1 187 ? -22.163 20.544 54.145 1.00 76.37 166 THR B N 1
ATOM 5137 C CA . THR B 1 187 ? -21.658 21.804 53.618 1.00 76.95 166 THR B CA 1
ATOM 5138 C C . THR B 1 187 ? -20.795 21.506 52.401 1.00 80.35 166 THR B C 1
ATOM 5139 O O . THR B 1 187 ? -19.861 20.703 52.480 1.00 80.24 166 THR B O 1
ATOM 5143 N N . ILE B 1 188 ? -21.116 22.140 51.276 1.00 81.45 167 ILE B N 1
ATOM 5144 C CA . ILE B 1 188 ? -20.405 21.931 50.019 1.00 80.50 167 ILE B CA 1
ATOM 5145 C C . ILE B 1 188 ? -19.712 23.236 49.652 1.00 82.17 167 ILE B C 1
ATOM 5146 O O . ILE B 1 188 ? -20.372 24.260 49.430 1.00 85.39 167 ILE B O 1
ATOM 5151 N N . LYS B 1 189 ? -18.384 23.196 49.575 1.00 86.51 168 LYS B N 1
ATOM 5152 C CA . LYS B 1 189 ? -17.585 24.367 49.223 1.00 86.25 168 LYS B CA 1
ATOM 5153 C C . LYS B 1 189 ? -17.464 24.423 47.704 1.00 89.58 168 LYS B C 1
ATOM 5154 O O . LYS B 1 189 ? -16.566 23.830 47.105 1.00 90.99 168 LYS B O 1
ATOM 5156 N N . ASP B 1 190 ? -18.392 25.136 47.073 1.00 91.73 169 ASP B N 1
ATOM 5157 C CA . ASP B 1 190 ? -18.307 25.386 45.642 1.00 88.63 169 ASP B CA 1
ATOM 5158 C C . ASP B 1 190 ? -17.417 26.595 45.384 1.00 87.22 169 ASP B C 1
ATOM 5159 O O . ASP B 1 190 ? -17.347 27.522 46.194 1.00 88.12 169 ASP B O 1
ATOM 5164 N N . MET B 1 191 ? -16.725 26.574 44.246 1.00 80.90 170 MET B N 1
ATOM 5165 C CA . MET B 1 191 ? -15.790 27.646 43.932 1.00 79.47 170 MET B CA 1
ATOM 5166 C C . MET B 1 191 ? -16.485 28.915 43.455 1.00 83.19 170 MET B C 1
ATOM 5167 O O . MET B 1 191 ? -15.880 29.992 43.515 1.00 80.01 170 MET B O 1
ATOM 5172 N N . LEU B 1 192 ? -17.735 28.821 42.999 1.00 83.62 171 LEU B N 1
ATOM 5173 C CA . LEU B 1 192 ? -18.476 29.982 42.525 1.00 86.17 171 LEU B CA 1
ATOM 5174 C C . LEU B 1 192 ? -19.610 30.358 43.470 1.00 80.18 171 LEU B C 1
ATOM 5175 O O . LEU B 1 192 ? -19.672 31.498 43.935 1.00 82.57 171 LEU B O 1
ATOM 5177 N N . ARG B 1 193 ? -20.507 29.418 43.775 1.00 79.77 172 ARG B N 1
ATOM 5178 C CA . ARG B 1 193 ? -21.644 29.697 44.648 1.00 86.46 172 ARG B CA 1
ATOM 5179 C C . ARG B 1 193 ? -21.258 29.853 46.116 1.00 84.95 172 ARG B C 1
ATOM 5180 O O . ARG B 1 193 ? -22.086 30.314 46.907 1.00 84.65 172 ARG B O 1
ATOM 5188 N N . GLY B 1 194 ? -20.052 29.471 46.500 1.00 89.46 173 GLY B N 1
ATOM 5189 C CA . GLY B 1 194 ? -19.611 29.615 47.888 1.00 92.54 173 GLY B CA 1
ATOM 5190 C C . GLY B 1 194 ? -19.963 28.385 48.729 1.00 94.24 173 GLY B C 1
ATOM 5191 O O . GLY B 1 194 ? -19.323 27.349 48.604 1.00 94.02 173 GLY B O 1
ATOM 5192 N N . GLU B 1 195 ? -20.978 28.526 49.574 1.00 86.35 174 GLU B N 1
ATOM 5193 C CA . GLU B 1 195 ? -21.399 27.473 50.487 1.00 83.07 174 GLU B CA 1
ATOM 5194 C C . GLU B 1 195 ? -22.794 27.007 50.100 1.00 85.67 174 GLU B C 1
ATOM 5195 O O . GLU B 1 195 ? -23.697 27.829 49.906 1.00 88.15 174 GLU B O 1
ATOM 5197 N N . VAL B 1 196 ? -22.963 25.693 49.984 1.00 86.11 175 VAL B N 1
ATOM 5198 C CA . VAL B 1 196 ? -24.238 25.082 49.628 1.00 84.97 175 VAL B CA 1
ATOM 5199 C C . VAL B 1 196 ? -24.525 24.001 50.657 1.00 86.98 175 VAL B C 1
ATOM 5200 O O . VAL B 1 196 ? -23.811 22.992 50.718 1.00 89.72 175 VAL B O 1
ATOM 5204 N N . VAL B 1 197 ? -25.580 24.192 51.446 1.00 91.19 176 VAL B N 1
ATOM 5205 C CA . VAL B 1 197 ? -25.936 23.280 52.527 1.00 87.00 176 VAL B CA 1
ATOM 5206 C C . VAL B 1 197 ? -27.111 22.423 52.076 1.00 87.43 176 VAL B C 1
ATOM 5207 O O . VAL B 1 197 ? -28.137 22.944 51.622 1.00 90.12 176 VAL B O 1
ATOM 5211 N N . ILE B 1 198 ? -26.956 21.102 52.197 1.00 82.28 177 ILE B N 1
ATOM 5212 C CA . ILE B 1 198 ? -28.004 20.152 51.857 1.00 84.35 177 ILE B CA 1
ATOM 5213 C C . ILE B 1 198 ? -28.157 19.209 53.031 1.00 87.77 177 ILE B C 1
ATOM 5214 O O . ILE B 1 198 ? -27.211 18.530 53.427 1.00 93.22 177 ILE B O 1
ATOM 5219 N N . PRO B 1 199 ? -29.349 19.113 53.645 1.00 91.97 178 PRO B N 1
ATOM 5220 C CA . PRO B 1 199 ? -29.515 18.190 54.773 1.00 91.82 178 PRO B CA 1
ATOM 5221 C C . PRO B 1 199 ? -29.316 16.742 54.352 1.00 87.75 178 PRO B C 1
ATOM 5222 O O . PRO B 1 199 ? -29.653 16.344 53.236 1.00 85.84 178 PRO B O 1
ATOM 5226 N N . TRP B 1 200 ? -28.774 15.945 55.279 1.00 82.67 179 TRP B N 1
ATOM 5227 C CA . TRP B 1 200 ? -28.543 14.533 54.997 1.00 80.03 179 TRP B CA 1
ATOM 5228 C C . TRP B 1 200 ? -29.836 13.774 54.725 1.00 80.76 179 TRP B C 1
ATOM 5229 O O . TRP B 1 200 ? -29.789 12.678 54.159 1.00 82.50 179 TRP B O 1
ATOM 5240 N N . GLU B 1 201 ? -30.987 14.319 55.123 1.00 87.25 180 GLU B N 1
ATOM 5241 C CA . GLU B 1 201 ? -32.246 13.625 54.883 1.00 90.34 180 GLU B CA 1
ATOM 5242 C C . GLU B 1 201 ? -32.533 13.462 53.397 1.00 90.77 180 GLU B C 1
ATOM 5243 O O . GLU B 1 201 ? -33.290 12.561 53.019 1.00 92.60 180 GLU B O 1
ATOM 5245 N N . GLN B 1 202 ? -31.944 14.305 52.549 1.00 88.55 181 GLN B N 1
ATOM 5246 C CA . GLN B 1 202 ? -32.187 14.275 51.112 1.00 90.41 181 GLN B CA 1
ATOM 5247 C C . GLN B 1 202 ? -31.212 13.387 50.350 1.00 85.59 181 GLN B C 1
ATOM 5248 O O . GLN B 1 202 ? -31.346 13.255 49.128 1.00 86.49 181 GLN B O 1
ATOM 5254 N N . VAL B 1 203 ? -30.244 12.778 51.029 1.00 88.74 182 VAL B N 1
ATOM 5255 C CA . VAL B 1 203 ? -29.174 12.026 50.383 1.00 89.63 182 VAL B CA 1
ATOM 5256 C C . VAL B 1 203 ? -29.440 10.542 50.592 1.00 85.81 182 VAL B C 1
ATOM 5257 O O . VAL B 1 203 ? -29.562 10.078 51.732 1.00 87.07 182 VAL B O 1
ATOM 5261 N N . ASP B 1 204 ? -29.520 9.802 49.491 1.00 77.48 183 ASP B N 1
ATOM 5262 C CA . ASP B 1 204 ? -29.859 8.387 49.510 1.00 72.36 183 ASP B CA 1
ATOM 5263 C C . ASP B 1 204 ? -28.636 7.537 49.862 1.00 67.46 183 ASP B C 1
ATOM 5264 O O . ASP B 1 204 ? -27.490 7.982 49.782 1.00 69.20 183 ASP B O 1
ATOM 5269 N N . MET B 1 205 ? -28.899 6.293 50.265 1.00 66.68 184 MET B N 1
ATOM 5270 C CA . MET B 1 205 ? -27.844 5.306 50.505 1.00 65.83 184 MET B CA 1
ATOM 5271 C C . MET B 1 205 ? -27.410 4.754 49.149 1.00 70.45 184 MET B C 1
ATOM 5272 O O . MET B 1 205 ? -27.753 3.640 48.742 1.00 71.27 184 MET B O 1
ATOM 5277 N N . GLN B 1 206 ? -26.626 5.567 48.444 1.00 72.61 185 GLN B N 1
ATOM 5278 C CA . GLN B 1 206 ? -26.289 5.295 47.054 1.00 60.59 185 GLN B CA 1
ATOM 5279 C C . GLN B 1 206 ? -25.607 3.943 46.902 1.00 58.69 185 GLN B C 1
ATOM 5280 O O . GLN B 1 206 ? -24.735 3.574 47.691 1.00 60.59 185 GLN B O 1
ATOM 5286 N N . VAL B 1 207 ? -26.016 3.204 45.872 1.00 61.83 186 VAL B N 1
ATOM 5287 C CA . VAL B 1 207 ? -25.324 1.979 45.491 1.00 61.03 186 VAL B CA 1
ATOM 5288 C C . VAL B 1 207 ? -23.934 2.345 44.987 1.00 58.83 186 VAL B C 1
ATOM 5289 O O . VAL B 1 207 ? -23.784 3.164 44.072 1.00 62.05 186 VAL B O 1
ATOM 5293 N N . LEU B 1 208 ? -22.909 1.753 45.600 1.00 57.83 187 LEU B N 1
ATOM 5294 C CA . LEU B 1 208 ? -21.526 1.961 45.191 1.00 61.45 187 LEU B CA 1
ATOM 5295 C C . LEU B 1 208 ? -21.053 0.866 44.242 1.00 65.98 187 LEU B C 1
ATOM 5296 O O . LEU B 1 208 ? -20.463 1.156 43.197 1.00 66.77 187 LEU B O 1
ATOM 5301 N N . LEU B 1 209 ? -21.291 -0.394 44.597 1.00 61.39 188 LEU B N 1
ATOM 5302 C CA . LEU B 1 209 ? -20.930 -1.528 43.761 1.00 64.28 188 LEU B CA 1
ATOM 5303 C C . LEU B 1 209 ? -22.198 -2.244 43.316 1.00 68.70 188 LEU B C 1
ATOM 5304 O O . LEU B 1 209 ? -23.040 -2.608 44.145 1.00 63.44 188 LEU B O 1
ATOM 5309 N N . LYS B 1 210 ? -22.324 -2.448 42.010 1.00 71.46 189 LYS B N 1
ATOM 5310 C CA . LYS B 1 210 ? -23.501 -3.082 41.441 1.00 67.17 189 LYS B CA 1
ATOM 5311 C C . LYS B 1 210 ? -23.476 -4.586 41.715 1.00 73.95 189 LYS B C 1
ATOM 5312 O O . LYS B 1 210 ? -22.530 -5.133 42.291 1.00 71.87 189 LYS B O 1
ATOM 5318 N N . THR B 1 211 ? -24.546 -5.264 41.285 1.00 79.01 190 THR B N 1
ATOM 5319 C CA . THR B 1 211 ? -24.729 -6.668 41.636 1.00 81.20 190 THR B CA 1
ATOM 5320 C C . THR B 1 211 ? -23.651 -7.561 41.034 1.00 82.87 190 THR B C 1
ATOM 5321 O O . THR B 1 211 ? -23.360 -8.632 41.578 1.00 85.10 190 THR B O 1
ATOM 5325 N N . ASP B 1 212 ? -23.062 -7.162 39.909 1.00 89.27 191 ASP B N 1
ATOM 5326 C CA . ASP B 1 212 ? -22.079 -7.994 39.228 1.00 95.54 191 ASP B CA 1
ATOM 5327 C C . ASP B 1 212 ? -20.650 -7.509 39.437 1.00 91.70 191 ASP B C 1
ATOM 5328 O O . ASP B 1 212 ? -19.743 -7.970 38.737 1.00 94.82 191 ASP B O 1
ATOM 5333 N N . GLY B 1 213 ? -20.428 -6.595 40.379 1.00 85.03 192 GLY B N 1
ATOM 5334 C CA . GLY B 1 213 ? -19.092 -6.247 40.810 1.00 91.86 192 GLY B CA 1
ATOM 5335 C C . GLY B 1 213 ? -18.514 -4.982 40.221 1.00 87.48 192 GLY B C 1
ATOM 5336 O O . GLY B 1 213 ? -17.405 -4.595 40.609 1.00 85.54 192 GLY B O 1
ATOM 5337 N N . LEU B 1 214 ? -19.226 -4.314 39.283 1.00 80.61 193 LEU B N 1
ATOM 5338 C CA . LEU B 1 214 ? -18.647 -3.106 38.714 1.00 78.36 193 LEU B CA 1
ATOM 5339 C C . LEU B 1 214 ? -19.198 -1.860 39.403 1.00 74.35 193 LEU B C 1
ATOM 5340 O O . LEU B 1 214 ? -20.322 -1.868 39.912 1.00 68.73 193 LEU B O 1
ATOM 5345 N N . PRO B 1 215 ? -18.437 -0.770 39.420 1.00 72.74 194 PRO B N 1
ATOM 5346 C CA . PRO B 1 215 ? -18.834 0.399 40.207 1.00 67.90 194 PRO B CA 1
ATOM 5347 C C . PRO B 1 215 ? -19.933 1.213 39.546 1.00 64.42 194 PRO B C 1
ATOM 5348 O O . PRO B 1 215 ? -20.162 1.148 38.339 1.00 73.20 194 PRO B O 1
ATOM 5352 N N . THR B 1 216 ? -20.607 2.002 40.370 1.00 62.61 195 THR B N 1
ATOM 5353 C CA . THR B 1 216 ? -21.434 3.084 39.866 1.00 63.51 195 THR B CA 1
ATOM 5354 C C . THR B 1 216 ? -20.582 4.350 39.731 1.00 58.96 195 THR B C 1
ATOM 5355 O O . THR B 1 216 ? -19.418 4.397 40.125 1.00 58.29 195 THR B O 1
ATOM 5359 N N . TYR B 1 217 ? -21.194 5.390 39.176 1.00 59.25 196 TYR B N 1
ATOM 5360 C CA . TYR B 1 217 ? -20.467 6.628 38.912 1.00 57.61 196 TYR B CA 1
ATOM 5361 C C . TYR B 1 217 ? -19.834 7.195 40.179 1.00 59.72 196 TYR B C 1
ATOM 5362 O O . TYR B 1 217 ? -18.694 7.674 40.149 1.00 60.84 196 TYR B O 1
ATOM 5371 N N . HIS B 1 218 ? -20.548 7.140 41.305 1.00 61.15 197 HIS B N 1
ATOM 5372 C CA . HIS B 1 218 ? -20.078 7.816 42.512 1.00 60.86 197 HIS B CA 1
ATOM 5373 C C . HIS B 1 218 ? -18.844 7.141 43.098 1.00 60.05 197 HIS B C 1
ATOM 5374 O O . HIS B 1 218 ? -17.949 7.817 43.616 1.00 60.70 197 HIS B O 1
ATOM 5381 N N . LEU B 1 219 ? -18.774 5.812 43.038 1.00 61.05 198 LEU B N 1
ATOM 5382 C CA . LEU B 1 219 ? -17.576 5.132 43.523 1.00 56.75 198 LEU B CA 1
ATOM 5383 C C . LEU B 1 219 ? -16.415 5.290 42.550 1.00 56.27 198 LEU B C 1
ATOM 5384 O O . LEU B 1 219 ? -15.278 5.548 42.965 1.00 51.44 198 LEU B O 1
ATOM 5389 N N . ALA B 1 220 ? -16.680 5.141 41.249 1.00 61.16 199 ALA B N 1
ATOM 5390 C CA . ALA B 1 220 ? -15.604 5.162 40.263 1.00 57.56 199 ALA B CA 1
ATOM 5391 C C . ALA B 1 220 ? -14.908 6.517 40.212 1.00 56.98 199 ALA B C 1
ATOM 5392 O O . ALA B 1 220 ? -13.690 6.586 40.007 1.00 55.08 199 ALA B O 1
ATOM 5394 N N . ASN B 1 221 ? -15.663 7.608 40.365 1.00 54.23 200 ASN B N 1
ATOM 5395 C CA . ASN B 1 221 ? -15.070 8.931 40.198 1.00 54.30 200 ASN B CA 1
ATOM 5396 C C . ASN B 1 221 ? -14.365 9.406 41.462 1.00 55.51 200 ASN B C 1
ATOM 5397 O O . ASN B 1 221 ? -13.395 10.167 41.377 1.00 52.88 200 ASN B O 1
ATOM 5402 N N . VAL B 1 222 ? -14.830 8.983 42.637 1.00 56.92 201 VAL B N 1
ATOM 5403 C CA . VAL B 1 222 ? -14.071 9.247 43.854 1.00 53.66 201 VAL B CA 1
ATOM 5404 C C . VAL B 1 222 ? -12.745 8.496 43.818 1.00 55.22 201 VAL B C 1
ATOM 5405 O O . VAL B 1 222 ? -11.699 9.030 44.203 1.00 57.36 201 VAL B O 1
ATOM 5409 N N . VAL B 1 223 ? -12.770 7.244 43.360 1.00 56.87 202 VAL B N 1
ATOM 5410 C CA . VAL B 1 223 ? -11.560 6.433 43.334 1.00 52.71 202 VAL B CA 1
ATOM 5411 C C . VAL B 1 223 ? -10.598 6.936 42.267 1.00 54.35 202 VAL B C 1
ATOM 5412 O O . VAL B 1 223 ? -9.390 7.054 42.503 1.00 53.56 202 VAL B O 1
ATOM 5416 N N . ASP B 1 224 ? -11.113 7.220 41.068 1.00 54.81 203 ASP B N 1
ATOM 5417 C CA . ASP B 1 224 ? -10.232 7.625 39.978 1.00 53.97 203 ASP B CA 1
ATOM 5418 C C . ASP B 1 224 ? -9.712 9.044 40.182 1.00 53.66 203 ASP B C 1
ATOM 5419 O O . ASP B 1 224 ? -8.551 9.332 39.877 1.00 55.45 203 ASP B O 1
ATOM 5424 N N . ASP B 1 225 ? -10.549 9.948 40.697 1.00 52.28 204 ASP B N 1
ATOM 5425 C CA . ASP B 1 225 ? -10.066 11.295 40.975 1.00 53.36 204 ASP B CA 1
ATOM 5426 C C . ASP B 1 225 ? -9.037 11.303 42.098 1.00 55.16 204 ASP B C 1
ATOM 5427 O O . ASP B 1 225 ? -8.219 12.224 42.167 1.00 57.37 204 ASP B O 1
ATOM 5432 N N . HIS B 1 226 ? -9.060 10.305 42.982 1.00 54.85 205 HIS B N 1
ATOM 5433 C CA . HIS B 1 226 ? -8.031 10.205 44.010 1.00 55.15 205 HIS B CA 1
ATOM 5434 C C . HIS B 1 226 ? -6.732 9.656 43.431 1.00 58.48 205 HIS B C 1
ATOM 5435 O O . HIS B 1 226 ? -5.673 10.280 43.560 1.00 61.38 205 HIS B O 1
ATOM 5442 N N . LEU B 1 227 ? -6.803 8.494 42.776 1.00 58.78 206 LEU B N 1
ATOM 5443 C CA . LEU B 1 227 ? -5.599 7.856 42.253 1.00 57.18 206 LEU B CA 1
ATOM 5444 C C . LEU B 1 227 ? -4.944 8.698 41.167 1.00 54.62 206 LEU B C 1
ATOM 5445 O O . LEU B 1 227 ? -3.716 8.841 41.137 1.00 61.61 206 LEU B O 1
ATOM 5450 N N . MET B 1 228 ? -5.738 9.264 40.268 1.00 55.42 207 MET B N 1
ATOM 5451 C CA . MET B 1 228 ? -5.192 10.107 39.212 1.00 59.07 207 MET B CA 1
ATOM 5452 C C . MET B 1 228 ? -4.952 11.535 39.678 1.00 60.78 207 MET B C 1
ATOM 5453 O O . MET B 1 228 ? -4.745 12.421 38.843 1.00 56.74 207 MET B O 1
ATOM 5458 N N . GLN B 1 229 ? -4.994 11.764 40.993 1.00 60.75 208 GLN B N 1
ATOM 5459 C CA . GLN B 1 229 ? -4.522 13.008 41.600 1.00 57.66 208 GLN B CA 1
ATOM 5460 C C . GLN B 1 229 ? -5.228 14.235 41.026 1.00 53.27 208 GLN B C 1
ATOM 5461 O O . GLN B 1 229 ? -4.622 15.286 40.819 1.00 54.21 208 GLN B O 1
ATOM 5467 N N . ILE B 1 230 ? -6.534 14.105 40.795 1.00 54.68 209 ILE B N 1
ATOM 5468 C CA . ILE B 1 230 ? -7.355 15.247 40.420 1.00 54.41 209 ILE B CA 1
ATOM 5469 C C . ILE B 1 230 ? -7.501 16.186 41.612 1.00 59.34 209 ILE B C 1
ATOM 5470 O O . ILE B 1 230 ? -7.700 15.747 42.755 1.00 58.37 209 ILE B O 1
ATOM 5475 N N . THR B 1 231 ? -7.401 17.493 41.348 1.00 60.57 210 THR B N 1
ATOM 5476 C CA . THR B 1 231 ? -7.504 18.519 42.378 1.00 57.25 210 THR B CA 1
ATOM 5477 C C . THR B 1 231 ? -8.695 19.452 42.207 1.00 56.59 210 THR B C 1
ATOM 5478 O O . THR B 1 231 ? -9.149 20.027 43.196 1.00 61.97 210 THR B O 1
ATOM 5482 N N . HIS B 1 232 ? -9.198 19.637 40.989 1.00 59.32 211 HIS B N 1
ATOM 5483 C CA . HIS B 1 232 ? -10.410 20.411 40.758 1.00 61.34 211 HIS B CA 1
ATOM 5484 C C . HIS B 1 232 ? -11.264 19.699 39.715 1.00 62.61 211 HIS B C 1
ATOM 5485 O O . HIS B 1 232 ? -10.741 19.091 38.775 1.00 61.35 211 HIS B O 1
ATOM 5492 N N . VAL B 1 233 ? -12.580 19.788 39.880 1.00 61.71 212 VAL B N 1
ATOM 5493 C CA . VAL B 1 233 ? -13.527 19.171 38.960 1.00 73.02 212 VAL B CA 1
ATOM 5494 C C . VAL B 1 233 ? -14.618 20.184 38.650 1.00 74.17 212 VAL B C 1
ATOM 5495 O O . VAL B 1 233 ? -15.282 20.687 39.563 1.00 70.14 212 VAL B O 1
ATOM 5499 N N . LEU B 1 234 ? -14.805 20.480 37.368 1.00 67.98 213 LEU B N 1
ATOM 5500 C CA . LEU B 1 234 ? -15.908 21.314 36.908 1.00 65.96 213 LEU B CA 1
ATOM 5501 C C . LEU B 1 234 ? -16.961 20.400 36.288 1.00 65.39 213 LEU B C 1
ATOM 5502 O O . LEU B 1 234 ? -16.670 19.663 35.340 1.00 63.00 213 LEU B O 1
ATOM 5507 N N . ARG B 1 235 ? -18.172 20.438 36.834 1.00 64.11 214 ARG B N 1
ATOM 5508 C CA . ARG B 1 235 ? -19.227 19.527 36.424 1.00 64.65 214 ARG B CA 1
ATOM 5509 C C . ARG B 1 235 ? -20.544 20.281 36.366 1.00 68.10 214 ARG B C 1
ATOM 5510 O O . ARG B 1 235 ? -20.708 21.329 36.987 1.00 72.43 214 ARG B O 1
ATOM 5518 N N . GLY B 1 236 ? -21.490 19.721 35.619 1.00 70.97 215 GLY B N 1
ATOM 5519 C CA . GLY B 1 236 ? -22.773 20.383 35.455 1.00 77.19 215 GLY B CA 1
ATOM 5520 C C . GLY B 1 236 ? -23.501 20.546 36.780 1.00 78.84 215 GLY B C 1
ATOM 5521 O O . GLY B 1 236 ? -23.432 19.684 37.661 1.00 80.49 215 GLY B O 1
ATOM 5522 N N . GLU B 1 237 ? -24.219 21.660 36.905 1.00 80.44 216 GLU B N 1
ATOM 5523 C CA . GLU B 1 237 ? -24.956 21.934 38.130 1.00 79.57 216 GLU B CA 1
ATOM 5524 C C . GLU B 1 237 ? -26.006 20.872 38.411 1.00 79.50 216 GLU B C 1
ATOM 5525 O O . GLU B 1 237 ? -26.425 20.720 39.562 1.00 84.07 216 GLU B O 1
ATOM 5531 N N . GLU B 1 238 ? -26.440 20.139 37.386 1.00 78.68 217 GLU B N 1
ATOM 5532 C CA . GLU B 1 238 ? -27.438 19.090 37.565 1.00 79.42 217 GLU B CA 1
ATOM 5533 C C . GLU B 1 238 ? -26.974 18.006 38.532 1.00 83.34 217 GLU B C 1
ATOM 5534 O O . GLU B 1 238 ? -27.812 17.304 39.110 1.00 80.37 217 GLU B O 1
ATOM 5540 N N . TRP B 1 239 ? -25.667 17.861 38.729 1.00 82.40 218 TRP B N 1
ATOM 5541 C CA . TRP B 1 239 ? -25.098 16.820 39.571 1.00 80.43 218 TRP B CA 1
ATOM 5542 C C . TRP B 1 239 ? -24.793 17.319 40.981 1.00 76.14 218 TRP B C 1
ATOM 5543 O O . TRP B 1 239 ? -24.147 16.606 41.758 1.00 75.11 218 TRP B O 1
ATOM 5554 N N . LEU B 1 240 ? -25.242 18.529 41.319 1.00 79.07 219 LEU B N 1
ATOM 5555 C CA . LEU B 1 240 ? -25.012 19.074 42.654 1.00 78.27 219 LEU B CA 1
ATOM 5556 C C . LEU B 1 240 ? -25.628 18.236 43.767 1.00 76.69 219 LEU B C 1
ATOM 5557 O O . LEU B 1 240 ? -24.994 18.112 44.830 1.00 77.41 219 LEU B O 1
ATOM 5562 N N . PRO B 1 241 ? -26.835 17.682 43.628 1.00 83.96 220 PRO B N 1
ATOM 5563 C CA . PRO B 1 241 ? -27.382 16.847 44.711 1.00 83.16 220 PRO B CA 1
ATOM 5564 C C . PRO B 1 241 ? -26.512 15.655 45.052 1.00 84.54 220 PRO B C 1
ATOM 5565 O O . PRO B 1 241 ? -26.612 15.133 46.168 1.00 86.46 220 PRO B O 1
ATOM 5569 N N . SER B 1 242 ? -25.683 15.191 44.119 1.00 83.84 221 SER B N 1
ATOM 5570 C CA . SER B 1 242 ? -24.805 14.056 44.370 1.00 79.84 221 SER B CA 1
ATOM 5571 C C . SER B 1 242 ? -23.555 14.436 45.153 1.00 81.10 221 SER B C 1
ATOM 5572 O O . SER B 1 242 ? -22.912 13.554 45.732 1.00 80.41 221 SER B O 1
ATOM 5575 N N . ALA B 1 243 ? -23.210 15.723 45.203 1.00 79.96 222 ALA B N 1
ATOM 5576 C CA . ALA B 1 243 ? -21.974 16.152 45.852 1.00 77.65 222 ALA B CA 1
ATOM 5577 C C . ALA B 1 243 ? -21.849 15.668 47.289 1.00 74.44 222 ALA B C 1
ATOM 5578 O O . ALA B 1 243 ? -20.763 15.199 47.662 1.00 73.59 222 ALA B O 1
ATOM 5580 N N . PRO B 1 244 ? -22.879 15.749 48.135 1.00 74.78 223 PRO B N 1
ATOM 5581 C CA . PRO B 1 244 ? -22.731 15.220 49.500 1.00 74.91 223 PRO B CA 1
ATOM 5582 C C . PRO B 1 244 ? -22.285 13.769 49.536 1.00 71.15 223 PRO B C 1
ATOM 5583 O O . PRO B 1 244 ? -21.488 13.396 50.404 1.00 67.26 223 PRO B O 1
ATOM 5587 N N . LYS B 1 245 ? -22.774 12.938 48.611 1.00 71.75 224 LYS B N 1
ATOM 5588 C CA . LYS B 1 245 ? -22.372 11.536 48.594 1.00 67.73 224 LYS B CA 1
ATOM 5589 C C . LYS B 1 245 ? -20.875 11.399 48.342 1.00 68.39 224 LYS B C 1
ATOM 5590 O O . LYS B 1 245 ? -20.204 10.581 48.980 1.00 69.29 224 LYS B O 1
ATOM 5596 N N . HIS B 1 246 ? -20.334 12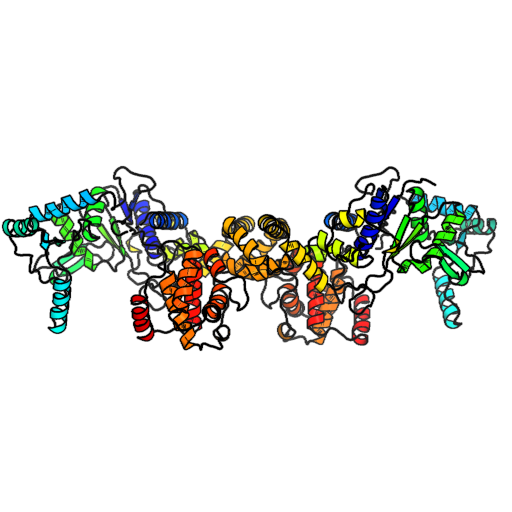.187 47.410 1.00 72.54 225 HIS B N 1
ATOM 5597 C CA . HIS B 1 246 ? -18.904 12.117 47.133 1.00 72.72 225 HIS B CA 1
ATOM 5598 C C . HIS B 1 246 ? -18.094 12.564 48.339 1.00 65.11 225 HIS B C 1
ATOM 5599 O O . HIS B 1 246 ? -17.061 11.970 48.659 1.00 59.68 225 HIS B O 1
ATOM 5606 N N . GLN B 1 247 ? -18.547 13.613 49.020 1.00 68.34 226 GLN B N 1
ATOM 5607 C CA . GLN B 1 247 ? -17.833 14.082 50.201 1.00 64.39 226 GLN B CA 1
ATOM 5608 C C . GLN B 1 247 ? -17.789 13.003 51.272 1.00 67.25 226 GLN B C 1
ATOM 5609 O O . GLN B 1 247 ? -16.759 12.809 51.928 1.00 67.95 226 GLN B O 1
ATOM 5615 N N . LEU B 1 248 ? -18.900 12.288 51.464 1.00 65.54 227 LEU B N 1
ATOM 5616 C CA . LEU B 1 248 ? -18.902 11.175 52.404 1.00 66.74 227 LEU B CA 1
ATOM 5617 C C . LEU B 1 248 ? -17.882 10.116 52.002 1.00 64.81 227 LEU B C 1
ATOM 5618 O O . LEU B 1 248 ? -17.159 9.589 52.853 1.00 65.37 227 LEU B O 1
ATOM 5623 N N . LEU B 1 249 ? -17.816 9.784 50.712 1.00 59.73 228 LEU B N 1
ATOM 5624 C CA . LEU B 1 249 ? -16.877 8.759 50.273 1.00 63.30 228 LEU B CA 1
ATOM 5625 C C . LEU B 1 249 ? -15.436 9.188 50.528 1.00 64.07 228 LEU B C 1
ATOM 5626 O O . LEU B 1 249 ? -14.604 8.373 50.943 1.00 63.74 228 LEU B O 1
ATOM 5631 N N . TYR B 1 250 ? -15.118 10.464 50.288 1.00 63.89 229 TYR B N 1
ATOM 5632 C CA . TYR B 1 250 ? -13.771 10.943 50.585 1.00 62.89 229 TYR B CA 1
ATOM 5633 C C . TYR B 1 250 ? -13.483 10.881 52.080 1.00 65.96 229 TYR B C 1
ATOM 5634 O O . TYR B 1 250 ? -12.381 10.497 52.488 1.00 66.86 229 TYR B O 1
ATOM 5643 N N . GLU B 1 251 ? -14.459 11.247 52.915 1.00 70.58 230 GLU B N 1
ATOM 5644 C CA . GLU B 1 251 ? -14.244 11.157 54.358 1.00 75.41 230 GLU B CA 1
ATOM 5645 C C . GLU B 1 251 ? -14.025 9.711 54.789 1.00 68.96 230 GLU B C 1
ATOM 5646 O O . GLU B 1 251 ? -13.157 9.428 55.624 1.00 72.88 230 GLU B O 1
ATOM 5652 N N . TYR B 1 252 ? -14.797 8.781 54.222 1.00 64.95 231 TYR B N 1
ATOM 5653 C CA . TYR B 1 252 ? -14.644 7.374 54.575 1.00 65.31 231 TYR B CA 1
ATOM 5654 C C . TYR B 1 252 ? -13.259 6.860 54.203 1.00 61.89 231 TYR B C 1
ATOM 5655 O O . TYR B 1 252 ? -12.638 6.109 54.964 1.00 57.29 231 TYR B O 1
ATOM 5664 N N . PHE B 1 253 ? -12.765 7.238 53.028 1.00 59.20 232 PHE B N 1
ATOM 5665 C CA . PHE B 1 253 ? -11.462 6.766 52.585 1.00 65.11 232 PHE B CA 1
ATOM 5666 C C . PHE B 1 253 ? -10.306 7.573 53.168 1.00 63.80 232 PHE B C 1
ATOM 5667 O O . PHE B 1 253 ? -9.155 7.134 53.073 1.00 65.49 232 PHE B O 1
ATOM 5675 N N . GLY B 1 254 ? -10.575 8.725 53.774 1.00 62.67 233 GLY B N 1
ATOM 5676 C CA . GLY B 1 254 ? -9.502 9.577 54.244 1.00 64.24 233 GLY B CA 1
ATOM 5677 C C . GLY B 1 254 ? -8.794 10.360 53.162 1.00 63.55 233 GLY B C 1
ATOM 5678 O O . GLY B 1 254 ? -7.655 10.793 53.366 1.00 63.49 233 GLY B O 1
ATOM 5679 N N . TRP B 1 255 ? -9.432 10.562 52.017 1.00 64.34 234 TRP B N 1
ATOM 5680 C CA . TRP B 1 255 ? -8.817 11.221 50.878 1.00 64.81 234 TRP B CA 1
ATOM 5681 C C . TRP B 1 255 ? -9.267 12.674 50.796 1.00 68.01 234 TRP B C 1
ATOM 5682 O O . TRP B 1 255 ? -10.330 13.052 51.295 1.00 67.94 234 TRP B O 1
ATOM 5693 N N . GLN B 1 256 ? -8.433 13.489 50.156 1.00 66.52 235 GLN B N 1
ATOM 5694 C CA . GLN B 1 256 ? -8.705 14.915 50.019 1.00 67.35 235 GLN B CA 1
ATOM 5695 C C . GLN B 1 256 ? -9.628 15.122 48.826 1.00 63.10 235 GLN B C 1
ATOM 5696 O O . GLN B 1 256 ? -9.228 14.912 47.674 1.00 63.52 235 GLN B O 1
ATOM 5702 N N . MET B 1 257 ? -10.864 15.525 49.100 1.00 62.56 236 MET B N 1
ATOM 5703 C CA . MET B 1 257 ? -11.812 15.767 48.026 1.00 63.19 236 MET B CA 1
ATOM 5704 C C . MET B 1 257 ? -11.323 16.930 47.167 1.00 60.58 236 MET B C 1
ATOM 5705 O O . MET B 1 257 ? -10.843 17.936 47.700 1.00 60.37 236 MET B O 1
ATOM 5710 N N . PRO B 1 258 ? -11.405 16.822 45.845 1.00 63.13 237 PRO B N 1
ATOM 5711 C CA . PRO B 1 258 ? -11.053 17.961 44.994 1.00 63.68 237 PRO B CA 1
ATOM 5712 C C . PRO B 1 258 ? -12.076 19.076 45.129 1.00 61.48 237 PRO B C 1
ATOM 5713 O O . PRO B 1 258 ? -13.197 18.875 45.596 1.00 62.49 237 PRO B O 1
ATOM 5717 N N . GLU B 1 259 ? -11.662 20.275 44.734 1.00 59.70 238 GLU B N 1
ATOM 5718 C CA . GLU B 1 259 ? -12.543 21.432 44.797 1.00 65.83 238 GLU B CA 1
ATOM 5719 C C . GLU B 1 259 ? -13.538 21.385 43.646 1.00 66.40 238 GLU B C 1
ATOM 5720 O O . GLU B 1 259 ? -13.155 21.172 42.493 1.00 67.10 238 GLU B O 1
ATOM 5726 N N . LEU B 1 260 ? -14.809 21.604 43.956 1.00 73.35 239 LEU B N 1
ATOM 5727 C CA . LEU B 1 260 ? -15.876 21.518 42.974 1.00 72.68 239 LEU B CA 1
ATOM 5728 C C . LEU B 1 260 ? -16.255 22.907 42.481 1.00 79.28 239 LEU B C 1
ATOM 5729 O O . LEU B 1 260 ? -16.236 23.879 43.242 1.00 78.95 239 LEU B O 1
ATOM 5734 N N . CYS B 1 261 ? -16.582 22.991 41.195 1.00 74.51 240 CYS B N 1
ATOM 5735 C CA . CYS B 1 261 ? -17.248 24.153 40.625 1.00 72.56 240 CYS B CA 1
ATOM 5736 C C . CYS B 1 261 ? -18.329 23.637 39.692 1.00 73.42 240 CYS B C 1
ATOM 5737 O O . CYS B 1 261 ? -18.042 22.831 38.803 1.00 77.22 240 CYS B O 1
ATOM 5740 N N . HIS B 1 262 ? -19.562 24.087 39.892 1.00 77.03 241 HIS B N 1
ATOM 5741 C CA . HIS B 1 262 ? -20.698 23.607 39.114 1.00 77.90 241 HIS B CA 1
ATOM 5742 C C . HIS B 1 262 ? -21.024 24.614 38.017 1.00 80.91 241 HIS B C 1
ATOM 5743 O O . HIS B 1 262 ? -21.270 25.791 38.298 1.00 82.73 241 HIS B O 1
ATOM 5750 N N . MET B 1 263 ? -21.010 24.143 36.761 1.00 80.69 242 MET B N 1
ATOM 5751 C CA . MET B 1 263 ? -21.268 24.976 35.595 1.00 84.42 242 MET B CA 1
ATOM 5752 C C . MET B 1 263 ? -22.771 25.120 35.358 1.00 77.30 242 MET B C 1
ATOM 5753 O O . MET B 1 263 ? -23.552 24.251 35.748 1.00 76.45 242 MET B O 1
ATOM 5758 N N . PRO B 1 264 ? -23.203 26.208 34.726 1.00 95.97 243 PRO B N 1
ATOM 5759 C CA . PRO B 1 264 ? -24.621 26.329 34.373 1.00 101.28 243 PRO B CA 1
ATOM 5760 C C . PRO B 1 264 ? -25.022 25.297 33.330 1.00 94.79 243 PRO B C 1
ATOM 5761 O O . PRO B 1 264 ? -24.228 24.908 32.471 1.00 93.45 243 PRO B O 1
ATOM 5765 N N . LEU B 1 265 ? -26.275 24.858 33.413 1.00 87.90 244 LEU B N 1
ATOM 5766 C CA . LEU B 1 265 ? -26.790 23.836 32.510 1.00 87.48 244 LEU B CA 1
ATOM 5767 C C . LEU B 1 265 ? -27.154 24.434 31.156 1.00 89.60 244 LEU B C 1
ATOM 5768 O O . LEU B 1 265 ? -27.703 25.536 31.075 1.00 92.32 244 LEU B O 1
ATOM 5773 N N . LEU B 1 266 ? -26.846 23.693 30.087 1.00 90.17 245 LEU B N 1
ATOM 5774 C CA . LEU B 1 266 ? -27.178 24.118 28.731 1.00 89.66 245 LEU B CA 1
ATOM 5775 C C . LEU B 1 266 ? -28.665 23.924 28.462 1.00 86.56 245 LEU B C 1
ATOM 5776 O O . LEU B 1 266 ? -29.245 22.890 28.805 1.00 89.06 245 LEU B O 1
ATOM 5781 N N . ARG B 1 267 ? -29.277 24.917 27.824 1.00 96.13 246 ARG B N 1
ATOM 5782 C CA . ARG B 1 267 ? -30.721 24.961 27.675 1.00 93.70 246 ARG B CA 1
ATOM 5783 C C . ARG B 1 267 ? -31.106 25.130 26.213 1.00 96.95 246 ARG B C 1
ATOM 5784 O O . ARG B 1 267 ? -30.349 25.674 25.409 1.00 96.86 246 ARG B O 1
ATOM 5792 N N . ASN B 1 268 ? -32.293 24.632 25.885 1.00 96.50 247 ASN B N 1
ATOM 5793 C CA . ASN B 1 268 ? -32.926 24.894 24.613 1.00 98.41 247 ASN B CA 1
ATOM 5794 C C . ASN B 1 268 ? -33.334 26.362 24.549 1.00 100.03 247 ASN B C 1
ATOM 5795 O O . ASN B 1 268 ? -33.202 27.096 25.529 1.00 103.19 247 ASN B O 1
ATOM 5800 N N . PRO B 1 269 ? -33.831 26.827 23.401 1.00 95.77 248 PRO B N 1
ATOM 5801 C CA . PRO B 1 269 ? -34.342 28.207 23.340 1.00 94.56 248 PRO B CA 1
ATOM 5802 C C . PRO B 1 269 ? -35.513 28.481 24.277 1.00 97.61 248 PRO B C 1
ATOM 5803 O O . PRO B 1 269 ? -35.784 29.654 24.568 1.00 93.45 248 PRO B O 1
ATOM 5807 N N . ASP B 1 270 ? -36.217 27.452 24.752 1.00 93.91 249 ASP B N 1
ATOM 5808 C CA . ASP B 1 270 ? -37.368 27.628 25.631 1.00 98.22 249 ASP B CA 1
ATOM 5809 C C . ASP B 1 270 ? -37.009 27.555 27.114 1.00 101.82 249 ASP B C 1
ATOM 5810 O O . ASP B 1 270 ? -37.910 27.592 27.959 1.00 102.60 249 ASP B O 1
ATOM 5815 N N . LYS B 1 271 ? -35.724 27.462 27.448 1.00 103.12 250 LYS B N 1
ATOM 5816 C CA . LYS B 1 271 ? -35.191 27.397 28.809 1.00 106.56 250 LYS B CA 1
ATOM 5817 C C . LYS B 1 271 ? -35.278 25.991 29.404 1.00 100.77 250 LYS B C 1
ATOM 5818 O O . LYS B 1 271 ? -34.913 25.807 30.575 1.00 93.87 250 LYS B O 1
ATOM 5820 N N . SER B 1 272 ? -35.733 24.995 28.651 1.00 99.27 251 SER B N 1
ATOM 5821 C CA . SER B 1 272 ? -35.729 23.626 29.144 1.00 95.87 251 SER B CA 1
ATOM 5822 C C . SER B 1 272 ? -34.337 23.014 28.986 1.00 99.61 251 SER B C 1
ATOM 5823 O O . SER B 1 272 ? -33.440 23.590 28.366 1.00 103.76 251 SER B O 1
ATOM 5826 N N . LYS B 1 273 ? -34.152 21.833 29.569 1.00 100.00 252 LYS B N 1
ATOM 5827 C CA . LYS B 1 273 ? -32.875 21.147 29.434 1.00 95.97 252 LYS B CA 1
ATOM 5828 C C . LYS B 1 273 ? -32.577 20.910 27.961 1.00 95.88 252 LYS B C 1
ATOM 5829 O O . LYS B 1 273 ? -33.464 20.548 27.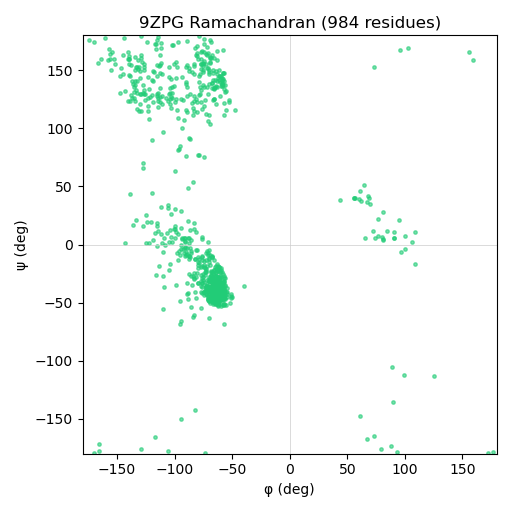183 1.00 96.35 252 LYS B O 1
ATOM 5831 N N . LEU B 1 274 ? -31.324 21.133 27.576 1.00 99.65 253 LEU B N 1
ATOM 5832 C CA . LEU B 1 274 ? -30.928 20.947 26.187 1.00 99.74 253 LEU B CA 1
ATOM 5833 C C . LEU B 1 274 ? -31.288 19.541 25.736 1.00 98.45 253 LEU B C 1
ATOM 5834 O O . LEU B 1 274 ? -30.752 18.557 26.256 1.00 90.38 253 LEU B O 1
ATOM 5839 N N . SER B 1 275 ? -32.201 19.447 24.773 1.00 97.39 254 SER B N 1
ATOM 5840 C CA . SER B 1 275 ? -32.724 18.165 24.330 1.00 99.85 254 SER B CA 1
ATOM 5841 C C . SER B 1 275 ? -32.584 18.031 22.823 1.00 95.24 254 SER B C 1
ATOM 5842 O O . SER B 1 275 ? -32.986 18.922 22.069 1.00 95.64 254 SER B O 1
ATOM 5845 N N . LYS B 1 276 ? -32.018 16.902 22.402 1.00 89.63 255 LYS B N 1
ATOM 5846 C CA . LYS B 1 276 ? -32.031 16.431 21.026 1.00 87.59 255 LYS B CA 1
ATOM 5847 C C . LYS B 1 276 ? -33.372 16.676 20.346 1.00 95.93 255 LYS B C 1
ATOM 5848 O O . LYS B 1 276 ? -33.416 16.974 19.147 1.00 92.54 255 LYS B O 1
ATOM 5854 N N . ARG B 1 277 ? -34.471 16.563 21.096 1.00 98.71 256 ARG B N 1
ATOM 5855 C CA . ARG B 1 277 ? -35.793 16.714 20.495 1.00 93.62 256 ARG B CA 1
ATOM 5856 C C . ARG B 1 277 ? -35.926 18.058 19.786 1.00 89.71 256 ARG B C 1
ATOM 5857 O O . ARG B 1 277 ? -36.408 18.129 18.651 1.00 93.31 256 ARG B O 1
ATOM 5859 N N . LYS B 1 278 ? -35.493 19.139 20.438 1.00 97.65 257 LYS B N 1
ATOM 5860 C CA . LYS B 1 278 ? -35.589 20.467 19.840 1.00 100.38 257 LYS B CA 1
ATOM 5861 C C . LYS B 1 278 ? -34.412 20.751 18.907 1.00 101.30 257 LYS B C 1
ATOM 5862 O O . LYS B 1 278 ? -34.599 20.955 17.700 1.00 89.51 257 LYS B O 1
ATOM 5864 N N . ASN B 1 279 ? -33.195 20.767 19.448 1.00 104.14 258 ASN B N 1
ATOM 5865 C CA . ASN B 1 279 ? -31.979 21.067 18.701 1.00 98.16 258 ASN B CA 1
ATOM 5866 C C . ASN B 1 279 ? -31.114 19.823 18.588 1.00 96.02 258 ASN B C 1
ATOM 5867 O O . ASN B 1 279 ? -31.216 18.907 19.409 1.00 98.92 258 ASN B O 1
ATOM 5872 N N . PRO B 1 280 ? -30.240 19.750 17.582 1.00 97.23 259 PRO B N 1
ATOM 5873 C CA . PRO B 1 280 ? -29.308 18.617 17.502 1.00 91.95 259 PRO B CA 1
ATOM 5874 C C . PRO B 1 280 ? -28.188 18.741 18.524 1.00 85.91 259 PRO B C 1
ATOM 5875 O O . PRO B 1 280 ? -27.611 19.813 18.706 1.00 81.84 259 PRO B O 1
ATOM 5879 N N . THR B 1 281 ? -27.881 17.627 19.193 1.00 82.54 260 THR B N 1
ATOM 5880 C CA . THR B 1 281 ? -26.880 17.606 20.252 1.00 73.78 260 THR B CA 1
ATOM 5881 C C . THR B 1 281 ? -25.598 16.888 19.858 1.00 66.36 260 THR B C 1
ATOM 5882 O O . THR B 1 281 ? -24.673 16.811 20.672 1.00 62.87 260 THR B O 1
ATOM 5886 N N . SER B 1 282 ? -25.516 16.363 18.642 1.00 66.99 261 SER B N 1
ATOM 5887 C CA . SER B 1 282 ? -24.360 15.581 18.227 1.00 62.24 261 SER B CA 1
ATOM 5888 C C . SER B 1 282 ? -23.224 16.503 17.809 1.00 62.02 261 SER B C 1
ATOM 5889 O O . SER B 1 282 ? -23.397 17.353 16.930 1.00 58.54 261 SER B O 1
ATOM 5892 N N . ILE B 1 283 ? -22.058 16.326 18.426 1.00 65.67 262 ILE B N 1
ATOM 5893 C CA . ILE B 1 283 ? -20.873 17.054 17.988 1.00 58.61 262 ILE B CA 1
ATOM 5894 C C . ILE B 1 283 ? -20.595 16.758 16.521 1.00 58.37 262 ILE B C 1
ATOM 5895 O O . ILE B 1 283 ? -20.376 17.669 15.716 1.00 61.56 262 ILE B O 1
ATOM 5900 N N . THR B 1 284 ? -20.619 15.476 16.148 1.00 60.83 263 THR B N 1
ATOM 5901 C CA . THR B 1 284 ? -20.289 15.096 14.781 1.00 58.71 263 THR B CA 1
ATOM 5902 C C . THR B 1 284 ? -21.341 15.560 13.780 1.00 62.09 263 THR B C 1
ATOM 5903 O O . THR B 1 284 ? -21.019 15.724 12.594 1.00 57.23 263 THR B O 1
ATOM 5907 N N . TYR B 1 285 ? -22.582 15.788 14.220 1.00 62.01 264 TYR B N 1
ATOM 5908 C CA . TYR B 1 285 ? -23.559 16.396 13.324 1.00 59.54 264 TYR B CA 1
ATOM 5909 C C . TYR B 1 285 ? -23.073 17.759 12.843 1.00 59.35 264 TYR B C 1
ATOM 5910 O O . TYR B 1 285 ? -23.134 18.069 11.648 1.00 60.39 264 TYR B O 1
ATOM 5919 N N . TYR B 1 286 ? -22.589 18.590 13.770 1.00 55.91 265 TYR B N 1
ATOM 5920 C CA . TYR B 1 286 ? -22.132 19.921 13.393 1.00 57.29 265 TYR B CA 1
ATOM 5921 C C . TYR B 1 286 ? -20.924 19.861 12.475 1.00 56.70 265 TYR B C 1
ATOM 5922 O O . TYR B 1 286 ? -20.777 20.719 11.598 1.00 57.57 265 TYR B O 1
ATOM 5931 N N . ARG B 1 287 ? -20.056 18.860 12.638 1.00 54.04 266 ARG B N 1
ATOM 5932 C CA . ARG B 1 287 ? -18.993 18.674 11.655 1.00 55.80 266 ARG B CA 1
ATOM 5933 C C . ARG B 1 287 ? -19.583 18.399 10.277 1.00 51.62 266 ARG B C 1
ATOM 5934 O O . ARG B 1 287 ? -19.163 18.992 9.278 1.00 53.33 266 ARG B O 1
ATOM 5942 N N . ASP B 1 288 ? -20.581 17.516 10.209 1.00 53.88 267 ASP B N 1
ATOM 5943 C CA . ASP B 1 288 ? -21.175 17.160 8.926 1.00 56.42 267 ASP B CA 1
ATOM 5944 C C . ASP B 1 288 ? -21.938 18.314 8.290 1.00 54.51 267 ASP B C 1
ATOM 5945 O O . ASP B 1 288 ? -22.116 18.319 7.067 1.00 57.21 267 ASP B O 1
ATOM 5950 N N . ALA B 1 289 ? -22.389 19.282 9.083 1.00 59.00 268 ALA B N 1
ATOM 5951 C CA . ALA B 1 289 ? -23.172 20.405 8.579 1.00 54.35 268 ALA B CA 1
ATOM 5952 C C . ALA B 1 289 ? -22.311 21.578 8.134 1.00 53.94 268 ALA B C 1
ATOM 5953 O O . ALA B 1 289 ? -22.852 22.568 7.637 1.00 55.97 268 ALA B O 1
ATOM 5955 N N . GLY B 1 290 ? -20.998 21.496 8.297 1.00 53.35 269 GLY B N 1
ATOM 5956 C CA . GLY B 1 290 ? -20.120 22.568 7.897 1.00 56.61 269 GLY B CA 1
ATOM 5957 C C . GLY B 1 290 ? -19.744 23.549 8.983 1.00 59.26 269 GLY B C 1
ATOM 5958 O O . GLY B 1 290 ? -19.335 24.671 8.658 1.00 57.49 269 GLY B O 1
ATOM 5959 N N . ILE B 1 291 ? -19.867 23.167 10.253 1.00 59.99 270 ILE B N 1
ATOM 5960 C CA . ILE B 1 291 ? -19.450 24.019 11.363 1.00 59.66 270 ILE B CA 1
ATOM 5961 C C . ILE B 1 291 ? -17.956 23.818 11.603 1.00 59.48 270 ILE B C 1
ATOM 5962 O O . ILE B 1 291 ? -17.499 22.698 11.856 1.00 58.68 270 ILE B O 1
ATOM 5967 N N . LEU B 1 292 ? -17.194 24.899 11.511 1.00 61.56 271 LEU B N 1
ATOM 5968 C CA . LEU B 1 292 ? -15.786 24.842 11.872 1.00 64.87 271 LEU B CA 1
ATOM 5969 C C . LEU B 1 292 ? -15.650 24.514 13.357 1.00 61.04 271 LEU B C 1
ATOM 5970 O O . LEU B 1 292 ? -16.423 25.024 14.177 1.00 63.01 271 LEU B O 1
ATOM 5975 N N . PRO B 1 293 ? -14.682 23.678 13.745 1.00 59.98 272 PRO B N 1
ATOM 5976 C CA . PRO B 1 293 ? -14.516 23.390 15.182 1.00 62.44 272 PRO B CA 1
ATOM 5977 C C . PRO B 1 293 ? -14.202 24.625 16.006 1.00 64.40 272 PRO B C 1
ATOM 5978 O O . PRO B 1 293 ? -14.628 24.711 17.162 1.00 62.44 272 PRO B O 1
ATOM 5982 N N . GLU B 1 294 ? -13.471 25.591 15.447 1.00 63.46 273 GLU B N 1
ATOM 5983 C CA . GLU B 1 294 ? -13.188 26.810 16.195 1.00 61.95 273 GLU B CA 1
ATOM 5984 C C . GLU B 1 294 ? -14.472 27.569 16.502 1.00 65.12 273 GLU B C 1
ATOM 5985 O O . GLU B 1 294 ? -14.612 28.155 17.581 1.00 65.64 273 GLU B O 1
ATOM 5991 N N . ALA B 1 295 ? -15.417 27.575 15.562 1.00 65.44 274 ALA B N 1
ATOM 5992 C CA . ALA B 1 295 ? -16.695 28.227 15.816 1.00 68.41 274 ALA B CA 1
ATOM 5993 C C . ALA B 1 295 ? -17.463 27.521 16.923 1.00 66.13 274 ALA B C 1
ATOM 5994 O O . ALA B 1 295 ? -18.058 28.173 17.788 1.00 69.39 274 ALA B O 1
ATOM 5996 N N . LEU B 1 296 ? -17.472 26.189 16.907 1.00 68.60 275 LEU B N 1
ATOM 5997 C CA . LEU B 1 296 ? -18.239 25.447 17.902 1.00 70.88 275 LEU B CA 1
ATOM 5998 C C . LEU B 1 296 ? -17.669 25.649 19.301 1.00 68.49 275 LEU B C 1
ATOM 5999 O O . LEU B 1 296 ? -18.424 25.756 20.271 1.00 69.09 275 LEU B O 1
ATOM 6004 N N . MET B 1 297 ? -16.341 25.696 19.424 1.00 70.03 276 MET B N 1
ATOM 6005 C CA . MET B 1 297 ? -15.731 25.887 20.735 1.00 73.48 276 MET B CA 1
ATOM 6006 C C . MET B 1 297 ? -15.908 27.318 21.214 1.00 76.65 276 MET B C 1
ATOM 6007 O O . MET B 1 297 ? -16.076 27.565 22.413 1.00 79.47 276 MET B O 1
ATOM 6012 N N . ASN B 1 298 ? -15.864 28.274 20.293 1.00 78.65 277 ASN B N 1
ATOM 6013 C CA . ASN B 1 298 ? -16.142 29.652 20.667 1.00 81.48 277 ASN B CA 1
ATOM 6014 C C . ASN B 1 298 ? -17.553 29.782 21.225 1.00 82.99 277 ASN B C 1
ATOM 6015 O O . ASN B 1 298 ? -17.778 30.498 22.207 1.00 86.21 277 ASN B O 1
ATOM 6020 N N . TYR B 1 299 ? -18.516 29.086 20.614 1.00 79.59 278 TYR B N 1
ATOM 6021 C CA . TYR B 1 299 ? -19.906 29.213 21.031 1.00 79.89 278 TYR B CA 1
ATOM 6022 C C . TYR B 1 299 ? -20.162 28.498 22.353 1.00 86.10 278 TYR B C 1
ATOM 6023 O O . TYR B 1 299 ? -20.891 29.012 23.208 1.00 92.83 278 TYR B O 1
ATOM 6032 N N . LEU B 1 300 ? -19.582 27.308 22.537 1.00 81.08 279 LEU B N 1
ATOM 6033 C CA . LEU B 1 300 ? -19.731 26.607 23.809 1.00 82.40 279 LEU B CA 1
ATOM 6034 C C . LEU B 1 300 ? -19.052 27.365 24.941 1.00 85.90 279 LEU B C 1
ATOM 6035 O O . LEU B 1 300 ? -19.532 27.340 26.079 1.00 84.89 279 LEU B O 1
ATOM 6040 N N . GLY B 1 301 ? -17.932 28.031 24.649 1.00 83.90 280 GLY B N 1
ATOM 6041 C CA . GLY B 1 301 ? -17.269 28.844 25.646 1.00 85.88 280 GLY B CA 1
ATOM 6042 C C . GLY B 1 301 ? -18.013 30.114 25.987 1.00 87.55 280 GLY B C 1
ATOM 6043 O O . GLY B 1 301 ? -17.748 30.713 27.032 1.00 91.69 280 GLY B O 1
ATOM 6044 N N . ARG B 1 302 ? -18.933 30.541 25.125 1.00 88.83 281 ARG B N 1
ATOM 6045 C CA . ARG B 1 302 ? -19.751 31.718 25.379 1.00 87.33 281 ARG B CA 1
ATOM 6046 C C . ARG B 1 302 ? -20.992 31.411 26.200 1.00 90.88 281 ARG B C 1
ATOM 6047 O O . ARG B 1 302 ? -21.718 32.342 26.567 1.00 92.24 281 ARG B O 1
ATOM 6055 N N . MET B 1 303 ? -21.258 30.139 26.490 1.00 90.78 282 MET B N 1
ATOM 6056 C CA . MET B 1 303 ? -22.468 29.789 27.222 1.00 99.18 282 MET B CA 1
ATOM 6057 C C . MET B 1 303 ? -22.378 30.251 28.671 1.00 109.30 282 MET B C 1
ATOM 6058 O O . MET B 1 303 ? -23.147 31.112 29.112 1.00 123.08 282 MET B O 1
ATOM 6063 N N . GLY B 1 304 ? -21.425 29.713 29.421 1.00 95.09 283 GLY B N 1
ATOM 6064 C CA . GLY B 1 304 ? -21.302 30.088 30.814 1.00 99.30 283 GLY B CA 1
ATOM 6065 C C . GLY B 1 304 ? -20.425 31.302 31.031 1.00 99.29 283 GLY B C 1
ATOM 6066 O O . GLY B 1 304 ? -20.760 32.189 31.819 1.00 101.56 283 GLY B O 1
ATOM 6067 N N . TYR B 1 305 ? -19.312 31.364 30.310 1.00 92.18 284 TYR B N 1
ATOM 6068 C CA . TYR B 1 305 ? -18.212 32.272 30.605 1.00 93.92 284 TYR B CA 1
ATOM 6069 C C . TYR B 1 305 ? -18.085 33.315 29.507 1.00 96.06 284 TYR B C 1
ATOM 6070 O O . TYR B 1 305 ? -18.159 32.987 28.320 1.00 101.79 284 TYR B O 1
ATOM 6079 N N . SER B 1 306 ? -17.912 34.568 29.906 1.00 110.32 285 SER B N 1
ATOM 6080 C CA . SER B 1 306 ? -17.685 35.671 28.988 1.00 125.07 285 SER B CA 1
ATOM 6081 C C . SER B 1 306 ? -16.268 36.199 29.163 1.00 125.42 285 SER B C 1
ATOM 6082 O O . SER B 1 306 ? -15.605 35.942 30.169 1.00 116.75 285 SER B O 1
ATOM 6085 N N . LEU B 1 307 ? -15.814 36.941 28.183 1.00 107.00 286 LEU B N 1
ATOM 6086 C CA . LEU B 1 307 ? -14.468 37.490 28.200 1.00 111.18 286 LEU B CA 1
ATOM 6087 C C . LEU B 1 307 ? -14.471 38.936 28.672 1.00 121.41 286 LEU B C 1
ATOM 6088 O O . LEU B 1 307 ? -15.485 39.635 28.580 1.00 119.51 286 LEU B O 1
ATOM 6093 N N . PRO B 1 308 ? -13.333 39.421 29.178 1.00 111.09 287 PRO B N 1
ATOM 6094 C CA . PRO B 1 308 ? -13.335 40.738 29.843 1.00 113.80 287 PRO B CA 1
ATOM 6095 C C . PRO B 1 308 ? -13.874 41.880 28.993 1.00 113.98 287 PRO B C 1
ATOM 6096 O O . PRO B 1 308 ? -14.618 42.724 29.509 1.00 123.24 287 PRO B O 1
ATOM 6100 N N . ASN B 1 309 ? -13.535 41.934 27.706 1.00 115.47 288 ASN B N 1
ATOM 6101 C CA . ASN B 1 309 ? -13.921 43.050 26.854 1.00 109.89 288 ASN B CA 1
ATOM 6102 C C . ASN B 1 309 ? -15.285 42.851 26.200 1.00 148.64 288 ASN B C 1
ATOM 6103 O O . ASN B 1 309 ? -15.582 43.505 25.191 1.00 146.71 288 ASN B O 1
ATOM 6105 N N . GLU B 1 310 ? -16.125 41.972 26.748 1.00 124.70 289 GLU B N 1
ATOM 6106 C CA . GLU B 1 310 ? -17.435 41.612 26.213 1.00 120.68 289 GLU B CA 1
ATOM 6107 C C . GLU B 1 310 ? -17.329 40.900 24.868 1.00 114.60 289 GLU B C 1
ATOM 6108 O O . GLU B 1 310 ? -18.366 40.593 24.254 1.00 114.61 289 GLU B O 1
ATOM 6110 N N . GLN B 1 311 ? -16.125 40.598 24.400 1.00 140.34 290 GLN B N 1
ATOM 6111 C CA . GLN B 1 311 ? -15.951 40.080 23.053 1.00 123.36 290 GLN B CA 1
ATOM 6112 C C . GLN B 1 311 ? -16.552 38.689 22.930 1.00 109.58 290 GLN B C 1
ATOM 6113 O O . GLN B 1 311 ? -16.425 37.853 23.829 1.00 111.28 290 GLN B O 1
ATOM 6119 N N . GLU B 1 312 ? -17.213 38.446 21.798 1.00 97.18 291 GLU B N 1
ATOM 6120 C CA . GLU B 1 312 ? -17.917 37.197 21.550 1.00 98.54 291 GLU B CA 1
ATOM 6121 C C . GLU B 1 312 ? -17.237 36.328 20.499 1.00 91.86 291 GLU B C 1
ATOM 6122 O O . GLU B 1 312 ? -17.798 35.301 20.107 1.00 85.36 291 GLU B O 1
ATOM 6128 N N . LYS B 1 313 ? -16.059 36.719 20.018 1.00 92.07 292 LYS B N 1
ATOM 6129 C CA . LYS B 1 313 ? -15.277 35.905 19.097 1.00 86.15 292 LYS B CA 1
ATOM 6130 C C . LYS B 1 313 ? -13.839 35.880 19.589 1.00 85.13 292 LYS B C 1
ATOM 6131 O O . LYS B 1 313 ? -13.275 36.927 19.917 1.00 89.59 292 LYS B O 1
ATOM 6137 N N . PHE B 1 314 ? -13.252 34.692 19.625 1.00 85.55 293 PHE B N 1
ATOM 6138 C CA . PHE B 1 314 ? -11.996 34.468 20.328 1.00 86.52 293 PHE B CA 1
ATOM 6139 C C . PHE B 1 314 ? -11.538 33.040 20.056 1.00 83.86 293 PHE B C 1
ATOM 6140 O O . PHE B 1 314 ? -12.238 32.250 19.416 1.00 80.66 293 PHE B O 1
ATOM 6148 N N . THR B 1 315 ? -10.355 32.718 20.564 1.00 83.71 294 THR B N 1
ATOM 6149 C CA . THR B 1 315 ? -9.707 31.432 20.377 1.00 83.39 294 THR B CA 1
ATOM 6150 C C . THR B 1 315 ? -9.603 30.705 21.718 1.00 87.97 294 THR B C 1
ATOM 6151 O O . THR B 1 315 ? -10.011 31.215 22.765 1.00 87.54 294 THR B O 1
ATOM 6155 N N . LEU B 1 316 ? -9.043 29.494 21.676 1.00 87.02 295 LEU B N 1
ATOM 6156 C CA . LEU B 1 316 ? -8.827 28.738 22.906 1.00 85.72 295 LEU B CA 1
ATOM 6157 C C . LEU B 1 316 ? -7.843 29.457 23.819 1.00 87.86 295 LEU B C 1
ATOM 6158 O O . LEU B 1 316 ? -8.111 29.652 25.009 1.00 88.44 295 LEU B O 1
ATOM 6163 N N . ASP B 1 317 ? -6.699 29.876 23.270 1.00 88.07 296 ASP B N 1
ATOM 6164 C CA . ASP B 1 317 ? -5.665 30.500 24.090 1.00 86.17 296 ASP B CA 1
ATOM 6165 C C . ASP B 1 317 ? -6.146 31.816 24.687 1.00 90.44 296 ASP B C 1
ATOM 6166 O O . ASP B 1 317 ? -5.814 32.146 25.832 1.00 92.29 296 ASP B O 1
ATOM 6171 N N . GLU B 1 318 ? -6.912 32.594 23.921 1.00 87.28 297 GLU B N 1
ATOM 6172 C CA . GLU B 1 318 ? -7.426 33.856 24.446 1.00 87.87 297 GLU B CA 1
ATOM 6173 C C . GLU B 1 318 ? -8.356 33.621 25.632 1.00 87.00 297 GLU B C 1
ATOM 6174 O O . GLU B 1 318 ? -8.325 34.370 26.614 1.00 86.15 297 GLU B O 1
ATOM 6180 N N . MET B 1 319 ? -9.189 32.582 25.557 1.00 85.72 298 MET B N 1
ATOM 6181 C CA . MET B 1 319 ? -10.019 32.211 26.698 1.00 84.88 298 MET B CA 1
ATOM 6182 C C . MET B 1 319 ? -9.160 31.804 27.889 1.00 89.17 298 MET B C 1
ATOM 6183 O O . MET B 1 319 ? -9.481 32.128 29.039 1.00 90.26 298 MET B O 1
ATOM 6188 N N . ILE B 1 320 ? -8.062 31.093 27.631 1.00 92.66 299 ILE B N 1
ATOM 6189 C CA . ILE B 1 320 ? -7.217 30.597 28.711 1.00 93.97 299 ILE B CA 1
ATOM 6190 C C . ILE B 1 320 ? -6.552 31.750 29.453 1.00 97.51 299 ILE B C 1
ATOM 6191 O O . ILE B 1 320 ? -6.565 31.804 30.689 1.00 95.13 299 ILE B O 1
ATOM 6196 N N . GLN B 1 321 ? -5.957 32.686 28.714 1.00 95.62 300 GLN B N 1
ATOM 6197 C CA . GLN B 1 321 ? -5.136 33.714 29.347 1.00 98.74 300 GLN B CA 1
ATOM 6198 C C . GLN B 1 321 ? -5.943 34.530 30.351 1.00 100.17 300 GLN B C 1
ATOM 6199 O O . GLN B 1 321 ? -5.552 34.661 31.516 1.00 104.49 300 GLN B O 1
ATOM 6205 N N . SER B 1 322 ? -7.082 35.069 29.924 1.00 96.86 301 SER B N 1
ATOM 6206 C CA . SER B 1 322 ? -7.895 35.929 30.771 1.00 89.45 301 SER B CA 1
ATOM 6207 C C . SER B 1 322 ? -8.879 35.150 31.635 1.00 93.08 301 SER B C 1
ATOM 6208 O O . SER B 1 322 ? -9.770 35.760 32.238 1.00 89.42 301 SER B O 1
ATOM 6211 N N . PHE B 1 323 ? -8.728 33.828 31.725 1.00 95.43 302 PHE B N 1
ATOM 6212 C CA . PHE B 1 323 ? -9.716 33.009 32.416 1.00 90.21 302 PHE B CA 1
ATOM 6213 C C . PHE B 1 323 ? -9.775 33.339 33.903 1.00 87.50 302 PHE B C 1
ATOM 6214 O O . PHE B 1 323 ? -8.742 33.478 34.568 1.00 89.12 302 PHE B O 1
ATOM 6222 N N . ASP B 1 324 ? -10.996 33.461 34.418 1.00 90.93 303 ASP B N 1
ATOM 6223 C CA . ASP B 1 324 ? -11.249 33.640 35.842 1.00 94.32 303 ASP B CA 1
ATOM 6224 C C . ASP B 1 324 ? -12.508 32.865 36.199 1.00 89.69 303 ASP B C 1
ATOM 6225 O O . ASP B 1 324 ? -13.525 32.978 35.508 1.00 86.93 303 ASP B O 1
ATOM 6227 N N . ILE B 1 325 ? -12.440 32.086 37.279 1.00 88.15 304 ILE B N 1
ATOM 6228 C CA . ILE B 1 325 ? -13.586 31.276 37.680 1.00 91.17 304 ILE B CA 1
ATOM 6229 C C . ILE B 1 325 ? -14.809 32.155 37.892 1.00 91.34 304 ILE B C 1
ATOM 6230 O O . ILE B 1 325 ? -15.924 31.803 37.491 1.00 89.58 304 ILE B O 1
ATOM 6235 N N . GLN B 1 326 ? -14.620 33.310 38.529 1.00 94.82 305 GLN B N 1
ATOM 6236 C CA . GLN B 1 326 ? -15.744 34.140 38.940 1.00 91.48 305 GLN B CA 1
ATOM 6237 C C . GLN B 1 326 ? -16.491 34.745 37.762 1.00 89.99 305 GLN B C 1
ATOM 6238 O O . GLN B 1 326 ? -17.576 35.299 37.963 1.00 92.19 305 GLN B O 1
ATOM 6244 N N . ARG B 1 327 ? -15.953 34.650 36.551 1.00 89.27 306 ARG B N 1
ATOM 6245 C CA . ARG B 1 327 ? -16.629 35.151 35.364 1.00 89.01 306 ARG B CA 1
ATOM 6246 C C . ARG B 1 327 ? -17.560 34.116 34.745 1.00 93.99 306 ARG B C 1
ATOM 6247 O O . ARG B 1 327 ? -18.116 34.363 33.668 1.00 95.88 306 ARG B O 1
ATOM 6255 N N . ILE B 1 328 ? -17.729 32.962 35.397 1.00 101.31 307 ILE B N 1
ATOM 6256 C CA . ILE B 1 328 ? -18.696 31.961 34.965 1.00 96.40 307 ILE B CA 1
ATOM 6257 C C . ILE B 1 328 ? -20.090 32.392 35.404 1.00 98.84 307 ILE B C 1
ATOM 6258 O O . ILE B 1 328 ? -20.274 33.016 36.456 1.00 95.28 307 ILE B O 1
ATOM 6263 N N . SER B 1 329 ? -21.085 32.051 34.590 1.00 95.23 308 SER B N 1
ATOM 6264 C CA . SER B 1 329 ? -22.448 32.532 34.775 1.00 98.97 308 SER B CA 1
ATOM 6265 C C . SER B 1 329 ? -23.247 31.581 35.654 1.00 91.64 308 SER B C 1
ATOM 6266 O O . SER B 1 329 ? -23.125 30.360 35.540 1.00 93.44 308 SER B O 1
ATOM 6269 N N . LEU B 1 330 ? -24.063 32.153 36.542 1.00 97.95 309 LEU B N 1
ATOM 6270 C CA . LEU B 1 330 ? -24.971 31.340 37.344 1.00 114.18 309 LEU B CA 1
ATOM 6271 C C . LEU B 1 330 ? -26.248 31.011 36.581 1.00 100.89 309 LEU B C 1
ATOM 6272 O O . LEU B 1 330 ? -26.854 29.960 36.818 1.00 98.88 309 LEU B O 1
ATOM 6274 N N . GLY B 1 331 ? -26.666 31.886 35.663 1.00 96.29 310 GLY B N 1
ATOM 6275 C CA . GLY B 1 331 ? -27.867 31.648 34.894 1.00 118.75 310 GLY B CA 1
ATOM 6276 C C . GLY B 1 331 ? -27.661 30.616 33.807 1.00 104.51 310 GLY B C 1
ATOM 6277 O O . GLY B 1 331 ? -26.539 30.251 33.458 1.00 109.54 310 GLY B O 1
ATOM 6278 N N . GLY B 1 332 ? -28.778 30.145 33.260 1.00 110.72 311 GLY B N 1
ATOM 6279 C CA . GLY B 1 332 ? -28.751 29.152 32.210 1.00 108.39 311 GLY B CA 1
ATOM 6280 C C . GLY B 1 332 ? -28.563 29.761 30.833 1.00 111.45 311 GLY B C 1
ATOM 6281 O O . GLY B 1 332 ? -29.387 30.552 30.366 1.00 109.67 311 GLY B O 1
ATOM 6282 N N . PRO B 1 333 ? -27.464 29.417 30.159 1.00 122.50 312 PRO B N 1
ATOM 6283 C CA . PRO B 1 333 ? -27.278 29.894 28.784 1.00 119.30 312 PRO B CA 1
ATOM 6284 C C . PRO B 1 333 ? -28.230 29.209 27.818 1.00 120.60 312 PRO B C 1
ATOM 6285 O O . PRO B 1 333 ? -28.644 28.064 28.017 1.00 119.49 312 PRO B O 1
ATOM 6289 N N . VAL B 1 334 ? -28.560 29.923 26.746 1.00 148.03 313 VAL B N 1
ATOM 6290 C CA . VAL B 1 334 ? -29.504 29.451 25.741 1.00 129.84 313 VAL B CA 1
ATOM 6291 C C . VAL B 1 334 ? -28.724 29.003 24.514 1.00 120.14 313 VAL B C 1
ATOM 6292 O O . VAL B 1 334 ? -27.862 29.739 24.018 1.00 113.86 313 VAL B O 1
ATOM 6296 N N . PHE B 1 335 ? -29.024 27.791 24.027 1.00 107.34 314 PHE B N 1
ATOM 6297 C CA . PHE B 1 335 ? -28.319 27.195 22.889 1.00 90.26 314 PHE B CA 1
ATOM 6298 C C . PHE B 1 335 ? -29.127 27.461 21.620 1.00 88.22 314 PHE B C 1
ATOM 6299 O O . PHE B 1 335 ? -29.887 26.623 21.132 1.00 91.22 314 PHE B O 1
ATOM 6307 N N . ASP B 1 336 ? -28.945 28.662 21.081 1.00 84.75 315 ASP B N 1
ATOM 6308 C CA . ASP B 1 336 ? -29.586 29.063 19.836 1.00 87.67 315 ASP B CA 1
ATOM 6309 C C . ASP B 1 336 ? -28.749 28.540 18.674 1.00 86.77 315 ASP B C 1
ATOM 6310 O O . ASP B 1 336 ? -27.603 28.960 18.483 1.00 81.48 315 ASP B O 1
ATOM 6315 N N . ILE B 1 337 ? -29.323 27.620 17.899 1.00 85.49 316 ILE B N 1
ATOM 6316 C CA . ILE B 1 337 ? -28.596 27.024 16.784 1.00 85.96 316 ILE B CA 1
ATOM 6317 C C . ILE B 1 337 ? -28.236 28.087 15.753 1.00 86.45 316 ILE B C 1
ATOM 6318 O O . ILE B 1 337 ? -27.176 28.027 15.119 1.00 77.87 316 ILE B O 1
ATOM 6323 N N . GLU B 1 338 ? -29.117 29.073 15.563 1.00 92.76 317 GLU B N 1
ATOM 6324 C CA . GLU B 1 338 ? -28.852 30.121 14.582 1.00 94.27 317 GLU B CA 1
ATOM 6325 C C . GLU B 1 338 ? -27.692 31.010 15.012 1.00 91.58 317 GLU B C 1
ATOM 6326 O O . GLU B 1 338 ? -26.916 31.471 14.170 1.00 86.85 317 GLU B O 1
ATOM 6332 N N . LYS B 1 339 ? -27.559 31.277 16.316 1.00 86.82 318 LYS B N 1
ATOM 6333 C CA . LYS B 1 339 ? -26.424 32.067 16.783 1.00 83.16 318 LYS B CA 1
ATOM 6334 C C . LYS B 1 339 ? -25.111 31.343 16.510 1.00 78.15 318 LYS B C 1
ATOM 6335 O O . LYS B 1 339 ? -24.095 31.976 16.200 1.00 77.04 318 LYS B O 1
ATOM 6337 N N . LEU B 1 340 ? -25.111 30.012 16.626 1.00 77.23 319 LEU B N 1
ATOM 6338 C CA . LEU B 1 340 ? -23.922 29.245 16.272 1.00 74.82 319 LEU B CA 1
ATOM 6339 C C . LEU B 1 340 ? -23.621 29.345 14.782 1.00 72.58 319 LEU B C 1
ATOM 6340 O O . LEU B 1 340 ? -22.453 29.429 14.385 1.00 70.84 319 LEU B O 1
ATOM 6345 N N . TYR B 1 341 ? -24.659 29.314 13.941 1.00 73.41 320 TYR B N 1
ATOM 6346 C CA . TYR B 1 341 ? -24.446 29.397 12.499 1.00 73.04 320 TYR B CA 1
ATOM 6347 C C . TYR B 1 341 ? -23.891 30.760 12.091 1.00 69.18 320 TYR B C 1
ATOM 6348 O O . TYR B 1 341 ? -22.986 30.841 11.254 1.00 65.83 320 TYR B O 1
ATOM 6357 N N . TRP B 1 342 ? -24.424 31.843 12.660 1.00 69.68 321 TRP B N 1
ATOM 6358 C CA . TRP B 1 342 ? -23.897 33.168 12.342 1.00 71.42 321 TRP B CA 1
ATOM 6359 C C . TRP B 1 342 ? -22.435 33.284 12.755 1.00 69.53 321 TRP B C 1
ATOM 6360 O O . TRP B 1 342 ? -21.610 33.824 12.009 1.00 70.06 321 TRP B O 1
ATOM 6362 N N . LEU B 1 343 ? -22.091 32.766 13.935 1.00 69.84 322 LEU B N 1
ATOM 6363 C CA . LEU B 1 343 ? -20.704 32.822 14.384 1.00 72.50 322 LEU B CA 1
ATOM 6364 C C . LEU B 1 343 ? -19.790 32.081 13.419 1.00 70.44 322 LEU B C 1
ATOM 6365 O O . LEU B 1 343 ? -18.700 32.562 13.091 1.00 67.39 322 LEU B O 1
ATOM 6370 N N . ASN B 1 344 ? -20.219 30.908 12.945 1.00 72.67 323 ASN B N 1
ATOM 6371 C CA . ASN B 1 344 ? -19.431 30.198 11.946 1.00 62.78 323 ASN B CA 1
ATOM 6372 C C . ASN B 1 344 ? -19.315 31.006 10.664 1.00 64.15 323 ASN B C 1
ATOM 6373 O O . ASN B 1 344 ? -18.287 30.948 9.987 1.00 65.05 323 ASN B O 1
ATOM 6378 N N . GLY B 1 345 ? -20.356 31.763 10.314 1.00 66.74 324 GLY B N 1
ATOM 6379 C CA . GLY B 1 345 ? -20.252 32.649 9.168 1.00 66.90 324 GLY B CA 1
ATOM 6380 C C . GLY B 1 345 ? -19.166 33.691 9.349 1.00 67.92 324 GLY B C 1
ATOM 6381 O O . GLY B 1 345 ? -18.458 34.040 8.400 1.00 65.40 324 GLY B O 1
ATOM 6382 N N . GLU B 1 346 ? -19.025 34.211 10.570 1.00 72.93 325 GLU B N 1
ATOM 6383 C CA . GLU B 1 346 ? -17.939 35.144 10.850 1.00 71.43 325 GLU B CA 1
ATOM 6384 C C . GLU B 1 346 ? -16.586 34.454 10.720 1.00 72.99 325 GLU B C 1
ATOM 6385 O O . GLU B 1 346 ? -15.630 35.042 10.201 1.00 72.58 325 GLU B O 1
ATOM 6387 N N . TYR B 1 347 ? -16.486 33.206 11.188 1.00 69.40 326 TYR B N 1
ATOM 6388 C CA . TYR B 1 347 ? -15.222 32.482 11.084 1.00 70.06 326 TYR B CA 1
ATOM 6389 C C . TYR B 1 347 ? -14.861 32.210 9.629 1.00 66.95 326 TYR B C 1
ATOM 6390 O O . TYR B 1 347 ? -13.698 32.361 9.234 1.00 64.70 326 TYR B O 1
ATOM 6399 N N . LEU B 1 348 ? -15.847 31.827 8.813 1.00 63.50 327 LEU B N 1
ATOM 6400 C CA . LEU B 1 348 ? -15.566 31.524 7.415 1.00 63.72 327 LEU B CA 1
ATOM 6401 C C . LEU B 1 348 ? -15.025 32.747 6.685 1.00 65.57 327 LEU B C 1
ATOM 6402 O O . LEU B 1 348 ? -14.084 32.636 5.890 1.00 65.17 327 LEU B O 1
ATOM 6407 N N . ARG B 1 349 ? -15.599 33.926 6.952 1.00 64.21 328 ARG B N 1
ATOM 6408 C CA . ARG B 1 349 ? -15.216 35.132 6.226 1.00 62.95 328 ARG B CA 1
ATOM 6409 C C . ARG B 1 349 ? -13.817 35.621 6.584 1.00 65.13 328 ARG B C 1
ATOM 6410 O O . ARG B 1 349 ? -13.260 36.447 5.851 1.00 64.20 328 ARG B O 1
ATOM 6418 N N . THR B 1 350 ? -13.234 35.140 7.686 1.00 63.58 329 THR B N 1
ATOM 6419 C CA . THR B 1 350 ? -11.863 35.511 8.019 1.00 66.34 329 THR B CA 1
ATOM 6420 C C . THR B 1 350 ? -10.833 34.727 7.214 1.00 65.66 329 THR B C 1
ATOM 6421 O O . THR B 1 350 ? -9.662 35.119 7.177 1.00 66.15 329 THR B O 1
ATOM 6425 N N . LEU B 1 351 ? -11.235 33.628 6.587 1.00 69.44 330 LEU B N 1
ATOM 6426 C CA . LEU B 1 351 ? -10.324 32.838 5.779 1.00 67.78 330 LEU B CA 1
ATOM 6427 C C . LEU B 1 351 ? -10.055 33.527 4.452 1.00 64.59 330 LEU B C 1
ATOM 6428 O O . LEU B 1 351 ? -10.881 34.288 3.950 1.00 64.73 330 LEU B O 1
ATOM 6433 N N . SER B 1 352 ? -8.890 33.249 3.878 1.00 66.92 331 SER B N 1
ATOM 6434 C CA . SER B 1 352 ? -8.638 33.652 2.503 1.00 70.24 331 SER B CA 1
ATOM 6435 C C . SER B 1 352 ? -9.467 32.790 1.550 1.00 73.34 331 SER B C 1
ATOM 6436 O O . SER B 1 352 ? -9.966 31.724 1.916 1.00 69.36 331 SER B O 1
ATOM 6439 N N . VAL B 1 353 ? -9.619 33.262 0.310 1.00 72.90 332 VAL B N 1
ATOM 6440 C CA . VAL B 1 353 ? -10.391 32.489 -0.660 1.00 73.62 332 VAL B CA 1
ATOM 6441 C C . VAL B 1 353 ? -9.794 31.097 -0.811 1.00 66.88 332 VAL B C 1
ATOM 6442 O O . VAL B 1 353 ? -10.518 30.103 -0.915 1.00 63.66 332 VAL B O 1
ATOM 6446 N N . ASP B 1 354 ? -8.463 31.003 -0.831 1.00 70.56 333 ASP B N 1
ATOM 6447 C CA . ASP B 1 354 ? -7.816 29.705 -0.985 1.00 68.78 333 ASP B CA 1
ATOM 6448 C C . ASP B 1 354 ? -8.142 28.786 0.189 1.00 72.74 333 ASP B C 1
ATOM 6449 O O . ASP B 1 354 ? -8.549 27.634 -0.004 1.00 70.72 333 ASP B O 1
ATOM 6454 N N . ASP B 1 355 ? -7.967 29.279 1.420 1.00 76.12 334 ASP B N 1
ATOM 6455 C CA . ASP B 1 355 ? -8.240 28.446 2.587 1.00 70.07 334 ASP B CA 1
ATOM 6456 C C . ASP B 1 355 ? -9.707 28.039 2.635 1.00 62.28 334 ASP B C 1
ATOM 6457 O O . ASP B 1 355 ? -10.029 26.892 2.959 1.00 64.96 334 ASP B O 1
ATOM 6462 N N . LEU B 1 356 ? -10.614 28.965 2.322 1.00 63.09 335 LEU B N 1
ATOM 6463 C CA . LEU B 1 356 ? -12.034 28.630 2.329 1.00 64.72 335 LEU B CA 1
ATOM 6464 C C . LEU B 1 356 ? -12.343 27.553 1.300 1.00 63.32 335 LEU B C 1
ATOM 6465 O O . LEU B 1 356 ? -13.053 26.584 1.589 1.00 61.21 335 LEU B O 1
ATOM 6470 N N . LYS B 1 357 ? -11.807 27.710 0.086 1.00 62.88 336 LYS B N 1
ATOM 6471 C CA . LYS B 1 357 ? -12.020 26.714 -0.959 1.00 60.56 336 LYS B CA 1
ATOM 6472 C C . LYS B 1 357 ? -11.580 25.335 -0.490 1.00 57.25 336 LYS B C 1
ATOM 6473 O O . LYS B 1 357 ? -12.346 24.369 -0.558 1.00 55.62 336 LYS B O 1
ATOM 6479 N N . ASN B 1 358 ? -10.350 25.235 0.013 1.00 59.32 337 ASN B N 1
ATOM 6480 C CA . ASN B 1 358 ? -9.827 23.944 0.443 1.00 61.03 337 ASN B CA 1
ATOM 6481 C C . ASN B 1 358 ? -10.648 23.364 1.585 1.00 58.60 337 ASN B C 1
ATOM 6482 O O . ASN B 1 358 ? -10.902 22.157 1.624 1.00 55.84 337 ASN B O 1
ATOM 6487 N N . LYS B 1 359 ? -11.072 24.204 2.526 1.00 58.23 338 LYS B N 1
ATOM 6488 C CA . LYS B 1 359 ? -11.873 23.697 3.634 1.00 57.23 338 LYS B CA 1
ATOM 6489 C C . LYS B 1 359 ? -13.207 23.137 3.158 1.00 56.98 338 LYS B C 1
ATOM 6490 O O . LYS B 1 359 ? -13.715 22.178 3.747 1.00 55.51 338 LYS B O 1
ATOM 6496 N N . ILE B 1 360 ? -13.803 23.727 2.119 1.00 57.27 339 ILE B N 1
ATOM 6497 C CA . ILE B 1 360 ? -15.047 23.183 1.584 1.00 55.35 339 ILE B CA 1
ATOM 6498 C C . ILE B 1 360 ? -14.793 21.834 0.923 1.00 52.26 339 ILE B C 1
ATOM 6499 O O . ILE B 1 360 ? -15.514 20.860 1.162 1.00 53.15 339 ILE B O 1
ATOM 6504 N N . LEU B 1 361 ? -13.767 21.763 0.071 1.00 54.31 340 LEU B N 1
ATOM 6505 C CA . LEU B 1 361 ? -13.511 20.543 -0.686 1.00 56.58 340 LEU B CA 1
ATOM 6506 C C . LEU B 1 361 ? -13.123 19.390 0.229 1.00 59.74 340 LEU B C 1
ATOM 6507 O O . LEU B 1 361 ? -13.621 18.271 0.067 1.00 63.76 340 LEU B O 1
ATOM 6512 N N . ALA B 1 362 ? -12.235 19.647 1.195 1.00 62.79 341 ALA B N 1
ATOM 6513 C CA . ALA B 1 362 ? -11.847 18.615 2.152 1.00 57.73 341 ALA B CA 1
ATOM 6514 C C . ALA B 1 362 ? -13.038 18.161 2.984 1.00 56.49 341 ALA B C 1
ATOM 6515 O O . ALA B 1 362 ? -13.173 16.973 3.295 1.00 60.64 341 ALA B O 1
ATOM 6517 N N . TRP B 1 363 ? -13.907 19.097 3.359 1.00 53.22 342 TRP B N 1
ATOM 6518 C CA . TRP B 1 363 ? -15.114 18.744 4.094 1.00 51.38 342 TRP B CA 1
ATOM 6519 C C . TRP B 1 363 ? -15.971 17.757 3.319 1.00 59.45 342 TRP B C 1
ATOM 6520 O O . TRP B 1 363 ? -16.727 16.990 3.925 1.00 65.56 342 TRP B O 1
ATOM 6531 N N . ALA B 1 364 ? -15.856 17.746 1.987 1.00 66.09 343 ALA B N 1
ATOM 6532 C CA . ALA B 1 364 ? -16.633 16.846 1.141 1.00 66.77 343 ALA B CA 1
ATOM 6533 C C . ALA B 1 364 ? -15.758 15.919 0.299 1.00 67.21 343 ALA B C 1
ATOM 6534 O O . ALA B 1 364 ? -16.237 15.357 -0.691 1.00 70.18 343 ALA B O 1
ATOM 6536 N N . SER B 1 365 ? -14.494 15.731 0.672 1.00 57.63 344 SER B N 1
ATOM 6537 C CA . SER B 1 365 ? -13.555 14.992 -0.159 1.00 59.35 344 SER B CA 1
ATOM 6538 C C . SER B 1 365 ? -13.518 13.503 0.157 1.00 69.07 344 SER B C 1
ATOM 6539 O O . SER B 1 365 ? -12.676 12.789 -0.398 1.00 74.13 344 SER B O 1
ATOM 6542 N N . ASP B 1 366 ? -14.397 13.017 1.033 1.00 69.76 345 ASP B N 1
ATOM 6543 C CA . ASP B 1 366 ? -14.371 11.608 1.406 1.00 74.23 345 ASP B CA 1
ATOM 6544 C C . ASP B 1 366 ? -14.518 10.737 0.165 1.00 71.27 345 ASP B C 1
ATOM 6545 O O . ASP B 1 366 ? -15.584 10.709 -0.455 1.00 69.15 345 ASP B O 1
ATOM 6550 N N . ASP B 1 367 ? -13.452 10.018 -0.196 1.00 86.92 346 ASP B N 1
ATOM 6551 C CA . ASP B 1 367 ? -13.448 9.267 -1.448 1.00 88.06 346 ASP B CA 1
ATOM 6552 C C . ASP B 1 367 ? -14.467 8.135 -1.431 1.00 83.77 346 ASP B C 1
ATOM 6553 O O . ASP B 1 367 ? -15.045 7.808 -2.474 1.00 80.14 346 ASP B O 1
ATOM 6558 N N . THR B 1 368 ? -14.690 7.517 -0.271 1.00 75.39 347 THR B N 1
ATOM 6559 C CA . THR B 1 368 ? -15.709 6.479 -0.179 1.00 70.15 347 THR B CA 1
ATOM 6560 C C . THR B 1 368 ? -17.100 7.061 -0.391 1.00 68.75 347 THR B C 1
ATOM 6561 O O . THR B 1 368 ? -17.948 6.439 -1.042 1.00 63.16 347 THR B O 1
ATOM 6565 N N . LYS B 1 369 ? -17.352 8.245 0.170 1.00 69.44 348 LYS B N 1
ATOM 6566 C CA . LYS B 1 369 ? -18.641 8.902 -0.010 1.00 61.66 348 LYS B CA 1
ATOM 6567 C C . LYS B 1 369 ? -18.863 9.265 -1.473 1.00 61.90 348 LYS B C 1
ATOM 6568 O O . LYS B 1 369 ? -19.969 9.101 -2.004 1.00 55.43 348 LYS B O 1
ATOM 6574 N N . LEU B 1 370 ? -17.815 9.747 -2.144 1.00 61.64 349 LEU B N 1
ATOM 6575 C CA . LEU B 1 370 ? -17.953 10.167 -3.533 1.00 60.16 349 LEU B CA 1
ATOM 6576 C C . LEU B 1 370 ? -18.208 8.978 -4.451 1.00 59.36 349 LEU B C 1
ATOM 6577 O O . LEU B 1 370 ? -19.052 9.053 -5.349 1.00 56.45 349 LEU B O 1
ATOM 6582 N N . THR B 1 371 ? -17.486 7.873 -4.250 1.00 61.49 350 THR B N 1
ATOM 6583 C CA . THR B 1 371 ? -17.715 6.692 -5.077 1.00 58.09 350 THR B CA 1
ATOM 6584 C C . THR B 1 371 ? -19.128 6.158 -4.880 1.00 54.25 350 THR B C 1
ATOM 6585 O O . THR B 1 371 ? -19.772 5.709 -5.836 1.00 51.86 350 THR B O 1
ATOM 6589 N N . ALA B 1 372 ? -19.626 6.199 -3.643 1.00 55.02 351 ALA B N 1
ATOM 6590 C CA . ALA B 1 372 ? -21.001 5.792 -3.387 1.00 51.46 351 ALA B CA 1
ATOM 6591 C C . ALA B 1 372 ? -21.986 6.693 -4.117 1.00 52.61 351 ALA B C 1
ATOM 6592 O O . ALA B 1 372 ? -22.969 6.215 -4.695 1.00 52.27 351 ALA B O 1
ATOM 6594 N N . ILE B 1 373 ? -21.741 8.004 -4.093 1.00 56.33 352 ILE B N 1
ATOM 6595 C CA . ILE B 1 373 ? -22.669 8.947 -4.710 1.00 57.72 352 ILE B CA 1
ATOM 6596 C C . ILE B 1 373 ? -22.679 8.786 -6.223 1.00 50.48 352 ILE B C 1
ATOM 6597 O O . ILE B 1 373 ? -23.741 8.820 -6.856 1.00 47.53 352 ILE B O 1
ATOM 6602 N N . ALA B 1 374 ? -21.502 8.623 -6.829 1.00 48.06 353 ALA B N 1
ATOM 6603 C CA . ALA B 1 374 ? -21.446 8.429 -8.273 1.00 50.49 353 ALA B CA 1
ATOM 6604 C C . ALA B 1 374 ? -22.192 7.165 -8.676 1.00 50.78 353 ALA B C 1
ATOM 6605 O O . ALA B 1 374 ? -22.977 7.173 -9.629 1.00 51.48 353 ALA B O 1
ATOM 6607 N N . ARG B 1 375 ? -21.980 6.074 -7.943 1.00 55.91 354 ARG B N 1
ATOM 6608 C CA . ARG B 1 375 ? -22.692 4.841 -8.247 1.00 55.34 354 ARG B CA 1
ATOM 6609 C C . ARG B 1 375 ? -24.201 5.044 -8.163 1.00 52.75 354 ARG B C 1
ATOM 6610 O O . ARG B 1 375 ? -24.953 4.518 -8.992 1.00 53.18 354 ARG B O 1
ATOM 6618 N N . ALA B 1 376 ? -24.660 5.816 -7.176 1.00 48.82 355 ALA B N 1
ATOM 6619 C CA . ALA B 1 376 ? -26.093 5.918 -6.931 1.00 48.78 355 ALA B CA 1
ATOM 6620 C C . ALA B 1 376 ? -26.788 6.734 -8.011 1.00 53.95 355 ALA B C 1
ATOM 6621 O O . ALA B 1 376 ? -27.920 6.420 -8.395 1.00 59.06 355 ALA B O 1
ATOM 6623 N N . ILE B 1 377 ? -26.129 7.790 -8.514 1.00 53.59 356 ILE B N 1
ATOM 6624 C CA . ILE B 1 377 ? -26.745 8.666 -9.507 1.00 52.38 356 ILE B CA 1
ATOM 6625 C C . ILE B 1 377 ? -26.536 8.195 -10.942 1.00 51.73 356 ILE B C 1
ATOM 6626 O O . ILE B 1 377 ? -27.205 8.705 -11.855 1.00 50.91 356 ILE B O 1
ATOM 6631 N N . GLN B 1 378 ? -25.637 7.241 -11.169 1.00 54.85 357 GLN B N 1
ATOM 6632 C CA . GLN B 1 378 ? -25.349 6.779 -12.523 1.00 53.05 357 GLN B CA 1
ATOM 6633 C C . GLN B 1 378 ? -26.581 6.324 -13.296 1.00 51.73 357 GLN B C 1
ATOM 6634 O O . GLN B 1 378 ? -26.684 6.662 -14.487 1.00 57.00 357 GLN B O 1
ATOM 6640 N N . PRO B 1 379 ? -27.529 5.581 -12.719 1.00 52.01 358 PRO B N 1
ATOM 6641 C CA . PRO B 1 379 ? -28.695 5.145 -13.501 1.00 54.54 358 PRO B CA 1
ATOM 6642 C C . PRO B 1 379 ? -29.671 6.257 -13.831 1.00 55.95 358 PRO B C 1
ATOM 6643 O O . PRO B 1 379 ? -30.635 6.001 -14.565 1.00 64.32 358 PRO B O 1
ATOM 6647 N N . ARG B 1 380 ? -29.471 7.468 -13.314 1.00 54.21 359 ARG B N 1
ATOM 6648 C CA . ARG B 1 380 ? -30.480 8.511 -13.412 1.00 57.16 359 ARG B CA 1
ATOM 6649 C C . ARG B 1 380 ? -29.988 9.804 -14.051 1.00 58.71 359 ARG B C 1
ATOM 6650 O O . ARG B 1 380 ? -30.782 10.743 -14.178 1.00 62.41 359 ARG B O 1
ATOM 6658 N N . ILE B 1 381 ? -28.727 9.880 -14.486 1.00 51.78 360 ILE B N 1
ATOM 6659 C CA . ILE B 1 381 ? -28.200 11.081 -15.119 1.00 52.62 360 ILE B CA 1
ATOM 6660 C C . ILE B 1 381 ? -27.938 10.825 -16.599 1.00 52.17 360 ILE B C 1
ATOM 6661 O O . ILE B 1 381 ? -27.549 9.726 -17.011 1.00 55.5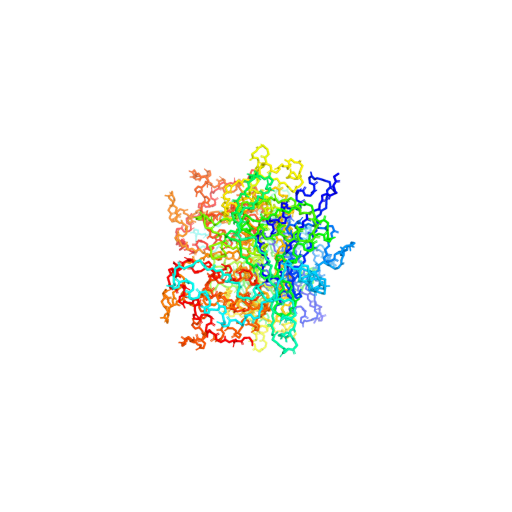9 360 ILE B O 1
ATOM 6666 N N . ASN B 1 382 ? -28.137 11.869 -17.401 1.00 49.45 361 ASN B N 1
ATOM 6667 C CA . ASN B 1 382 ? -27.771 11.852 -18.805 1.00 50.68 361 ASN B CA 1
ATOM 6668 C C . ASN B 1 382 ? -26.648 12.816 -19.146 1.00 46.51 361 ASN B C 1
ATOM 6669 O O . ASN B 1 382 ? -26.034 12.667 -20.203 1.00 44.71 361 ASN B O 1
ATOM 6674 N N . LEU B 1 383 ? -26.385 13.805 -18.297 1.00 49.30 362 LEU B N 1
ATOM 6675 C CA . LEU B 1 383 ? -25.298 14.748 -18.495 1.00 46.42 362 LEU B CA 1
ATOM 6676 C C . LEU B 1 383 ? -24.499 14.864 -17.206 1.00 44.18 362 LEU B C 1
ATOM 6677 O O . LEU B 1 383 ? -25.026 14.654 -16.112 1.00 48.45 362 LEU B O 1
ATOM 6682 N N . LEU B 1 384 ? -23.221 15.208 -17.338 1.00 41.85 363 LEU B N 1
ATOM 6683 C CA . LEU B 1 384 ? -22.436 15.505 -16.146 1.00 45.22 363 LEU B CA 1
ATOM 6684 C C . LEU B 1 384 ? -23.014 16.691 -15.374 1.00 49.66 363 LEU B C 1
ATOM 6685 O O . LEU B 1 384 ? -22.853 16.771 -14.151 1.00 50.81 363 LEU B O 1
ATOM 6690 N N . SER B 1 385 ? -23.691 17.615 -16.062 1.00 49.17 364 SER B N 1
ATOM 6691 C CA . SER B 1 385 ? -24.333 18.733 -15.383 1.00 46.27 364 SER B CA 1
ATOM 6692 C C . SER B 1 385 ? -25.545 18.310 -14.564 1.00 46.19 364 SER B C 1
ATOM 6693 O O . SER B 1 385 ? -26.066 19.130 -13.803 1.00 48.50 364 SER B O 1
ATOM 6696 N N . ASP B 1 386 ? -26.024 17.074 -14.729 1.00 44.45 365 ASP B N 1
ATOM 6697 C CA . ASP B 1 386 ? -27.092 16.544 -13.893 1.00 45.84 365 ASP B CA 1
ATOM 6698 C C . ASP B 1 386 ? -26.592 16.074 -12.533 1.00 47.14 365 ASP B C 1
ATOM 6699 O O . ASP B 1 386 ? -27.410 15.765 -11.661 1.00 46.30 365 ASP B O 1
ATOM 6704 N N . ALA B 1 387 ? -25.277 15.994 -12.339 1.00 45.61 366 ALA B N 1
ATOM 6705 C CA . ALA B 1 387 ? -24.750 15.432 -11.103 1.00 44.61 366 ALA B CA 1
ATOM 6706 C C . ALA B 1 387 ? -25.178 16.259 -9.898 1.00 51.22 366 ALA B C 1
ATOM 6707 O O . ALA B 1 387 ? -25.630 15.709 -8.890 1.00 53.29 366 ALA B O 1
ATOM 6709 N N . ILE B 1 388 ? -25.056 17.588 -9.984 1.00 51.89 367 ILE B N 1
ATOM 6710 C CA . ILE B 1 388 ? -25.372 18.423 -8.829 1.00 59.06 367 ILE B CA 1
ATOM 6711 C C . ILE B 1 388 ? -26.868 18.388 -8.514 1.00 59.36 367 ILE B C 1
ATOM 6712 O O . ILE B 1 388 ? -27.263 18.491 -7.346 1.00 63.83 367 ILE B O 1
ATOM 6717 N N . ASN B 1 389 ? -27.724 18.258 -9.531 1.00 55.78 368 ASN B N 1
ATOM 6718 C CA . ASN B 1 389 ? -29.164 18.210 -9.279 1.00 51.45 368 ASN B CA 1
ATOM 6719 C C . ASN B 1 389 ? -29.561 16.950 -8.510 1.00 51.78 368 ASN B C 1
ATOM 6720 O O . ASN B 1 389 ? -30.415 17.007 -7.619 1.00 49.63 368 ASN B O 1
ATOM 6725 N N . TRP B 1 390 ? -28.971 15.804 -8.844 1.00 53.58 369 TRP B N 1
ATOM 6726 C CA . TRP B 1 390 ? -29.317 14.563 -8.160 1.00 53.71 369 TRP B CA 1
ATOM 6727 C C . TRP B 1 390 ? -28.500 14.325 -6.898 1.00 54.19 369 TRP B C 1
ATOM 6728 O O . TRP B 1 390 ? -28.971 13.625 -5.994 1.00 51.88 369 TRP B O 1
ATOM 6739 N N . ALA B 1 391 ? -27.296 14.890 -6.811 1.00 54.17 370 ALA B N 1
ATOM 6740 C CA . ALA B 1 391 ? -26.394 14.664 -5.690 1.00 52.65 370 ALA B CA 1
ATOM 6741 C C . ALA B 1 391 ? -26.326 15.839 -4.724 1.00 57.24 370 ALA B C 1
ATOM 6742 O O . ALA B 1 391 ? -25.565 15.775 -3.752 1.00 55.95 370 ALA B O 1
ATOM 6744 N N . GLY B 1 392 ? -27.097 16.902 -4.961 1.00 53.07 371 GLY B N 1
ATOM 6745 C CA . GLY B 1 392 ? -26.973 18.087 -4.132 1.00 53.52 371 GLY B CA 1
ATOM 6746 C C . GLY B 1 392 ? -27.299 17.845 -2.671 1.00 57.77 371 GLY B C 1
ATOM 6747 O O . GLY B 1 392 ? -26.727 18.491 -1.789 1.00 54.67 371 GLY B O 1
ATOM 6748 N N . PHE B 1 393 ? -28.231 16.932 -2.388 1.00 55.90 372 PHE B N 1
ATOM 6749 C CA . PHE B 1 393 ? -28.676 16.754 -1.012 1.00 56.43 372 PHE B CA 1
ATOM 6750 C C . PHE B 1 393 ? -27.642 16.039 -0.150 1.00 57.65 372 PHE B C 1
ATOM 6751 O O . PHE B 1 393 ? -27.694 16.157 1.078 1.00 60.41 372 PHE B O 1
ATOM 6759 N N . TYR B 1 394 ? -26.701 15.311 -0.755 1.00 57.15 373 TYR B N 1
ATOM 6760 C CA . TYR B 1 394 ? -25.679 14.641 0.037 1.00 53.94 373 TYR B CA 1
ATOM 6761 C C . TYR B 1 394 ? -24.776 15.631 0.758 1.00 54.71 373 TYR B C 1
ATOM 6762 O O . TYR B 1 394 ? -24.107 15.252 1.729 1.00 55.17 373 TYR B O 1
ATOM 6771 N N . PHE B 1 395 ? -24.737 16.883 0.302 1.00 53.70 374 PHE B N 1
ATOM 6772 C CA . PHE B 1 395 ? -23.885 17.904 0.894 1.00 52.79 374 PHE B CA 1
ATOM 6773 C C . PHE B 1 395 ? -24.669 19.076 1.463 1.00 50.89 374 PHE B C 1
ATOM 6774 O O . PHE B 1 395 ? -24.057 20.043 1.925 1.00 54.14 374 PHE B O 1
ATOM 6782 N N . GLN B 1 396 ? -25.996 19.026 1.435 1.00 52.06 375 GLN B N 1
ATOM 6783 C CA . GLN B 1 396 ? -26.793 20.048 2.087 1.00 51.11 375 GLN B CA 1
ATOM 6784 C C . GLN B 1 396 ? -26.757 19.846 3.601 1.00 59.45 375 GLN B C 1
ATOM 6785 O O . GLN B 1 396 ? -26.223 18.856 4.114 1.00 53.60 375 GLN B O 1
ATOM 6791 N N . ASN B 1 397 ? -27.330 20.804 4.326 1.00 61.53 376 ASN B N 1
ATOM 6792 C CA . ASN B 1 397 ? -27.531 20.629 5.768 1.00 54.87 376 ASN B CA 1
ATOM 6793 C C . ASN B 1 397 ? -28.939 20.098 6.027 1.00 60.34 376 ASN B C 1
ATOM 6794 O O . ASN B 1 397 ? -29.105 18.938 6.418 1.00 69.84 376 ASN B O 1
ATOM 6799 N N . LEU B 1 398 ? -29.959 20.901 5.730 1.00 59.69 377 LEU B N 1
ATOM 6800 C CA . LEU B 1 398 ? -31.352 20.505 5.930 1.00 63.86 377 LEU B CA 1
ATOM 6801 C C . LEU B 1 398 ? -32.122 20.839 4.661 1.00 69.58 377 LEU B C 1
ATOM 6802 O O . LEU B 1 398 ? -32.226 22.031 4.300 1.00 76.99 377 LEU B O 1
ATOM 6807 N N . PRO B 1 399 ? -32.674 19.856 3.953 1.00 64.68 378 PRO B N 1
ATOM 6808 C CA . PRO B 1 399 ? -33.398 20.172 2.716 1.00 66.88 378 PRO B CA 1
ATOM 6809 C C . PRO B 1 399 ? -34.573 21.095 2.991 1.00 68.34 378 PRO B C 1
ATOM 6810 O O . PRO B 1 399 ? -35.215 21.025 4.038 1.00 73.65 378 PRO B O 1
ATOM 6814 N N . ALA B 1 400 ? -34.838 21.984 2.039 1.00 78.47 379 ALA B N 1
ATOM 6815 C CA . ALA B 1 400 ? -36.002 22.859 2.130 1.00 78.73 379 ALA B CA 1
ATOM 6816 C C . ALA B 1 400 ? -37.250 22.026 1.873 1.00 83.03 379 ALA B C 1
ATOM 6817 O O . ALA B 1 400 ? -37.455 21.529 0.761 1.00 82.09 379 ALA B O 1
ATOM 6819 N N . ILE B 1 401 ? -38.076 21.857 2.901 1.00 88.45 380 ILE B N 1
ATOM 6820 C CA . ILE B 1 401 ? -39.275 21.041 2.805 1.00 99.00 380 ILE B CA 1
ATOM 6821 C C . ILE B 1 401 ? -40.435 21.797 3.434 1.00 112.89 380 ILE B C 1
ATOM 6822 O O . ILE B 1 401 ? -40.255 22.747 4.200 1.00 116.63 380 ILE B O 1
ATOM 6827 N N . THR B 1 402 ? -41.642 21.363 3.082 1.00 101.04 381 THR B N 1
ATOM 6828 C CA . THR B 1 402 ? -42.871 21.955 3.582 1.00 98.95 381 THR B CA 1
ATOM 6829 C C . THR B 1 402 ? -43.864 20.835 3.859 1.00 98.25 381 THR B C 1
ATOM 6830 O O . THR B 1 402 ? -43.740 19.725 3.336 1.00 99.03 381 THR B O 1
ATOM 6834 N N . ALA B 1 403 ? -44.856 21.135 4.700 1.00 97.25 382 ALA B N 1
ATOM 6835 C CA . ALA B 1 403 ? -45.866 20.131 5.016 1.00 95.68 382 ALA B CA 1
ATOM 6836 C C . ALA B 1 403 ? -46.621 19.687 3.770 1.00 99.60 382 ALA B C 1
ATOM 6837 O O . ALA B 1 403 ? -47.120 18.557 3.716 1.00 99.34 382 ALA B O 1
ATOM 6839 N N . GLU B 1 404 ? -46.720 20.559 2.761 1.00 101.27 383 GLU B N 1
ATOM 6840 C CA . GLU B 1 404 ? -47.359 20.169 1.509 1.00 99.49 383 GLU B CA 1
ATOM 6841 C C . GLU B 1 404 ? -46.565 19.088 0.785 1.00 99.34 383 GLU B C 1
ATOM 6842 O O . GLU B 1 404 ? -47.152 18.256 0.084 1.00 101.46 383 GLU B O 1
ATOM 6844 N N . ASP B 1 405 ? -45.238 19.083 0.938 1.00 98.65 384 ASP B N 1
ATOM 6845 C CA . ASP B 1 405 ? -44.419 18.080 0.265 1.00 100.40 384 ASP B CA 1
ATOM 6846 C C . ASP B 1 405 ? -44.706 16.679 0.787 1.00 102.47 384 ASP B C 1
ATOM 6847 O O . ASP B 1 405 ? -44.584 15.701 0.036 1.00 101.14 384 ASP B O 1
ATOM 6852 N N . PHE B 1 406 ? -45.068 16.558 2.060 1.00 99.62 385 PHE B N 1
ATOM 6853 C CA . PHE B 1 406 ? -45.408 15.259 2.646 1.00 99.23 385 PHE B CA 1
ATOM 6854 C C . PHE B 1 406 ? -46.858 14.903 2.369 1.00 106.93 385 PHE B C 1
ATOM 6855 O O . PHE B 1 406 ? -47.621 14.617 3.287 1.00 108.76 385 PHE B O 1
ATOM 6863 N N . ALA B 1 407 ? -47.253 14.937 1.096 1.00 109.65 386 ALA B N 1
ATOM 6864 C CA . ALA B 1 407 ? -48.623 14.644 0.691 1.00 124.83 386 ALA B CA 1
ATOM 6865 C C . ALA B 1 407 ? -48.691 13.187 0.254 1.00 126.24 386 ALA B C 1
ATOM 6866 O O . ALA B 1 407 ? -48.171 12.826 -0.806 1.00 113.38 386 ALA B O 1
ATOM 6868 N N . HIS B 1 408 ? -49.333 12.354 1.066 1.00 122.82 387 HIS B N 1
ATOM 6869 C CA . HIS B 1 408 ? -49.443 10.930 0.795 1.00 128.32 387 HIS B CA 1
ATOM 6870 C C . HIS B 1 408 ? -50.898 10.550 0.551 1.00 134.43 387 HIS B C 1
ATOM 6871 O O . HIS B 1 408 ? -51.808 11.111 1.168 1.00 138.23 387 HIS B O 1
ATOM 6878 N N . LYS B 1 409 ? -51.113 9.596 -0.357 1.00 144.09 388 LYS B N 1
ATOM 6879 C CA . LYS B 1 409 ? -52.469 9.149 -0.654 1.00 157.62 388 LYS B CA 1
ATOM 6880 C C . LYS B 1 409 ? -52.957 8.145 0.384 1.00 182.92 388 LYS B C 1
ATOM 6881 O O . LYS B 1 409 ? -54.084 8.249 0.880 1.00 130.18 388 LYS B O 1
ATOM 6883 N N . SER B 1 410 ? -52.120 7.163 0.720 1.00 129.01 389 SER B N 1
ATOM 6884 C CA . SER B 1 410 ? -52.486 6.185 1.737 1.00 132.78 389 SER B CA 1
ATOM 6885 C C . SER B 1 410 ? -52.448 6.763 3.147 1.00 132.46 389 SER B C 1
ATOM 6886 O O . SER B 1 410 ? -53.136 6.244 4.033 1.00 131.39 389 SER B O 1
ATOM 6889 N N . LEU B 1 411 ? -51.679 7.826 3.373 1.00 130.22 390 LEU B N 1
ATOM 6890 C CA . LEU B 1 411 ? -51.472 8.368 4.706 1.00 136.71 390 LEU B CA 1
ATOM 6891 C C . LEU B 1 411 ? -51.796 9.855 4.719 1.00 137.07 390 LEU B C 1
ATOM 6892 O O . LEU B 1 411 ? -51.648 10.550 3.710 1.00 124.09 390 LEU B O 1
ATOM 6897 N N . ASP B 1 412 ? -52.242 10.335 5.877 1.00 125.08 391 ASP B N 1
ATOM 6898 C CA . ASP B 1 412 ? -52.515 11.745 6.115 1.00 121.65 391 ASP B CA 1
ATOM 6899 C C . ASP B 1 412 ? -51.411 12.331 6.993 1.00 124.35 391 ASP B C 1
ATOM 6900 O O . ASP B 1 412 ? -50.451 11.651 7.363 1.00 121.18 391 ASP B O 1
ATOM 6902 N N . ASN B 1 413 ? -51.558 13.614 7.333 1.00 133.75 392 ASN B N 1
ATOM 6903 C CA . ASN B 1 413 ? -50.526 14.282 8.117 1.00 141.33 392 ASN B CA 1
ATOM 6904 C C . ASN B 1 413 ? -50.313 13.599 9.462 1.00 121.09 392 ASN B C 1
ATOM 6905 O O . ASN B 1 413 ? -49.189 13.581 9.977 1.00 125.77 392 ASN B O 1
ATOM 6907 N N . GLU B 1 414 ? -51.372 13.031 10.045 1.00 129.49 393 GLU B N 1
ATOM 6908 C CA . GLU B 1 414 ? -51.248 12.386 11.348 1.00 131.91 393 GLU B CA 1
ATOM 6909 C C . GLU B 1 414 ? -50.463 11.081 11.253 1.00 171.05 393 GLU B C 1
ATOM 6910 O O . GLU B 1 414 ? -49.562 10.827 12.061 1.00 164.86 393 GLU B O 1
ATOM 6912 N N . GLN B 1 415 ? -50.794 10.236 10.272 1.00 124.25 394 GLN B N 1
ATOM 6913 C CA . GLN B 1 415 ? -50.152 8.927 10.178 1.00 120.92 394 GLN B CA 1
ATOM 6914 C C . GLN B 1 415 ? -48.665 9.056 9.865 1.00 117.77 394 GLN B C 1
ATOM 6915 O O . GLN B 1 415 ? -47.844 8.299 10.398 1.00 114.59 394 GLN B O 1
ATOM 6921 N N . ILE B 1 416 ? -48.302 10.004 8.999 1.00 115.39 395 ILE B N 1
ATOM 6922 C CA . ILE B 1 416 ? -46.907 10.146 8.592 1.00 109.96 395 ILE B CA 1
ATOM 6923 C C . ILE B 1 416 ? -46.032 10.500 9.789 1.00 107.40 395 ILE B C 1
ATOM 6924 O O . ILE B 1 416 ? -44.880 10.062 9.882 1.00 104.23 395 ILE B O 1
ATOM 6929 N N . LEU B 1 417 ? -46.553 11.306 10.718 1.00 106.69 396 LEU B N 1
ATOM 6930 C CA . LEU B 1 417 ? -45.762 11.665 11.892 1.00 102.38 396 LEU B CA 1
ATOM 6931 C C . LEU B 1 417 ? -45.428 10.434 12.731 1.00 101.39 396 LEU B C 1
ATOM 6932 O O . LEU B 1 417 ? -44.302 10.297 13.221 1.00 97.17 396 LEU B O 1
ATOM 6937 N N . GLU B 1 418 ? -46.395 9.530 12.915 1.00 101.73 397 GLU B N 1
ATOM 6938 C CA . GLU B 1 418 ? -46.116 8.300 13.649 1.00 99.54 397 GLU B CA 1
ATOM 6939 C C . GLU B 1 418 ? -44.999 7.510 12.985 1.00 105.01 397 GLU B C 1
ATOM 6940 O O . GLU B 1 418 ? -44.209 6.849 13.667 1.00 111.68 397 GLU B O 1
ATOM 6942 N N . ILE B 1 419 ? -44.919 7.576 11.657 1.00 102.98 398 ILE B N 1
ATOM 6943 C CA . ILE B 1 419 ? -43.879 6.861 10.925 1.00 99.03 398 ILE B CA 1
ATOM 6944 C C . ILE B 1 419 ? -42.509 7.469 11.206 1.00 93.28 398 ILE B C 1
ATOM 6945 O O . ILE B 1 419 ? -41.540 6.754 11.483 1.00 92.80 398 ILE B O 1
ATOM 6950 N N . LEU B 1 420 ? -42.406 8.799 11.138 1.00 94.43 399 LEU B N 1
ATOM 6951 C CA . LEU B 1 420 ? -41.097 9.441 11.215 1.00 92.70 399 LEU B CA 1
ATOM 6952 C C . LEU B 1 420 ? -40.523 9.382 12.626 1.00 91.27 399 LEU B C 1
ATOM 6953 O O . LEU B 1 420 ? -39.306 9.248 12.799 1.00 84.89 399 LEU B O 1
ATOM 6958 N N . TYR B 1 421 ? -41.374 9.497 13.649 1.00 93.29 400 TYR B N 1
ATOM 6959 C CA . TYR B 1 421 ? -40.880 9.409 15.020 1.00 90.30 400 TYR B CA 1
ATOM 6960 C C . TYR B 1 421 ? -40.362 8.009 15.325 1.00 89.93 400 TYR B C 1
ATOM 6961 O O . TYR B 1 421 ? -39.241 7.845 15.821 1.00 87.15 400 TYR B O 1
ATOM 6970 N N . LEU B 1 422 ? -41.157 6.981 15.020 1.00 90.84 401 LEU B N 1
ATOM 6971 C CA . LEU B 1 422 ? -40.733 5.617 15.315 1.00 94.78 401 LEU B CA 1
ATOM 6972 C C . LEU B 1 422 ? -39.453 5.274 14.567 1.00 86.69 401 LEU B C 1
ATOM 6973 O O . LEU B 1 422 ? -38.556 4.625 15.115 1.00 85.77 401 LEU B O 1
ATOM 6978 N N . ALA B 1 423 ? -39.350 5.699 13.311 1.00 85.45 402 ALA B N 1
ATOM 6979 C CA . ALA B 1 423 ? -38.127 5.450 12.562 1.00 83.89 402 ALA B CA 1
ATOM 6980 C C . ALA B 1 423 ? -36.941 6.140 13.220 1.00 82.20 402 ALA B C 1
ATOM 6981 O O . ALA B 1 423 ? -35.855 5.562 13.317 1.00 79.57 402 ALA B O 1
ATOM 6983 N N . THR B 1 424 ? -37.133 7.374 13.690 1.00 83.07 403 THR B N 1
ATOM 6984 C CA . THR B 1 424 ? -36.034 8.101 14.317 1.00 82.29 403 THR B CA 1
ATOM 6985 C C . THR B 1 424 ? -35.532 7.378 15.562 1.00 80.29 403 THR B C 1
ATOM 6986 O O . THR B 1 424 ? -34.320 7.254 15.772 1.00 80.01 403 THR B O 1
ATOM 6990 N N . TRP B 1 425 ? -36.449 6.888 16.399 1.00 81.37 404 TRP B N 1
ATOM 6991 C CA . TRP B 1 425 ? -36.034 6.195 17.615 1.00 81.10 404 TRP B CA 1
ATOM 6992 C C . TRP B 1 425 ? -35.334 4.881 17.287 1.00 78.79 404 TRP B C 1
ATOM 6993 O O . TRP B 1 425 ? -34.238 4.608 17.792 1.00 78.54 404 TRP B O 1
ATOM 7004 N N . GLN B 1 426 ? -35.942 4.061 16.426 1.00 79.58 405 GLN B N 1
ATOM 7005 C CA . GLN B 1 426 ? -35.331 2.785 16.069 1.00 81.32 405 GLN B CA 1
ATOM 7006 C C . GLN B 1 426 ? -33.990 2.986 15.380 1.00 80.60 405 GLN B C 1
ATOM 7007 O O . GLN B 1 426 ? -33.065 2.189 15.576 1.00 80.07 405 GLN B O 1
ATOM 7013 N N . LEU B 1 427 ? -33.859 4.046 14.582 1.00 83.04 406 LEU B N 1
ATOM 7014 C CA . LEU B 1 427 ? -32.622 4.289 13.850 1.00 81.64 406 LEU B CA 1
ATOM 7015 C C . LEU B 1 427 ? -31.528 4.896 14.719 1.00 81.72 406 LEU B C 1
ATOM 7016 O O . LEU B 1 427 ? -30.370 4.932 14.292 1.00 83.57 406 LEU B O 1
ATOM 7021 N N . GLU B 1 428 ? -31.853 5.366 15.917 1.00 81.93 407 GLU B N 1
ATOM 7022 C CA . GLU B 1 428 ? -30.838 5.886 16.820 1.00 84.95 407 GLU B CA 1
ATOM 7023 C C . GLU B 1 428 ? -30.130 4.792 17.605 1.00 83.04 407 GLU B C 1
ATOM 7024 O O . GLU B 1 428 ? -29.088 5.065 18.210 1.00 77.49 407 GLU B O 1
ATOM 7030 N N . ASN B 1 429 ? -30.655 3.567 17.594 1.00 91.08 408 ASN B N 1
ATOM 7031 C CA . ASN B 1 429 ? -30.143 2.482 18.419 1.00 92.70 408 ASN B CA 1
ATOM 7032 C C . ASN B 1 429 ? -29.373 1.431 17.630 1.00 95.65 408 ASN B C 1
ATOM 7033 O O . ASN B 1 429 ? -29.044 0.377 18.186 1.00 101.34 408 ASN B O 1
ATOM 7038 N N . LEU B 1 430 ? -29.073 1.679 16.361 1.00 95.84 409 LEU B N 1
ATOM 7039 C CA . LEU B 1 430 ? -28.308 0.701 15.598 1.00 97.52 409 LEU B CA 1
ATOM 7040 C C . LEU B 1 430 ? -26.908 0.586 16.191 1.00 97.05 409 LEU B C 1
ATOM 7041 O O . LEU B 1 430 ? -26.277 1.610 16.479 1.00 98.30 409 LEU B O 1
ATOM 7046 N N . PRO B 1 431 ? -26.387 -0.624 16.388 1.00 107.85 410 PRO B N 1
ATOM 7047 C CA . PRO B 1 431 ? -24.980 -0.728 16.809 1.00 113.45 410 PRO B CA 1
ATOM 7048 C C . PRO B 1 431 ? -24.029 -0.191 15.755 1.00 108.02 410 PRO B C 1
ATOM 7049 O O . PRO B 1 431 ? -23.108 0.576 16.071 1.00 107.86 410 PRO B O 1
ATOM 7053 N N . ILE B 1 432 ? -24.244 -0.562 14.498 1.00 117.04 411 ILE B N 1
ATOM 7054 C CA . ILE B 1 432 ? -23.405 -0.140 13.387 1.00 108.71 411 ILE B CA 1
ATOM 7055 C C . ILE B 1 432 ? -24.303 0.464 12.320 1.00 93.32 411 ILE B C 1
ATOM 7056 O O . ILE B 1 432 ? -25.344 -0.108 11.981 1.00 95.43 411 ILE B O 1
ATOM 7061 N N . TRP B 1 433 ? -23.908 1.625 11.802 1.00 77.64 412 TRP B N 1
ATOM 7062 C CA . TRP B 1 433 ? -24.697 2.340 10.801 1.00 75.39 412 TRP B CA 1
ATOM 7063 C C . TRP B 1 433 ? -24.310 1.805 9.431 1.00 72.11 412 TRP B C 1
ATOM 7064 O O . TRP B 1 433 ? -23.383 2.291 8.783 1.00 68.24 412 TRP B O 1
ATOM 7075 N N . SER B 1 434 ? -25.037 0.787 8.989 1.00 75.99 413 SER B N 1
ATOM 7076 C CA . SER B 1 434 ? -24.806 0.152 7.705 1.00 79.34 413 SER B CA 1
ATOM 7077 C C . SER B 1 434 ? -26.118 0.103 6.939 1.00 76.72 413 SER B C 1
ATOM 7078 O O . SER B 1 434 ? -27.206 0.140 7.520 1.00 78.18 413 SER B O 1
ATOM 7081 N N . GLU B 1 435 ? -26.001 0.011 5.618 1.00 72.77 414 GLU B N 1
ATOM 7082 C CA . GLU B 1 435 ? -27.196 -0.069 4.789 1.00 75.09 414 GLU B CA 1
ATOM 7083 C C . GLU B 1 435 ? -28.006 -1.310 5.133 1.00 77.99 414 GLU B C 1
ATOM 7084 O O . GLU B 1 435 ? -29.237 -1.252 5.226 1.00 75.81 414 GLU B O 1
ATOM 7090 N N . GLU B 1 436 ? -27.329 -2.439 5.353 1.00 76.01 415 GLU B N 1
ATOM 7091 C CA . GLU B 1 436 ? -28.042 -3.674 5.658 1.00 85.87 415 GLU B CA 1
ATOM 7092 C C . GLU B 1 436 ? -28.900 -3.514 6.909 1.00 88.50 415 GLU B C 1
ATOM 7093 O O . GLU B 1 436 ? -30.068 -3.919 6.930 1.00 90.30 415 GLU B O 1
ATOM 7099 N N . ASN B 1 437 ? -28.337 -2.914 7.964 1.00 90.43 416 ASN B N 1
ATOM 7100 C CA . ASN B 1 437 ? -29.099 -2.718 9.193 1.00 85.87 416 ASN B CA 1
ATOM 7101 C C . ASN B 1 437 ? -30.265 -1.761 8.975 1.00 87.80 416 ASN B C 1
ATOM 7102 O O . ASN B 1 437 ? -31.335 -1.931 9.570 1.00 90.41 416 ASN B O 1
ATOM 7107 N N . ILE B 1 438 ? -30.077 -0.743 8.134 1.00 86.27 417 ILE B N 1
ATOM 7108 C CA . ILE B 1 438 ? -31.167 0.182 7.847 1.00 83.89 417 ILE B CA 1
ATOM 7109 C C . ILE B 1 438 ? -32.295 -0.537 7.116 1.00 89.72 417 ILE B C 1
ATOM 7110 O O . ILE B 1 438 ? -33.477 -0.303 7.394 1.00 86.46 417 ILE B O 1
ATOM 7115 N N . TYR B 1 439 ? -31.953 -1.417 6.167 1.00 87.44 418 TYR B N 1
ATOM 7116 C CA . TYR B 1 439 ? -32.981 -2.128 5.412 1.00 89.60 418 TYR B CA 1
ATOM 7117 C C . TYR B 1 439 ? -33.820 -3.012 6.323 1.00 94.10 418 TYR B C 1
ATOM 7118 O O . TYR B 1 439 ? -35.054 -2.981 6.273 1.00 93.74 418 TYR B O 1
ATOM 7127 N N . GLN B 1 440 ? -33.166 -3.820 7.162 1.00 91.15 419 GLN B N 1
ATOM 7128 C CA . GLN B 1 440 ? -33.921 -4.710 8.035 1.00 99.27 419 GLN B CA 1
ATOM 7129 C C . GLN B 1 440 ? -34.818 -3.910 8.969 1.00 92.91 419 GLN B C 1
ATOM 7130 O O . GLN B 1 440 ? -35.988 -4.256 9.166 1.00 99.86 419 GLN B O 1
ATOM 7136 N N . THR B 1 441 ? -34.294 -2.830 9.545 1.00 97.51 420 THR B N 1
ATOM 7137 C CA . THR B 1 441 ? -35.106 -2.009 10.431 1.00 93.53 420 THR B CA 1
ATOM 7138 C C . THR B 1 441 ? -36.341 -1.538 9.674 1.00 95.37 420 THR B C 1
ATOM 7139 O O . THR B 1 441 ? -37.440 -2.036 9.912 1.00 98.59 420 THR B O 1
ATOM 7143 N N . LEU B 1 442 ? -36.150 -0.672 8.679 1.00 93.94 421 LEU B N 1
ATOM 7144 C CA . LEU B 1 442 ? -37.283 -0.005 8.046 1.00 94.08 421 LEU B CA 1
ATOM 7145 C C . LEU B 1 442 ? -38.242 -0.998 7.401 1.00 98.67 421 LEU B C 1
ATOM 7146 O O . LEU B 1 442 ? -39.454 -0.758 7.373 1.00 99.09 421 LEU B O 1
ATOM 7151 N N . LYS B 1 443 ? -37.730 -2.118 6.889 1.00 104.23 422 LYS B N 1
ATOM 7152 C CA . LYS B 1 443 ? -38.620 -3.140 6.350 1.00 119.72 422 LYS B CA 1
ATOM 7153 C C . LYS B 1 443 ? -39.542 -3.680 7.434 1.00 120.71 422 LYS B C 1
ATOM 7154 O O . LYS B 1 443 ? -40.738 -3.888 7.200 1.00 121.51 422 LYS B O 1
ATOM 7156 N N . GLY B 1 444 ? -39.000 -3.906 8.631 1.00 110.73 423 GLY B N 1
ATOM 7157 C CA . GLY B 1 444 ? -39.807 -4.444 9.712 1.00 122.47 423 GLY B CA 1
ATOM 7158 C C . GLY B 1 444 ? -40.909 -3.499 10.157 1.00 113.82 423 GLY B C 1
ATOM 7159 O O . GLY B 1 444 ? -42.053 -3.919 10.357 1.00 117.39 423 GLY B O 1
ATOM 7160 N N . LEU B 1 445 ? -40.582 -2.215 10.330 1.00 106.43 424 LEU B N 1
ATOM 7161 C CA . LEU B 1 445 ? -41.600 -1.265 10.770 1.00 114.90 424 LEU B CA 1
ATOM 7162 C C . LEU B 1 445 ? -42.731 -1.182 9.752 1.00 133.02 424 LEU B C 1
ATOM 7163 O O . LEU B 1 445 ? -43.901 -1.024 10.118 1.00 135.55 424 LEU B O 1
ATOM 7168 N N . ALA B 1 446 ? -42.397 -1.284 8.464 1.00 132.10 425 ALA B N 1
ATOM 7169 C CA . ALA B 1 446 ? -43.431 -1.352 7.440 1.00 133.29 425 ALA B CA 1
ATOM 7170 C C . ALA B 1 446 ? -44.315 -2.575 7.644 1.00 137.65 425 ALA B C 1
ATOM 7171 O O . ALA B 1 446 ? -45.540 -2.498 7.498 1.00 138.37 425 ALA B O 1
ATOM 7173 N N . ALA B 1 447 ? -43.709 -3.714 7.988 1.00 130.97 426 ALA B N 1
ATOM 7174 C CA . ALA B 1 447 ? -44.481 -4.938 8.175 1.00 126.25 426 ALA B CA 1
ATOM 7175 C C . ALA B 1 447 ? -45.485 -4.786 9.312 1.00 128.93 426 ALA B C 1
ATOM 7176 O O . ALA B 1 447 ? -46.680 -5.057 9.141 1.00 127.46 426 ALA B O 1
ATOM 7178 N N . HIS B 1 448 ? -45.021 -4.339 10.477 1.00 122.87 427 HIS B N 1
ATOM 7179 C CA . HIS B 1 448 ? -45.906 -4.121 11.620 1.00 130.74 427 HIS B CA 1
ATOM 7180 C C . HIS B 1 448 ? -46.487 -2.711 11.602 1.00 130.47 427 HIS B C 1
ATOM 7181 O O . HIS B 1 448 ? -46.468 -1.985 12.595 1.00 159.37 427 HIS B O 1
ATOM 7183 N N . PHE B 1 449 ? -47.003 -2.317 10.436 1.00 130.44 428 PHE B N 1
ATOM 7184 C CA . PHE B 1 449 ? -47.820 -1.120 10.317 1.00 125.73 428 PHE B CA 1
ATOM 7185 C C . PHE B 1 449 ? -48.962 -1.282 9.322 1.00 128.97 428 PHE B C 1
ATOM 7186 O O . PHE B 1 449 ? -49.729 -0.333 9.134 1.00 112.61 428 PHE B O 1
ATOM 7188 N N . ASP B 1 450 ? -49.120 -2.451 8.701 1.00 147.94 429 ASP B N 1
ATOM 7189 C CA . ASP B 1 450 ? -50.090 -2.630 7.622 1.00 135.66 429 ASP B CA 1
ATOM 7190 C C . ASP B 1 450 ? -49.856 -1.614 6.505 1.00 122.73 429 ASP B C 1
ATOM 7191 O O . ASP B 1 450 ? -50.799 -1.060 5.936 1.00 112.91 429 ASP B O 1
ATOM 7193 N N . ILE B 1 451 ? -48.583 -1.365 6.191 1.00 126.65 430 ILE B N 1
ATOM 7194 C CA . ILE B 1 451 ? -48.184 -0.413 5.159 1.00 114.00 430 ILE B CA 1
ATOM 7195 C C . ILE B 1 451 ? -47.198 -1.099 4.219 1.00 128.82 430 ILE B C 1
ATOM 7196 O O . ILE B 1 451 ? -46.217 -1.699 4.673 1.00 127.37 430 ILE B O 1
ATOM 7201 N N . LYS B 1 452 ? -47.457 -1.010 2.916 1.00 153.21 431 LYS B N 1
ATOM 7202 C CA . LYS B 1 452 ? -46.514 -1.524 1.932 1.00 125.37 431 LYS B CA 1
ATOM 7203 C C . LYS B 1 452 ? -45.231 -0.699 1.958 1.00 127.24 431 LYS B C 1
ATOM 7204 O O . LYS B 1 452 ? -45.239 0.492 2.275 1.00 112.64 431 LYS B O 1
ATOM 7206 N N . LEU B 1 453 ? -44.114 -1.346 1.615 1.00 149.52 432 LEU B N 1
ATOM 7207 C CA . LEU B 1 453 ? -42.820 -0.682 1.742 1.00 133.41 432 LEU B CA 1
ATOM 7208 C C . LEU B 1 453 ? -42.740 0.557 0.858 1.00 141.59 432 LEU B C 1
ATOM 7209 O O . LEU B 1 453 ? -42.177 1.579 1.265 1.00 144.42 432 LEU B O 1
ATOM 7214 N N . LYS B 1 454 ? -43.290 0.487 -0.357 1.00 122.66 433 LYS B N 1
ATOM 7215 C CA . LYS B 1 454 ? -43.225 1.634 -1.258 1.00 112.45 433 LYS B CA 1
ATOM 7216 C C . LYS B 1 454 ? -43.885 2.859 -0.637 1.00 150.20 433 LYS B C 1
ATOM 7217 O O . LYS B 1 454 ? -43.343 3.969 -0.707 1.00 150.61 433 LYS B O 1
ATOM 7219 N N . ASP B 1 455 ? -45.057 2.679 -0.021 1.00 116.38 434 ASP B N 1
ATOM 7220 C CA . ASP B 1 455 ? -45.722 3.797 0.642 1.00 113.56 434 ASP B CA 1
ATOM 7221 C C . ASP B 1 455 ? -45.026 4.184 1.944 1.00 110.21 434 ASP B C 1
ATOM 7222 O O . ASP B 1 455 ? -45.117 5.338 2.377 1.00 103.92 434 ASP B O 1
ATOM 7227 N N . PHE B 1 456 ? -44.335 3.238 2.582 1.00 112.32 435 PHE B N 1
ATOM 7228 C CA . PHE B 1 456 ? -43.669 3.529 3.847 1.00 106.91 435 PHE B CA 1
ATOM 7229 C C . PHE B 1 456 ? -42.512 4.505 3.668 1.00 108.59 435 PHE B C 1
ATOM 7230 O O . PHE B 1 456 ? -42.198 5.265 4.592 1.00 105.67 435 PHE B O 1
ATOM 7238 N N . MET B 1 457 ? -41.875 4.509 2.495 1.00 101.92 436 MET B N 1
ATOM 7239 C CA . MET B 1 457 ? -40.670 5.296 2.280 1.00 91.00 436 MET B CA 1
ATOM 7240 C C . MET B 1 457 ? -40.928 6.660 1.655 1.00 89.85 436 MET B C 1
ATOM 7241 O O . MET B 1 457 ? -39.997 7.469 1.591 1.00 87.13 436 MET B O 1
ATOM 7246 N N . GLN B 1 458 ? -42.145 6.943 1.196 1.00 95.21 437 GLN B N 1
ATOM 7247 C CA . GLN B 1 458 ? -42.384 8.239 0.566 1.00 91.85 437 GLN B CA 1
ATOM 7248 C C . GLN B 1 458 ? -42.016 9.390 1.492 1.00 86.87 437 GLN B C 1
ATOM 7249 O O . GLN B 1 458 ? -41.326 10.321 1.043 1.00 84.33 437 GLN B O 1
ATOM 7255 N N . PRO B 1 459 ? -42.413 9.396 2.767 1.00 89.23 438 PRO B N 1
ATOM 7256 C CA . PRO B 1 459 ? -41.947 10.475 3.655 1.00 87.04 438 PRO B CA 1
ATOM 7257 C C . PRO B 1 459 ? -40.433 10.542 3.769 1.00 84.17 438 PRO B C 1
ATOM 7258 O O . PRO B 1 459 ? -39.869 11.637 3.872 1.00 82.90 438 PRO B O 1
ATOM 7262 N N . PHE B 1 460 ? -39.755 9.391 3.753 1.00 81.89 439 PHE B N 1
ATOM 7263 C CA . PHE B 1 460 ? -38.303 9.391 3.894 1.00 79.22 439 PHE B CA 1
ATOM 7264 C C . PHE B 1 460 ? -37.624 10.083 2.721 1.00 77.68 439 PHE B C 1
ATOM 7265 O O . PHE B 1 460 ? -36.572 10.710 2.894 1.00 76.70 439 PHE B O 1
ATOM 7273 N N . PHE B 1 461 ? -38.190 9.965 1.521 1.00 78.87 440 PHE B N 1
ATOM 7274 C CA . PHE B 1 461 ? -37.620 10.663 0.375 1.00 80.19 440 PHE B CA 1
ATOM 7275 C C . PHE B 1 461 ? -37.659 12.171 0.578 1.00 80.07 440 PHE B C 1
ATOM 7276 O O . PHE B 1 461 ? -36.687 12.872 0.276 1.00 78.40 440 PHE B O 1
ATOM 7284 N N . VAL B 1 462 ? -38.773 12.689 1.093 1.00 82.33 441 VAL B N 1
ATOM 7285 C CA . VAL B 1 462 ? -38.898 14.128 1.288 1.00 88.75 441 VAL B CA 1
ATOM 7286 C C . VAL B 1 462 ? -37.943 14.605 2.375 1.00 83.98 441 VAL B C 1
ATOM 7287 O O . VAL B 1 462 ? -37.214 15.586 2.198 1.00 79.97 441 VAL B O 1
ATOM 7291 N N . ALA B 1 463 ? -37.930 13.913 3.516 1.00 81.74 442 ALA B N 1
ATOM 7292 C CA . ALA B 1 463 ? -37.126 14.370 4.644 1.00 76.03 442 ALA B CA 1
ATOM 7293 C C . ALA B 1 463 ? -35.637 14.330 4.325 1.00 73.20 442 ALA B C 1
ATOM 7294 O O . ALA B 1 463 ? -34.893 15.253 4.678 1.00 71.48 442 ALA B O 1
ATOM 7296 N N . ILE B 1 464 ? -35.185 13.271 3.655 1.00 72.29 443 ILE B N 1
ATOM 7297 C CA . ILE B 1 464 ? -33.755 13.077 3.440 1.00 69.42 443 ILE B CA 1
ATOM 7298 C C . ILE B 1 464 ? -33.276 13.879 2.238 1.00 67.93 443 ILE B C 1
ATOM 7299 O O . ILE B 1 464 ? -32.415 14.758 2.358 1.00 67.05 443 ILE B O 1
ATOM 7304 N N . ALA B 1 465 ? -33.828 13.586 1.060 1.00 70.10 444 ALA B N 1
ATOM 7305 C CA . ALA B 1 465 ? -33.399 14.210 -0.184 1.00 64.51 444 ALA B CA 1
ATOM 7306 C C . ALA B 1 465 ? -34.101 15.530 -0.468 1.00 66.26 444 ALA B C 1
ATOM 7307 O O . ALA B 1 465 ? -33.696 16.242 -1.392 1.00 68.90 444 ALA B O 1
ATOM 7309 N N . GLY B 1 466 ? -35.140 15.867 0.289 1.00 69.59 445 GLY B N 1
ATOM 7310 C CA . GLY B 1 466 ? -35.889 17.072 0.012 1.00 71.70 445 GLY B CA 1
ATOM 7311 C C . GLY B 1 466 ? -36.782 16.998 -1.200 1.00 72.18 445 GLY B C 1
ATOM 7312 O O . GLY B 1 466 ? -37.385 18.010 -1.569 1.00 73.93 445 GLY B O 1
ATOM 7313 N N . SER B 1 467 ? -36.890 15.831 -1.833 1.00 72.99 446 SER B N 1
ATOM 7314 C CA . SER B 1 467 ? -37.685 15.675 -3.039 1.00 77.17 446 SER B CA 1
ATOM 7315 C C . SER B 1 467 ? -38.333 14.301 -3.046 1.00 80.66 446 SER B C 1
ATOM 7316 O O . SER B 1 467 ? -37.760 13.324 -2.558 1.00 79.18 446 SER B O 1
ATOM 7319 N N . THR B 1 468 ? -39.540 14.238 -3.614 1.00 85.60 447 THR B N 1
ATOM 7320 C CA . THR B 1 468 ? -40.209 12.958 -3.787 1.00 82.47 447 THR B CA 1
ATOM 7321 C C . THR B 1 468 ? -39.467 12.049 -4.759 1.00 81.28 447 THR B C 1
ATOM 7322 O O . THR B 1 468 ? -39.649 10.828 -4.707 1.00 82.32 447 THR B O 1
ATOM 7326 N N . SER B 1 469 ? -38.639 12.611 -5.635 1.00 78.62 448 SER B N 1
ATOM 7327 C CA . SER B 1 469 ? -37.866 11.849 -6.609 1.00 74.22 448 SER B CA 1
ATOM 7328 C C . SER B 1 469 ? -36.384 11.999 -6.289 1.00 72.82 448 SER B C 1
ATOM 7329 O O . SER B 1 469 ? -35.869 13.122 -6.235 1.00 71.43 448 SER B O 1
ATOM 7332 N N . SER B 1 470 ? -35.705 10.872 -6.083 1.00 72.28 449 SER B N 1
ATOM 7333 C CA . SER B 1 470 ? -34.280 10.868 -5.769 1.00 69.34 449 SER B CA 1
ATOM 7334 C C . SER B 1 470 ? -33.767 9.435 -5.839 1.00 66.63 449 SER B C 1
ATOM 7335 O O . SER B 1 470 ? -34.535 8.487 -6.018 1.00 69.13 449 SER B O 1
ATOM 7338 N N . THR B 1 471 ? -32.453 9.291 -5.692 1.00 65.91 450 THR B N 1
ATOM 7339 C CA . THR B 1 471 ? -31.804 7.985 -5.626 1.00 67.10 450 THR B CA 1
ATOM 7340 C C . THR B 1 471 ? -32.375 7.159 -4.476 1.00 71.14 450 THR B C 1
ATOM 7341 O O . THR B 1 471 ? -33.093 7.702 -3.627 1.00 72.36 450 THR B O 1
ATOM 7345 N N . PRO B 1 472 ? -32.093 5.832 -4.415 1.00 72.61 451 PRO B N 1
ATOM 7346 C CA . PRO B 1 472 ? -32.680 5.000 -3.350 1.00 71.96 451 PRO B CA 1
ATOM 7347 C C . PRO B 1 472 ? -32.432 5.570 -1.962 1.00 69.58 451 PRO B C 1
ATOM 7348 O O . PRO B 1 472 ? -31.281 5.763 -1.558 1.00 65.79 451 PRO B O 1
ATOM 7352 N N . VAL B 1 473 ? -33.512 5.826 -1.220 1.00 71.39 452 VAL B N 1
ATOM 7353 C CA . VAL B 1 473 ? -33.409 6.651 -0.023 1.00 67.59 452 VAL B CA 1
ATOM 7354 C C . VAL B 1 473 ? -32.607 5.942 1.062 1.00 69.35 452 VAL B C 1
ATOM 7355 O O . VAL B 1 473 ? -31.885 6.585 1.832 1.00 69.45 452 VAL B O 1
ATOM 7359 N N . MET B 1 474 ? -32.734 4.619 1.161 1.00 72.02 453 MET B N 1
ATOM 7360 C CA . MET B 1 474 ? -32.015 3.902 2.210 1.00 73.04 453 MET B CA 1
ATOM 7361 C C . MET B 1 474 ? -30.512 3.954 1.989 1.00 66.73 453 MET B C 1
ATOM 7362 O O . MET B 1 474 ? -29.744 4.129 2.941 1.00 59.31 453 MET B O 1
ATOM 7367 N N . ASN B 1 475 ? -30.074 3.782 0.741 1.00 71.85 454 ASN B N 1
ATOM 7368 C CA . ASN B 1 475 ? -28.662 3.958 0.426 1.00 65.00 454 ASN B CA 1
ATOM 7369 C C . ASN B 1 475 ? -28.203 5.368 0.780 1.00 60.78 454 ASN B C 1
ATOM 7370 O O . ASN B 1 475 ? -27.140 5.548 1.382 1.00 59.19 454 ASN B O 1
ATOM 7375 N N . SER B 1 476 ? -29.012 6.377 0.455 1.00 57.11 455 SER B N 1
ATOM 7376 C CA . SER B 1 476 ? -28.649 7.750 0.790 1.00 60.27 455 SER B CA 1
ATOM 7377 C C . SER B 1 476 ? -28.466 7.921 2.294 1.00 59.93 455 SER B C 1
ATOM 7378 O O . SER B 1 476 ? -27.484 8.520 2.748 1.00 58.07 455 SER B O 1
ATOM 7381 N N . MET B 1 477 ? -29.398 7.390 3.089 1.00 58.54 456 MET B N 1
ATOM 7382 C CA . MET B 1 477 ? -29.272 7.514 4.538 1.00 55.88 456 MET B CA 1
ATOM 7383 C C . MET B 1 477 ? -27.969 6.904 5.035 1.00 58.92 456 MET B C 1
ATOM 7384 O O . MET B 1 477 ? -27.394 7.391 6.016 1.00 58.45 456 MET B O 1
ATOM 7389 N N . TYR B 1 478 ? -27.486 5.843 4.378 1.00 58.33 457 TYR B N 1
ATOM 7390 C CA . TYR B 1 478 ? -26.212 5.260 4.781 1.00 58.12 457 TYR B CA 1
ATOM 7391 C C . TYR B 1 478 ? -25.042 6.162 4.407 1.00 58.09 457 TYR B C 1
ATOM 7392 O O . TYR B 1 478 ? -24.048 6.234 5.142 1.00 56.66 457 TYR B O 1
ATOM 7401 N N . ILE B 1 479 ? -25.132 6.847 3.261 1.00 56.89 458 ILE B N 1
ATOM 7402 C CA . ILE B 1 479 ? -24.025 7.689 2.812 1.00 55.19 458 ILE B CA 1
ATOM 7403 C C . ILE B 1 479 ? -23.867 8.898 3.732 1.00 54.85 458 ILE B C 1
ATOM 7404 O O . ILE B 1 479 ? -22.756 9.225 4.167 1.00 51.35 458 ILE B O 1
ATOM 7409 N N . ILE B 1 480 ? -24.977 9.575 4.048 1.00 52.50 459 ILE B N 1
ATOM 7410 C CA . ILE B 1 480 ? -24.885 10.821 4.803 1.00 55.80 459 ILE B CA 1
ATOM 7411 C C . ILE B 1 480 ? -24.573 10.575 6.273 1.00 55.40 459 ILE B C 1
ATOM 7412 O O . ILE B 1 480 ? -24.138 11.498 6.973 1.00 55.82 459 ILE B O 1
ATOM 7417 N N . GLY B 1 481 ? -24.771 9.356 6.758 1.00 55.14 460 GLY B N 1
ATOM 7418 C CA . GLY B 1 481 ? -24.425 8.996 8.117 1.00 59.87 460 GLY B CA 1
ATOM 7419 C C . GLY B 1 481 ? -25.608 9.087 9.066 1.00 60.39 460 GLY B C 1
ATOM 7420 O O . GLY B 1 481 ? -26.658 9.661 8.767 1.00 63.85 460 GLY B O 1
ATOM 7421 N N . ALA B 1 482 ? -25.413 8.513 10.251 1.00 56.77 461 ALA B N 1
ATOM 7422 C CA . ALA B 1 482 ? -26.465 8.547 11.259 1.00 63.96 461 ALA B CA 1
ATOM 7423 C C . ALA B 1 482 ? -26.812 9.982 11.645 1.00 64.26 461 ALA B C 1
ATOM 7424 O O . ALA B 1 482 ? -27.988 10.355 11.693 1.00 63.47 461 ALA B O 1
ATOM 7426 N N . ASP B 1 483 ? -25.797 10.810 11.904 1.00 61.58 462 ASP B N 1
ATOM 7427 C CA . ASP B 1 483 ? -26.052 12.156 12.411 1.00 58.76 462 ASP B CA 1
ATOM 7428 C C . ASP B 1 483 ? -26.958 12.941 11.476 1.00 59.33 462 ASP B C 1
ATOM 7429 O O . ASP B 1 483 ? -27.958 13.522 11.907 1.00 59.11 462 ASP B O 1
ATOM 7434 N N . MET B 1 484 ? -26.614 12.982 10.188 1.00 60.15 463 MET B N 1
ATOM 7435 C CA . MET B 1 484 ? -27.392 13.793 9.258 1.00 55.84 463 MET B CA 1
ATOM 7436 C C . MET B 1 484 ? -28.772 13.198 9.016 1.00 60.00 463 MET B C 1
ATOM 7437 O O . MET B 1 484 ? -29.756 13.937 8.894 1.00 62.01 463 MET B O 1
ATOM 7442 N N . THR B 1 485 ? -28.868 11.869 8.927 1.00 62.39 464 THR B N 1
ATOM 7443 C CA . THR B 1 485 ? -30.159 11.241 8.668 1.00 63.53 464 THR B CA 1
ATOM 7444 C C . THR B 1 485 ? -31.149 11.561 9.779 1.00 67.20 464 THR B C 1
ATOM 7445 O O . THR B 1 485 ? -32.307 11.907 9.517 1.00 65.67 464 THR B O 1
ATOM 7449 N N . LEU B 1 486 ? -30.703 11.449 11.034 1.00 67.04 465 LEU B N 1
ATOM 7450 C CA . LEU B 1 486 ? -31.592 11.696 12.161 1.00 70.67 465 LEU B CA 1
ATOM 7451 C C . LEU B 1 486 ? -31.916 13.175 12.303 1.00 67.52 465 LEU B C 1
ATOM 7452 O O . LEU B 1 486 ? -33.000 13.529 12.777 1.00 67.44 465 LEU B O 1
ATOM 7457 N N . ALA B 1 487 ? -30.992 14.050 11.913 1.00 68.30 466 ALA B N 1
ATOM 7458 C CA . ALA B 1 487 ? -31.280 15.478 11.953 1.00 69.43 466 ALA B CA 1
ATOM 7459 C C . ALA B 1 487 ? -32.389 15.839 10.975 1.00 70.94 466 ALA B C 1
ATOM 7460 O O . ALA B 1 487 ? -33.255 16.663 11.287 1.00 71.03 466 ALA B O 1
ATOM 7462 N N . ARG B 1 488 ? -32.378 15.237 9.786 1.00 68.27 467 ARG B N 1
ATOM 7463 C CA . ARG B 1 488 ? -33.393 15.561 8.793 1.00 71.92 467 ARG B CA 1
ATOM 7464 C C . ARG B 1 488 ? -34.730 14.911 9.113 1.00 73.30 467 ARG B C 1
ATOM 7465 O O . ARG B 1 488 ? -35.781 15.489 8.813 1.00 75.38 467 ARG B O 1
ATOM 7473 N N . LEU B 1 489 ? -34.717 13.717 9.708 1.00 67.36 468 LEU B N 1
ATOM 7474 C CA . LEU B 1 489 ? -35.968 13.088 10.114 1.00 69.52 468 LEU B CA 1
ATOM 7475 C C . LEU B 1 489 ? -36.656 13.904 11.200 1.00 74.40 468 LEU B C 1
ATOM 7476 O O . LEU B 1 489 ? -37.865 14.147 11.136 1.00 78.12 468 LEU B O 1
ATOM 7481 N N . ARG B 1 490 ? -35.896 14.350 12.208 1.00 71.60 469 ARG B N 1
ATOM 7482 C CA . ARG B 1 490 ? -36.479 15.196 13.246 1.00 73.13 469 ARG B CA 1
ATOM 7483 C C . ARG B 1 490 ? -36.970 16.517 12.665 1.00 76.95 469 ARG B C 1
ATOM 7484 O O . ARG B 1 490 ? -38.040 17.009 13.041 1.00 82.28 469 ARG B O 1
ATOM 7492 N N . HIS B 1 491 ? -36.197 17.109 11.748 1.00 77.40 470 HIS B N 1
ATOM 7493 C CA . HIS B 1 491 ? -36.620 18.356 11.119 1.00 78.79 470 HIS B CA 1
ATOM 7494 C C . HIS B 1 491 ? -37.925 18.180 10.360 1.00 83.25 470 HIS B C 1
ATOM 7495 O O . HIS B 1 491 ? -38.734 19.112 10.290 1.00 86.52 470 HIS B O 1
ATOM 7502 N N . ALA B 1 492 ? -38.139 16.998 9.774 1.00 83.11 471 ALA B N 1
ATOM 7503 C CA . ALA B 1 492 ? -39.420 16.708 9.141 1.00 88.16 471 ALA B CA 1
ATOM 7504 C C . ALA B 1 492 ? -40.545 16.682 10.169 1.00 90.91 471 ALA B C 1
ATOM 7505 O O . ALA B 1 492 ? -41.632 17.216 9.926 1.00 94.01 471 ALA B O 1
ATOM 7507 N N . CYS B 1 493 ? -40.299 16.077 11.332 1.00 87.59 472 CYS B N 1
ATOM 7508 C CA . CYS B 1 493 ? -41.334 16.007 12.357 1.00 89.87 472 CYS B CA 1
ATOM 7509 C C . CYS B 1 493 ? -41.782 17.400 12.782 1.00 96.05 472 CYS B C 1
ATOM 7510 O O . CYS B 1 493 ? -42.974 17.632 13.019 1.00 103.37 472 CYS B O 1
ATOM 7513 N N . GLU B 1 494 ? -40.838 18.338 12.897 1.00 95.72 473 GLU B N 1
ATOM 7514 C CA . GLU B 1 494 ? -41.198 19.710 13.241 1.00 97.23 473 GLU B CA 1
ATOM 7515 C C . GLU B 1 494 ? -42.037 20.350 12.142 1.00 101.28 473 GLU B C 1
ATOM 7516 O O . GLU B 1 494 ? -42.996 21.077 12.428 1.00 103.74 473 GLU B O 1
ATOM 7522 N N . ILE B 1 495 ? -41.694 20.085 10.881 1.00 96.81 474 ILE B N 1
ATOM 7523 C CA . ILE B 1 495 ? -42.421 20.679 9.762 1.00 98.58 474 ILE B CA 1
ATOM 7524 C C . ILE B 1 495 ? -43.880 20.239 9.770 1.00 107.66 474 ILE B C 1
ATOM 7525 O O . ILE B 1 495 ? -44.789 21.052 9.557 1.00 113.42 474 ILE B O 1
ATOM 7530 N N . LEU B 1 496 ? -44.132 18.948 10.004 1.00 109.40 475 LEU B N 1
ATOM 7531 C CA . LEU B 1 496 ? -45.500 18.441 9.989 1.00 109.48 475 LEU B CA 1
ATOM 7532 C C . LEU B 1 496 ? -46.316 18.916 11.184 1.00 111.94 475 LEU B C 1
ATOM 7533 O O . LEU B 1 496 ? -47.529 18.682 11.215 1.00 111.53 475 LEU B O 1
ATOM 7538 N N . GLY B 1 497 ? -45.685 19.561 12.165 1.00 153.76 476 GLY B N 1
ATOM 7539 C CA . GLY B 1 497 ? -46.360 20.068 13.338 1.00 156.15 476 GLY B CA 1
ATOM 7540 C C . GLY B 1 497 ? -46.051 19.304 14.603 1.00 186.46 476 GLY B C 1
ATOM 7541 O O . GLY B 1 497 ? -46.322 19.810 15.699 1.00 133.27 476 GLY B O 1
ATOM 7542 N N . GLY B 1 498 ? -45.503 18.099 14.486 1.00 121.60 477 GLY B N 1
ATOM 7543 C CA . GLY B 1 498 ? -45.104 17.336 15.650 1.00 114.58 477 GLY B CA 1
ATOM 7544 C C . GLY B 1 498 ? -46.264 16.764 16.434 1.00 124.19 477 GLY B C 1
ATOM 7545 O O . GLY B 1 498 ? -47.366 17.321 16.431 1.00 109.09 477 GLY B O 1
ATOM 7546 N N . LEU B 1 499 ? -46.023 15.651 17.120 1.00 114.88 478 LEU B N 1
ATOM 7547 C CA . LEU B 1 499 ? -47.023 14.985 17.949 1.00 114.65 478 LEU B CA 1
ATOM 7548 C C . LEU B 1 499 ? -46.481 14.961 19.376 1.00 122.49 478 LEU B C 1
ATOM 7549 O O . LEU B 1 499 ? -45.785 14.023 19.770 1.00 130.52 478 LEU B O 1
ATOM 7551 N N . GLY B 1 500 ? -46.795 15.996 20.143 1.00 123.44 479 GLY B N 1
ATOM 7552 C CA . GLY B 1 500 ? -46.362 16.109 21.523 1.00 167.45 479 GLY B CA 1
ATOM 7553 C C . GLY B 1 500 ? -47.392 15.588 22.499 1.00 137.17 479 GLY B C 1
ATOM 7554 O O . GLY B 1 500 ? -48.164 14.672 22.197 1.00 122.93 479 GLY B O 1
ATOM 7555 N N . LYS B 1 501 ? -47.396 16.171 23.692 1.00 120.89 480 LYS B N 1
ATOM 7556 C CA . LYS B 1 501 ? -48.376 15.816 24.727 1.00 119.93 480 LYS B CA 1
ATOM 7557 C C . LYS B 1 501 ? -48.196 14.333 25.065 1.00 117.14 480 LYS B C 1
ATOM 7558 O O . LYS B 1 501 ? -47.078 13.803 25.013 1.00 111.50 480 LYS B O 1
ATOM 7564 N N . LYS B 1 502 ? -49.291 13.655 25.414 1.00 126.05 481 LYS B N 1
ATOM 7565 C CA . LYS B 1 502 ? -49.260 12.217 25.640 1.00 122.85 481 LYS B CA 1
ATOM 7566 C C . LYS B 1 502 ? -49.206 11.420 24.344 1.00 116.57 481 LYS B C 1
ATOM 7567 O O . LYS B 1 502 ? -48.996 10.204 24.396 1.00 123.90 481 LYS B O 1
ATOM 7569 N N . LYS B 1 503 ? -49.393 12.066 23.191 1.00 124.47 482 LYS B N 1
ATOM 7570 C CA . LYS B 1 503 ? -49.297 11.348 21.925 1.00 153.69 482 LYS B CA 1
ATOM 7571 C C . LYS B 1 503 ? -47.904 10.763 21.738 1.00 127.55 482 LYS B C 1
ATOM 7572 O O . LYS B 1 503 ? -47.757 9.607 21.323 1.00 121.40 482 LYS B O 1
ATOM 7574 N N . LEU B 1 504 ? -46.865 11.544 22.048 1.00 138.37 483 LEU B N 1
ATOM 7575 C CA . LEU B 1 504 ? -45.503 11.031 21.982 1.00 124.74 483 LEU B CA 1
ATOM 7576 C C . LEU B 1 504 ? -45.198 10.068 23.122 1.00 117.32 483 LEU B C 1
ATOM 7577 O O . LEU B 1 504 ? -44.283 9.249 22.995 1.00 115.63 483 LEU B O 1
ATOM 7579 N N . LYS B 1 505 ? -45.939 10.154 24.232 1.00 121.23 484 LYS B N 1
ATOM 7580 C CA . LYS B 1 505 ? -45.727 9.229 25.341 1.00 118.41 484 LYS B CA 1
ATOM 7581 C C . LYS B 1 505 ? -46.249 7.837 25.006 1.00 131.14 484 LYS B C 1
ATOM 7582 O O . LYS B 1 505 ? -45.594 6.832 25.311 1.00 144.66 484 LYS B O 1
ATOM 7584 N N . LYS B 1 506 ? -47.431 7.756 24.388 1.00 121.20 485 LYS B N 1
ATOM 7585 C CA . LYS B 1 506 ? -47.958 6.461 23.968 1.00 120.13 485 LYS B CA 1
ATOM 7586 C C . LYS B 1 506 ? -47.112 5.865 22.850 1.00 122.07 485 LYS B C 1
ATOM 7587 O O . LYS B 1 506 ? -46.891 4.648 22.812 1.00 124.16 485 LYS B O 1
ATOM 7589 N N . LEU B 1 507 ? -46.636 6.709 21.930 1.00 124.94 486 LEU B N 1
ATOM 7590 C CA . LEU B 1 507 ? -45.743 6.238 20.877 1.00 122.52 486 LEU B CA 1
ATOM 7591 C C . LEU B 1 507 ? -44.434 5.721 21.457 1.00 130.63 486 LEU B C 1
ATOM 7592 O O . LEU B 1 507 ? -43.854 4.760 20.941 1.00 133.31 486 LEU B O 1
ATOM 7594 N N . GLU B 1 508 ? -43.945 6.355 22.526 1.00 136.29 487 GLU B N 1
ATOM 7595 C CA . GLU B 1 508 ? -42.739 5.862 23.182 1.00 135.33 487 GLU B CA 1
ATOM 7596 C C . GLU B 1 508 ? -42.959 4.461 23.734 1.00 127.93 487 GLU B C 1
ATOM 7597 O O . GLU B 1 508 ? -42.076 3.600 23.639 1.00 117.98 487 GLU B O 1
ATOM 7599 N N . GLU B 1 509 ? -44.135 4.213 24.316 1.00 120.50 488 GLU B N 1
ATOM 7600 C CA . GLU B 1 509 ? -44.449 2.876 24.810 1.00 117.53 488 GLU B CA 1
ATOM 7601 C C . GLU B 1 509 ? -44.473 1.864 23.672 1.00 127.54 488 GLU B C 1
ATOM 7602 O O . GLU B 1 509 ? -43.938 0.757 23.804 1.00 147.64 488 GLU B O 1
ATOM 7604 N N . LYS B 1 510 ? -45.078 2.230 22.539 1.00 113.13 489 LYS B N 1
ATOM 7605 C CA . LYS B 1 510 ? -45.128 1.318 21.401 1.00 116.73 489 LYS B CA 1
ATOM 7606 C C . LYS B 1 510 ? -43.728 0.970 20.909 1.00 116.49 489 LYS B C 1
ATOM 7607 O O . LYS B 1 510 ? -43.440 -0.195 20.611 1.00 120.57 489 LYS B O 1
ATOM 7609 N N . ASN B 1 511 ? -42.842 1.966 20.815 1.00 113.63 490 ASN B N 1
ATOM 7610 C CA . ASN B 1 511 ? -41.471 1.692 20.394 1.00 113.64 490 ASN B CA 1
ATOM 7611 C C . ASN B 1 511 ? -40.776 0.756 21.375 1.00 117.54 490 ASN B C 1
ATOM 7612 O O . ASN B 1 511 ? -39.955 -0.079 20.973 1.00 119.89 490 ASN B O 1
ATOM 7614 N N . LYS B 1 512 ? -41.086 0.887 22.670 1.00 117.44 491 LYS B N 1
ATOM 7615 C CA . LYS B 1 512 ? -40.528 -0.022 23.665 1.00 130.19 491 LYS B CA 1
ATOM 7616 C C . LYS B 1 512 ? -41.021 -1.446 23.446 1.00 139.99 491 LYS B C 1
ATOM 7617 O O . LYS B 1 512 ? -40.252 -2.406 23.578 1.00 111.73 491 LYS B O 1
ATOM 7619 N N . SER B 1 513 ? -42.302 -1.603 23.108 1.00 122.74 492 SER B N 1
ATOM 7620 C CA . SER B 1 513 ? -42.895 -2.914 22.872 1.00 116.20 492 SER B CA 1
ATOM 7621 C C . SER B 1 513 ? -42.585 -3.465 21.486 1.00 121.10 492 SER B C 1
ATOM 7622 O O . SER B 1 513 ? -42.974 -4.600 21.187 1.00 137.32 492 SER B O 1
ATOM 7624 N N . LEU B 1 514 ? -41.914 -2.694 20.636 1.00 122.14 493 LEU B N 1
ATOM 7625 C CA . LEU B 1 514 ? -41.558 -3.182 19.312 1.00 152.97 493 LEU B CA 1
ATOM 7626 C C . LEU B 1 514 ? -40.545 -4.319 19.431 1.00 151.84 493 LEU B C 1
ATOM 7627 O O . LEU B 1 514 ? -39.653 -4.271 20.283 1.00 123.30 493 LEU B O 1
ATOM 7629 N N . PRO B 1 515 ? -40.652 -5.351 18.593 1.00 121.70 494 PRO B N 1
ATOM 7630 C CA . PRO B 1 515 ? -39.673 -6.444 18.652 1.00 117.17 494 PRO B CA 1
ATOM 7631 C C . PRO B 1 515 ? -38.326 -6.046 18.073 1.00 118.86 494 PRO B C 1
ATOM 7632 O O . PRO B 1 515 ? -38.146 -4.907 17.627 1.00 123.93 494 PRO B O 1
ATOM 7636 N N . ASN B 1 516 ? -37.375 -6.976 18.070 1.00 112.22 495 ASN B N 1
ATOM 7637 C CA . ASN B 1 516 ? -36.050 -6.723 17.525 1.00 114.19 495 ASN B CA 1
ATOM 7638 C C . ASN B 1 516 ? -36.009 -7.089 16.048 1.00 117.89 495 ASN B C 1
ATOM 7639 O O . ASN B 1 516 ? -36.552 -8.119 15.634 1.00 117.54 495 ASN B O 1
ATOM 7644 N N . PHE B 1 517 ? -35.364 -6.238 15.257 1.00 118.34 496 PHE B N 1
ATOM 7645 C CA . PHE B 1 517 ? -35.236 -6.447 13.820 1.00 122.16 496 PHE B CA 1
ATOM 7646 C C . PHE B 1 517 ? -33.828 -6.808 13.385 1.00 114.28 496 PHE B C 1
ATOM 7647 O O . PHE B 1 517 ? -33.661 -7.611 12.463 1.00 117.68 496 PHE B O 1
ATOM 7655 N N . LEU B 1 518 ? -32.807 -6.235 14.018 1.00 113.98 497 LEU B N 1
ATOM 7656 C CA . LEU B 1 518 ? -31.423 -6.479 13.626 1.00 116.61 497 LEU B CA 1
ATOM 7657 C C . LEU B 1 518 ? -30.967 -7.854 14.107 1.00 115.67 497 LEU B C 1
ATOM 7658 O O . LEU B 1 518 ? -31.225 -8.869 13.455 1.00 123.60 497 LEU B O 1
#

Foldseek 3Di:
DPAAAEEEQEDAQDDFAFLQSLLQLLVRVLQNVLRVHFYAYAYEHPPVDPCSVVNNVVLNVQLPDDGPDACVNHDPLDDRYLVVCLVVLLVVLVVLVVLLQKAWDLDDPVRLVVQQVVCVVVVHDRADDPPPSPPDPVRRVVVVVVVRFTFMWGDFDPWDWDWAQAPAPGTDTGTRVLQHRDGAADRVSGGDPLSCCLSSCQSVVHAEGEEAPVCVSVVRVNVSSCVSVVHDRHHYHHFAAEAAPVRHGDDPLVPHRGSVLCLLQPFRSQLSNLVSCVRFFAFPVRDSHDGSVSCSNRPDSNRTDHDDDYDDVVVSVVSSVVVLVPDDPVVNVVSVCVSVVPVVLVVLLCVQCVVPDPDPVCSCVQCVLLRHQWADAALVQLDAPPDDLVVLLLLLVLLLVQLSNDPDLDLVSSCLSLVLVCVVVVHPSVRSCQVQCCQRVNHSDHTDSSSSDSSSDSSRSSRSSSVVCVNSVHDDPVVVVVSVVVSVPRDDRDD/DDQAEEEAADELPDFDFLVSLLQQLVRQLVNLLRVHWYEYAYAHLDDDDVSVVNHVVLNVQLPDDGPDACVPHDPLDDRYLNVCLVVLLVLLVVCVVVLQKFWDLDDPVNLVVQQVVCVVVVHDRADPCPRSPDDPVRRVVCVVVVRFTFMFGDFDPWDWDWAQAPAVGTDIGISPLPHRDTQADRVRGGDPLSVCLSCCQSVVHAEYEEAPVCVSCVRVNVSSCVSVVTDDHHYHHAYAEAEQVRHHDDCLRPNGGSVLCLLQQARSQLSSLVSCVFFAAADVNDSHDGSVSCSNRPDSNRGHPDGGYDDVVVSVVSSVVVLVVDDPVVNVVSLCVSVVPVVLVVLLCVQCVVPDDDPVCSCVQCVLLRHQWADAALVQPDADVDDLVVLLLLLVLLLVQLSPDPDLDLVVSCQVQVVVCVVPVHDSVRSCQLLCCLRVVHSDHGDSSSSDSSSDSSRSSVSSSVSCVRSPHDDDCRVVVSVVVSVVDDDRD

Nearest PDB structures (foldseek):
  8vc5-assembly1_A  TM=9.653E-01  e=1.385E-61  Pseudomonas aeruginosa PAO1
  8vc5-assembly1_B  TM=9.608E-01  e=2.644E-58  Pseudomonas aeruginosa PAO1
  5tgt-assembly1_A  TM=9.582E-01  e=9.982E-55  Pseudomonas aeruginosa PAO1
  1n78-assembly1_A  TM=6.966E-01  e=4.566E-45  Thermus thermophilus
  1g59-assembly1_A  TM=6.933E-01  e=1.252E-42  Thermus thermophilus

Secondary structure (DSSP, 8-state):
--PPPEEEE-----SSPBHHHHHHHHHHHHHHHHTT-EEEE-B------TTHHHHHHHHHHHTT---SSBTTTB-TT---BGGGGHHHHHHHHHHHHHTTSEEEE---HHHHHHHHHHHHHHT---S---TTTS--HHHHHHHHHTT---EEEE---SSSEEEEEETTTEEEEEEGGGS---EEE-TTS-B-HHHHHHHHHHHTT--EEEEEGGGGGGHHHHHHHHHHHT--PPEEEEEPPPB-TTSSBP-TTTS--BHHHHHHHT--HHHHHHHHHHHHB--TT--S---HHHHHHT--GGGB--S-----HHHHHHHHHHHHHHS-HHHHHHHHHHHT--HHHHHHHHHHHTTT-SSGGGHHHHHGGGG-SS----GGGG--SSS-HHHHHHHHHHHHHHHHT-SS--HHHHHHHHHHHHHHHT--HHHHHHHHHHHHHSSSS-S-HHHHHHHH-HHHHHHHHHHHHHHTT---HHHHHHHHHHHHTSPP---/-PPPEEEE-----SSPBHHHHHHHHHHHHHHHTTT-EEEE-B------HHHHHHHHHHHHHHT---SBBTTTB-TT---BGGG-HHHHHHHHHHHHHTTSEEEE---HHHHHHHHHHHHHHT---S---TTTT--HHHHHHHHHTT---EEEE---SSSEEEEEETTTEEEEEEGGG----EEE-TTS-B-HHHHHHHHHHHTT--EEEEEGGGGGGHHHHHHHHHHHT--PPEEEEEPPPB-TTSSB--TTTS--BHHHHHHTT--HHHHHHHHHHHHB--TT------HHHHHHT--GGGB-SSPPB--HHHHHHHHHHHHHTS-HHHHHHHHHHHT--HHHHHHHHHHHGGG-SSGGGHHHHHGGGG-SS----TTTS--SS--HHHHHHHHHHHHHHHHS-SS--HHHHHHHHHHHHHTTT--HHHHHHHHHHHHHSSSS-S-HHHHHHHHHHHHHHHHHHHHHHHTT---HHHHHHHHHHHHH-----